Protein AF-0000000067238284 (afdb_homodimer)

Foldseek 3Di:
DVQVVLLVVLLVCLVVQPPVHQAAFDPPGRVAGFDDDDLVLFLPLFDDCDDQNPDDALCLQWFWACFPHAAFQQDWEAFPVGWIWGAHQAQFIKTWDQLVPPPPRPDRRHIHIDPPTDAGQDAFGWHAWYQALVRWIWTQGLPQGIWIADSVVRDIGRLDQFADQPAPPPHGGGQAGWAYWDADNVQRKIKTKRFFDQHWAADPPPSNGTDPVLSLLSLLLRVTQFMFIWMAHSVVSHIYTLGTRANTWAAWEAFPVNQWIWIDRFRSAFIKIAGCDDPQHSHMDTLEGSHQAGWHYKYADPVRKMKIWHQAGDDCVSVLSNDNSSSSSQSSNDPVPHDDTFWWGKMWIAHPSNHTDHMHIDGRNPRHGRFRYWDDDPQKIKTGHRGGRIIIMDRNVSD/DVQVVLLVVLLVCLVVQPPVHQAAFDPPGRVAGFDDDDLVLFLPLFDDCDDQNPDDALCLQWFWACFPHAAFQQDWEAFPVGWIWGAHQAQFIKTWDQLVPPPPRPDRRHTHIDPPTDAGQDAFGWHAWYQALVRWIWTQGLPQGIWIADSVVRDIGRLDQFADQPAPPPHGGGQAGWAYWDADNVQRKIKTKRFFDQHWAADPPPSNGTDPVLSLLSLLLRVTQFMFIWMAGSVVSHIYTLGTRANTWAAWEAFPVNQWIWIDRFRSAFIKIAGCDDPQHSHMDTLEGSHQAGWHYKYADPVRKMKIWHQAGDDCVSVLSNDNSSSSSQSSNDPVPHDDTFWWGKMWIAHPSNHTDHMHIDGRNPRHGRFRYWDDDPQKIKTGHRGGRIIIMDRNVSD

Structure (mmCIF, N/CA/C/O backbone):
data_AF-0000000067238284-model_v1
#
loop_
_entity.id
_entity.type
_entity.pdbx_description
1 polymer 'Strictosidine synthase conserved region domain-containing protein'
#
loop_
_atom_site.group_PDB
_atom_site.id
_atom_site.type_symbol
_atom_site.label_atom_id
_atom_site.label_alt_id
_atom_site.label_comp_id
_atom_site.label_asym_id
_atom_site.label_entity_id
_atom_site.label_seq_id
_atom_site.pdbx_PDB_ins_code
_atom_site.Cartn_x
_atom_site.Cartn_y
_atom_site.Cartn_z
_atom_site.occupancy
_atom_site.B_iso_or_equiv
_atom_site.auth_seq_id
_atom_site.auth_comp_id
_atom_site.auth_asym_id
_atom_site.auth_atom_id
_atom_site.pdbx_PDB_model_num
ATOM 1 N N . MET A 1 1 ? 33.531 -13.367 9.859 1 42.72 1 MET A N 1
ATOM 2 C CA . MET A 1 1 ? 33.531 -13.438 11.32 1 42.72 1 MET A CA 1
ATOM 3 C C . MET A 1 1 ? 32.25 -12.875 11.883 1 42.72 1 MET A C 1
ATOM 5 O O . MET A 1 1 ? 31.609 -13.5 12.742 1 42.72 1 MET A O 1
ATOM 9 N N . ARG A 1 2 ? 31.75 -11.734 11.352 1 44.59 2 ARG A N 1
ATOM 10 C CA . ARG A 1 2 ? 30.484 -11.188 11.82 1 44.59 2 ARG A CA 1
ATOM 11 C C . ARG A 1 2 ? 29.328 -12.141 11.523 1 44.59 2 ARG A C 1
ATOM 13 O O . ARG A 1 2 ? 28.453 -12.344 12.367 1 44.59 2 ARG A O 1
ATOM 20 N N . GLY A 1 3 ? 29.5 -12.797 10.484 1 43.53 3 GLY A N 1
ATOM 21 C CA . GLY A 1 3 ? 28.469 -13.766 10.125 1 43.53 3 GLY A CA 1
ATOM 22 C C . GLY A 1 3 ? 28.391 -14.938 11.086 1 43.53 3 GLY A C 1
ATOM 23 O O . GLY A 1 3 ? 27.297 -15.352 11.477 1 43.53 3 GLY A O 1
ATOM 24 N N . VAL A 1 4 ? 29.547 -15.258 11.445 1 47.22 4 VAL A N 1
ATOM 25 C CA . VAL A 1 4 ? 29.625 -16.406 12.344 1 47.22 4 VAL A CA 1
ATOM 26 C C . VAL A 1 4 ? 29.094 -16.031 13.719 1 47.22 4 VAL A C 1
ATOM 28 O O . VAL A 1 4 ? 28.359 -16.797 14.344 1 47.22 4 VAL A O 1
ATOM 31 N N . ILE A 1 5 ? 29.344 -14.844 14.133 1 47.28 5 ILE A N 1
ATOM 32 C CA . ILE A 1 5 ? 28.859 -14.391 15.438 1 47.28 5 ILE A CA 1
ATOM 33 C C . ILE A 1 5 ? 27.344 -14.211 15.398 1 47.28 5 ILE A C 1
ATOM 35 O O . ILE A 1 5 ? 26.641 -14.602 16.344 1 47.28 5 ILE A O 1
ATOM 39 N N . VAL A 1 6 ? 26.875 -13.703 14.406 1 49.72 6 VAL A N 1
ATOM 40 C CA . VAL A 1 6 ? 25.438 -13.523 14.289 1 49.72 6 VAL A CA 1
ATOM 41 C C . VAL A 1 6 ? 24.734 -14.883 14.281 1 49.72 6 VAL A C 1
ATOM 43 O O . VAL A 1 6 ? 23.75 -15.086 14.984 1 49.72 6 VAL A O 1
ATOM 46 N N . VAL A 1 7 ? 25.359 -15.797 13.641 1 50.72 7 VAL A N 1
ATOM 47 C CA . VAL A 1 7 ? 24.797 -17.141 13.609 1 50.72 7 VAL A CA 1
ATOM 48 C C . VAL A 1 7 ? 24.891 -17.781 15 1 50.72 7 VAL A C 1
ATOM 50 O O . VAL A 1 7 ? 23.953 -18.438 15.445 1 50.72 7 VAL A O 1
ATOM 53 N N . ALA A 1 8 ? 25.953 -17.594 15.617 1 48 8 ALA A N 1
ATOM 54 C CA . ALA A 1 8 ? 26.141 -18.141 16.953 1 48 8 ALA A CA 1
ATOM 55 C C . ALA A 1 8 ? 25.172 -17.516 17.953 1 48 8 ALA A C 1
ATOM 57 O O . ALA A 1 8 ? 24.562 -18.203 18.781 1 48 8 ALA A O 1
ATOM 58 N N . LEU A 1 9 ? 25 -16.25 17.969 1 51.72 9 LEU A N 1
ATOM 59 C CA . LEU A 1 9 ? 24.109 -15.57 18.891 1 51.72 9 LEU A CA 1
ATOM 60 C C . LEU A 1 9 ? 22.656 -15.914 18.594 1 51.72 9 LEU A C 1
ATOM 62 O O . LEU A 1 9 ? 21.859 -16.125 19.531 1 51.72 9 LEU A O 1
ATOM 66 N N . LEU A 1 10 ? 22.359 -16.062 17.391 1 52.44 10 LEU A N 1
ATOM 67 C CA . LEU A 1 10 ? 21.016 -16.516 17.031 1 52.44 10 LEU A CA 1
ATOM 68 C C . LEU A 1 10 ? 20.766 -17.953 17.484 1 52.44 10 LEU A C 1
ATOM 70 O O . LEU A 1 10 ? 19.688 -18.281 17.953 1 52.44 10 LEU A O 1
ATOM 74 N N . SER A 1 11 ? 21.75 -18.75 17.359 1 47.84 11 SER A N 1
ATOM 75 C CA . SER A 1 11 ? 21.688 -20.125 17.859 1 47.84 11 SER A CA 1
ATOM 76 C C . SER A 1 11 ? 21.547 -20.156 19.375 1 47.84 11 SER A C 1
ATOM 78 O O . SER A 1 11 ? 20.797 -20.969 19.906 1 47.84 11 SER A O 1
ATOM 80 N N . ALA A 1 12 ? 22.297 -19.391 19.969 1 47.28 12 ALA A N 1
ATOM 81 C CA . ALA A 1 12 ? 22.156 -19.344 21.422 1 47.28 12 ALA A CA 1
ATOM 82 C C . ALA A 1 12 ? 20.781 -18.844 21.828 1 47.28 12 ALA A C 1
ATOM 84 O O . ALA A 1 12 ? 20.156 -19.391 22.75 1 47.28 12 ALA A O 1
ATOM 85 N N . CYS A 1 13 ? 20.25 -17.844 21.219 1 48.31 13 CYS A N 1
ATOM 86 C CA . CYS A 1 13 ? 18.906 -17.359 21.5 1 48.31 13 CYS A CA 1
ATOM 87 C C . CYS A 1 13 ? 17.844 -18.391 21.125 1 48.31 13 CYS A C 1
ATOM 89 O O . CYS A 1 13 ? 16.859 -18.562 21.844 1 48.31 13 CYS A O 1
ATOM 91 N N . ALA A 1 14 ? 17.984 -19.062 20.078 1 47.16 14 ALA A N 1
ATOM 92 C CA . ALA A 1 14 ? 17.078 -20.141 19.656 1 47.16 14 ALA A CA 1
ATOM 93 C C . ALA A 1 14 ? 17.094 -21.266 20.672 1 47.16 14 ALA A C 1
ATOM 95 O O . ALA A 1 14 ? 16.062 -21.938 20.875 1 47.16 14 ALA A O 1
ATOM 96 N N . TYR A 1 15 ? 18.188 -21.688 20.969 1 41.09 15 TYR A N 1
ATOM 97 C CA . TYR A 1 15 ? 18.281 -22.719 22 1 41.09 15 TYR A CA 1
ATOM 98 C C . TYR A 1 15 ? 17.609 -22.281 23.281 1 41.09 15 TYR A C 1
ATOM 100 O O . TYR A 1 15 ? 16.969 -23.078 23.969 1 41.09 15 TYR A O 1
ATOM 108 N N . TYR A 1 16 ? 17.875 -21.219 23.781 1 39.94 16 TYR A N 1
ATOM 109 C CA . TYR A 1 16 ? 17.297 -20.875 25.078 1 39.94 16 TYR A CA 1
ATOM 110 C C . TYR A 1 16 ? 15.859 -20.406 24.922 1 39.94 16 TYR A C 1
ATOM 112 O O . TYR A 1 16 ? 15.078 -20.422 25.875 1 39.94 16 TYR A O 1
ATOM 120 N N . LEU A 1 17 ? 15.461 -19.859 23.766 1 43.03 17 LEU A N 1
ATOM 121 C CA . LEU A 1 17 ? 14.164 -19.203 23.672 1 43.03 17 LEU A CA 1
ATOM 122 C C . LEU A 1 17 ? 13.055 -20.219 23.375 1 43.03 17 LEU A C 1
ATOM 124 O O . LEU A 1 17 ? 11.875 -19.922 23.578 1 43.03 17 LEU A O 1
ATOM 128 N N . PRO A 1 18 ? 13.242 -21.281 22.688 1 42.84 18 PRO A N 1
ATOM 129 C CA . PRO A 1 18 ? 12.016 -21.953 22.234 1 42.84 18 PRO A CA 1
ATOM 130 C C . PRO A 1 18 ? 11.125 -22.406 23.391 1 42.84 18 PRO A C 1
ATOM 132 O O . PRO A 1 18 ? 9.898 -22.438 23.266 1 42.84 18 PRO A O 1
ATOM 135 N N . GLY A 1 19 ? 11.672 -23.297 24.172 1 41.75 19 GLY A N 1
ATOM 136 C CA . GLY A 1 19 ? 10.727 -23.969 25.047 1 41.75 19 GLY A CA 1
ATOM 137 C C . GLY A 1 19 ? 9.766 -23.016 25.719 1 41.75 19 GLY A C 1
ATOM 138 O O . GLY A 1 19 ? 8.578 -23.312 25.844 1 41.75 19 GLY A O 1
ATOM 139 N N . THR A 1 20 ? 10.148 -22.125 26.531 1 44.84 20 THR A N 1
ATOM 140 C CA . THR A 1 20 ? 9.383 -21.172 27.344 1 44.84 20 THR A CA 1
ATOM 141 C C . THR A 1 20 ? 9.023 -19.938 26.547 1 44.84 20 THR A C 1
ATOM 143 O O . THR A 1 20 ? 8.164 -19.156 26.953 1 44.84 20 THR A O 1
ATOM 146 N N . LEU A 1 21 ? 9.688 -19.625 25.25 1 54.97 21 LEU A N 1
ATOM 147 C CA . LEU A 1 21 ? 9.469 -18.359 24.578 1 54.97 21 LEU A CA 1
ATOM 148 C C . LEU A 1 21 ? 8.766 -18.562 23.234 1 54.97 21 LEU A C 1
ATOM 150 O O . LEU A 1 21 ? 9.062 -19.516 22.516 1 54.97 21 LEU A O 1
ATOM 154 N N . ASN A 1 22 ? 7.453 -18.766 23.141 1 69.62 22 ASN A N 1
ATOM 155 C CA . ASN A 1 22 ? 6.656 -18.688 21.922 1 69.62 22 ASN A CA 1
ATOM 156 C C . ASN A 1 22 ? 7.203 -17.625 20.969 1 69.62 22 ASN A C 1
ATOM 158 O O . ASN A 1 22 ? 6.613 -16.547 20.828 1 69.62 22 ASN A O 1
ATOM 162 N N . PRO A 1 23 ? 8.422 -18.062 20.344 1 81.88 23 PRO A N 1
ATOM 163 C CA . PRO A 1 23 ? 9.023 -17.062 19.469 1 81.88 23 PRO A CA 1
ATOM 164 C C . PRO A 1 23 ? 8.125 -16.688 18.297 1 81.88 23 PRO A C 1
ATOM 166 O O . PRO A 1 23 ? 7.273 -17.484 17.891 1 81.88 23 PRO A O 1
ATOM 169 N N . THR A 1 24 ? 8.297 -15.469 17.828 1 88 24 THR A N 1
ATOM 170 C CA . THR A 1 24 ? 7.602 -14.977 16.641 1 88 24 THR A CA 1
ATOM 171 C C . THR A 1 24 ? 8.555 -14.875 15.453 1 88 24 THR A C 1
ATOM 173 O O . THR A 1 24 ? 9.766 -15.031 15.609 1 88 24 THR A O 1
ATOM 176 N N . LEU A 1 25 ? 8.055 -14.828 14.281 1 91.12 25 LEU A N 1
ATOM 177 C CA . LEU A 1 25 ? 8.844 -14.578 13.078 1 91.12 25 LEU A CA 1
ATOM 178 C C . LEU A 1 25 ? 9.531 -13.227 13.156 1 91.12 25 LEU A C 1
ATOM 180 O O . LEU A 1 25 ? 9.148 -12.367 13.953 1 91.12 25 LEU A O 1
ATOM 184 N N . PRO A 1 26 ? 10.617 -13.039 12.43 1 83.81 26 PRO A N 1
ATOM 185 C CA . PRO A 1 26 ? 11.297 -11.75 12.438 1 83.81 26 PRO A CA 1
ATOM 186 C C . PRO A 1 26 ? 10.508 -10.656 11.719 1 83.81 26 PRO A C 1
ATOM 188 O O . PRO A 1 26 ? 9.523 -10.953 11.039 1 83.81 26 PRO A O 1
ATOM 191 N N . TYR A 1 27 ? 10.922 -9.492 11.891 1 77 27 TYR A N 1
ATOM 192 C CA . TYR A 1 27 ? 10.336 -8.367 11.172 1 77 27 TYR A CA 1
ATOM 193 C C . TYR A 1 27 ? 10.438 -8.57 9.664 1 77 27 TYR A C 1
ATOM 195 O O . TYR A 1 27 ? 11.469 -9.016 9.164 1 77 27 TYR A O 1
ATOM 203 N N . PRO A 1 28 ? 9.406 -8.352 9.008 1 80.31 28 PRO A N 1
ATOM 204 C CA . PRO A 1 28 ? 8.203 -7.605 9.367 1 80.31 28 PRO A CA 1
ATOM 205 C C . PRO A 1 28 ? 7.043 -8.516 9.766 1 80.31 28 PRO A C 1
ATOM 207 O O . PRO A 1 28 ? 5.895 -8.07 9.836 1 80.31 28 PRO A O 1
ATOM 210 N N . ALA A 1 29 ? 7.277 -9.75 10.047 1 88.12 29 ALA A N 1
ATOM 211 C CA . ALA A 1 29 ? 6.227 -10.703 10.391 1 88.12 29 ALA A CA 1
ATOM 212 C C . ALA A 1 29 ? 6.227 -11.008 11.883 1 88.12 29 ALA A C 1
ATOM 214 O O . ALA A 1 29 ? 5.914 -12.125 12.297 1 88.12 29 ALA A O 1
ATOM 215 N N . GLN A 1 30 ? 6.492 -10.086 12.703 1 83 30 GLN A N 1
ATOM 216 C CA . GLN A 1 30 ? 6.738 -10.344 14.117 1 83 30 GLN A CA 1
ATOM 217 C C . GLN A 1 30 ? 5.438 -10.664 14.852 1 83 30 GLN A C 1
ATOM 219 O O . GLN A 1 30 ? 5.461 -11.141 15.984 1 83 30 GLN A O 1
ATOM 224 N N . ARG A 1 31 ? 4.316 -10.383 14.305 1 85.81 31 ARG A N 1
ATOM 225 C CA . ARG A 1 31 ? 3.049 -10.703 14.953 1 85.81 31 ARG A CA 1
ATOM 226 C C . ARG A 1 31 ? 2.664 -12.156 14.719 1 85.81 31 ARG A C 1
ATOM 228 O O . ARG A 1 31 ? 1.737 -12.672 15.352 1 85.81 31 ARG A O 1
ATOM 235 N N . PHE A 1 32 ? 3.402 -12.773 13.883 1 90.69 32 PHE A N 1
ATOM 236 C CA . PHE A 1 32 ? 3.1 -14.156 13.547 1 90.69 32 PHE A CA 1
ATOM 237 C C . PHE A 1 32 ? 4.066 -15.109 14.234 1 90.69 32 PHE A C 1
ATOM 239 O O . PHE A 1 32 ? 5.258 -14.82 14.352 1 90.69 32 PHE A O 1
ATOM 246 N N . GLY A 1 33 ? 3.592 -16.219 14.68 1 91.06 33 GLY A N 1
ATOM 247 C CA . GLY A 1 33 ? 4.402 -17.266 15.289 1 91.06 33 GLY A CA 1
ATOM 248 C C . GLY A 1 33 ? 4.691 -18.422 14.352 1 91.06 33 GLY A C 1
ATOM 249 O O . GLY A 1 33 ? 4.5 -18.297 13.141 1 91.06 33 GLY A O 1
ATOM 250 N N . PHE A 1 34 ? 5.258 -19.484 14.914 1 94.06 34 PHE A N 1
ATOM 251 C CA . PHE A 1 34 ? 5.531 -20.734 14.195 1 94.06 34 PHE A CA 1
ATOM 252 C C . PHE A 1 34 ? 4.418 -21.75 14.43 1 94.06 34 PHE A C 1
ATOM 254 O O . PHE A 1 34 ? 4.305 -22.297 15.523 1 94.06 34 PHE A O 1
ATOM 261 N N . ALA A 1 35 ? 3.652 -21.969 13.414 1 94.44 35 ALA A N 1
ATOM 262 C CA . ALA A 1 35 ? 2.57 -22.938 13.523 1 94.44 35 ALA A CA 1
ATOM 263 C C . ALA A 1 35 ? 3.107 -24.359 13.461 1 94.44 35 ALA A C 1
ATOM 265 O O . ALA A 1 35 ? 4.219 -24.594 12.969 1 94.44 35 ALA A O 1
ATOM 266 N N . HIS A 1 36 ? 2.318 -25.25 14.031 1 92.69 36 HIS A N 1
ATOM 267 C CA . HIS A 1 36 ? 2.668 -26.656 13.883 1 92.69 36 HIS A CA 1
ATOM 268 C C . HIS A 1 36 ? 2.555 -27.109 12.43 1 92.69 36 HIS A C 1
ATOM 270 O O . HIS A 1 36 ? 1.583 -26.766 11.742 1 92.69 36 HIS A O 1
ATOM 276 N N . ILE A 1 37 ? 3.557 -27.812 12 1 94.75 37 ILE A N 1
ATOM 277 C CA . ILE A 1 37 ? 3.533 -28.422 10.672 1 94.75 37 ILE A CA 1
ATOM 278 C C . ILE A 1 37 ? 3.562 -29.938 10.797 1 94.75 37 ILE A C 1
ATOM 280 O O . ILE A 1 37 ? 4.484 -30.5 11.391 1 94.75 37 ILE A O 1
ATOM 284 N N . ASP A 1 38 ? 2.52 -30.547 10.25 1 93.19 38 ASP A N 1
ATOM 285 C CA . ASP A 1 38 ? 2.535 -32 10.141 1 93.19 38 ASP A CA 1
ATOM 286 C C . ASP A 1 38 ? 3.588 -32.469 9.141 1 93.19 38 ASP A C 1
ATOM 288 O O . ASP A 1 38 ? 3.479 -32.188 7.941 1 93.19 38 ASP A O 1
ATOM 292 N N . PRO A 1 39 ? 4.551 -33.219 9.617 1 91.81 39 PRO A N 1
ATOM 293 C CA . PRO A 1 39 ? 5.613 -33.656 8.711 1 91.81 39 PRO A CA 1
ATOM 294 C C . PRO A 1 39 ? 5.082 -34.406 7.496 1 91.81 39 PRO A C 1
ATOM 296 O O . PRO A 1 39 ? 5.691 -34.375 6.422 1 91.81 39 PRO A O 1
ATOM 299 N N . ALA A 1 40 ? 3.984 -35 7.625 1 92.06 40 ALA A N 1
ATOM 300 C CA . ALA A 1 40 ? 3.4 -35.781 6.539 1 92.06 40 ALA A CA 1
ATOM 301 C C . ALA A 1 40 ? 2.916 -34.875 5.41 1 92.06 40 ALA A C 1
ATOM 303 O O . ALA A 1 40 ? 2.676 -35.344 4.293 1 92.06 40 ALA A O 1
ATOM 304 N N . THR A 1 41 ? 2.783 -33.562 5.695 1 93.12 41 THR A N 1
ATOM 305 C CA . THR A 1 41 ? 2.227 -32.656 4.711 1 93.12 41 THR A CA 1
ATOM 306 C C . THR A 1 41 ? 3.34 -31.891 3.998 1 93.12 41 THR A C 1
ATOM 308 O O . THR A 1 41 ? 3.07 -31.062 3.121 1 93.12 41 THR A O 1
ATOM 311 N N . LEU A 1 42 ? 4.59 -32.156 4.344 1 95.25 42 LEU A N 1
ATOM 312 C CA . LEU A 1 42 ? 5.707 -31.453 3.717 1 95.25 42 LEU A CA 1
ATOM 313 C C . LEU A 1 42 ? 5.824 -31.812 2.242 1 95.25 42 LEU A C 1
ATOM 315 O O . LEU A 1 42 ? 5.52 -32.938 1.858 1 95.25 42 LEU A O 1
ATOM 319 N N . PRO A 1 43 ? 6.195 -30.891 1.428 1 94.88 43 PRO A N 1
ATOM 320 C CA . PRO A 1 43 ? 6.301 -31.125 -0.014 1 94.88 43 PRO A CA 1
ATOM 321 C C . PRO A 1 43 ? 7.531 -31.953 -0.387 1 94.88 43 PRO A C 1
ATOM 323 O O . PRO A 1 43 ? 8.438 -31.453 -1.057 1 94.88 43 PRO A O 1
ATOM 326 N N . LEU A 1 44 ? 7.547 -33.281 -0.005 1 93.12 44 LEU A N 1
ATOM 327 C CA . LEU A 1 44 ? 8.695 -34.156 -0.222 1 93.12 44 LEU A CA 1
ATOM 328 C C . LEU A 1 44 ? 8.312 -35.375 -1.059 1 93.12 44 LEU A C 1
ATOM 330 O O . LEU A 1 44 ? 9.164 -36.188 -1.397 1 93.12 44 LEU A O 1
ATOM 334 N N . ASP A 1 45 ? 7.07 -35.438 -1.45 1 92.75 45 ASP A N 1
ATOM 335 C CA . ASP A 1 45 ? 6.594 -36.594 -2.178 1 92.75 45 ASP A CA 1
ATOM 336 C C . ASP A 1 45 ? 6.309 -36.25 -3.639 1 92.75 45 ASP A C 1
ATOM 338 O O . ASP A 1 45 ? 5.363 -36.781 -4.23 1 92.75 45 ASP A O 1
ATOM 342 N N . ASN A 1 46 ? 7.062 -35.344 -4.211 1 96.19 46 ASN A N 1
ATOM 343 C CA . ASN A 1 46 ? 6.879 -34.969 -5.605 1 96.19 46 ASN A CA 1
ATOM 344 C C . ASN A 1 46 ? 7.109 -36.156 -6.547 1 96.19 46 ASN A C 1
ATOM 346 O O . ASN A 1 46 ? 7.91 -37.031 -6.246 1 96.19 46 ASN A O 1
ATOM 350 N N . SER A 1 47 ? 6.48 -36.062 -7.688 1 97.25 47 SER A N 1
ATOM 351 C CA . SER A 1 47 ? 6.668 -37.094 -8.711 1 97.25 47 SER A CA 1
ATOM 352 C C . SER A 1 47 ? 8.078 -37.062 -9.289 1 97.25 47 SER A C 1
ATOM 354 O O . SER A 1 47 ? 8.625 -35.969 -9.508 1 97.25 47 SER A O 1
ATOM 356 N N . PRO A 1 48 ? 8.641 -38.25 -9.523 1 96 48 PRO A N 1
ATOM 357 C CA . PRO A 1 48 ? 9.922 -38.281 -10.219 1 96 48 PRO A CA 1
ATOM 358 C C . PRO A 1 48 ? 9.812 -37.781 -11.672 1 96 48 PRO A C 1
ATOM 360 O O . PRO A 1 48 ? 8.727 -37.812 -12.25 1 96 48 PRO A O 1
ATOM 363 N N . LEU A 1 49 ? 10.875 -37.406 -12.164 1 96.62 49 LEU A N 1
ATOM 364 C CA . LEU A 1 49 ? 10.914 -36.906 -13.539 1 96.62 49 LEU A CA 1
ATOM 365 C C . LEU A 1 49 ? 10.992 -38.062 -14.523 1 96.62 49 LEU A C 1
ATOM 367 O O . LEU A 1 49 ? 11.992 -38.219 -15.234 1 96.62 49 LEU A O 1
ATOM 371 N N . GLU A 1 50 ? 9.914 -38.844 -14.586 1 97.31 50 GLU A N 1
ATOM 372 C CA . GLU A 1 50 ? 9.75 -40 -15.477 1 97.31 50 GLU A CA 1
ATOM 373 C C . GLU A 1 50 ? 8.414 -39.938 -16.203 1 97.31 50 GLU A C 1
ATOM 375 O O . GLU A 1 50 ? 7.531 -39.156 -15.836 1 97.31 50 GLU A O 1
ATOM 380 N N . GLY A 1 51 ? 8.359 -40.688 -17.297 1 97.25 51 GLY A N 1
ATOM 381 C CA . GLY A 1 51 ? 7.113 -40.719 -18.047 1 97.25 51 GLY A CA 1
ATOM 382 C C . GLY A 1 51 ? 6.738 -39.344 -18.578 1 97.25 51 GLY A C 1
ATOM 383 O O . GLY A 1 51 ? 7.551 -38.688 -19.234 1 97.25 51 GLY A O 1
ATOM 384 N N . VAL A 1 52 ? 5.516 -38.906 -18.297 1 97.19 52 VAL A N 1
ATOM 385 C CA . VAL A 1 52 ? 5.008 -37.625 -18.781 1 97.19 52 VAL A CA 1
ATOM 386 C C . VAL A 1 52 ? 5.812 -36.469 -18.156 1 97.19 52 VAL A C 1
ATOM 388 O O . VAL A 1 52 ? 5.895 -35.375 -18.734 1 97.19 52 VAL A O 1
ATOM 391 N N . TYR A 1 53 ? 6.465 -36.781 -17.047 1 97.75 53 TYR A N 1
ATOM 392 C CA . TYR A 1 53 ? 7.25 -35.781 -16.344 1 97.75 53 TYR A CA 1
ATOM 393 C C . TYR A 1 53 ? 8.719 -35.875 -16.719 1 97.75 53 TYR A C 1
ATOM 395 O O . TYR A 1 53 ? 9.562 -35.188 -16.141 1 97.75 53 TYR A O 1
ATOM 403 N N . ALA A 1 54 ? 9.086 -36.688 -17.703 1 97.56 54 ALA A N 1
ATOM 404 C CA . ALA A 1 54 ? 10.484 -36.938 -18.047 1 97.56 54 ALA A CA 1
ATOM 405 C C . ALA A 1 54 ? 11.211 -35.625 -18.375 1 97.56 54 ALA A C 1
ATOM 407 O O . ALA A 1 54 ? 10.633 -34.75 -19 1 97.56 54 ALA A O 1
ATOM 408 N N . ARG A 1 55 ? 12.477 -35.625 -18.047 1 96.19 55 ARG A N 1
ATOM 409 C CA . ARG A 1 55 ? 13.32 -34.469 -18.328 1 96.19 55 ARG A CA 1
ATOM 410 C C . ARG A 1 55 ? 13.383 -34.188 -19.828 1 96.19 55 ARG A C 1
ATOM 412 O O . ARG A 1 55 ? 13.43 -35.125 -20.641 1 96.19 55 ARG A O 1
ATOM 419 N N . ASN A 1 56 ? 13.375 -32.969 -20.188 1 97.5 56 ASN A N 1
ATOM 420 C CA . ASN A 1 56 ? 13.578 -32.469 -21.562 1 97.5 56 ASN A CA 1
ATOM 421 C C . ASN A 1 56 ? 14.133 -31.062 -21.578 1 97.5 56 ASN A C 1
ATOM 423 O O . ASN A 1 56 ? 14.477 -30.516 -20.531 1 97.5 56 ASN A O 1
ATOM 427 N N . GLU A 1 57 ? 14.383 -30.516 -22.719 1 97.88 57 GLU A N 1
ATOM 428 C CA . GLU A 1 57 ? 14.969 -29.172 -22.844 1 97.88 57 GLU A CA 1
ATOM 429 C C . GLU A 1 57 ? 14.141 -28.281 -23.766 1 97.88 57 GLU A C 1
ATOM 431 O O . GLU A 1 57 ? 14.695 -27.438 -24.469 1 97.88 57 GLU A O 1
ATOM 436 N N . VAL A 1 58 ? 12.867 -28.562 -23.875 1 98.06 58 VAL A N 1
ATOM 437 C CA . VAL A 1 58 ? 11.984 -27.906 -24.828 1 98.06 58 VAL A CA 1
ATOM 438 C C . VAL A 1 58 ? 11.992 -26.406 -24.609 1 98.06 58 VAL A C 1
ATOM 440 O O . VAL A 1 58 ? 11.977 -25.625 -25.562 1 98.06 58 VAL A O 1
ATOM 443 N N . LEU A 1 59 ? 12.023 -25.938 -23.359 1 98.06 59 LEU A N 1
ATOM 444 C CA . LEU A 1 59 ? 11.938 -24.516 -23.047 1 98.06 59 LEU A CA 1
ATOM 445 C C . LEU A 1 59 ? 13.203 -23.781 -23.484 1 98.06 59 LEU A C 1
ATOM 447 O O . LEU A 1 59 ? 13.227 -22.547 -23.547 1 98.06 59 LEU A O 1
ATOM 451 N N . ARG A 1 60 ? 14.273 -24.547 -23.844 1 97.38 60 ARG A N 1
ATOM 452 C CA . ARG A 1 60 ? 15.469 -23.891 -24.375 1 97.38 60 ARG A CA 1
ATOM 453 C C . ARG A 1 60 ? 15.203 -23.328 -25.766 1 97.38 60 ARG A C 1
ATOM 455 O O . ARG A 1 60 ? 15.984 -22.516 -26.266 1 97.38 60 ARG A O 1
ATOM 462 N N . LYS A 1 61 ? 14.156 -23.719 -26.344 1 96.69 61 LYS A N 1
ATOM 463 C CA . LYS A 1 61 ? 13.766 -23.203 -27.656 1 96.69 61 LYS A CA 1
ATOM 464 C C . LYS A 1 61 ? 12.969 -21.906 -27.531 1 96.69 61 LYS A C 1
ATOM 466 O O . LYS A 1 61 ? 12.672 -21.25 -28.516 1 96.69 61 LYS A O 1
ATOM 471 N N . ALA A 1 62 ? 12.578 -21.531 -26.344 1 96.38 62 ALA A N 1
ATOM 472 C CA . ALA A 1 62 ? 11.797 -20.328 -26.141 1 96.38 62 ALA A CA 1
ATOM 473 C C . ALA A 1 62 ? 12.617 -19.078 -26.438 1 96.38 62 ALA A C 1
ATOM 475 O O . ALA A 1 62 ? 13.852 -19.094 -26.328 1 96.38 62 ALA A O 1
ATOM 476 N N . HIS A 1 63 ? 11.953 -17.984 -26.781 1 93.69 63 HIS A N 1
ATOM 477 C CA . HIS A 1 63 ? 12.578 -16.703 -27.047 1 93.69 63 HIS A CA 1
ATOM 478 C C . HIS A 1 63 ? 12.398 -15.742 -25.875 1 93.69 63 HIS A C 1
ATOM 480 O O . HIS A 1 63 ? 11.273 -15.531 -25.422 1 93.69 63 HIS A O 1
ATOM 486 N N . LYS A 1 64 ? 13.516 -15.148 -25.453 1 94.44 64 LYS A N 1
ATOM 487 C CA . LYS A 1 64 ? 13.43 -14.109 -24.422 1 94.44 64 LYS A CA 1
ATOM 488 C C . LYS A 1 64 ? 12.977 -12.781 -25.031 1 94.44 64 LYS A C 1
ATOM 490 O O . LYS A 1 64 ? 13.398 -12.414 -26.125 1 94.44 64 LYS A O 1
ATOM 495 N N . LEU A 1 65 ? 12.102 -12.195 -24.328 1 94.12 65 LEU A N 1
ATOM 496 C CA . LEU A 1 65 ? 11.641 -10.867 -24.703 1 94.12 65 LEU A CA 1
ATOM 497 C C . LEU A 1 65 ? 12.031 -9.836 -23.656 1 94.12 65 LEU A C 1
ATOM 499 O O . LEU A 1 65 ? 11.938 -10.102 -22.453 1 94.12 65 LEU A O 1
ATOM 503 N N . PHE A 1 66 ? 12.539 -8.641 -24.141 1 94.12 66 PHE A N 1
ATOM 504 C CA . PHE A 1 66 ? 12.758 -7.434 -23.359 1 94.12 66 PHE A CA 1
ATOM 505 C C . PHE A 1 66 ? 13.727 -7.711 -22.203 1 94.12 66 PHE A C 1
ATOM 507 O O . PHE A 1 66 ? 13.484 -7.285 -21.078 1 94.12 66 PHE A O 1
ATOM 514 N N . ASP A 1 67 ? 14.688 -8.562 -22.422 1 94.25 67 ASP A N 1
ATOM 515 C CA . ASP A 1 67 ? 15.711 -8.938 -21.453 1 94.25 67 ASP A CA 1
ATOM 516 C C . ASP A 1 67 ? 16.438 -7.711 -20.922 1 94.25 67 ASP A C 1
ATOM 518 O O . ASP A 1 67 ? 16.984 -6.922 -21.688 1 94.25 67 ASP A O 1
ATOM 522 N N . GLY A 1 68 ? 16.391 -7.539 -19.625 1 94.81 68 GLY A N 1
ATOM 523 C CA . GLY A 1 68 ? 17.047 -6.41 -18.984 1 94.81 68 GLY A CA 1
ATOM 524 C C . GLY A 1 68 ? 16.188 -5.164 -18.938 1 94.81 68 GLY A C 1
ATOM 525 O O . GLY A 1 68 ? 16.578 -4.148 -18.359 1 94.81 68 GLY A O 1
ATOM 526 N N . VAL A 1 69 ? 15.023 -5.246 -19.516 1 94.06 69 VAL A N 1
ATOM 527 C CA . VAL A 1 69 ? 14.18 -4.059 -19.609 1 94.06 69 VAL A CA 1
ATOM 528 C C . VAL A 1 69 ? 12.945 -4.227 -18.719 1 94.06 69 VAL A C 1
ATOM 530 O O . VAL A 1 69 ? 12.656 -3.379 -17.875 1 94.06 69 VAL A O 1
ATOM 533 N N . ILE A 1 70 ? 12.211 -5.285 -18.859 1 95.38 70 ILE A N 1
ATOM 534 C CA . ILE A 1 70 ? 11.031 -5.551 -18.047 1 95.38 70 ILE A CA 1
ATOM 535 C C . ILE A 1 70 ? 11.43 -6.27 -16.766 1 95.38 70 ILE A C 1
ATOM 537 O O . ILE A 1 70 ? 11.938 -7.395 -16.797 1 95.38 70 ILE A O 1
ATOM 541 N N . ALA A 1 71 ? 11.117 -5.609 -15.711 1 96.06 71 ALA A N 1
ATOM 542 C CA . ALA A 1 71 ? 11.516 -6.137 -14.414 1 96.06 71 ALA A CA 1
ATOM 543 C C . ALA A 1 71 ? 10.445 -7.074 -13.852 1 96.06 71 ALA A C 1
ATOM 545 O O . ALA A 1 71 ? 9.508 -6.625 -13.188 1 96.06 71 ALA A O 1
ATOM 546 N N . SER A 1 72 ? 10.602 -8.328 -14.086 1 95.56 72 SER A N 1
ATOM 547 C CA . SER A 1 72 ? 9.883 -9.375 -13.367 1 95.56 72 SER A CA 1
ATOM 548 C C . SER A 1 72 ? 8.375 -9.234 -13.539 1 95.56 72 SER A C 1
ATOM 550 O O . SER A 1 72 ? 7.633 -9.211 -12.562 1 95.56 72 SER A O 1
ATOM 552 N N . SER A 1 73 ? 7.91 -9.133 -14.758 1 98.25 73 SER A N 1
ATOM 553 C CA . SER A 1 73 ? 6.477 -9.266 -14.984 1 98.25 73 SER A CA 1
ATOM 554 C C . SER A 1 73 ? 6.008 -10.695 -14.727 1 98.25 73 SER A C 1
ATOM 556 O O . SER A 1 73 ? 6.254 -11.594 -15.531 1 98.25 73 SER A O 1
ATOM 558 N N . GLU A 1 74 ? 5.352 -10.875 -13.625 1 97.94 74 GLU A N 1
ATOM 559 C CA . GLU A 1 74 ? 4.977 -12.219 -13.188 1 97.94 74 GLU A CA 1
ATOM 560 C C . GLU A 1 74 ? 4.039 -12.883 -14.188 1 97.94 74 GLU A C 1
ATOM 562 O O . GLU A 1 74 ? 4.023 -14.109 -14.312 1 97.94 74 GLU A O 1
ATOM 567 N N . THR A 1 75 ? 3.25 -12.133 -14.867 1 98.25 75 THR A N 1
ATOM 568 C CA . THR A 1 75 ? 2.293 -12.594 -15.867 1 98.25 75 THR A CA 1
ATOM 569 C C . THR A 1 75 ? 2.475 -11.844 -17.188 1 98.25 75 THR A C 1
ATOM 571 O O . THR A 1 75 ? 3.109 -10.789 -17.219 1 98.25 75 THR A O 1
ATOM 574 N N . VAL A 1 76 ? 2.043 -12.461 -18.25 1 98 76 VAL A N 1
ATOM 575 C CA . VAL A 1 76 ? 1.897 -11.852 -19.562 1 98 76 VAL A CA 1
ATOM 576 C C . VAL A 1 76 ? 0.464 -12.023 -20.062 1 98 76 VAL A C 1
ATOM 578 O O . VAL A 1 76 ? -0.068 -13.141 -20.047 1 98 76 VAL A O 1
ATOM 581 N N . ALA A 1 77 ? -0.124 -10.961 -20.422 1 97.62 77 ALA A N 1
ATOM 582 C CA . ALA A 1 77 ? -1.455 -11.039 -21.016 1 97.62 77 ALA A CA 1
ATOM 583 C C . ALA A 1 77 ? -1.441 -10.531 -22.453 1 97.62 77 ALA A C 1
ATOM 585 O O . ALA A 1 77 ? -0.516 -9.82 -22.859 1 97.62 77 ALA A O 1
ATOM 586 N N . VAL A 1 78 ? -2.35 -11 -23.188 1 95.38 78 VAL A N 1
ATOM 587 C CA . VAL A 1 78 ? -2.561 -10.5 -24.547 1 95.38 78 VAL A CA 1
ATOM 588 C C . VAL A 1 78 ? -3.863 -9.703 -24.609 1 95.38 78 VAL A C 1
ATOM 590 O O . VAL A 1 78 ? -4.926 -10.211 -24.25 1 95.38 78 VAL A O 1
ATOM 593 N N . SER A 1 79 ? -3.781 -8.508 -25.031 1 95.44 79 SER A N 1
ATOM 594 C CA . SER A 1 79 ? -4.945 -7.629 -25.094 1 95.44 79 SER A CA 1
ATOM 595 C C . SER A 1 79 ? -5.871 -8.016 -26.234 1 95.44 79 SER A C 1
ATOM 597 O O . SER A 1 79 ? -5.484 -8.789 -27.125 1 95.44 79 SER A O 1
ATOM 599 N N . PRO A 1 80 ? -7.109 -7.477 -26.203 1 93.31 80 PRO A N 1
ATOM 600 C CA . PRO A 1 80 ? -8.047 -7.777 -27.281 1 93.31 80 PRO A CA 1
ATOM 601 C C . PRO A 1 80 ? -7.52 -7.348 -28.656 1 93.31 80 PRO A C 1
ATOM 603 O O . PRO A 1 80 ? -7.855 -7.969 -29.672 1 93.31 80 PRO A O 1
ATOM 606 N N . GLU A 1 81 ? -6.691 -6.367 -28.688 1 92.44 81 GLU A N 1
ATOM 607 C CA . GLU A 1 81 ? -6.152 -5.879 -29.969 1 92.44 81 GLU A CA 1
ATOM 608 C C . GLU A 1 81 ? -4.91 -6.66 -30.375 1 92.44 81 GLU A C 1
ATOM 610 O O . GLU A 1 81 ? -4.328 -6.398 -31.422 1 92.44 81 GLU A O 1
ATOM 615 N N . GLY A 1 82 ? -4.441 -7.613 -29.531 1 91.75 82 GLY A N 1
ATOM 616 C CA . GLY A 1 82 ? -3.355 -8.516 -29.891 1 91.75 82 GLY A CA 1
ATOM 617 C C . GLY A 1 82 ? -2.002 -8.047 -29.391 1 91.75 82 GLY A C 1
ATOM 618 O O . GLY A 1 82 ? -0.967 -8.586 -29.797 1 91.75 82 GLY A O 1
ATOM 619 N N . ASN A 1 83 ? -1.984 -7.051 -28.531 1 94.69 83 ASN A N 1
ATOM 620 C CA . ASN A 1 83 ? -0.735 -6.602 -27.938 1 94.69 83 ASN A CA 1
ATOM 621 C C . ASN A 1 83 ? -0.4 -7.398 -26.672 1 94.69 83 ASN A C 1
ATOM 623 O O . ASN A 1 83 ? -1.29 -7.969 -26.047 1 94.69 83 ASN A O 1
ATOM 627 N N . LEU A 1 84 ? 0.896 -7.469 -26.406 1 96.25 84 LEU A N 1
ATOM 628 C CA . LEU A 1 84 ? 1.296 -8 -25.109 1 96.25 84 LEU A CA 1
ATOM 629 C C . LEU A 1 84 ? 1.149 -6.941 -24.031 1 96.25 84 LEU A C 1
ATOM 631 O O . LEU A 1 84 ? 1.471 -5.773 -24.25 1 96.25 84 LEU A O 1
ATOM 635 N N . THR A 1 85 ? 0.588 -7.297 -22.953 1 98.12 85 THR A N 1
ATOM 636 C CA . THR A 1 85 ? 0.537 -6.465 -21.75 1 98.12 85 THR A CA 1
ATOM 637 C C . THR A 1 85 ? 1.456 -7.023 -20.672 1 98.12 85 THR A C 1
ATOM 639 O O . THR A 1 85 ? 1.368 -8.203 -20.328 1 98.12 85 THR A O 1
ATOM 642 N N . LEU A 1 86 ? 2.369 -6.203 -20.219 1 98.19 86 LEU A N 1
ATOM 643 C CA . LEU A 1 86 ? 3.322 -6.547 -19.156 1 98.19 86 LEU A CA 1
ATOM 644 C C . LEU A 1 86 ? 3.209 -5.586 -17.984 1 98.19 86 LEU A C 1
ATOM 646 O O . LEU A 1 86 ? 3.002 -4.387 -18.172 1 98.19 86 LEU A O 1
ATOM 650 N N . VAL A 1 87 ? 3.295 -6.121 -16.812 1 98.56 87 VAL A N 1
ATOM 651 C CA . VAL A 1 87 ? 3.328 -5.305 -15.602 1 98.56 87 VAL A CA 1
ATOM 652 C C . VAL A 1 87 ? 4.555 -5.664 -14.773 1 98.56 87 VAL A C 1
ATOM 654 O O . VAL A 1 87 ? 4.707 -6.812 -14.336 1 98.56 87 VAL A O 1
ATOM 657 N N . ASP A 1 88 ? 5.426 -4.738 -14.516 1 97.88 88 ASP A N 1
ATOM 658 C CA . ASP A 1 88 ? 6.66 -5.07 -13.805 1 97.88 88 ASP A CA 1
ATOM 659 C C . ASP A 1 88 ? 6.457 -5.004 -12.297 1 97.88 88 ASP A C 1
ATOM 661 O O . ASP A 1 88 ? 5.367 -4.684 -11.82 1 97.88 88 ASP A O 1
ATOM 665 N N . LYS A 1 89 ? 7.492 -5.324 -11.555 1 97.81 89 LYS A N 1
ATOM 666 C CA . LYS A 1 89 ? 7.363 -5.477 -10.109 1 97.81 89 LYS A CA 1
ATOM 667 C C . LYS A 1 89 ? 7.211 -4.121 -9.43 1 97.81 89 LYS A C 1
ATOM 669 O O . LYS A 1 89 ? 6.895 -4.051 -8.242 1 97.81 89 LYS A O 1
ATOM 674 N N . HIS A 1 90 ? 7.387 -3.002 -10.172 1 96.31 90 HIS A N 1
ATOM 675 C CA . HIS A 1 90 ? 7.277 -1.662 -9.609 1 96.31 90 HIS A CA 1
ATOM 676 C C . HIS A 1 90 ? 5.895 -1.068 -9.867 1 96.31 90 HIS A C 1
ATOM 678 O O . HIS A 1 90 ? 5.59 0.031 -9.398 1 96.31 90 HIS A O 1
ATOM 684 N N . GLY A 1 91 ? 5.078 -1.726 -10.586 1 97.38 91 GLY A N 1
ATOM 685 C CA . GLY A 1 91 ? 3.717 -1.269 -10.812 1 97.38 91 GLY A CA 1
ATOM 686 C C . GLY A 1 91 ? 3.543 -0.554 -12.141 1 97.38 91 GLY A C 1
ATOM 687 O O . GLY A 1 91 ? 2.52 0.095 -12.375 1 97.38 91 GLY A O 1
ATOM 688 N N . PHE A 1 92 ? 4.488 -0.624 -13.023 1 97.62 92 PHE A N 1
ATOM 689 C CA . PHE A 1 92 ? 4.379 0.004 -14.336 1 97.62 92 PHE A CA 1
ATOM 690 C C . PHE A 1 92 ? 3.814 -0.974 -15.359 1 97.62 92 PHE A C 1
ATOM 692 O O . PHE A 1 92 ? 4.188 -2.148 -15.375 1 97.62 92 PHE A O 1
ATOM 699 N N . VAL A 1 93 ? 2.902 -0.491 -16.188 1 98.31 93 VAL A N 1
ATOM 700 C CA . VAL A 1 93 ? 2.254 -1.285 -17.219 1 98.31 93 VAL A CA 1
ATOM 701 C C . VAL A 1 93 ? 2.859 -0.951 -18.578 1 98.31 93 VAL A C 1
ATOM 703 O O . VAL A 1 93 ? 2.922 0.218 -18.969 1 98.31 93 VAL A O 1
ATOM 706 N N . TYR A 1 94 ? 3.254 -1.982 -19.266 1 97.38 94 TYR A N 1
ATOM 707 C CA . TYR A 1 94 ? 3.834 -1.838 -20.594 1 97.38 94 TYR A CA 1
ATOM 708 C C . TYR A 1 94 ? 2.988 -2.559 -21.641 1 97.38 94 TYR A C 1
ATOM 710 O O . TYR A 1 94 ? 2.324 -3.551 -21.344 1 97.38 94 TYR A O 1
ATOM 718 N N . GLU A 1 95 ? 3.039 -2.049 -22.812 1 95.94 95 GLU A N 1
ATOM 719 C CA . GLU A 1 95 ? 2.447 -2.684 -23.984 1 95.94 95 GLU A CA 1
ATOM 720 C C . GLU A 1 95 ? 3.498 -2.936 -25.078 1 95.94 95 GLU A C 1
ATOM 722 O O . GLU A 1 95 ? 4.438 -2.154 -25.219 1 95.94 95 GLU A O 1
ATOM 727 N N . ALA A 1 96 ? 3.334 -4.027 -25.672 1 95.25 96 ALA A N 1
ATOM 728 C CA . ALA A 1 96 ? 4.203 -4.352 -26.797 1 95.25 96 ALA A CA 1
ATOM 729 C C . ALA A 1 96 ? 3.383 -4.781 -28.016 1 95.25 96 ALA A C 1
ATOM 731 O O . ALA A 1 96 ? 2.48 -5.613 -27.891 1 95.25 96 ALA A O 1
ATOM 732 N N . GLU A 1 97 ? 3.73 -4.203 -29.109 1 92.44 97 GLU A N 1
ATOM 733 C CA . GLU A 1 97 ? 3.059 -4.543 -30.359 1 92.44 97 GLU A CA 1
ATOM 734 C C . GLU A 1 97 ? 3.881 -5.539 -31.172 1 92.44 97 GLU A C 1
ATOM 736 O O . GLU A 1 97 ? 5.113 -5.492 -31.156 1 92.44 97 GLU A O 1
ATOM 741 N N . PRO A 1 98 ? 3.117 -6.379 -31.875 1 85.81 98 PRO A N 1
ATOM 742 C CA . PRO A 1 98 ? 3.863 -7.262 -32.781 1 85.81 98 PRO A CA 1
ATOM 743 C C . PRO A 1 98 ? 4.602 -6.5 -33.875 1 85.81 98 PRO A C 1
ATOM 745 O O . PRO A 1 98 ? 4.086 -5.504 -34.406 1 85.81 98 PRO A O 1
ATOM 748 N N . ALA A 1 99 ? 5.773 -6.98 -34.156 1 76.5 99 ALA A N 1
ATOM 749 C CA . ALA A 1 99 ? 6.629 -6.32 -35.125 1 76.5 99 ALA A CA 1
ATOM 750 C C . ALA A 1 99 ? 5.887 -6.105 -36.438 1 76.5 99 ALA A C 1
ATOM 752 O O . ALA A 1 99 ? 6.121 -5.113 -37.156 1 76.5 99 ALA A O 1
ATOM 753 N N . THR A 1 100 ? 5.094 -7.047 -36.75 1 72.88 100 THR A N 1
ATOM 754 C CA . THR A 1 100 ? 4.379 -6.949 -38.031 1 72.88 100 THR A CA 1
ATOM 755 C C . THR A 1 100 ? 3.533 -5.68 -38.094 1 72.88 100 THR A C 1
ATOM 757 O O . THR A 1 100 ? 3.17 -5.211 -39.156 1 72.88 100 THR A O 1
ATOM 760 N N . LYS A 1 101 ? 3.281 -5.152 -36.938 1 70.81 101 LYS A N 1
ATOM 761 C CA . LYS A 1 101 ? 2.471 -3.941 -36.844 1 70.81 101 LYS A CA 1
ATOM 762 C C . LYS A 1 101 ? 3.35 -2.697 -36.781 1 70.81 101 LYS A C 1
ATOM 764 O O . LYS A 1 101 ? 2.844 -1.572 -36.781 1 70.81 101 LYS A O 1
ATOM 769 N N . VAL A 1 102 ? 4.656 -3.004 -36.594 1 66.69 102 VAL A N 1
ATOM 770 C CA . VAL A 1 102 ? 5.59 -1.887 -36.5 1 66.69 102 VAL A CA 1
ATOM 771 C C . VAL A 1 102 ? 6.141 -1.55 -37.875 1 66.69 102 VAL A C 1
ATOM 773 O O . VAL A 1 102 ? 6.727 -2.406 -38.562 1 66.69 102 VAL A O 1
ATOM 776 N N . PRO A 1 103 ? 5.836 -0.392 -38.281 1 63.94 103 PRO A N 1
ATOM 777 C CA . PRO A 1 103 ? 6.379 -0.026 -39.594 1 63.94 103 PRO A CA 1
ATOM 778 C C . PRO A 1 103 ? 7.895 -0.199 -39.688 1 63.94 103 PRO A C 1
ATOM 780 O O . PRO A 1 103 ? 8.617 0.231 -38.781 1 63.94 103 PRO A O 1
ATOM 783 N N . GLY A 1 104 ? 8.375 -1.024 -40.656 1 59.59 104 GLY A N 1
ATOM 784 C CA . GLY A 1 104 ? 9.797 -1.196 -40.938 1 59.59 104 GLY A CA 1
ATOM 785 C C . GLY A 1 104 ? 10.414 -2.342 -40.156 1 59.59 104 GLY A C 1
ATOM 786 O O . GLY A 1 104 ? 11.633 -2.543 -40.188 1 59.59 104 GLY A O 1
ATOM 787 N N . ALA A 1 105 ? 9.648 -3 -39.312 1 58.09 105 ALA A N 1
ATOM 788 C CA . ALA A 1 105 ? 10.211 -4.109 -38.531 1 58.09 105 ALA A CA 1
ATOM 789 C C . ALA A 1 105 ? 10.695 -5.223 -39.469 1 58.09 105 ALA A C 1
ATOM 791 O O . ALA A 1 105 ? 10.016 -5.586 -40.438 1 58.09 105 ALA A O 1
ATOM 792 N N . VAL A 1 106 ? 11.859 -5.512 -39.438 1 53.16 106 VAL A N 1
ATOM 793 C CA . VAL A 1 106 ? 12.5 -6.5 -40.281 1 53.16 106 VAL A CA 1
ATOM 794 C C . VAL A 1 106 ? 12.266 -7.902 -39.75 1 53.16 106 VAL A C 1
ATOM 796 O O . VAL A 1 106 ? 12.109 -8.859 -40.5 1 53.16 106 VAL A O 1
ATOM 799 N N . PHE A 1 107 ? 12.25 -7.934 -38.344 1 51.09 107 PHE A N 1
ATOM 800 C CA . PHE A 1 107 ? 12.141 -9.273 -37.781 1 51.09 107 PHE A CA 1
ATOM 801 C C . PHE A 1 107 ? 10.727 -9.523 -37.25 1 51.09 107 PHE A C 1
ATOM 803 O O . PHE A 1 107 ? 10.219 -8.758 -36.438 1 51.09 107 PHE A O 1
ATOM 810 N N . THR A 1 108 ? 9.93 -10.359 -38.031 1 52.53 108 THR A N 1
ATOM 811 C CA . THR A 1 108 ? 8.523 -10.656 -37.781 1 52.53 108 THR A CA 1
ATOM 812 C C . THR A 1 108 ? 8.297 -11.195 -36.375 1 52.53 108 THR A C 1
ATOM 814 O O . THR A 1 108 ? 7.215 -11.039 -35.812 1 52.53 108 THR A O 1
ATOM 817 N N . GLY A 1 109 ? 9.164 -11.875 -35.75 1 59.28 109 GLY A N 1
ATOM 818 C CA . GLY A 1 109 ? 8.914 -12.5 -34.469 1 59.28 109 GLY A CA 1
ATOM 819 C C . GLY A 1 109 ? 9.242 -11.594 -33.281 1 59.28 109 GLY A C 1
ATOM 820 O O . GLY A 1 109 ? 9.219 -12.031 -32.125 1 59.28 109 GLY A O 1
ATOM 821 N N . GLU A 1 110 ? 9.18 -10.305 -33.75 1 75.06 110 GLU A N 1
ATOM 822 C CA . GLU A 1 110 ? 9.656 -9.398 -32.688 1 75.06 110 GLU A CA 1
ATOM 823 C C . GLU A 1 110 ? 8.516 -8.562 -32.125 1 75.06 110 GLU A C 1
ATOM 825 O O . GLU A 1 110 ? 7.395 -8.594 -32.656 1 75.06 110 GLU A O 1
ATOM 830 N N . TRP A 1 111 ? 8.516 -8.289 -30.984 1 88.56 111 TRP A N 1
ATOM 831 C CA . TRP A 1 111 ? 7.633 -7.371 -30.281 1 88.56 111 TRP A CA 1
ATOM 832 C C . TRP A 1 111 ? 8.32 -6.031 -30.047 1 88.56 111 TRP A C 1
ATOM 834 O O . TRP A 1 111 ? 9.508 -5.984 -29.719 1 88.56 111 TRP A O 1
ATOM 844 N N . ALA A 1 112 ? 7.582 -5.008 -30.422 1 90 112 ALA A N 1
ATOM 845 C CA . ALA A 1 112 ? 8.07 -3.666 -30.125 1 90 112 ALA A CA 1
ATOM 846 C C . ALA A 1 112 ? 7.465 -3.146 -28.812 1 90 112 ALA A C 1
ATOM 848 O O . ALA A 1 112 ? 6.258 -2.922 -28.734 1 90 112 ALA A O 1
ATOM 849 N N . LEU A 1 113 ? 8.281 -2.982 -27.859 1 92 113 LEU A N 1
ATOM 850 C CA . LEU A 1 113 ? 7.852 -2.51 -26.547 1 92 113 LEU A CA 1
ATOM 851 C C . LEU A 1 113 ? 7.676 -0.995 -26.547 1 92 113 LEU A C 1
ATOM 853 O O . LEU A 1 113 ? 8.562 -0.263 -27 1 92 113 LEU A O 1
ATOM 857 N N . ASP A 1 114 ? 6.574 -0.542 -26.062 1 89.06 114 ASP A N 1
ATOM 858 C CA . ASP A 1 114 ? 6.383 0.893 -25.875 1 89.06 114 ASP A CA 1
ATOM 859 C C . ASP A 1 114 ? 7.152 1.396 -24.656 1 89.06 114 ASP A C 1
ATOM 861 O O . ASP A 1 114 ? 7.02 0.843 -23.562 1 89.06 114 ASP A O 1
ATOM 865 N N . LEU A 1 115 ? 8.008 2.445 -24.984 1 90 115 LEU A N 1
ATOM 866 C CA . LEU A 1 115 ? 8.703 3.131 -23.891 1 90 115 LEU A CA 1
ATOM 867 C C . LEU A 1 115 ? 8.445 4.633 -23.953 1 90 115 LEU A C 1
ATOM 869 O O . LEU A 1 115 ? 8.422 5.227 -25.031 1 90 115 LEU A O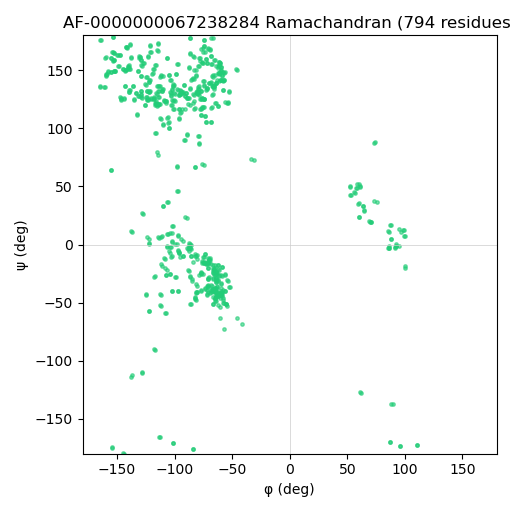 1
ATOM 873 N N . PRO A 1 116 ? 8.18 5.363 -22.766 1 91.69 116 PRO A N 1
ATOM 874 C CA . PRO A 1 116 ? 8.117 4.809 -21.406 1 91.69 116 PRO A CA 1
ATOM 875 C C . PRO A 1 116 ? 6.84 4.012 -21.156 1 91.69 116 PRO A C 1
ATOM 877 O O . PRO A 1 116 ? 6.016 3.855 -22.062 1 91.69 116 PRO A O 1
ATOM 880 N N . ALA A 1 117 ? 6.746 3.395 -19.938 1 94.31 117 ALA A N 1
ATOM 881 C CA . ALA A 1 117 ? 5.551 2.646 -19.547 1 94.31 117 ALA A CA 1
ATOM 882 C C . ALA A 1 117 ? 4.285 3.436 -19.875 1 94.31 117 ALA A C 1
ATOM 884 O O . ALA A 1 117 ? 4.273 4.664 -19.797 1 94.31 117 ALA A O 1
ATOM 885 N N . THR A 1 118 ? 3.275 2.639 -20.141 1 91.69 118 THR A N 1
ATOM 886 C CA . THR A 1 118 ? 2.018 3.252 -20.547 1 91.69 118 THR A CA 1
ATOM 887 C C . THR A 1 118 ? 1.239 3.75 -19.328 1 91.69 118 THR A C 1
ATOM 889 O O . THR A 1 118 ? 0.586 4.793 -19.391 1 91.69 118 THR A O 1
ATOM 892 N N . TYR A 1 119 ? 1.23 3.01 -18.312 1 95.25 119 TYR A N 1
ATOM 893 C CA . TYR A 1 119 ? 0.495 3.375 -17.109 1 95.25 119 TYR A CA 1
ATOM 894 C C . TYR A 1 119 ? 1.312 3.076 -15.852 1 95.25 119 TYR A C 1
ATOM 896 O O . TYR A 1 119 ? 2.299 2.338 -15.914 1 95.25 119 TYR A O 1
ATOM 904 N N . TYR A 1 120 ? 0.955 3.689 -14.773 1 96.56 120 TYR A N 1
ATOM 905 C CA . TYR A 1 120 ? 1.447 3.395 -13.438 1 96.56 120 TYR A CA 1
ATOM 906 C C . TYR A 1 120 ? 0.3 3.035 -12.5 1 96.56 120 TYR A C 1
ATOM 908 O O . TYR A 1 120 ? -0.675 3.781 -12.383 1 96.56 120 TYR A O 1
ATOM 916 N N . LEU A 1 121 ? 0.439 1.928 -11.75 1 97.94 121 LEU A N 1
ATOM 917 C CA . LEU A 1 121 ? -0.671 1.382 -10.977 1 97.94 121 LEU A CA 1
ATOM 918 C C . LEU A 1 121 ? -0.615 1.861 -9.531 1 97.94 121 LEU A C 1
ATOM 920 O O . LEU A 1 121 ? -1.544 1.62 -8.758 1 97.94 121 LEU A O 1
ATOM 924 N N . GLY A 1 122 ? 0.439 2.551 -9.117 1 96.62 122 GLY A N 1
ATOM 925 C CA . GLY A 1 122 ? 0.639 2.895 -7.723 1 96.62 122 GLY A CA 1
ATOM 926 C C . GLY A 1 122 ? 1.54 1.918 -6.988 1 96.62 122 GLY A C 1
ATOM 927 O O . GLY A 1 122 ? 2.109 1.013 -7.602 1 96.62 122 GLY A O 1
ATOM 928 N N . PRO A 1 123 ? 1.659 2.092 -5.672 1 96 123 PRO A N 1
ATOM 929 C CA . PRO A 1 123 ? 2.543 1.22 -4.898 1 96 123 PRO A CA 1
ATOM 930 C C . PRO A 1 123 ? 2.035 -0.218 -4.82 1 96 123 PRO A C 1
ATOM 932 O O . PRO A 1 123 ? 0.843 -0.466 -5.016 1 96 123 PRO A O 1
ATOM 935 N N . GLY A 1 124 ? 2.953 -1.076 -4.461 1 96.81 124 GLY A N 1
ATOM 936 C CA . GLY A 1 124 ? 2.646 -2.496 -4.406 1 96.81 124 GLY A CA 1
ATOM 937 C C . GLY A 1 124 ? 3.35 -3.303 -5.48 1 96.81 124 GLY A C 1
ATOM 938 O O . GLY A 1 124 ? 4.223 -2.785 -6.18 1 96.81 124 GLY A O 1
ATOM 939 N N . ARG A 1 125 ? 2.977 -4.562 -5.566 1 98.25 125 ARG A N 1
ATOM 940 C CA . ARG A 1 125 ? 3.516 -5.449 -6.594 1 98.25 125 ARG A CA 1
ATOM 941 C C . ARG A 1 125 ? 2.4 -6.23 -7.281 1 98.25 125 ARG A C 1
ATOM 943 O O . ARG A 1 125 ? 1.753 -7.074 -6.656 1 98.25 125 ARG A O 1
ATOM 950 N N . PRO A 1 126 ? 2.188 -5.922 -8.516 1 98.62 126 PRO A N 1
ATOM 951 C CA . PRO A 1 126 ? 1.245 -6.727 -9.297 1 98.62 126 PRO A CA 1
ATOM 952 C C . PRO A 1 126 ? 1.772 -8.125 -9.594 1 98.62 126 PRO A C 1
ATOM 954 O O . PRO A 1 126 ? 2.965 -8.297 -9.859 1 98.62 126 PRO A O 1
ATOM 957 N N . LEU A 1 127 ? 0.889 -9.078 -9.484 1 98.75 127 LEU A N 1
ATOM 958 C CA . LEU A 1 127 ? 1.24 -10.453 -9.82 1 98.75 127 LEU A CA 1
ATOM 959 C C . LEU A 1 127 ? 0.406 -10.953 -10.992 1 98.75 127 LEU A C 1
ATOM 961 O O . LEU A 1 127 ? 0.687 -10.625 -12.148 1 98.75 127 LEU A O 1
ATOM 965 N N . GLY A 1 128 ? -0.746 -11.562 -10.734 1 98.81 128 GLY A N 1
ATOM 966 C CA . GLY A 1 128 ? -1.631 -11.992 -11.812 1 98.81 128 GLY A CA 1
ATOM 967 C C . GLY A 1 128 ? -2.492 -10.867 -12.352 1 98.81 128 GLY A C 1
ATOM 968 O O . GLY A 1 128 ? -2.961 -10.016 -11.594 1 98.81 128 GLY A O 1
ATOM 969 N N . PHE A 1 129 ? -2.74 -10.953 -13.664 1 98.81 129 PHE A N 1
ATOM 970 C CA . PHE A 1 129 ? -3.648 -9.977 -14.266 1 98.81 129 PHE A CA 1
ATOM 971 C C . PHE A 1 129 ? -4.23 -10.508 -15.57 1 98.81 129 PHE A C 1
ATOM 973 O O . PHE A 1 129 ? -3.596 -11.32 -16.25 1 98.81 129 PHE A O 1
ATOM 980 N N . HIS A 1 130 ? -5.422 -10.109 -15.883 1 98.56 130 HIS A N 1
ATOM 981 C CA . HIS A 1 130 ? -6.133 -10.438 -17.109 1 98.56 130 HIS A CA 1
ATOM 982 C C . HIS A 1 130 ? -6.961 -9.258 -17.594 1 98.56 130 HIS A C 1
ATOM 984 O O . HIS A 1 130 ? -7.414 -8.438 -16.797 1 98.56 130 HIS A O 1
ATOM 990 N N . HIS A 1 131 ? -7.117 -9.188 -18.922 1 98.38 131 HIS A N 1
ATOM 991 C CA . HIS A 1 131 ? -8.086 -8.242 -19.453 1 98.38 131 HIS A CA 1
ATOM 992 C C . HIS A 1 131 ? -9.516 -8.734 -19.234 1 98.38 131 HIS A C 1
ATOM 994 O O . HIS A 1 131 ? -9.789 -9.922 -19.375 1 98.38 131 HIS A O 1
ATOM 1000 N N . ASP A 1 132 ? -10.391 -7.82 -18.812 1 98.12 132 ASP A N 1
ATOM 1001 C CA . ASP A 1 132 ? -11.797 -8.195 -18.734 1 98.12 132 ASP A CA 1
ATOM 1002 C C . ASP A 1 132 ? -12.484 -8.039 -20.094 1 98.12 132 ASP A C 1
ATOM 1004 O O . ASP A 1 132 ? -11.828 -7.758 -21.094 1 98.12 132 ASP A O 1
ATOM 1008 N N . ALA A 1 133 ? -13.82 -8.281 -20.125 1 96.94 133 ALA A N 1
ATOM 1009 C CA . ALA A 1 133 ? -14.562 -8.312 -21.375 1 96.94 133 ALA A CA 1
ATOM 1010 C C . ALA A 1 133 ? -14.555 -6.941 -22.047 1 96.94 133 ALA A C 1
ATOM 1012 O O . ALA A 1 133 ? -14.664 -6.84 -23.266 1 96.94 133 ALA A O 1
ATOM 1013 N N . ALA A 1 134 ? -14.414 -5.895 -21.297 1 96.38 134 ALA A N 1
ATOM 1014 C CA . ALA A 1 134 ? -14.414 -4.531 -21.812 1 96.38 134 ALA A CA 1
ATOM 1015 C C . ALA A 1 134 ? -13.008 -4.105 -22.234 1 96.38 134 ALA A C 1
ATOM 1017 O O . ALA A 1 134 ? -12.812 -2.994 -22.734 1 96.38 134 ALA A O 1
ATOM 1018 N N . GLY A 1 135 ? -12.008 -4.926 -21.984 1 97.31 135 GLY A N 1
ATOM 1019 C CA . GLY A 1 135 ? -10.641 -4.637 -22.391 1 97.31 135 GLY A CA 1
ATOM 1020 C C . GLY A 1 135 ? -9.828 -3.971 -21.281 1 97.31 135 GLY A C 1
ATOM 1021 O O . GLY A 1 135 ? -8.648 -3.67 -21.469 1 97.31 135 GLY A O 1
ATOM 1022 N N . ASN A 1 136 ? -10.438 -3.729 -20.141 1 98.12 136 ASN A N 1
ATOM 1023 C CA . ASN A 1 136 ? -9.688 -3.217 -19 1 98.12 136 ASN A CA 1
ATOM 1024 C C . ASN A 1 136 ? -8.789 -4.293 -18.391 1 98.12 136 ASN A C 1
ATOM 1026 O O . ASN A 1 136 ? -8.938 -5.477 -18.703 1 98.12 136 ASN A O 1
ATOM 1030 N N . LEU A 1 137 ? -7.84 -3.812 -17.688 1 98.75 137 LEU A N 1
ATOM 1031 C CA . LEU A 1 137 ? -6.91 -4.742 -17.047 1 98.75 137 LEU A CA 1
ATOM 1032 C C . LEU A 1 137 ? -7.25 -4.93 -15.578 1 98.75 137 LEU A C 1
ATOM 1034 O O . LEU A 1 137 ? -7.258 -3.961 -14.812 1 98.75 137 LEU A O 1
ATOM 1038 N N . VAL A 1 138 ? -7.613 -6.121 -15.172 1 98.88 138 VAL A N 1
ATOM 1039 C CA . VAL A 1 138 ? -7.82 -6.473 -13.773 1 98.88 138 VAL A CA 1
ATOM 1040 C C . VAL A 1 138 ? -6.551 -7.102 -13.203 1 98.88 138 VAL A C 1
ATOM 1042 O O . VAL A 1 138 ? -5.98 -8.016 -13.812 1 98.88 138 VAL A O 1
ATOM 1045 N N . ILE A 1 139 ? -6.074 -6.613 -12.047 1 98.94 139 ILE A N 1
ATOM 1046 C CA . ILE A 1 139 ? -4.754 -6.973 -11.539 1 98.94 139 ILE A CA 1
ATOM 1047 C C . ILE A 1 139 ? -4.867 -7.434 -10.086 1 98.94 139 ILE A C 1
ATOM 1049 O O . ILE A 1 139 ? -5.523 -6.781 -9.273 1 98.94 139 ILE A O 1
ATOM 1053 N N . ALA A 1 140 ? -4.309 -8.57 -9.805 1 98.94 140 ALA A N 1
ATOM 1054 C CA . ALA A 1 140 ? -4.031 -8.969 -8.422 1 98.94 140 ALA A CA 1
ATOM 1055 C C . ALA A 1 140 ? -2.803 -8.242 -7.883 1 98.94 140 ALA A C 1
ATOM 1057 O O . ALA A 1 140 ? -1.681 -8.484 -8.336 1 98.94 140 ALA A O 1
ATOM 1058 N N . ASP A 1 141 ? -3.02 -7.387 -6.957 1 98.75 141 ASP A N 1
ATOM 1059 C CA . ASP A 1 141 ? -1.938 -6.613 -6.352 1 98.75 141 ASP A CA 1
ATOM 1060 C C . ASP A 1 141 ? -1.708 -7.035 -4.902 1 98.75 141 ASP A C 1
ATOM 1062 O O . ASP A 1 141 ? -2.646 -7.066 -4.105 1 98.75 141 ASP A O 1
ATOM 1066 N N . THR A 1 142 ? -0.483 -7.262 -4.535 1 98 142 THR A N 1
ATOM 1067 C CA . THR A 1 142 ? -0.168 -7.855 -3.242 1 98 142 THR A CA 1
ATOM 1068 C C . THR A 1 142 ? -0.438 -6.863 -2.113 1 98 142 THR A C 1
ATOM 1070 O O . THR A 1 142 ? -0.545 -7.254 -0.949 1 98 142 THR A O 1
ATOM 1073 N N . LEU A 1 143 ? -0.496 -5.586 -2.445 1 97.19 143 LEU A N 1
ATOM 1074 C CA . LEU A 1 143 ? -0.677 -4.551 -1.431 1 97.19 143 LEU A CA 1
ATOM 1075 C C . LEU A 1 143 ? -2.117 -4.051 -1.418 1 97.19 143 LEU A C 1
ATOM 1077 O O . LEU A 1 143 ? -2.715 -3.896 -0.351 1 97.19 143 LEU A O 1
ATOM 1081 N N . LYS A 1 144 ? -2.723 -3.887 -2.568 1 98 144 LYS A N 1
ATOM 1082 C CA . LYS A 1 144 ? -3.973 -3.143 -2.691 1 98 144 LYS A CA 1
ATOM 1083 C C . LYS A 1 144 ? -5.156 -4.086 -2.891 1 98 144 LYS A C 1
ATOM 1085 O O . LYS A 1 144 ? -6.305 -3.646 -2.938 1 98 144 LYS A O 1
ATOM 1090 N N . GLY A 1 145 ? -4.906 -5.352 -3.031 1 98.44 145 GLY A N 1
ATOM 1091 C CA . GLY A 1 145 ? -5.977 -6.289 -3.332 1 98.44 145 GLY A CA 1
ATOM 1092 C C . GLY A 1 145 ? -6.23 -6.449 -4.82 1 98.44 145 GLY A C 1
ATOM 1093 O O . GLY A 1 145 ? -5.293 -6.645 -5.598 1 98.44 145 GLY A O 1
ATOM 1094 N N . LEU A 1 146 ? -7.512 -6.48 -5.184 1 98.81 146 LEU A N 1
ATOM 1095 C CA . LEU A 1 146 ? -7.871 -6.469 -6.598 1 98.81 146 LEU A CA 1
ATOM 1096 C C . LEU A 1 146 ? -8.055 -5.039 -7.098 1 98.81 146 LEU A C 1
ATOM 1098 O O . LEU A 1 146 ? -8.742 -4.234 -6.461 1 98.81 146 LEU A O 1
ATOM 1102 N N . ILE A 1 147 ? -7.398 -4.734 -8.227 1 98.81 147 ILE A N 1
ATOM 1103 C CA . ILE A 1 147 ? -7.562 -3.406 -8.805 1 98.81 147 ILE A CA 1
ATOM 1104 C C . ILE A 1 147 ? -7.891 -3.527 -10.297 1 98.81 147 ILE A C 1
ATOM 1106 O O . ILE A 1 147 ? -7.684 -4.582 -10.898 1 98.81 147 ILE A O 1
ATOM 1110 N N . ARG A 1 148 ? -8.414 -2.488 -10.828 1 98.81 148 ARG A N 1
ATOM 1111 C CA . ARG A 1 148 ? -8.734 -2.438 -12.258 1 98.81 148 ARG A CA 1
ATOM 1112 C C . ARG A 1 148 ? -8.195 -1.158 -12.891 1 98.81 148 ARG A C 1
ATOM 1114 O O . ARG A 1 148 ? -8.391 -0.065 -12.352 1 98.81 148 ARG A O 1
ATOM 1121 N N . LEU A 1 149 ? -7.488 -1.311 -13.922 1 98.5 149 LEU A N 1
ATOM 1122 C CA . LEU A 1 149 ? -7.039 -0.204 -14.758 1 98.5 149 LEU A CA 1
ATOM 1123 C C . LEU A 1 149 ? -7.969 -0.007 -15.945 1 98.5 149 LEU A C 1
ATOM 1125 O O . LEU A 1 149 ? -8.125 -0.906 -16.781 1 98.5 149 LEU A O 1
ATOM 1129 N N . ASP A 1 150 ? -8.625 1.122 -16.016 1 97 150 ASP A N 1
ATOM 1130 C CA . ASP A 1 150 ? -9.312 1.531 -17.234 1 97 150 ASP A CA 1
ATOM 1131 C C . ASP A 1 150 ? -8.312 1.977 -18.312 1 97 150 ASP A C 1
ATOM 1133 O O . ASP A 1 150 ? -7.695 3.033 -18.188 1 97 150 ASP A O 1
ATOM 1137 N N . ARG A 1 151 ? -8.172 1.238 -19.344 1 95.31 151 ARG A N 1
ATOM 1138 C CA . ARG A 1 151 ? -7.109 1.472 -20.312 1 95.31 151 ARG A CA 1
ATOM 1139 C C . ARG A 1 151 ? -7.426 2.68 -21.188 1 95.31 151 ARG A C 1
ATOM 1141 O O . ARG A 1 151 ? -6.559 3.176 -21.906 1 95.31 151 ARG A O 1
ATOM 1148 N N . THR A 1 152 ? -8.656 3.139 -21.188 1 93.19 152 THR A N 1
ATOM 1149 C CA . THR A 1 152 ? -9.039 4.316 -21.953 1 93.19 152 THR A CA 1
ATOM 1150 C C . THR A 1 152 ? -8.672 5.594 -21.203 1 93.19 152 THR A C 1
ATOM 1152 O O . THR A 1 152 ? -8.109 6.523 -21.781 1 93.19 152 THR A O 1
ATOM 1155 N N . THR A 1 153 ? -8.891 5.605 -19.938 1 90.81 153 THR A N 1
ATOM 1156 C CA . THR A 1 153 ? -8.727 6.832 -19.172 1 90.81 153 THR A CA 1
ATOM 1157 C C . THR A 1 153 ? -7.426 6.793 -18.375 1 90.81 153 THR A C 1
ATOM 1159 O O . THR A 1 153 ? -6.922 7.836 -17.938 1 90.81 153 THR A O 1
ATOM 1162 N N . GLY A 1 154 ? -6.992 5.609 -18.094 1 92.81 154 GLY A N 1
ATOM 1163 C CA . GLY A 1 154 ? -5.84 5.453 -17.219 1 92.81 154 GLY A CA 1
ATOM 1164 C C . GLY A 1 154 ? -6.215 5.402 -15.75 1 92.81 154 GLY A C 1
ATOM 1165 O O . GLY A 1 154 ? -5.344 5.273 -14.883 1 92.81 154 GLY A O 1
ATOM 1166 N N . ALA A 1 155 ? -7.477 5.406 -15.453 1 93.81 155 ALA A N 1
ATOM 1167 C CA . ALA A 1 155 ? -7.941 5.387 -14.07 1 93.81 155 ALA A CA 1
ATOM 1168 C C . ALA A 1 155 ? -7.707 4.023 -13.43 1 93.81 155 ALA A C 1
ATOM 1170 O O . ALA A 1 155 ? -7.961 2.986 -14.047 1 93.81 155 ALA A O 1
ATOM 1171 N N . VAL A 1 156 ? -7.188 4.062 -12.211 1 97.56 156 VAL A N 1
ATOM 1172 C CA . VAL A 1 156 ? -6.992 2.848 -11.422 1 97.56 156 VAL A CA 1
ATOM 1173 C C . VAL A 1 156 ? -8.016 2.795 -10.289 1 97.56 156 VAL A C 1
ATOM 1175 O O . VAL A 1 156 ? -8.078 3.699 -9.453 1 97.56 156 VAL A O 1
ATOM 1178 N N . GLU A 1 157 ? -8.781 1.752 -10.273 1 98 157 GLU A N 1
ATOM 1179 C CA . GLU A 1 157 ? -9.844 1.566 -9.281 1 98 157 GLU A CA 1
ATOM 1180 C C . GLU A 1 157 ? -9.516 0.411 -8.344 1 98 157 GLU A C 1
ATOM 1182 O O . GLU A 1 157 ? -9.055 -0.644 -8.781 1 98 157 GLU A O 1
ATOM 1187 N N . LEU A 1 158 ? -9.766 0.648 -7.035 1 98.12 158 LEU A N 1
ATOM 1188 C CA . LEU A 1 158 ? -9.688 -0.438 -6.062 1 98.12 158 LEU A CA 1
ATOM 1189 C C . LEU A 1 158 ? -10.992 -1.235 -6.039 1 98.12 158 LEU A C 1
ATOM 1191 O O . LEU A 1 158 ? -12.039 -0.707 -5.672 1 98.12 158 LEU A O 1
ATOM 1195 N N . LEU A 1 159 ? -10.891 -2.475 -6.395 1 98.06 159 LEU A N 1
ATOM 1196 C CA . LEU A 1 159 ? -12.102 -3.289 -6.438 1 98.06 159 LEU A CA 1
ATOM 1197 C C . LEU A 1 159 ? -12.398 -3.885 -5.062 1 98.06 159 LEU A C 1
ATOM 1199 O O . LEU A 1 159 ? -13.523 -3.777 -4.57 1 98.06 159 LEU A O 1
ATOM 1203 N N . THR A 1 160 ? -11.438 -4.516 -4.473 1 98 160 THR A N 1
ATOM 1204 C CA . THR A 1 160 ? -11.633 -5.059 -3.131 1 98 160 THR A CA 1
ATOM 1205 C C . THR A 1 160 ? -10.289 -5.305 -2.447 1 98 160 THR A C 1
ATOM 1207 O O . THR A 1 160 ? -9.297 -5.633 -3.107 1 98 160 THR A O 1
ATOM 1210 N N . ALA A 1 161 ? -10.289 -5.102 -1.147 1 97.81 161 ALA A N 1
ATOM 1211 C CA . ALA A 1 161 ? -9.117 -5.371 -0.31 1 97.81 161 ALA A CA 1
ATOM 1212 C C . ALA A 1 161 ? -9.531 -6.047 0.996 1 97.81 161 ALA A C 1
ATOM 1214 O O . ALA A 1 161 ? -8.727 -6.145 1.929 1 97.81 161 ALA A O 1
ATOM 1215 N N . ARG A 1 162 ? -10.766 -6.469 1.044 1 97.69 162 ARG A N 1
ATOM 1216 C CA . ARG A 1 162 ? -11.305 -7.062 2.262 1 97.69 162 ARG A CA 1
ATOM 1217 C C . ARG A 1 162 ? -12.469 -7.996 1.946 1 97.69 162 ARG A C 1
ATOM 1219 O O . ARG A 1 162 ? -13.242 -7.738 1.025 1 97.69 162 ARG A O 1
ATOM 1226 N N . VAL A 1 16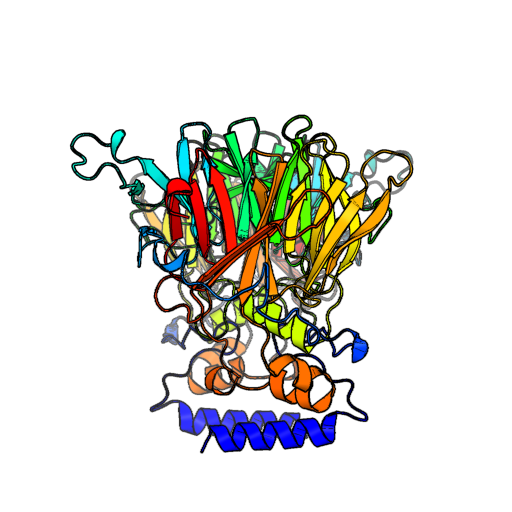3 ? -12.617 -9.047 2.789 1 98.5 163 VAL A N 1
ATOM 1227 C CA . VAL A 1 163 ? -13.742 -9.969 2.672 1 98.5 163 VAL A CA 1
ATOM 1228 C C . VAL A 1 163 ? -15.008 -9.305 3.219 1 98.5 163 VAL A C 1
ATOM 1230 O O . VAL A 1 163 ? -14.961 -8.617 4.238 1 98.5 163 VAL A O 1
ATOM 1233 N N . SER A 1 164 ? -16.094 -9.547 2.545 1 97.75 164 SER A N 1
ATOM 1234 C CA . SER A 1 164 ? -17.344 -8.953 2.979 1 97.75 164 SER A CA 1
ATOM 1235 C C . SER A 1 164 ? -17.734 -9.43 4.371 1 97.75 164 SER A C 1
ATOM 1237 O O . SER A 1 164 ? -17.5 -10.594 4.723 1 97.75 164 SER A O 1
ATOM 1239 N N . ALA A 1 165 ? -18.391 -8.547 5.129 1 95.38 165 ALA A N 1
ATOM 1240 C CA . ALA A 1 165 ? -18.734 -8.797 6.527 1 95.38 165 ALA A CA 1
ATOM 1241 C C . ALA A 1 165 ? -19.703 -9.969 6.656 1 95.38 165 ALA A C 1
ATOM 1243 O O . ALA A 1 165 ? -19.75 -10.641 7.691 1 95.38 165 ALA A O 1
ATOM 1244 N N . ASP A 1 166 ? -20.438 -10.227 5.645 1 94.94 166 ASP A N 1
ATOM 1245 C CA . ASP A 1 166 ? -21.453 -11.273 5.715 1 94.94 166 ASP A CA 1
ATOM 1246 C C . ASP A 1 166 ? -21.016 -12.516 4.949 1 94.94 166 ASP A C 1
ATOM 1248 O O . ASP A 1 166 ? -21.828 -13.398 4.66 1 94.94 166 ASP A O 1
ATOM 1252 N N . SER A 1 167 ? -19.75 -12.578 4.496 1 97.12 167 SER A N 1
ATOM 1253 C CA . SER A 1 167 ? -19.219 -13.812 3.928 1 97.12 167 SER A CA 1
ATOM 1254 C C . SER A 1 167 ? -19.328 -14.969 4.918 1 97.12 167 SER A C 1
ATOM 1256 O O . SER A 1 167 ? -19.109 -14.789 6.117 1 97.12 167 SER A O 1
ATOM 1258 N N . ALA A 1 168 ? -19.656 -16.141 4.402 1 96.69 168 ALA A N 1
ATOM 1259 C CA . ALA A 1 168 ? -19.812 -17.297 5.273 1 96.69 168 ALA A CA 1
ATOM 1260 C C . ALA A 1 168 ? -18.484 -17.672 5.922 1 96.69 168 ALA A C 1
ATOM 1262 O O . ALA A 1 168 ? -18.438 -18.078 7.09 1 96.69 168 ALA A O 1
ATOM 1263 N N . LEU A 1 169 ? -17.469 -17.531 5.164 1 97.06 169 LEU A N 1
ATOM 1264 C CA . LEU A 1 169 ? -16.125 -17.859 5.66 1 97.06 169 LEU A CA 1
ATOM 1265 C C . LEU A 1 169 ? -15.297 -16.594 5.836 1 97.06 169 LEU A C 1
ATOM 1267 O O . LEU A 1 169 ? -15.281 -15.727 4.957 1 97.06 169 LEU A O 1
ATOM 1271 N N . ALA A 1 170 ? -14.586 -16.5 7.043 1 97.12 170 ALA A N 1
ATOM 1272 C CA . ALA A 1 170 ? -13.609 -15.461 7.359 1 97.12 170 ALA A CA 1
ATOM 1273 C C . ALA A 1 170 ? -14.188 -14.07 7.121 1 97.12 170 ALA A C 1
ATOM 1275 O O . ALA A 1 170 ? -13.578 -13.25 6.426 1 97.12 170 ALA A O 1
ATOM 1276 N N . PRO A 1 171 ? -15.375 -13.766 7.645 1 97.44 171 PRO A N 1
ATOM 1277 C CA . PRO A 1 171 ? -15.992 -12.461 7.406 1 97.44 171 PRO A CA 1
ATOM 1278 C C . PRO A 1 171 ? -15.133 -11.297 7.895 1 97.44 171 PRO A C 1
ATOM 1280 O O . PRO A 1 171 ? -14.461 -11.414 8.93 1 97.44 171 PRO A O 1
ATOM 1283 N N . ASP A 1 172 ? -15.125 -10.242 7.137 1 96.12 172 ASP A N 1
ATOM 1284 C CA . ASP A 1 172 ? -14.586 -8.938 7.496 1 96.12 172 ASP A CA 1
ATOM 1285 C C . ASP A 1 172 ? -13.078 -9.016 7.73 1 96.12 172 ASP A C 1
ATOM 1287 O O . ASP A 1 172 ? -12.539 -8.336 8.609 1 96.12 172 ASP A O 1
ATOM 1291 N N . THR A 1 173 ? -12.375 -9.852 7.035 1 96.94 173 THR A N 1
ATOM 1292 C CA . THR A 1 173 ? -10.922 -9.977 7.16 1 96.94 173 THR A CA 1
ATOM 1293 C C . THR A 1 173 ? -10.227 -9.328 5.965 1 96.94 173 THR A C 1
ATOM 1295 O O . THR A 1 173 ? -10.742 -9.359 4.848 1 96.94 173 THR A O 1
ATOM 1298 N N . PRO A 1 174 ? -9.102 -8.758 6.199 1 96.5 174 PRO A N 1
ATOM 1299 C CA . PRO A 1 174 ? -8.367 -8.133 5.098 1 96.5 174 PRO A CA 1
ATOM 1300 C C . PRO A 1 174 ? -7.754 -9.148 4.145 1 96.5 174 PRO A C 1
ATOM 1302 O O . PRO A 1 174 ? -7.574 -10.312 4.508 1 96.5 174 PRO A O 1
ATOM 1305 N N . LEU A 1 175 ? -7.516 -8.734 2.941 1 98.19 175 LEU A N 1
ATOM 1306 C CA . LEU A 1 175 ? -6.699 -9.477 1.985 1 98.19 175 LEU A CA 1
ATOM 1307 C C . LEU A 1 175 ? -5.23 -9.086 2.102 1 98.19 175 LEU A C 1
ATOM 1309 O O . LEU A 1 175 ? -4.879 -7.918 1.927 1 98.19 175 LEU A O 1
ATOM 1313 N N . ALA A 1 176 ? -4.371 -10.062 2.293 1 97.12 176 ALA A N 1
ATOM 1314 C CA . ALA A 1 176 ? -3.006 -9.75 2.711 1 97.12 176 ALA A CA 1
ATOM 1315 C C . ALA A 1 176 ? -2.02 -9.961 1.565 1 97.12 176 ALA A C 1
ATOM 1317 O O . ALA A 1 176 ? -0.938 -9.367 1.553 1 97.12 176 ALA A O 1
ATOM 1318 N N . TYR A 1 177 ? -2.322 -10.773 0.685 1 98.44 177 TYR A N 1
ATOM 1319 C CA . TYR A 1 177 ? -1.401 -11.227 -0.354 1 98.44 177 TYR A CA 1
ATOM 1320 C C . TYR A 1 177 ? -2.16 -11.703 -1.585 1 98.44 177 TYR A C 1
ATOM 1322 O O . TYR A 1 177 ? -2.064 -12.875 -1.962 1 98.44 177 TYR A O 1
ATOM 1330 N N . VAL A 1 178 ? -2.875 -10.773 -2.238 1 98.88 178 VAL A N 1
ATOM 1331 C CA . VAL A 1 178 ? -3.617 -11.133 -3.441 1 98.88 178 VAL A CA 1
ATOM 1332 C C . VAL A 1 178 ? -2.643 -11.492 -4.562 1 98.88 178 VAL A C 1
ATOM 1334 O O . VAL A 1 178 ? -1.724 -10.727 -4.863 1 98.88 178 VAL A O 1
ATOM 1337 N N . ASN A 1 179 ? -2.832 -12.625 -5.176 1 98.81 179 ASN A N 1
ATOM 1338 C CA . ASN A 1 179 ? -1.751 -13.258 -5.926 1 98.81 179 ASN A CA 1
ATOM 1339 C C . ASN A 1 179 ? -2.135 -13.477 -7.387 1 98.81 179 ASN A C 1
ATOM 1341 O O . ASN A 1 179 ? -1.434 -13.023 -8.297 1 98.81 179 ASN A O 1
ATOM 1345 N N . ASP A 1 180 ? -3.148 -14.141 -7.621 1 98.88 180 ASP A N 1
ATOM 1346 C CA . ASP A 1 180 ? -3.564 -14.477 -8.977 1 98.88 180 ASP A CA 1
ATOM 1347 C C . ASP A 1 180 ? -5.082 -14.398 -9.125 1 98.88 180 ASP A C 1
ATOM 1349 O O . ASP A 1 180 ? -5.797 -14.219 -8.133 1 98.88 180 ASP A O 1
ATOM 1353 N N . LEU A 1 181 ? -5.527 -14.492 -10.438 1 98.94 181 LEU A N 1
ATOM 1354 C CA . LEU A 1 181 ? -6.961 -14.352 -10.672 1 98.94 181 LEU A CA 1
ATOM 1355 C C . LEU A 1 181 ? -7.352 -14.945 -12.023 1 98.94 181 LEU A C 1
ATOM 1357 O O . LEU A 1 181 ? -6.488 -15.18 -12.875 1 98.94 181 LEU A O 1
ATOM 1361 N N . ASP A 1 182 ? -8.562 -15.234 -12.172 1 98.88 182 ASP A N 1
ATOM 1362 C CA . ASP A 1 182 ? -9.227 -15.5 -13.445 1 98.88 182 ASP A CA 1
ATOM 1363 C C . ASP A 1 182 ? -10.617 -14.875 -13.477 1 98.88 182 ASP A C 1
ATOM 1365 O O . ASP A 1 182 ? -11.227 -14.641 -12.43 1 98.88 182 ASP A O 1
ATOM 1369 N N . ILE A 1 183 ? -11.078 -14.562 -14.672 1 98.81 183 ILE A N 1
ATOM 1370 C CA . ILE A 1 183 ? -12.312 -13.789 -14.828 1 98.81 183 ILE A CA 1
ATOM 1371 C C . ILE A 1 183 ? -13.328 -14.594 -15.633 1 98.81 183 ILE A C 1
ATOM 1373 O O . ILE A 1 183 ? -13 -15.125 -16.703 1 98.81 183 ILE A O 1
ATOM 1377 N N . ASP A 1 184 ? -14.516 -14.773 -15.094 1 98.56 184 ASP A N 1
ATOM 1378 C CA . ASP A 1 184 ? -15.641 -15.203 -15.914 1 98.56 184 ASP A CA 1
ATOM 1379 C C . ASP A 1 184 ? -16.125 -14.078 -16.828 1 98.56 184 ASP A C 1
ATOM 1381 O O . ASP A 1 184 ? -16.844 -13.18 -16.375 1 98.56 184 ASP A O 1
ATOM 1385 N N . HIS A 1 185 ? -15.836 -14.156 -18.031 1 96.88 185 HIS A N 1
ATOM 1386 C CA . HIS A 1 185 ? -16.062 -13.047 -18.953 1 96.88 185 HIS A CA 1
ATOM 1387 C C . HIS A 1 185 ? -17.562 -12.875 -19.25 1 96.88 185 HIS A C 1
ATOM 1389 O O . HIS A 1 185 ? -17.969 -11.844 -19.781 1 96.88 185 HIS A O 1
ATOM 1395 N N . ASP A 1 186 ? -18.391 -13.867 -18.953 1 96.69 186 ASP A N 1
ATOM 1396 C CA . ASP A 1 186 ? -19.828 -13.75 -19.141 1 96.69 186 ASP A CA 1
ATOM 1397 C C . ASP A 1 186 ? -20.469 -12.914 -18.047 1 96.69 186 ASP A C 1
ATOM 1399 O O . ASP A 1 186 ? -21.375 -12.125 -18.312 1 96.69 186 ASP A O 1
ATOM 1403 N N . THR A 1 187 ? -19.969 -13.117 -16.812 1 97 187 THR A N 1
ATOM 1404 C CA . THR A 1 187 ? -20.641 -12.492 -15.68 1 97 187 THR A CA 1
ATOM 1405 C C . THR A 1 187 ? -19.797 -11.352 -15.117 1 97 187 THR A C 1
ATOM 1407 O O . THR A 1 187 ? -20.312 -10.484 -14.406 1 97 187 THR A O 1
ATOM 1410 N N . GLY A 1 188 ? -18.531 -11.391 -15.414 1 97.88 188 GLY A N 1
ATOM 1411 C CA . GLY A 1 188 ? -17.609 -10.422 -14.836 1 97.88 188 GLY A CA 1
ATOM 1412 C C . GLY A 1 188 ? -17.094 -10.836 -13.469 1 97.88 188 GLY A C 1
ATOM 1413 O O . GLY A 1 188 ? -16.219 -10.172 -12.906 1 97.88 188 GLY A O 1
ATOM 1414 N N . VAL A 1 189 ? -17.562 -11.945 -12.953 1 98.69 189 VAL A N 1
ATOM 1415 C CA . VAL A 1 189 ? -17.109 -12.445 -11.656 1 98.69 189 VAL A CA 1
ATOM 1416 C C . VAL A 1 189 ? -15.625 -12.789 -11.719 1 98.69 189 VAL A C 1
ATOM 1418 O O . VAL A 1 189 ? -15.148 -13.344 -12.711 1 98.69 189 VAL A O 1
ATOM 1421 N N . ILE A 1 190 ? -14.914 -12.438 -10.648 1 98.94 190 ILE A N 1
ATOM 1422 C CA . ILE A 1 190 ? -13.477 -12.672 -10.57 1 98.94 190 ILE A CA 1
ATOM 1423 C C . ILE A 1 190 ? -13.172 -13.68 -9.461 1 98.94 190 ILE A C 1
ATOM 1425 O O . ILE A 1 190 ? -13.57 -13.477 -8.312 1 98.94 190 ILE A O 1
ATOM 1429 N N . TYR A 1 191 ? -12.562 -14.773 -9.805 1 98.94 191 TYR A N 1
ATOM 1430 C CA . TYR A 1 191 ? -11.992 -15.695 -8.836 1 98.94 191 TYR A CA 1
ATOM 1431 C C . TYR A 1 191 ? -10.516 -15.391 -8.594 1 98.94 191 TYR A C 1
ATOM 1433 O O . TYR A 1 191 ? -9.758 -15.195 -9.547 1 98.94 191 TYR A O 1
ATOM 1441 N N . PHE A 1 192 ? -10.148 -15.289 -7.336 1 98.94 192 PHE A N 1
ATOM 1442 C CA . PHE A 1 192 ? -8.773 -14.875 -7.078 1 98.94 192 PHE A CA 1
ATOM 1443 C C . PHE A 1 192 ? -8.258 -15.484 -5.773 1 98.94 192 PHE A C 1
ATOM 1445 O O . PHE A 1 192 ? -9.039 -16.031 -4.992 1 98.94 192 PHE A O 1
ATOM 1452 N N . THR A 1 193 ? -6.957 -15.461 -5.617 1 98.94 193 THR A N 1
ATOM 1453 C CA . THR A 1 193 ? -6.352 -16.062 -4.434 1 98.94 193 THR A CA 1
ATOM 1454 C C . THR A 1 193 ? -5.75 -14.984 -3.531 1 98.94 193 THR A C 1
ATOM 1456 O O . THR A 1 193 ? -5.32 -13.938 -4.008 1 98.94 193 THR A O 1
ATOM 1459 N N . ASP A 1 194 ? -5.824 -15.203 -2.285 1 98.88 194 ASP A N 1
ATOM 1460 C CA . ASP A 1 194 ? -5.062 -14.586 -1.205 1 98.88 194 ASP A CA 1
ATOM 1461 C C . ASP A 1 194 ? -4.113 -15.594 -0.557 1 98.88 194 ASP A C 1
ATOM 1463 O O . ASP A 1 194 ? -4.551 -16.5 0.162 1 98.88 194 ASP A O 1
ATOM 1467 N N . SER A 1 195 ? -2.83 -15.469 -0.774 1 98.88 195 SER A N 1
ATOM 1468 C CA . SER A 1 195 ? -1.88 -16.578 -0.701 1 98.88 195 SER A CA 1
ATOM 1469 C C . SER A 1 195 ? -1.623 -16.984 0.744 1 98.88 195 SER A C 1
ATOM 1471 O O . SER A 1 195 ? -1.382 -18.156 1.026 1 98.88 195 SER A O 1
ATOM 1473 N N . GLN A 1 196 ? -1.561 -16.062 1.626 1 98.62 196 GLN A N 1
ATOM 1474 C CA . GLN A 1 196 ? -1.232 -16.281 3.027 1 98.62 196 GLN A CA 1
ATOM 1475 C C . GLN A 1 196 ? -1.604 -15.086 3.887 1 98.62 196 GLN A C 1
ATOM 1477 O O . GLN A 1 196 ? -2.088 -14.07 3.373 1 98.62 196 GLN A O 1
ATOM 1482 N N . SER A 1 197 ? -1.414 -15.203 5.238 1 96.94 197 SER A N 1
ATOM 1483 C CA . SER A 1 197 ? -1.821 -14.141 6.148 1 96.94 197 SER A CA 1
ATOM 1484 C C . SER A 1 197 ? -0.706 -13.117 6.336 1 96.94 197 SER A C 1
ATOM 1486 O O . SER A 1 197 ? -0.96 -11.984 6.742 1 96.94 197 SER A O 1
ATOM 1488 N N . ILE A 1 198 ? 0.551 -13.469 6.078 1 96.25 198 ILE A N 1
ATOM 1489 C CA . ILE A 1 198 ? 1.68 -12.555 6.211 1 96.25 198 ILE A CA 1
ATOM 1490 C C . ILE A 1 198 ? 1.724 -11.609 5.008 1 96.25 198 ILE A C 1
ATOM 1492 O O . ILE A 1 198 ? 1.93 -12.055 3.875 1 96.25 198 ILE A O 1
ATOM 1496 N N . PRO A 1 199 ? 1.561 -10.32 5.207 1 95.75 199 PRO A N 1
ATOM 1497 C CA . PRO A 1 199 ? 1.557 -9.375 4.09 1 95.75 199 PRO A CA 1
ATOM 1498 C C . PRO A 1 199 ? 2.928 -9.227 3.434 1 95.75 199 PRO A C 1
ATOM 1500 O O . PRO A 1 199 ? 3.93 -9.695 3.98 1 95.75 199 PRO A O 1
ATOM 1503 N N . VAL A 1 200 ? 2.918 -8.586 2.281 1 96 200 VAL A N 1
ATOM 1504 C CA . VAL A 1 200 ? 4.148 -8.297 1.552 1 96 200 VAL A CA 1
ATOM 1505 C C . VAL A 1 200 ? 4.656 -6.906 1.921 1 96 200 VAL A C 1
ATOM 1507 O O . VAL A 1 200 ? 3.895 -5.938 1.904 1 96 200 VAL A O 1
ATOM 1510 N N . TYR A 1 201 ? 5.938 -6.871 2.234 1 90.81 201 TYR A N 1
ATOM 1511 C CA . TYR A 1 201 ? 6.57 -5.617 2.641 1 90.81 201 TYR A CA 1
ATOM 1512 C C . TYR A 1 201 ? 7.727 -5.266 1.711 1 90.81 201 TYR A C 1
ATOM 1514 O O . TYR A 1 201 ? 8.188 -6.109 0.939 1 90.81 201 TYR A O 1
ATOM 1522 N N . PRO A 1 202 ? 8.164 -4.008 1.809 1 89.31 202 PRO A N 1
ATOM 1523 C CA . PRO A 1 202 ? 9.328 -3.641 0.996 1 89.31 202 PRO A CA 1
ATOM 1524 C C . PRO A 1 202 ? 10.57 -4.453 1.348 1 89.31 202 PRO A C 1
ATOM 1526 O O . PRO A 1 202 ? 10.773 -4.801 2.514 1 89.31 202 PRO A O 1
ATOM 1529 N N . ASP A 1 203 ? 11.352 -4.664 0.34 1 88 203 ASP A N 1
ATOM 1530 C CA . ASP A 1 203 ? 12.57 -5.445 0.533 1 88 203 ASP A CA 1
ATOM 1531 C C . ASP A 1 203 ? 13.477 -4.797 1.578 1 88 203 ASP A C 1
ATOM 1533 O O . ASP A 1 203 ? 13.578 -3.572 1.649 1 88 203 ASP A O 1
ATOM 1537 N N . ARG A 1 204 ? 14.164 -5.555 2.326 1 78.75 204 ARG A N 1
ATOM 1538 C CA . ARG A 1 204 ? 14.938 -5.09 3.473 1 78.75 204 ARG A CA 1
ATOM 1539 C C . ARG A 1 204 ? 16.234 -4.422 3.025 1 78.75 204 ARG A C 1
ATOM 1541 O O . ARG A 1 204 ? 16.797 -3.59 3.746 1 78.75 204 ARG A O 1
ATOM 1548 N N . GLU A 1 205 ? 16.641 -4.816 1.882 1 77 205 GLU A N 1
ATOM 1549 C CA . GLU A 1 205 ? 17.969 -4.359 1.446 1 77 205 GLU A CA 1
ATOM 1550 C C . GLU A 1 205 ? 17.891 -2.957 0.848 1 77 205 GLU A C 1
ATOM 1552 O O . GLU A 1 205 ? 18.672 -2.076 1.216 1 77 205 GLU A O 1
ATOM 1557 N N . THR A 1 206 ? 16.891 -2.744 -0.055 1 78.38 206 THR A N 1
ATOM 1558 C CA . THR A 1 206 ? 16.828 -1.47 -0.759 1 78.38 206 THR A CA 1
ATOM 1559 C C . THR A 1 206 ? 15.539 -0.73 -0.413 1 78.38 206 THR A C 1
ATOM 1561 O O . THR A 1 206 ? 15.469 0.494 -0.531 1 78.38 206 THR A O 1
ATOM 1564 N N . GLY A 1 207 ? 14.547 -1.486 -0.068 1 82.44 207 GLY A N 1
ATOM 1565 C CA . GLY A 1 207 ? 13.25 -0.891 0.2 1 82.44 207 GLY A CA 1
ATOM 1566 C C . GLY A 1 207 ? 12.562 -0.364 -1.049 1 82.44 207 GLY A C 1
ATOM 1567 O O . GLY A 1 207 ? 11.609 0.412 -0.96 1 82.44 207 GLY A O 1
ATOM 1568 N N . THR A 1 208 ? 12.938 -0.793 -2.27 1 84.81 208 THR A N 1
ATOM 1569 C CA . THR A 1 208 ? 12.5 -0.125 -3.49 1 84.81 208 THR A CA 1
ATOM 1570 C C . THR A 1 208 ? 11.383 -0.914 -4.168 1 84.81 208 THR A C 1
ATOM 1572 O O . THR A 1 208 ? 10.766 -0.435 -5.121 1 84.81 208 THR A O 1
ATOM 1575 N N . PHE A 1 209 ? 11.141 -2.104 -3.721 1 92.19 209 PHE A N 1
ATOM 1576 C CA . PHE A 1 209 ? 10.062 -2.91 -4.285 1 92.19 209 PHE A CA 1
ATOM 1577 C C . PHE A 1 209 ? 9.453 -3.818 -3.223 1 92.19 209 PHE A C 1
ATOM 1579 O O . PHE A 1 209 ? 10.094 -4.117 -2.213 1 92.19 209 PHE A O 1
ATOM 1586 N N . TYR A 1 210 ? 8.234 -4.176 -3.402 1 95.62 210 TYR A N 1
ATOM 1587 C CA . TYR A 1 210 ? 7.578 -5.105 -2.486 1 95.62 210 TYR A CA 1
ATOM 1588 C C . TYR A 1 210 ? 8.062 -6.531 -2.723 1 95.62 210 TYR A C 1
ATOM 1590 O O . TYR A 1 210 ? 7.859 -7.09 -3.803 1 95.62 210 TYR A O 1
ATOM 1598 N N . ASP A 1 211 ? 8.672 -7.109 -1.718 1 94.69 211 ASP A N 1
ATOM 1599 C CA . ASP A 1 211 ? 9.406 -8.367 -1.829 1 94.69 211 ASP A CA 1
ATOM 1600 C C . ASP A 1 211 ? 8.5 -9.562 -1.547 1 94.69 211 ASP A C 1
ATOM 1602 O O . ASP A 1 211 ? 8.477 -10.078 -0.427 1 94.69 211 ASP A O 1
ATOM 1606 N N . THR A 1 212 ? 7.875 -10.086 -2.604 1 97.06 212 THR A N 1
ATOM 1607 C CA . THR A 1 212 ? 6.934 -11.195 -2.469 1 97.06 212 THR A CA 1
ATOM 1608 C C . THR A 1 212 ? 7.656 -12.461 -2.021 1 97.06 212 THR A C 1
ATOM 1610 O O . THR A 1 212 ? 7.086 -13.289 -1.308 1 97.06 212 THR A O 1
ATOM 1613 N N . PHE A 1 213 ? 8.922 -12.656 -2.342 1 95.44 213 PHE A N 1
ATOM 1614 C CA . PHE A 1 213 ? 9.656 -13.867 -1.991 1 95.44 213 PHE A CA 1
ATOM 1615 C C . PHE A 1 213 ? 9.945 -13.914 -0.495 1 95.44 213 PHE A C 1
ATOM 1617 O O . PHE A 1 213 ? 9.836 -14.969 0.133 1 95.44 213 PHE A O 1
ATOM 1624 N N . GLN A 1 214 ? 10.352 -12.773 0.038 1 92.88 214 GLN A N 1
ATOM 1625 C CA . GLN A 1 214 ? 10.586 -12.727 1.477 1 92.88 214 GLN A CA 1
ATOM 1626 C C . GLN A 1 214 ? 9.336 -13.117 2.256 1 92.88 214 GLN A C 1
ATOM 1628 O O . GLN A 1 214 ? 9.406 -13.906 3.199 1 92.88 214 GLN A O 1
ATOM 1633 N N . SER A 1 215 ? 8.266 -12.484 1.896 1 96.06 215 SER A N 1
ATOM 1634 C CA . SER A 1 215 ? 7.016 -12.812 2.574 1 96.06 215 SER A CA 1
ATOM 1635 C C . SER A 1 215 ? 6.66 -14.289 2.4 1 96.06 215 SER A C 1
ATOM 1637 O O . SER A 1 215 ? 6.25 -14.953 3.354 1 96.06 215 SER A O 1
ATOM 1639 N N . TYR A 1 216 ? 6.82 -14.781 1.193 1 97.31 216 TYR A N 1
ATOM 1640 C CA . TYR A 1 216 ? 6.582 -16.188 0.924 1 97.31 216 TYR A CA 1
ATOM 1641 C C . TYR A 1 216 ? 7.414 -17.078 1.849 1 97.31 216 TYR A C 1
ATOM 1643 O O . TYR A 1 216 ? 6.891 -17.984 2.484 1 97.31 216 TYR A O 1
ATOM 1651 N N . LEU A 1 217 ? 8.672 -16.828 1.918 1 95.5 217 LEU A N 1
ATOM 1652 C CA . LEU A 1 217 ? 9.594 -17.641 2.705 1 95.5 217 LEU A CA 1
ATOM 1653 C C . LEU A 1 217 ? 9.195 -17.641 4.176 1 95.5 217 LEU A C 1
ATOM 1655 O O . LEU A 1 217 ? 9.25 -18.688 4.84 1 95.5 217 LEU A O 1
ATOM 1659 N N . LEU A 1 218 ? 8.82 -16.484 4.676 1 95.19 218 LEU A N 1
ATOM 1660 C CA . LEU A 1 218 ? 8.406 -16.391 6.074 1 95.19 218 LEU A CA 1
ATOM 1661 C C . LEU A 1 218 ? 7.145 -17.219 6.316 1 95.19 218 LEU A C 1
ATOM 1663 O O . LEU A 1 218 ? 7.008 -17.859 7.363 1 95.19 218 LEU A O 1
ATOM 1667 N N . GLY A 1 219 ? 6.23 -17.172 5.387 1 97.25 219 GLY A N 1
ATOM 1668 C CA . GLY A 1 219 ? 5.039 -17.984 5.504 1 97.25 219 GLY A CA 1
ATOM 1669 C C . GLY A 1 219 ? 5.332 -19.484 5.426 1 97.25 219 GLY A C 1
ATOM 1670 O O . GLY A 1 219 ? 4.742 -20.266 6.16 1 97.25 219 GLY A O 1
ATOM 1671 N N . PHE A 1 220 ? 6.23 -19.812 4.547 1 97.19 220 PHE A N 1
ATOM 1672 C CA . PHE A 1 220 ? 6.629 -21.203 4.363 1 97.19 220 PHE A CA 1
ATOM 1673 C C . PHE A 1 220 ? 7.289 -21.75 5.629 1 97.19 220 PHE A C 1
ATOM 1675 O O . PHE A 1 220 ? 6.891 -22.797 6.137 1 97.19 220 PHE A O 1
ATOM 1682 N N . ILE A 1 221 ? 8.219 -21 6.156 1 95.56 221 ILE A N 1
ATOM 1683 C CA . ILE A 1 221 ? 8.969 -21.375 7.348 1 95.56 221 ILE A CA 1
ATOM 1684 C C . ILE A 1 221 ? 8.039 -21.375 8.562 1 95.56 221 ILE A C 1
ATOM 1686 O O . ILE A 1 221 ? 8.133 -22.234 9.438 1 95.56 221 ILE A O 1
ATOM 1690 N N . GLY A 1 222 ? 7.176 -20.422 8.617 1 96.19 222 GLY A N 1
ATOM 1691 C CA . GLY A 1 222 ? 6.277 -20.25 9.75 1 96.19 222 GLY A CA 1
ATOM 1692 C C . GLY A 1 222 ? 5.129 -21.25 9.742 1 96.19 222 GLY A C 1
ATOM 1693 O O . GLY A 1 222 ? 4.438 -21.406 10.75 1 96.19 222 GLY A O 1
ATOM 1694 N N . GLY A 1 223 ? 4.91 -21.922 8.633 1 97.19 223 GLY A N 1
ATOM 1695 C CA . GLY A 1 223 ? 3.791 -22.844 8.516 1 97.19 223 GLY A CA 1
ATOM 1696 C C . GLY A 1 223 ? 2.451 -22.141 8.391 1 97.19 223 GLY A C 1
ATOM 1697 O O . GLY A 1 223 ? 1.465 -22.562 9 1 97.19 223 GLY A O 1
ATOM 1698 N N . ASP A 1 224 ? 2.426 -21.047 7.684 1 97.19 224 ASP A N 1
ATOM 1699 C CA . ASP A 1 224 ? 1.224 -20.234 7.527 1 97.19 224 ASP A CA 1
ATOM 1700 C C . ASP A 1 224 ? 0.277 -20.844 6.496 1 97.19 224 ASP A C 1
ATOM 1702 O O . ASP A 1 224 ? 0.335 -20.5 5.312 1 97.19 224 ASP A O 1
ATOM 1706 N N . VAL A 1 225 ? -0.669 -21.641 6.949 1 97.88 225 VAL A N 1
ATOM 1707 C CA . VAL A 1 225 ? -1.642 -22.297 6.082 1 97.88 225 VAL A CA 1
ATOM 1708 C C . VAL A 1 225 ? -2.945 -21.5 6.074 1 97.88 225 VAL A C 1
ATOM 1710 O O . VAL A 1 225 ? -3.996 -22.016 6.469 1 97.88 225 VAL A O 1
ATOM 1713 N N . ALA A 1 226 ? -2.873 -20.328 5.535 1 98 226 ALA A N 1
ATOM 1714 C CA . ALA A 1 226 ? -4 -19.391 5.605 1 98 226 ALA A CA 1
ATOM 1715 C C . ALA A 1 226 ? -4.453 -18.984 4.207 1 98 226 ALA A C 1
ATOM 1717 O O . ALA A 1 226 ? -5.301 -18.094 4.059 1 98 226 ALA A O 1
ATOM 1718 N N . GLY A 1 227 ? -3.857 -19.594 3.186 1 98.81 227 GLY A N 1
ATOM 1719 C CA . GLY A 1 227 ? -4.25 -19.25 1.825 1 98.81 227 GLY A CA 1
ATOM 1720 C C . GLY A 1 227 ? -5.715 -19.516 1.544 1 98.81 227 GLY A C 1
ATOM 1721 O O . GLY A 1 227 ? -6.293 -20.469 2.088 1 98.81 227 GLY A O 1
ATOM 1722 N N . ARG A 1 228 ? -6.289 -18.734 0.661 1 98.81 228 ARG A N 1
ATOM 1723 C CA . ARG A 1 228 ? -7.719 -18.859 0.385 1 98.81 228 ARG A CA 1
ATOM 1724 C C . ARG A 1 228 ? -8.016 -18.594 -1.088 1 98.81 228 ARG A C 1
ATOM 1726 O O . ARG A 1 228 ? -7.254 -17.891 -1.765 1 98.81 228 ARG A O 1
ATOM 1733 N N . LEU A 1 229 ? -9.031 -19.203 -1.55 1 98.94 229 LEU A N 1
ATOM 1734 C CA . LEU A 1 229 ? -9.695 -18.875 -2.805 1 98.94 229 LEU A CA 1
ATOM 1735 C C . LEU A 1 229 ? -10.898 -17.969 -2.559 1 98.94 229 LEU A C 1
ATOM 1737 O O . LEU A 1 229 ? -11.75 -18.281 -1.717 1 98.94 229 LEU A O 1
ATOM 1741 N N . CYS A 1 230 ? -10.922 -16.891 -3.299 1 98.94 230 CYS A N 1
ATOM 1742 C CA . CYS A 1 230 ? -11.984 -15.898 -3.111 1 98.94 230 CYS A CA 1
ATOM 1743 C C . CYS A 1 230 ? -12.734 -15.656 -4.414 1 98.94 230 CYS A C 1
ATOM 1745 O O . CYS A 1 230 ? -12.266 -16.031 -5.488 1 98.94 230 CYS A O 1
ATOM 1747 N N . ARG A 1 231 ? -13.898 -15.086 -4.223 1 98.94 231 ARG A N 1
ATOM 1748 C CA . ARG A 1 231 ? -14.758 -14.656 -5.324 1 98.94 231 ARG A CA 1
ATOM 1749 C C . ARG A 1 231 ? -15.203 -13.211 -5.137 1 98.94 231 ARG A C 1
ATOM 1751 O O . ARG A 1 231 ? -15.688 -12.844 -4.066 1 98.94 231 ARG A O 1
ATOM 1758 N N . TYR A 1 232 ? -14.984 -12.391 -6.141 1 98.81 232 TYR A N 1
ATOM 1759 C CA . TYR A 1 232 ? -15.484 -11.016 -6.16 1 98.81 232 TYR A CA 1
ATOM 1760 C C . TYR A 1 232 ? -16.516 -10.828 -7.262 1 98.81 232 TYR A C 1
ATOM 1762 O O . TYR A 1 232 ? -16.266 -11.156 -8.422 1 98.81 232 TYR A O 1
ATOM 1770 N N . ASP A 1 233 ? -17.641 -10.32 -6.895 1 98.12 233 ASP A N 1
ATOM 1771 C CA . ASP A 1 233 ? -18.703 -9.977 -7.832 1 98.12 233 ASP A CA 1
ATOM 1772 C C . ASP A 1 233 ? -18.797 -8.461 -8.016 1 98.12 233 ASP A C 1
ATOM 1774 O O . ASP A 1 233 ? -19.281 -7.762 -7.125 1 98.12 233 ASP A O 1
ATOM 1778 N N . PRO A 1 234 ? -18.406 -8 -9.172 1 95.12 234 PRO A N 1
ATOM 1779 C CA . PRO A 1 234 ? -18.406 -6.551 -9.375 1 95.12 234 PRO A CA 1
ATOM 1780 C C . PRO A 1 234 ? -19.812 -5.961 -9.375 1 95.12 234 PRO A C 1
ATOM 1782 O O . PRO A 1 234 ? -19.984 -4.758 -9.148 1 95.12 234 PRO A O 1
ATOM 1785 N N . ALA A 1 235 ? -20.828 -6.719 -9.641 1 93.38 235 ALA A N 1
ATOM 1786 C CA . ALA A 1 235 ? -22.203 -6.227 -9.664 1 93.38 235 ALA A CA 1
ATOM 1787 C C . ALA A 1 235 ? -22.688 -5.918 -8.25 1 93.38 235 ALA A C 1
ATOM 1789 O O . ALA A 1 235 ? -23.453 -4.965 -8.047 1 93.38 235 ALA A O 1
ATOM 1790 N N . THR A 1 236 ? -22.266 -6.676 -7.352 1 93.44 236 THR A N 1
ATOM 1791 C CA . THR A 1 236 ? -22.734 -6.504 -5.984 1 93.44 236 THR A CA 1
ATOM 1792 C C . THR A 1 236 ? -21.625 -5.945 -5.098 1 93.44 236 THR A C 1
ATOM 1794 O O . THR A 1 236 ? -21.875 -5.586 -3.941 1 93.44 236 THR A O 1
ATOM 1797 N N . LEU A 1 237 ? -20.406 -5.918 -5.57 1 93.56 237 LEU A N 1
ATOM 1798 C CA . LEU A 1 237 ? -19.219 -5.477 -4.844 1 93.56 237 LEU A CA 1
ATOM 1799 C C . LEU A 1 237 ? -18.938 -6.387 -3.656 1 93.56 237 LEU A C 1
ATOM 1801 O O . LEU A 1 237 ? -18.422 -5.938 -2.627 1 93.56 237 LEU A O 1
ATOM 1805 N N . ARG A 1 238 ? -19.312 -7.59 -3.791 1 96.25 238 ARG A N 1
ATOM 1806 C CA . ARG A 1 238 ? -19.156 -8.547 -2.697 1 96.25 238 ARG A CA 1
ATOM 1807 C C . ARG A 1 238 ? -17.938 -9.438 -2.92 1 96.25 238 ARG A C 1
ATOM 1809 O O . ARG A 1 238 ? -17.688 -9.883 -4.039 1 96.25 238 ARG A O 1
ATOM 1816 N N . THR A 1 239 ? -17.203 -9.656 -1.849 1 98.56 239 THR A N 1
ATOM 1817 C CA . THR A 1 239 ? -16.094 -10.594 -1.819 1 98.56 239 THR A CA 1
ATOM 1818 C C . THR A 1 239 ? -16.375 -11.734 -0.842 1 98.56 239 THR A C 1
ATOM 1820 O O . THR A 1 239 ? -16.562 -11.5 0.354 1 98.56 239 THR A O 1
ATOM 1823 N N . ASP A 1 240 ? -16.328 -12.953 -1.357 1 98.75 240 ASP A N 1
ATOM 1824 C CA . ASP A 1 240 ? -16.547 -14.148 -0.54 1 98.75 240 ASP A CA 1
ATOM 1825 C C . ASP A 1 240 ? -15.32 -15.055 -0.568 1 98.75 240 ASP A C 1
ATOM 1827 O O . ASP A 1 240 ? -14.617 -15.125 -1.576 1 98.75 240 ASP A O 1
ATOM 1831 N N . VAL A 1 241 ? -15.117 -15.711 0.543 1 98.88 241 VAL A N 1
ATOM 1832 C CA . VAL A 1 241 ? -14.117 -16.781 0.579 1 98.88 241 VAL A CA 1
ATOM 1833 C C . VAL A 1 241 ? -14.781 -18.109 0.229 1 98.88 241 VAL A C 1
ATOM 1835 O O . VAL A 1 241 ? -15.805 -18.484 0.812 1 98.88 241 VAL A O 1
ATOM 1838 N N . LEU A 1 242 ? -14.219 -18.781 -0.7 1 98.88 242 LEU A N 1
ATOM 1839 C CA . LEU A 1 242 ? -14.781 -20.062 -1.148 1 98.88 242 LEU A CA 1
ATOM 1840 C C . LEU A 1 242 ? -14.086 -21.234 -0.468 1 98.88 242 LEU A C 1
ATOM 1842 O O . LEU A 1 242 ? -14.711 -22.25 -0.181 1 98.88 242 LEU A O 1
ATOM 1846 N N . LEU A 1 243 ? -12.836 -21.156 -0.321 1 98.75 243 LEU A N 1
ATOM 1847 C CA . LEU A 1 243 ? -11.984 -22.203 0.217 1 98.75 243 LEU A CA 1
ATOM 1848 C C . LEU A 1 243 ? -10.867 -21.625 1.075 1 98.75 243 LEU A C 1
ATOM 1850 O O . LEU A 1 243 ? -10.266 -20.609 0.716 1 98.75 243 LEU A O 1
ATOM 1854 N N . THR A 1 244 ? -10.562 -22.188 2.238 1 98.38 244 THR A N 1
ATOM 1855 C CA . THR A 1 244 ? -9.477 -21.781 3.127 1 98.38 244 THR A CA 1
ATOM 1856 C C . THR A 1 244 ? -8.508 -22.922 3.367 1 98.38 244 THR A C 1
ATOM 1858 O O . THR A 1 244 ? -8.727 -24.047 2.885 1 98.38 244 THR A O 1
ATOM 1861 N N . GLY A 1 245 ? -7.438 -22.625 3.979 1 97.88 245 GLY A N 1
ATOM 1862 C CA . GLY A 1 245 ? -6.535 -23.672 4.453 1 97.88 245 GLY A CA 1
ATOM 1863 C C . GLY A 1 245 ? -5.523 -24.094 3.408 1 97.88 245 GLY A C 1
ATOM 1864 O O . GLY A 1 245 ? -4.988 -25.203 3.475 1 97.88 245 GLY A O 1
ATOM 1865 N N . LEU A 1 246 ? -5.359 -23.328 2.438 1 98.69 246 LEU A N 1
ATOM 1866 C CA . LEU A 1 246 ? -4.355 -23.641 1.425 1 98.69 246 LEU A CA 1
ATOM 1867 C C . LEU A 1 246 ? -2.975 -23.156 1.864 1 98.69 246 LEU A C 1
ATOM 1869 O O . LEU A 1 246 ? -2.826 -22.016 2.328 1 98.69 246 LEU A O 1
ATOM 1873 N N . TRP A 1 247 ? -2.029 -24.094 1.775 1 98.69 247 TRP A N 1
ATOM 1874 C CA . TRP A 1 247 ? -0.67 -23.672 2.09 1 98.69 247 TRP A CA 1
ATOM 1875 C C . TRP A 1 247 ? -0.046 -22.922 0.913 1 98.69 247 TRP A C 1
ATOM 1877 O O . TRP A 1 247 ? 0.662 -23.516 0.099 1 98.69 247 TRP A O 1
ATOM 1887 N N . PHE A 1 248 ? -0.308 -21.609 0.883 1 98.75 248 PHE A N 1
ATOM 1888 C CA . PHE A 1 248 ? 0.059 -20.641 -0.14 1 98.75 248 PHE A CA 1
ATOM 1889 C C . PHE A 1 248 ? -0.797 -20.812 -1.389 1 98.75 248 PHE A C 1
ATOM 1891 O O . PHE A 1 248 ? -0.343 -21.391 -2.383 1 98.75 248 PHE A O 1
ATOM 1898 N N . ALA A 1 249 ? -1.941 -20.156 -1.429 1 98.94 249 ALA A N 1
ATOM 1899 C CA . ALA A 1 249 ? -2.834 -20.141 -2.586 1 98.94 249 ALA A CA 1
ATOM 1900 C C . ALA A 1 249 ? -2.254 -19.297 -3.719 1 98.94 249 ALA A C 1
ATOM 1902 O O . ALA A 1 249 ? -1.781 -18.188 -3.494 1 98.94 249 ALA A O 1
ATOM 1903 N N . ASN A 1 250 ? -2.279 -19.812 -4.902 1 98.88 250 ASN A N 1
ATOM 1904 C CA . ASN A 1 250 ? -1.55 -19.188 -6 1 98.88 250 ASN A CA 1
ATOM 1905 C C . ASN A 1 250 ? -2.375 -19.172 -7.285 1 98.88 250 ASN A C 1
ATOM 1907 O O . ASN A 1 250 ? -3.484 -18.625 -7.309 1 98.88 250 ASN A O 1
ATOM 1911 N N . GLY A 1 251 ? -2.055 -19.828 -8.297 1 98.88 251 GLY A N 1
ATOM 1912 C CA . GLY A 1 251 ? -2.713 -19.781 -9.594 1 98.88 251 GLY A CA 1
ATOM 1913 C C . GLY A 1 251 ? -4.184 -20.141 -9.531 1 98.88 251 GLY A C 1
ATOM 1914 O O . GLY A 1 251 ? -4.582 -21.016 -8.742 1 98.88 251 GLY A O 1
ATOM 1915 N N . VAL A 1 252 ? -4.949 -19.516 -10.438 1 98.81 252 VAL A N 1
ATOM 1916 C CA . VAL A 1 252 ? -6.391 -19.734 -10.547 1 98.81 252 VAL A CA 1
ATOM 1917 C C . VAL A 1 252 ? -6.785 -19.875 -12.016 1 98.81 252 VAL A C 1
ATOM 1919 O O . VAL A 1 252 ? -6.328 -19.109 -12.859 1 98.81 252 VAL A O 1
ATOM 1922 N N . ALA A 1 253 ? -7.621 -20.828 -12.273 1 98.88 253 ALA A N 1
ATOM 1923 C CA . ALA A 1 253 ? -8.148 -20.969 -13.633 1 98.88 253 ALA A CA 1
ATOM 1924 C C . ALA A 1 253 ? -9.586 -21.5 -13.602 1 98.88 253 ALA A C 1
ATOM 1926 O O . ALA A 1 253 ? -9.859 -22.531 -12.992 1 98.88 253 ALA A O 1
ATOM 1927 N N . LEU A 1 254 ? -10.422 -20.812 -14.242 1 98.81 254 LEU A N 1
ATOM 1928 C CA . LEU A 1 254 ? -11.812 -21.234 -14.406 1 98.81 254 LEU A CA 1
ATOM 1929 C C . LEU A 1 254 ? -11.938 -22.266 -15.516 1 98.81 254 LEU A C 1
ATOM 1931 O O . LEU A 1 254 ? -11.391 -22.094 -16.609 1 98.81 254 LEU A O 1
ATOM 1935 N N . ALA A 1 255 ? -12.656 -23.344 -15.195 1 98.62 255 ALA A N 1
ATOM 1936 C CA . ALA A 1 255 ? -12.875 -24.391 -16.188 1 98.62 255 ALA A CA 1
ATOM 1937 C C . ALA A 1 255 ? -13.641 -23.844 -17.406 1 98.62 255 ALA A C 1
ATOM 1939 O O . ALA A 1 255 ? -14.422 -22.906 -17.266 1 98.62 255 ALA A O 1
ATOM 1940 N N . ALA A 1 256 ? -13.438 -24.484 -18.531 1 97.75 256 ALA A N 1
ATOM 1941 C CA . ALA A 1 256 ? -14.062 -24.031 -19.766 1 97.75 256 ALA A CA 1
ATOM 1942 C C . ALA A 1 256 ? -15.586 -24.031 -19.656 1 97.75 256 ALA A C 1
ATOM 1944 O O . ALA A 1 256 ? -16.266 -23.141 -20.172 1 97.75 256 ALA A O 1
ATOM 1945 N N . ASP A 1 257 ? -16.141 -25.031 -19.016 1 97.25 257 ASP A N 1
ATOM 1946 C CA . ASP A 1 257 ? -17.594 -25.156 -18.891 1 97.25 257 ASP A CA 1
ATOM 1947 C C . ASP A 1 257 ? -18.078 -24.422 -17.641 1 97.25 257 ASP A C 1
ATOM 1949 O O . ASP A 1 257 ? -19.266 -24.484 -17.312 1 97.25 257 ASP A O 1
ATOM 1953 N N . LYS A 1 258 ? -17.125 -23.875 -16.875 1 97.81 258 LYS A N 1
ATOM 1954 C CA . LYS A 1 258 ? -17.391 -23.047 -15.711 1 97.81 258 LYS A CA 1
ATOM 1955 C C . LYS A 1 258 ? -17.984 -23.875 -14.57 1 97.81 258 LYS A C 1
ATOM 1957 O O . LYS A 1 258 ? -18.609 -23.312 -13.656 1 97.81 258 LYS A O 1
ATOM 1962 N N . SER A 1 259 ? -17.797 -25.172 -14.625 1 98.25 259 SER A N 1
ATOM 1963 C CA . SER A 1 259 ? -18.328 -26.031 -13.586 1 98.25 259 SER A CA 1
ATOM 1964 C C . SER A 1 259 ? -17.484 -25.969 -12.312 1 98.25 259 SER A C 1
ATOM 1966 O O . SER A 1 259 ? -17.969 -26.281 -11.227 1 98.25 259 SER A O 1
ATOM 1968 N N . TYR A 1 260 ? -16.234 -25.594 -12.469 1 98.75 260 TYR A N 1
ATOM 1969 C CA . TYR A 1 260 ? -15.352 -25.484 -11.312 1 98.75 260 TYR A CA 1
ATOM 1970 C C . TYR A 1 260 ? -14.25 -24.453 -11.562 1 98.75 260 TYR A C 1
ATOM 1972 O O . TYR A 1 260 ? -14.055 -24.016 -12.695 1 98.75 260 TYR A O 1
ATOM 1980 N N . VAL A 1 261 ? -13.594 -24.047 -10.516 1 98.88 261 VAL A N 1
ATOM 1981 C CA . VAL A 1 261 ? -12.383 -23.234 -10.555 1 98.88 261 VAL A CA 1
ATOM 1982 C C . VAL A 1 261 ? -11.219 -24 -9.93 1 98.88 261 VAL A C 1
ATOM 1984 O O . VAL A 1 261 ? -11.375 -24.594 -8.859 1 98.88 261 VAL A O 1
ATOM 1987 N N . ALA A 1 262 ? -10.164 -24.094 -10.68 1 98.94 262 ALA A N 1
ATOM 1988 C CA . ALA A 1 262 ? -8.945 -24.719 -10.164 1 98.94 262 ALA A CA 1
ATOM 1989 C C . ALA A 1 262 ? -8.102 -23.703 -9.398 1 98.94 262 ALA A C 1
ATOM 1991 O O . ALA A 1 262 ? -8.016 -22.531 -9.781 1 98.94 262 ALA A O 1
ATOM 1992 N N . VAL A 1 263 ? -7.465 -24.125 -8.297 1 98.94 263 VAL A N 1
ATOM 1993 C CA . VAL A 1 263 ? -6.613 -23.25 -7.496 1 98.94 263 VAL A CA 1
ATOM 1994 C C . VAL A 1 263 ? -5.363 -24.016 -7.051 1 98.94 263 VAL A C 1
ATOM 1996 O O . VAL A 1 263 ? -5.461 -25.125 -6.543 1 98.94 263 VAL A O 1
ATOM 1999 N N . VAL A 1 264 ? -4.258 -23.406 -7.219 1 98.94 264 VAL A N 1
ATOM 2000 C CA . VAL A 1 264 ? -2.961 -23.984 -6.902 1 98.94 264 VAL A CA 1
ATOM 2001 C C . VAL A 1 264 ? -2.686 -23.859 -5.406 1 98.94 264 VAL A C 1
ATOM 2003 O O . VAL A 1 264 ? -2.945 -22.812 -4.809 1 98.94 264 VAL A O 1
ATOM 2006 N N . GLU A 1 265 ? -2.305 -24.906 -4.805 1 98.88 265 GLU A N 1
ATOM 2007 C CA . GLU A 1 265 ? -1.636 -24.891 -3.508 1 98.88 265 GLU A CA 1
ATOM 2008 C C . GLU A 1 265 ? -0.142 -25.172 -3.656 1 98.88 265 GLU A C 1
ATOM 2010 O O . GLU A 1 265 ? 0.274 -26.328 -3.75 1 98.88 265 GLU A O 1
ATOM 2015 N N . THR A 1 266 ? 0.627 -24.172 -3.621 1 98.81 266 THR A N 1
ATOM 2016 C CA . THR A 1 266 ? 2.023 -24.219 -4.039 1 98.81 266 THR A CA 1
ATOM 2017 C C . THR A 1 266 ? 2.828 -25.141 -3.119 1 98.81 266 THR A C 1
ATOM 2019 O O . THR A 1 266 ? 3.508 -26.047 -3.586 1 98.81 266 THR A O 1
ATOM 2022 N N . ASN A 1 267 ? 2.656 -25 -1.826 1 98.38 267 ASN A N 1
ATOM 2023 C CA . ASN A 1 267 ? 3.582 -25.625 -0.887 1 98.38 267 ASN A CA 1
ATOM 2024 C C . ASN A 1 267 ? 3.268 -27.109 -0.683 1 98.38 267 ASN A C 1
ATOM 2026 O O . ASN A 1 267 ? 4.059 -27.844 -0.084 1 98.38 267 ASN A O 1
ATOM 2030 N N . ARG A 1 268 ? 2.148 -27.578 -1.2 1 98 268 ARG A N 1
ATOM 2031 C CA . ARG A 1 268 ? 1.859 -29 -1.107 1 98 268 ARG A CA 1
ATOM 2032 C C . ARG A 1 268 ? 1.917 -29.656 -2.48 1 98 268 ARG A C 1
ATOM 2034 O O . ARG A 1 268 ? 1.487 -30.797 -2.645 1 98 268 ARG A O 1
ATOM 2041 N N . LEU A 1 269 ? 2.32 -28.953 -3.453 1 98.44 269 LEU A N 1
ATOM 2042 C CA . LEU A 1 269 ? 2.584 -29.453 -4.797 1 98.44 269 LEU A CA 1
ATOM 2043 C C . LEU A 1 269 ? 1.32 -30.047 -5.41 1 98.44 269 LEU A C 1
ATOM 2045 O O . LEU A 1 269 ? 1.343 -31.172 -5.934 1 98.44 269 LEU A O 1
ATOM 2049 N N . ARG A 1 270 ? 0.255 -29.25 -5.34 1 98.75 270 ARG A N 1
ATOM 2050 C CA . ARG A 1 270 ? -1.012 -29.797 -5.82 1 98.75 270 ARG A CA 1
ATOM 2051 C C . ARG A 1 270 ? -1.946 -28.688 -6.277 1 98.75 270 ARG A C 1
ATOM 2053 O O . ARG A 1 270 ? -1.663 -27.5 -6.066 1 98.75 270 ARG A O 1
ATOM 2060 N N . VAL A 1 271 ? -2.979 -29.062 -6.988 1 98.94 271 VAL A N 1
ATOM 2061 C CA . VAL A 1 271 ? -4.047 -28.172 -7.453 1 98.94 271 VAL A CA 1
ATOM 2062 C C . VAL A 1 271 ? -5.398 -28.703 -6.969 1 98.94 271 VAL A C 1
ATOM 2064 O O . VAL A 1 271 ? -5.672 -29.906 -7.055 1 98.94 271 VAL A O 1
ATOM 2067 N N . HIS A 1 272 ? -6.164 -27.766 -6.414 1 98.88 272 HIS A N 1
ATOM 2068 C CA . HIS A 1 272 ? -7.527 -28.094 -6.008 1 98.88 272 HIS A CA 1
ATOM 2069 C C . HIS A 1 272 ? -8.531 -27.656 -7.074 1 98.88 272 HIS A C 1
ATOM 2071 O O . HIS A 1 272 ? -8.227 -26.812 -7.914 1 98.88 272 HIS A O 1
ATOM 2077 N N . ARG A 1 273 ? -9.625 -28.344 -7.008 1 98.25 273 ARG A N 1
ATOM 2078 C CA . ARG A 1 273 ? -10.805 -27.906 -7.75 1 98.25 273 ARG A CA 1
ATOM 2079 C C . ARG A 1 273 ? -11.953 -27.578 -6.809 1 98.25 273 ARG A C 1
ATOM 2081 O O . ARG A 1 273 ? -12.266 -28.344 -5.902 1 98.25 273 ARG A O 1
ATOM 2088 N N . TYR A 1 274 ? -12.477 -26.391 -6.934 1 98.88 274 TYR A N 1
ATOM 2089 C CA . TYR A 1 274 ? -13.688 -25.984 -6.23 1 98.88 274 TYR A CA 1
ATOM 2090 C C . TYR A 1 274 ? -14.891 -25.984 -7.164 1 98.88 274 TYR A C 1
ATOM 2092 O O . TYR A 1 274 ? -14.93 -25.234 -8.141 1 98.88 274 TYR A O 1
ATOM 2100 N N . TRP A 1 275 ? -15.906 -26.797 -6.832 1 98.88 275 TRP A N 1
ATOM 2101 C CA . TRP A 1 275 ? -17.062 -26.969 -7.703 1 98.88 275 TRP A CA 1
ATOM 2102 C C . TRP A 1 275 ? -18.031 -25.797 -7.566 1 98.88 275 TRP A C 1
ATOM 2104 O O . TRP A 1 275 ? -18.422 -25.438 -6.457 1 98.88 275 TRP A O 1
ATOM 2114 N N . LEU A 1 276 ? -18.375 -25.25 -8.703 1 98.62 276 LEU A N 1
ATOM 2115 C CA . LEU A 1 276 ? -19.25 -24.078 -8.727 1 98.62 276 LEU A CA 1
ATOM 2116 C C . LEU A 1 276 ? -20.688 -24.469 -9.016 1 98.62 276 LEU A C 1
ATOM 2118 O O . LEU A 1 276 ? -21.625 -23.734 -8.664 1 98.62 276 LEU A O 1
ATOM 2122 N N . SER A 1 277 ? -20.875 -25.547 -9.727 1 98.12 277 SER A N 1
ATOM 2123 C CA . SER A 1 277 ? -22.203 -26 -10.102 1 98.12 277 SER A CA 1
ATOM 2124 C C . SER A 1 277 ? -22.297 -27.531 -10.055 1 98.12 277 SER A C 1
ATOM 2126 O O . SER A 1 277 ? -21.281 -28.203 -9.844 1 98.12 277 SER A O 1
ATOM 2128 N N . GLY A 1 278 ? -23.562 -28.016 -10.18 1 97.62 278 GLY A N 1
ATOM 2129 C CA . GLY A 1 278 ? -23.781 -29.453 -10.156 1 97.62 278 GLY A CA 1
ATOM 2130 C C . GL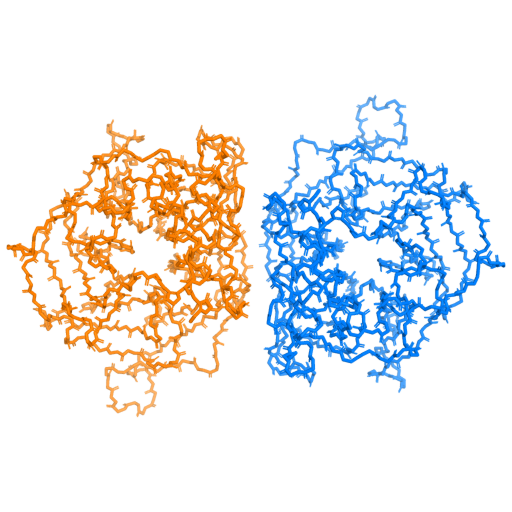Y A 1 278 ? -23.953 -30 -8.758 1 97.62 278 GLY A C 1
ATOM 2131 O O . GLY A 1 278 ? -24.078 -29.25 -7.793 1 97.62 278 GLY A O 1
ATOM 2132 N N . PRO A 1 279 ? -23.953 -31.328 -8.602 1 97.62 279 PRO A N 1
ATOM 2133 C CA . PRO A 1 279 ? -24.234 -31.969 -7.32 1 97.62 279 PRO A CA 1
ATOM 2134 C C . PRO A 1 279 ? -23.156 -31.703 -6.277 1 97.62 279 PRO A C 1
ATOM 2136 O O . PRO A 1 279 ? -23.422 -31.797 -5.074 1 97.62 279 PRO A O 1
ATOM 2139 N N . LYS A 1 280 ? -22 -31.328 -6.715 1 98 280 LYS A N 1
ATOM 2140 C CA . LYS A 1 280 ? -20.875 -31.109 -5.793 1 98 280 LYS A CA 1
ATOM 2141 C C . LYS A 1 280 ? -20.656 -29.625 -5.535 1 98 280 LYS A C 1
ATOM 2143 O O . LYS A 1 280 ? -19.688 -29.25 -4.883 1 98 280 LYS A O 1
ATOM 2148 N N . ALA A 1 281 ? -21.531 -28.859 -5.965 1 98.25 281 ALA A N 1
ATOM 2149 C CA . ALA A 1 281 ? -21.375 -27.406 -5.82 1 98.25 281 ALA A CA 1
ATOM 2150 C C . ALA A 1 281 ? -21.094 -27.031 -4.371 1 98.25 281 ALA A C 1
ATOM 2152 O O . ALA A 1 281 ? -21.75 -27.531 -3.453 1 98.25 281 ALA A O 1
ATOM 2153 N N . GLY A 1 282 ? -20.047 -26.188 -4.215 1 98.06 282 GLY A N 1
ATOM 2154 C CA . GLY A 1 282 ? -19.719 -25.703 -2.883 1 98.06 282 GLY A CA 1
ATOM 2155 C C . GLY A 1 282 ? -18.688 -26.562 -2.178 1 98.06 282 GLY A C 1
ATOM 2156 O O . GLY A 1 282 ? -18.25 -26.25 -1.065 1 98.06 282 GLY A O 1
ATOM 2157 N N . THR A 1 283 ? -18.266 -27.625 -2.877 1 98.31 283 THR A N 1
ATOM 2158 C CA . THR A 1 283 ? -17.25 -28.5 -2.299 1 98.31 283 THR A CA 1
ATOM 2159 C C . THR A 1 283 ? -15.969 -28.438 -3.121 1 98.31 283 THR A C 1
ATOM 2161 O O . THR A 1 283 ? -15.938 -27.844 -4.199 1 98.31 283 THR A O 1
ATOM 2164 N N . SER A 1 284 ? -14.891 -28.984 -2.543 1 98.69 284 SER A N 1
ATOM 2165 C CA . SER A 1 284 ? -13.602 -29.016 -3.229 1 98.69 284 SER A CA 1
ATOM 2166 C C . SER A 1 284 ? -12.984 -30.406 -3.166 1 98.69 284 SER A C 1
ATOM 2168 O O . SER A 1 284 ? -13.305 -31.203 -2.275 1 98.69 284 SER A O 1
ATOM 2170 N N . ASP A 1 285 ? -12.242 -30.766 -4.141 1 98.5 285 ASP A N 1
ATOM 2171 C CA . ASP A 1 285 ? -11.406 -31.953 -4.16 1 98.5 285 ASP A CA 1
ATOM 2172 C C . ASP A 1 285 ? -10.102 -31.703 -4.91 1 98.5 285 ASP A C 1
ATOM 2174 O O . ASP A 1 285 ? -9.812 -30.578 -5.297 1 98.5 285 ASP A O 1
ATOM 2178 N N . LEU A 1 286 ? -9.242 -32.75 -4.992 1 98.62 286 LEU A N 1
ATOM 2179 C CA . LEU A 1 286 ? -7.938 -32.594 -5.629 1 98.62 286 LEU A CA 1
ATOM 2180 C C . LEU A 1 286 ? -8.031 -32.844 -7.129 1 98.62 286 LEU A C 1
ATOM 2182 O O . LEU A 1 286 ? -8.578 -33.875 -7.559 1 98.62 286 LEU A O 1
ATOM 2186 N N . LEU A 1 287 ? -7.59 -31.922 -7.84 1 98.75 287 LEU A N 1
ATOM 2187 C CA . LEU A 1 287 ? -7.5 -32.094 -9.289 1 98.75 287 LEU A CA 1
ATOM 2188 C C . LEU A 1 287 ? -6.25 -32.875 -9.664 1 98.75 287 LEU A C 1
ATOM 2190 O O . LEU A 1 287 ? -6.309 -33.781 -10.492 1 98.75 287 LEU A O 1
ATOM 2194 N N . ILE A 1 288 ? -5.137 -32.5 -9.109 1 98.75 288 ILE A N 1
ATOM 2195 C CA . ILE A 1 288 ? -3.863 -33.188 -9.305 1 98.75 288 ILE A CA 1
ATOM 2196 C C . ILE A 1 288 ? -2.98 -33 -8.07 1 98.75 288 ILE A C 1
ATOM 2198 O O . ILE A 1 288 ? -3.059 -31.969 -7.402 1 98.75 288 ILE A O 1
ATOM 2202 N N . GLU A 1 289 ? -2.123 -33.938 -7.73 1 98.31 289 GLU A N 1
ATOM 2203 C CA . GLU A 1 289 ? -1.203 -33.844 -6.602 1 98.31 289 GLU A CA 1
ATOM 2204 C C . GLU A 1 289 ? 0.172 -34.406 -6.973 1 98.31 289 GLU A C 1
ATOM 2206 O O . GLU A 1 289 ? 0.372 -34.906 -8.086 1 98.31 289 GLU A O 1
ATOM 2211 N N . ARG A 1 290 ? 1.101 -34.25 -6.125 1 98.06 290 ARG A N 1
ATOM 2212 C CA . ARG A 1 290 ? 2.473 -34.719 -6.277 1 98.06 290 ARG A CA 1
ATOM 2213 C C . ARG A 1 290 ? 3.107 -34.156 -7.547 1 98.06 290 ARG A C 1
ATOM 2215 O O . ARG A 1 290 ? 3.666 -34.906 -8.352 1 98.06 290 ARG A O 1
ATOM 2222 N N . LEU A 1 291 ? 2.9 -32.938 -7.754 1 98.62 291 LEU A N 1
ATOM 2223 C CA . LEU A 1 291 ? 3.531 -32.281 -8.891 1 98.62 291 LEU A CA 1
ATOM 2224 C C . LEU A 1 291 ? 5.051 -32.375 -8.805 1 98.62 291 LEU A C 1
ATOM 2226 O O . LEU A 1 291 ? 5.609 -32.5 -7.715 1 98.62 291 LEU A O 1
ATOM 2230 N N . PRO A 1 292 ? 5.734 -32.344 -9.953 1 97.94 292 PRO A N 1
ATOM 2231 C CA . PRO A 1 292 ? 7.18 -32.594 -9.969 1 97.94 292 PRO A CA 1
ATOM 2232 C C . PRO A 1 292 ? 7.977 -31.453 -9.359 1 97.94 292 PRO A C 1
ATOM 2234 O O . PRO A 1 292 ? 9.18 -31.594 -9.109 1 97.94 292 PRO A O 1
ATOM 2237 N N . GLY A 1 293 ? 7.469 -30.328 -9.172 1 97.75 293 GLY A N 1
ATOM 2238 C CA . GLY A 1 293 ? 8.039 -29.141 -8.57 1 97.75 293 GLY A CA 1
ATOM 2239 C C . GLY A 1 293 ? 7 -28.219 -7.965 1 97.75 293 GLY A C 1
ATOM 2240 O O . GLY A 1 293 ? 5.82 -28.562 -7.895 1 97.75 293 GLY A O 1
ATOM 2241 N N . PHE A 1 294 ? 7.43 -27.016 -7.477 1 98.06 294 PHE A N 1
ATOM 2242 C CA . PHE A 1 294 ? 6.531 -26.047 -6.867 1 98.06 294 PHE A CA 1
ATOM 2243 C C . PHE A 1 294 ? 5.723 -25.312 -7.93 1 98.06 294 PHE A C 1
ATOM 2245 O O . PHE A 1 294 ? 6.289 -24.641 -8.789 1 98.06 294 PHE A O 1
ATOM 2252 N N . PRO A 1 295 ? 4.426 -25.453 -7.887 1 98.69 295 PRO A N 1
ATOM 2253 C CA . PRO A 1 295 ? 3.592 -24.766 -8.867 1 98.69 295 PRO A CA 1
ATOM 2254 C C . PRO A 1 295 ? 3.381 -23.297 -8.523 1 98.69 295 PRO A C 1
ATOM 2256 O O . PRO A 1 295 ? 3.52 -22.891 -7.359 1 98.69 295 PRO A O 1
ATOM 2259 N N . ASP A 1 296 ? 3.129 -22.453 -9.5 1 98.62 296 ASP A N 1
ATOM 2260 C CA . ASP A 1 296 ? 2.895 -21.016 -9.375 1 98.62 296 ASP A CA 1
ATOM 2261 C C . ASP A 1 296 ? 1.611 -20.609 -10.094 1 98.62 296 ASP A C 1
ATOM 2263 O O . ASP A 1 296 ? 0.522 -21.062 -9.742 1 98.62 296 ASP A O 1
ATOM 2267 N N . GLY A 1 297 ? 1.641 -19.891 -11.172 1 98.69 297 GLY A N 1
ATOM 2268 C CA . GLY A 1 297 ? 0.465 -19.453 -11.914 1 98.69 297 GLY A CA 1
ATOM 2269 C C . GLY A 1 297 ? -0.157 -20.547 -12.75 1 98.69 297 GLY A C 1
ATOM 2270 O O . GLY A 1 297 ? 0.511 -21.531 -13.086 1 98.69 297 GLY A O 1
ATOM 2271 N N . MET A 1 298 ? -1.446 -20.375 -13.062 1 98.38 298 MET A N 1
ATOM 2272 C CA . MET A 1 298 ? -2.188 -21.312 -13.898 1 98.38 298 MET A CA 1
ATOM 2273 C C . MET A 1 298 ? -3.148 -20.578 -14.828 1 98.38 298 MET A C 1
ATOM 2275 O O . MET A 1 298 ? -3.588 -19.469 -14.523 1 98.38 298 MET A O 1
ATOM 2279 N N . SER A 1 299 ? -3.396 -21.156 -15.938 1 98.44 299 SER A N 1
ATOM 2280 C CA . SER A 1 299 ? -4.328 -20.562 -16.891 1 98.44 299 SER A CA 1
ATOM 2281 C C . SER A 1 299 ? -4.984 -21.625 -17.766 1 98.44 299 SER A C 1
ATOM 2283 O O . SER A 1 299 ? -4.465 -22.734 -17.891 1 98.44 299 SER A O 1
ATOM 2285 N N . ARG A 1 300 ? -6.102 -21.266 -18.328 1 98.06 300 ARG A N 1
ATOM 2286 C CA . ARG A 1 300 ? -6.801 -22.172 -19.25 1 98.06 300 ARG A CA 1
ATOM 2287 C C . ARG A 1 300 ? -6.273 -22 -20.672 1 98.06 300 ARG A C 1
ATOM 2289 O O . ARG A 1 300 ? -6.027 -20.891 -21.125 1 98.06 300 ARG A O 1
ATOM 2296 N N . ALA A 1 301 ? -6.051 -23.125 -21.25 1 97.81 301 ALA A N 1
ATOM 2297 C CA . ALA A 1 301 ? -5.691 -23.141 -22.672 1 97.81 301 ALA A CA 1
ATOM 2298 C C . ALA A 1 301 ? -6.938 -23.078 -23.547 1 97.81 301 ALA A C 1
ATOM 2300 O O . ALA A 1 301 ? -8.039 -23.391 -23.094 1 97.81 301 ALA A O 1
ATOM 2301 N N . PRO A 1 302 ? -6.734 -22.703 -24.828 1 96.69 302 PRO A N 1
ATOM 2302 C CA . PRO A 1 302 ? -7.883 -22.625 -25.734 1 96.69 302 PRO A CA 1
ATOM 2303 C C . PRO A 1 302 ? -8.586 -23.969 -25.922 1 96.69 302 PRO A C 1
ATOM 2305 O O . PRO A 1 302 ? -9.789 -24.016 -26.188 1 96.69 302 PRO A O 1
ATOM 2308 N N . ASP A 1 303 ? -7.969 -25.062 -25.766 1 97.31 303 ASP A N 1
ATOM 2309 C CA . ASP A 1 303 ? -8.547 -26.391 -26 1 97.31 303 ASP A CA 1
ATOM 2310 C C . ASP A 1 303 ? -9.25 -26.906 -24.75 1 97.31 303 ASP A C 1
ATOM 2312 O O . ASP A 1 303 ? -9.734 -28.031 -24.719 1 97.31 303 ASP A O 1
ATOM 2316 N N . GLY A 1 304 ? -9.234 -26.125 -23.688 1 97.62 304 GLY A N 1
ATOM 2317 C CA . GLY A 1 304 ? -9.938 -26.484 -22.469 1 97.62 304 GLY A CA 1
ATOM 2318 C C . GLY A 1 304 ? -9.023 -27.062 -21.406 1 97.62 304 GLY A C 1
ATOM 2319 O O . GLY A 1 304 ? -9.398 -27.156 -20.234 1 97.62 304 GLY A O 1
ATOM 2320 N N . ASN A 1 305 ? -7.828 -27.516 -21.859 1 98.44 305 ASN A N 1
ATOM 2321 C CA . ASN A 1 305 ? -6.816 -27.922 -20.891 1 98.44 305 ASN A CA 1
ATOM 2322 C C . ASN A 1 305 ? -6.273 -26.734 -20.109 1 98.44 305 ASN A C 1
ATOM 2324 O O . ASN A 1 305 ? -6.746 -25.609 -20.266 1 98.44 305 ASN A O 1
ATOM 2328 N N . MET A 1 306 ? -5.367 -27.047 -19.172 1 98.62 306 MET A N 1
ATOM 2329 C CA . MET A 1 306 ? -4.805 -25.969 -18.375 1 98.62 306 MET A CA 1
ATOM 2330 C C . MET A 1 306 ? -3.279 -26.031 -18.375 1 98.62 306 MET A C 1
ATOM 2332 O O . MET A 1 306 ? -2.695 -27.109 -18.438 1 98.62 306 MET A O 1
ATOM 2336 N N . TRP A 1 307 ? -2.695 -24.891 -18.359 1 98.81 307 TRP A N 1
ATOM 2337 C CA . TRP A 1 307 ? -1.252 -24.75 -18.203 1 98.81 307 TRP A CA 1
ATOM 2338 C C . TRP A 1 307 ? -0.901 -24.359 -16.766 1 98.81 307 TRP A C 1
ATOM 2340 O O . TRP A 1 307 ? -1.569 -23.516 -16.156 1 98.81 307 TRP A O 1
ATOM 2350 N N . LEU A 1 308 ? 0.092 -25 -16.266 1 98.75 308 LEU A N 1
ATOM 2351 C CA . LEU A 1 308 ? 0.606 -24.734 -14.922 1 98.75 308 LEU A CA 1
ATOM 2352 C C . LEU A 1 308 ? 2.09 -24.391 -14.969 1 98.75 308 LEU A C 1
ATOM 2354 O O . LEU A 1 308 ? 2.893 -25.141 -15.531 1 98.75 308 LEU A O 1
ATOM 2358 N N . ALA A 1 309 ? 2.432 -23.234 -14.406 1 98.81 309 ALA A N 1
ATOM 2359 C CA . ALA A 1 309 ? 3.844 -22.891 -14.234 1 98.81 309 ALA A CA 1
ATOM 2360 C C . ALA A 1 309 ? 4.445 -23.656 -13.055 1 98.81 309 ALA A C 1
ATOM 2362 O O . ALA A 1 309 ? 3.83 -23.75 -11.992 1 98.81 309 ALA A O 1
ATOM 2363 N N . ILE A 1 310 ? 5.566 -24.25 -13.227 1 98.31 310 ILE A N 1
ATOM 2364 C CA . ILE A 1 310 ? 6.352 -24.891 -12.172 1 98.31 310 ILE A CA 1
ATOM 2365 C C . ILE A 1 310 ? 7.625 -24.078 -11.922 1 98.31 310 ILE A C 1
ATOM 2367 O O . ILE A 1 310 ? 8.609 -24.219 -12.648 1 98.31 310 ILE A O 1
ATOM 2371 N N . VAL A 1 311 ? 7.688 -23.312 -10.898 1 97.44 311 VAL A N 1
ATOM 2372 C CA . VAL A 1 311 ? 8.617 -22.203 -10.75 1 97.44 311 VAL A CA 1
ATOM 2373 C C . VAL A 1 311 ? 9.938 -22.703 -10.172 1 97.44 311 VAL A C 1
ATOM 2375 O O . VAL A 1 311 ? 11 -22.125 -10.445 1 97.44 311 VAL A O 1
ATOM 2378 N N . ALA A 1 312 ? 9.922 -23.797 -9.406 1 96.25 312 ALA A N 1
ATOM 2379 C CA . ALA A 1 312 ? 11.125 -24.297 -8.75 1 96.25 312 ALA A CA 1
ATOM 2380 C C . ALA A 1 312 ? 11.047 -25.812 -8.539 1 96.25 312 ALA A C 1
ATOM 2382 O O . ALA A 1 312 ? 9.953 -26.359 -8.375 1 96.25 312 ALA A O 1
ATOM 2383 N N . PRO A 1 313 ? 12.18 -26.453 -8.555 1 95.81 313 PRO A N 1
ATOM 2384 C CA . PRO A 1 313 ? 12.195 -27.875 -8.227 1 95.81 313 PRO A CA 1
ATOM 2385 C C . PRO A 1 313 ? 12.117 -28.141 -6.727 1 95.81 313 PRO A C 1
ATOM 2387 O O . PRO A 1 313 ? 12.312 -27.219 -5.926 1 95.81 313 PRO A O 1
ATOM 2390 N N . VAL A 1 314 ? 11.727 -29.344 -6.418 1 95.38 314 VAL A N 1
ATOM 2391 C CA . VAL A 1 314 ? 11.773 -29.734 -5.016 1 95.38 314 VAL A CA 1
ATOM 2392 C C . VAL A 1 314 ? 13.219 -29.984 -4.59 1 95.38 314 VAL A C 1
ATOM 2394 O O . VAL A 1 314 ? 13.961 -30.688 -5.266 1 95.38 314 VAL A O 1
ATOM 2397 N N . THR A 1 315 ? 13.586 -29.281 -3.555 1 92.06 315 THR A N 1
ATOM 2398 C CA . THR A 1 315 ? 14.914 -29.438 -2.984 1 92.06 315 THR A CA 1
ATOM 2399 C C . THR A 1 315 ? 14.836 -30.047 -1.589 1 92.06 315 THR A C 1
ATOM 2401 O O . THR A 1 315 ? 13.789 -30.578 -1.194 1 92.06 315 THR A O 1
ATOM 2404 N N . GLY A 1 316 ? 15.961 -29.969 -0.854 1 87.88 316 GLY A N 1
ATOM 2405 C CA . GLY A 1 316 ? 16 -30.5 0.5 1 87.88 316 GLY A CA 1
ATOM 2406 C C . GLY A 1 316 ? 15.531 -29.5 1.545 1 87.88 316 GLY A C 1
ATOM 2407 O O . GLY A 1 316 ? 15.398 -29.844 2.723 1 87.88 316 GLY A O 1
ATOM 2408 N N . LEU A 1 317 ? 15.211 -28.328 1.174 1 88.38 317 LEU A N 1
ATOM 2409 C CA . LEU A 1 317 ? 14.852 -27.266 2.105 1 88.38 317 LEU A CA 1
ATOM 2410 C C . LEU A 1 317 ? 13.648 -27.656 2.947 1 88.38 317 LEU A C 1
ATOM 2412 O O . LEU A 1 317 ? 13.625 -27.438 4.16 1 88.38 317 LEU A O 1
ATOM 2416 N N . PRO A 1 318 ? 12.625 -28.266 2.357 1 93.56 318 PRO A N 1
ATOM 2417 C CA . PRO A 1 318 ? 11.438 -28.609 3.146 1 93.56 318 PRO A CA 1
ATOM 2418 C C . PRO A 1 318 ? 11.75 -29.578 4.281 1 93.56 318 PRO A C 1
ATOM 2420 O O . PRO A 1 318 ? 11.008 -29.641 5.266 1 93.56 318 PRO A O 1
ATOM 2423 N N . LYS A 1 319 ? 12.828 -30.359 4.242 1 91.94 319 LYS A N 1
ATOM 2424 C CA . LYS A 1 319 ? 13.227 -31.266 5.32 1 91.94 319 LYS A CA 1
ATOM 2425 C C . LYS A 1 319 ? 13.57 -30.484 6.59 1 91.94 319 LYS A C 1
ATOM 2427 O O . LYS A 1 319 ? 13.398 -31 7.699 1 91.94 319 LYS A O 1
ATOM 2432 N N . LEU A 1 320 ? 14.008 -29.297 6.352 1 91.62 320 LEU A N 1
ATOM 2433 C CA . LEU A 1 320 ? 14.406 -28.469 7.484 1 91.62 320 LEU A CA 1
ATOM 2434 C C . LEU A 1 320 ? 13.18 -27.938 8.227 1 91.62 320 LEU A C 1
ATOM 2436 O O . LEU A 1 320 ? 13.297 -27.438 9.344 1 91.62 320 LEU A O 1
ATOM 2440 N N . LEU A 1 321 ? 12.008 -28.094 7.648 1 94.69 321 LEU A N 1
ATOM 2441 C CA . LEU A 1 321 ? 10.797 -27.531 8.234 1 94.69 321 LEU A CA 1
ATOM 2442 C C . LEU A 1 321 ? 10.195 -28.5 9.258 1 94.69 321 LEU A C 1
ATOM 2444 O O . LEU A 1 321 ? 9.227 -28.156 9.938 1 94.69 321 LEU A O 1
ATOM 2448 N N . LYS A 1 322 ? 10.797 -29.609 9.469 1 92.38 322 LYS A N 1
ATOM 2449 C CA . LYS A 1 322 ? 10.289 -30.609 10.398 1 92.38 322 LYS A CA 1
ATOM 2450 C C . LYS A 1 322 ? 10.445 -30.141 11.844 1 92.38 322 LYS A C 1
ATOM 2452 O O . LYS A 1 322 ? 9.648 -30.516 12.711 1 92.38 322 LYS A O 1
ATOM 2457 N N . SER A 1 323 ? 11.438 -29.344 12.086 1 90.31 323 SER A N 1
ATOM 2458 C CA . SER A 1 323 ? 11.766 -28.922 13.445 1 90.31 323 SER A CA 1
ATOM 2459 C C . SER A 1 323 ? 11.539 -27.422 13.617 1 90.31 323 SER A C 1
ATOM 2461 O O . SER A 1 323 ? 11.969 -26.625 12.781 1 90.31 323 SER A O 1
ATOM 2463 N N . LYS A 1 324 ? 10.867 -27.109 14.672 1 87.44 324 LYS A N 1
ATOM 2464 C CA . LYS A 1 324 ? 10.648 -25.703 14.984 1 87.44 324 LYS A CA 1
ATOM 2465 C C . LYS A 1 324 ? 11.977 -24.969 15.172 1 87.44 324 LYS A C 1
ATOM 2467 O O . LYS A 1 324 ? 12.094 -23.781 14.836 1 87.44 324 LYS A O 1
ATOM 2472 N N . VAL A 1 325 ? 12.977 -25.641 15.688 1 87.31 325 VAL A N 1
ATOM 2473 C CA . VAL A 1 325 ? 14.281 -25.047 15.945 1 87.31 325 VAL A CA 1
ATOM 2474 C C . VAL A 1 325 ? 14.961 -24.672 14.633 1 87.31 325 VAL A C 1
ATOM 2476 O O . VAL A 1 325 ? 15.469 -23.562 14.477 1 87.31 325 VAL A O 1
ATOM 2479 N N . THR A 1 326 ? 15.008 -25.625 13.75 1 91.38 326 THR A N 1
ATOM 2480 C CA . THR A 1 326 ? 15.641 -25.328 12.461 1 91.38 326 THR A CA 1
ATOM 2481 C C . THR A 1 326 ? 14.875 -24.25 11.719 1 91.38 326 THR A C 1
ATOM 2483 O O . THR A 1 326 ? 15.484 -23.422 11.023 1 91.38 326 THR A O 1
ATOM 2486 N N . ARG A 1 327 ? 13.562 -24.266 11.859 1 93.56 327 ARG A N 1
ATOM 2487 C CA . ARG A 1 327 ? 12.758 -23.219 11.234 1 93.56 327 ARG A CA 1
ATOM 2488 C C . ARG A 1 327 ? 13.109 -21.844 11.805 1 93.56 327 ARG A C 1
ATOM 2490 O O . ARG A 1 327 ? 13.234 -20.875 11.062 1 93.56 327 ARG A O 1
ATOM 2497 N N . PHE A 1 328 ? 13.227 -21.797 13.078 1 89.38 328 PHE A N 1
ATOM 2498 C CA . PHE A 1 328 ? 13.609 -20.562 13.742 1 89.38 328 PHE A CA 1
ATOM 2499 C C . PHE A 1 328 ? 14.953 -20.062 13.227 1 89.38 328 PHE A C 1
ATOM 2501 O O . PHE A 1 328 ? 15.094 -18.875 12.883 1 89.38 328 PHE A O 1
ATOM 2508 N N . LEU A 1 329 ? 15.891 -20.906 13.148 1 87.31 329 LEU A N 1
ATOM 2509 C CA . LEU A 1 329 ? 17.219 -20.531 12.656 1 87.31 329 LEU A CA 1
ATOM 2510 C C . LEU A 1 329 ? 17.141 -20.047 11.219 1 87.31 329 LEU A C 1
ATOM 2512 O O . LEU A 1 329 ? 17.75 -19.031 10.875 1 87.31 329 LEU A O 1
ATOM 2516 N N . LEU A 1 330 ? 16.422 -20.719 10.414 1 91.06 330 LEU A N 1
ATOM 2517 C CA . LEU A 1 330 ? 16.281 -20.359 9.008 1 91.06 330 LEU A CA 1
ATOM 2518 C C . LEU A 1 330 ? 15.648 -18.984 8.859 1 91.06 330 LEU A C 1
ATOM 2520 O O . LEU A 1 330 ? 16.047 -18.203 7.992 1 91.06 330 LEU A O 1
ATOM 2524 N N . ALA A 1 331 ? 14.625 -18.641 9.648 1 90.12 331 ALA A N 1
ATOM 2525 C CA . ALA A 1 331 ? 13.883 -17.391 9.57 1 90.12 331 ALA A CA 1
ATOM 2526 C C . ALA A 1 331 ? 14.789 -16.203 9.898 1 90.12 331 ALA A C 1
ATOM 2528 O O . ALA A 1 331 ? 14.602 -15.102 9.359 1 90.12 331 ALA A O 1
ATOM 2529 N N . TYR A 1 332 ? 15.75 -16.375 10.711 1 86.19 332 TYR A N 1
ATOM 2530 C CA . TYR A 1 332 ? 16.562 -15.273 11.219 1 86.19 332 TYR A CA 1
ATOM 2531 C C . TYR A 1 332 ? 17.922 -15.234 10.531 1 86.19 332 TYR A C 1
ATOM 2533 O O . TYR A 1 332 ? 18.703 -14.305 10.75 1 86.19 332 TYR A O 1
ATOM 2541 N N . LEU A 1 333 ? 18.188 -16.188 9.648 1 85.06 333 LEU A N 1
ATOM 2542 C CA . LEU A 1 333 ? 19.422 -16.188 8.891 1 85.06 333 LEU A CA 1
ATOM 2543 C C . LEU A 1 333 ? 19.469 -15 7.934 1 85.06 333 LEU A C 1
ATOM 2545 O O . LEU A 1 333 ? 18.469 -14.68 7.289 1 85.06 333 LEU A O 1
ATOM 2549 N N . PRO A 1 334 ? 20.609 -14.312 7.844 1 80.44 334 PRO A N 1
ATOM 2550 C CA . PRO A 1 334 ? 20.75 -13.289 6.812 1 80.44 334 PRO A CA 1
ATOM 2551 C C . PRO A 1 334 ? 20.641 -13.852 5.398 1 80.44 334 PRO A C 1
ATOM 2553 O O . PRO A 1 334 ? 20.891 -15.039 5.184 1 80.44 334 PRO A O 1
ATOM 2556 N N . ALA A 1 335 ? 20.312 -13.031 4.5 1 76.88 335 ALA A N 1
ATOM 2557 C CA . ALA A 1 335 ? 20.031 -13.445 3.129 1 76.88 335 ALA A CA 1
ATOM 2558 C C . ALA A 1 335 ? 21.203 -14.203 2.525 1 76.88 335 ALA A C 1
ATOM 2560 O O . ALA A 1 335 ? 21.016 -15.188 1.81 1 76.88 335 ALA A O 1
ATOM 2561 N N . TRP A 1 336 ? 22.438 -13.789 2.781 1 80.56 336 TRP A N 1
ATOM 2562 C CA . TRP A 1 336 ? 23.609 -14.383 2.168 1 80.56 336 TRP A CA 1
ATOM 2563 C C . TRP A 1 336 ? 23.859 -15.797 2.701 1 80.56 336 TRP A C 1
ATOM 2565 O O . TRP A 1 336 ? 24.578 -16.578 2.088 1 80.56 336 TRP A O 1
ATOM 2575 N N . ALA A 1 337 ? 23.188 -16.188 3.789 1 84.56 337 ALA A N 1
ATOM 2576 C CA . ALA A 1 337 ? 23.422 -17.484 4.43 1 84.56 337 ALA A CA 1
ATOM 2577 C C . ALA A 1 337 ? 22.266 -18.453 4.148 1 84.56 337 ALA A C 1
ATOM 2579 O O . ALA A 1 337 ? 22.328 -19.625 4.547 1 84.56 337 ALA A O 1
ATOM 2580 N N . ARG A 1 338 ? 21.266 -18.047 3.467 1 82.62 338 ARG A N 1
ATOM 2581 C CA . ARG A 1 338 ? 20.109 -18.906 3.189 1 82.62 338 ARG A CA 1
ATOM 2582 C C . ARG A 1 338 ? 20.391 -19.828 2.006 1 82.62 338 ARG A C 1
ATOM 2584 O O . ARG A 1 338 ? 21.141 -19.469 1.098 1 82.62 338 ARG A O 1
ATOM 2591 N N . PRO A 1 339 ? 19.766 -20.953 2.059 1 85.62 339 PRO A N 1
ATOM 2592 C CA . PRO A 1 339 ? 19.906 -21.812 0.89 1 85.62 339 PRO A CA 1
ATOM 2593 C C . PRO A 1 339 ? 19.438 -21.156 -0.403 1 85.62 339 PRO A C 1
ATOM 2595 O O . PRO A 1 339 ? 18.453 -20.422 -0.402 1 85.62 339 PRO A O 1
ATOM 2598 N N . ARG A 1 340 ? 20.266 -21.484 -1.412 1 85.69 340 ARG A N 1
ATOM 2599 C CA . ARG A 1 340 ? 19.938 -20.906 -2.713 1 85.69 340 ARG A CA 1
ATOM 2600 C C . ARG A 1 340 ? 18.875 -21.75 -3.434 1 85.69 340 ARG A C 1
ATOM 2602 O O . ARG A 1 340 ? 18.875 -22.969 -3.336 1 85.69 340 ARG A O 1
ATOM 2609 N N . ILE A 1 341 ? 17.938 -21.109 -4.148 1 88.25 341 ILE A N 1
ATOM 2610 C CA . ILE A 1 341 ? 16.984 -21.781 -5.012 1 88.25 341 ILE A CA 1
ATOM 2611 C C . ILE A 1 341 ? 17.625 -22.047 -6.375 1 88.25 341 ILE A C 1
ATOM 2613 O O . ILE A 1 341 ? 18.062 -21.125 -7.055 1 88.25 341 ILE A O 1
ATOM 2617 N N . PRO A 1 342 ? 17.641 -23.312 -6.773 1 91.94 342 PRO A N 1
ATOM 2618 C CA . PRO A 1 342 ? 18.234 -23.609 -8.078 1 91.94 342 PRO A CA 1
ATOM 2619 C C . PRO A 1 342 ? 17.438 -23.031 -9.242 1 91.94 342 PRO A C 1
ATOM 2621 O O . PRO A 1 342 ? 16.203 -22.984 -9.188 1 91.94 342 PRO A O 1
ATOM 2624 N N . ARG A 1 343 ? 18.109 -22.641 -10.242 1 93.44 343 ARG A N 1
ATOM 2625 C CA . ARG A 1 343 ? 17.453 -22.234 -11.477 1 93.44 343 ARG A CA 1
ATOM 2626 C C . ARG A 1 343 ? 16.766 -23.406 -12.156 1 93.44 343 ARG A C 1
ATOM 2628 O O . ARG A 1 343 ? 17.312 -24.516 -12.18 1 93.44 343 ARG A O 1
ATOM 2635 N N . TRP A 1 344 ? 15.648 -23.141 -12.57 1 94.5 344 TRP A N 1
ATOM 2636 C CA . TRP A 1 344 ? 14.82 -24.156 -13.203 1 94.5 344 TRP A CA 1
ATOM 2637 C C . TRP A 1 344 ? 13.656 -23.516 -13.953 1 94.5 344 TRP A C 1
ATOM 2639 O O . TRP A 1 344 ? 13.086 -22.516 -13.5 1 94.5 344 TRP A O 1
ATOM 2649 N N . GLY A 1 345 ? 13.359 -23.984 -15.172 1 95.69 345 GLY A N 1
ATOM 2650 C CA . GLY A 1 345 ? 12.164 -23.578 -15.898 1 95.69 345 GLY A CA 1
ATOM 2651 C C . GLY A 1 345 ? 11.273 -24.75 -16.266 1 95.69 345 GLY A C 1
ATOM 2652 O O . GLY A 1 345 ? 11.758 -25.766 -16.75 1 95.69 345 GLY A O 1
ATOM 2653 N N . ALA A 1 346 ? 10 -24.578 -15.984 1 98.31 346 ALA A N 1
ATOM 2654 C CA . ALA A 1 346 ? 9.109 -25.688 -16.344 1 98.31 346 ALA A CA 1
ATOM 2655 C C . ALA A 1 346 ? 7.66 -25.203 -16.453 1 98.31 346 ALA A C 1
ATOM 2657 O O . ALA A 1 346 ? 7.254 -24.266 -15.766 1 98.31 346 ALA A O 1
ATOM 2658 N N . ALA A 1 347 ? 6.902 -25.812 -17.359 1 98.69 347 ALA A N 1
ATOM 2659 C CA . ALA A 1 347 ? 5.469 -25.625 -17.562 1 98.69 347 ALA A CA 1
ATOM 2660 C C . ALA A 1 347 ? 4.777 -26.953 -17.844 1 98.69 347 ALA A C 1
ATOM 2662 O O . ALA A 1 347 ? 5.23 -27.734 -18.672 1 98.69 347 ALA A O 1
ATOM 2663 N N . LEU A 1 348 ? 3.689 -27.188 -17.141 1 98.81 348 LEU A N 1
ATOM 2664 C CA . LEU A 1 348 ? 2.965 -28.453 -17.25 1 98.81 348 LEU A CA 1
ATOM 2665 C C . LEU A 1 348 ? 1.566 -28.234 -17.812 1 98.81 348 LEU A C 1
ATOM 2667 O O . LEU A 1 348 ? 0.842 -27.344 -17.359 1 98.81 348 LEU A O 1
ATOM 2671 N N . LYS A 1 349 ? 1.209 -29 -18.812 1 98.69 349 LYS A N 1
ATOM 2672 C CA . LYS A 1 349 ? -0.166 -29.031 -19.297 1 98.69 349 LYS A CA 1
ATOM 2673 C C . LYS A 1 349 ? -0.949 -30.172 -18.656 1 98.69 349 LYS A C 1
ATOM 2675 O O . LYS A 1 349 ? -0.45 -31.297 -18.547 1 98.69 349 LYS A O 1
ATOM 2680 N N . ILE A 1 350 ? -2.135 -29.859 -18.188 1 98.81 350 ILE A N 1
ATOM 2681 C CA . ILE A 1 350 ? -2.973 -30.906 -17.594 1 98.81 350 ILE A CA 1
ATOM 2682 C C . ILE A 1 350 ? -4.363 -30.859 -18.219 1 98.81 350 ILE A C 1
ATOM 2684 O O . ILE A 1 350 ? -4.812 -29.812 -18.688 1 98.81 350 ILE A O 1
ATOM 2688 N N . SER A 1 351 ? -5.039 -31.969 -18.203 1 98.69 351 SER A N 1
ATOM 2689 C CA . SER A 1 351 ? -6.41 -32.062 -18.703 1 98.69 351 SER A CA 1
ATOM 2690 C C . SER A 1 351 ? -7.391 -31.469 -17.688 1 98.69 351 SER A C 1
ATOM 2692 O O . SER A 1 351 ? -7.031 -31.203 -16.531 1 98.69 351 SER A O 1
ATOM 2694 N N . PRO A 1 352 ? -8.617 -31.266 -18.078 1 98 352 PRO A N 1
ATOM 2695 C CA . PRO A 1 352 ? -9.633 -30.75 -17.156 1 98 352 PRO A CA 1
ATOM 2696 C C . PRO A 1 352 ? -9.898 -31.688 -15.977 1 98 352 PRO A C 1
ATOM 2698 O O . PRO A 1 352 ? -10.461 -31.266 -14.961 1 98 352 PRO A O 1
ATOM 2701 N N . THR A 1 353 ? -9.492 -32.969 -16.109 1 97.62 353 THR A N 1
ATOM 2702 C CA . THR A 1 353 ? -9.711 -33.906 -15.039 1 97.62 353 THR A CA 1
ATOM 2703 C C . THR A 1 353 ? -8.43 -34.156 -14.25 1 97.62 353 THR A C 1
ATOM 2705 O O . THR A 1 353 ? -8.367 -35.031 -13.398 1 97.62 353 THR A O 1
ATOM 2708 N N . GLY A 1 354 ? -7.371 -33.438 -14.625 1 98.12 354 GLY A N 1
ATOM 2709 C CA . GLY A 1 354 ? -6.176 -33.438 -13.789 1 98.12 354 GLY A CA 1
ATOM 2710 C C . GLY A 1 354 ? -5.098 -34.375 -14.297 1 98.12 354 GLY A C 1
ATOM 2711 O O . GLY A 1 354 ? -4.102 -34.594 -13.617 1 98.12 354 GLY A O 1
ATOM 2712 N N . GLN A 1 355 ? -5.281 -34.938 -15.453 1 98.31 355 GLN A N 1
ATOM 2713 C CA . GLN A 1 355 ? -4.258 -35.781 -16.031 1 98.31 355 GLN A CA 1
ATOM 2714 C C . GLN A 1 355 ? -3.111 -34.969 -16.609 1 98.31 355 GLN A C 1
ATOM 2716 O O . GLN A 1 355 ? -3.336 -34.062 -17.406 1 98.31 355 GLN A O 1
ATOM 2721 N N . PRO A 1 356 ? -1.853 -35.281 -16.172 1 98.62 356 PRO A N 1
ATOM 2722 C CA . PRO A 1 356 ? -0.732 -34.594 -16.828 1 98.62 356 PRO A CA 1
ATOM 2723 C C . PRO A 1 356 ? -0.574 -35 -18.297 1 98.62 356 PRO A C 1
ATOM 2725 O O . PRO A 1 356 ? -0.67 -36.156 -18.641 1 98.62 356 PRO A O 1
ATOM 2728 N N . LEU A 1 357 ? -0.366 -34.031 -19.109 1 98.38 357 LEU A N 1
ATOM 2729 C CA . LEU A 1 357 ? -0.32 -34.281 -20.547 1 98.38 357 LEU A CA 1
ATOM 2730 C C . LEU A 1 357 ? 1.088 -34.062 -21.078 1 98.38 357 LEU A C 1
ATOM 2732 O O . LEU A 1 357 ? 1.543 -34.781 -21.969 1 98.38 357 LEU A O 1
ATOM 2736 N N . GLN A 1 358 ? 1.748 -33 -20.641 1 97.06 358 GLN A N 1
ATOM 2737 C CA . GLN A 1 358 ? 3.062 -32.656 -21.156 1 97.06 358 GLN A CA 1
ATOM 2738 C C . GLN A 1 358 ? 3.801 -31.719 -20.203 1 97.06 358 GLN A C 1
ATOM 2740 O O . GLN A 1 358 ? 3.203 -30.797 -19.641 1 97.06 358 GLN A O 1
ATOM 2745 N N . LEU A 1 359 ? 5.059 -32.031 -20 1 98.31 359 LEU A N 1
ATOM 2746 C CA . LEU A 1 359 ? 5.934 -31.141 -19.234 1 98.31 359 LEU A CA 1
ATOM 2747 C C . LEU A 1 359 ? 7.02 -30.531 -20.109 1 98.31 359 LEU A C 1
ATOM 2749 O O . LEU A 1 359 ? 7.734 -31.266 -20.812 1 98.31 359 LEU A O 1
ATOM 2753 N N . LEU A 1 360 ? 7.109 -29.219 -20.234 1 98.56 360 LEU A N 1
ATOM 2754 C CA . LEU A 1 360 ? 8.164 -28.484 -20.906 1 98.56 360 LEU A CA 1
ATOM 2755 C C . LEU A 1 360 ? 9.219 -27.984 -19.922 1 98.56 360 LEU A C 1
ATOM 2757 O O . LEU A 1 360 ? 8.875 -27.391 -18.891 1 98.56 360 LEU A O 1
ATOM 2761 N N . MET A 1 361 ? 10.562 -28.203 -20.266 1 98.06 361 MET A N 1
ATOM 2762 C CA . MET A 1 361 ? 11.523 -27.891 -19.219 1 98.06 361 MET A CA 1
ATOM 2763 C C . MET A 1 361 ? 12.75 -27.188 -19.797 1 98.06 361 MET A C 1
ATOM 2765 O O . MET A 1 361 ? 13.016 -27.281 -21 1 98.06 361 MET A O 1
ATOM 2769 N N . ASP A 1 362 ? 13.367 -26.391 -19.031 1 98 362 ASP A N 1
ATOM 2770 C CA . ASP A 1 362 ? 14.789 -26.094 -18.969 1 98 362 ASP A CA 1
ATOM 2771 C C . ASP A 1 362 ? 15.383 -26.516 -17.625 1 98 362 ASP A C 1
ATOM 2773 O O . ASP A 1 362 ? 15.328 -25.75 -16.656 1 98 362 ASP A O 1
ATOM 2777 N N . PRO A 1 363 ? 15.969 -27.719 -17.578 1 94.81 363 PRO A N 1
ATOM 2778 C CA . PRO A 1 363 ? 16.234 -28.391 -16.312 1 94.81 363 PRO A CA 1
ATOM 2779 C C . PRO A 1 363 ? 17.281 -27.656 -15.469 1 94.81 363 PRO A C 1
ATOM 2781 O O . PRO A 1 363 ? 17.344 -27.844 -14.25 1 94.81 363 PRO A O 1
ATOM 2784 N N . ASP A 1 364 ? 18.141 -26.875 -16.125 1 95.19 364 ASP A N 1
ATOM 2785 C CA . ASP A 1 364 ? 19.109 -26.125 -15.328 1 95.19 364 ASP A CA 1
ATOM 2786 C C . ASP A 1 364 ? 18.844 -24.625 -15.414 1 95.19 364 ASP A C 1
ATOM 2788 O O . ASP A 1 364 ? 19.641 -23.812 -14.93 1 95.19 364 ASP A O 1
ATOM 2792 N N . GLY A 1 365 ? 17.766 -24.266 -16.062 1 96.69 365 GLY A N 1
ATOM 2793 C CA . GLY A 1 365 ? 17.359 -22.875 -16.125 1 96.69 365 GLY A CA 1
ATOM 2794 C C . GLY A 1 365 ? 18.391 -21.984 -16.781 1 96.69 365 GLY A C 1
ATOM 2795 O O . GLY A 1 365 ? 18.453 -20.781 -16.484 1 96.69 365 GLY A O 1
ATOM 2796 N N . SER A 1 366 ? 19.266 -22.516 -17.625 1 96.12 366 SER A N 1
ATOM 2797 C CA . SER A 1 366 ? 20.328 -21.75 -18.234 1 96.12 366 SER A CA 1
ATOM 2798 C C . SER A 1 366 ? 19.797 -20.766 -19.266 1 96.12 366 SER A C 1
ATOM 2800 O O . SER A 1 366 ? 20.391 -19.703 -19.484 1 96.12 366 SER A O 1
ATOM 2802 N N . HIS A 1 367 ? 18.656 -21.156 -19.859 1 97 367 HIS A N 1
ATOM 2803 C CA . HIS A 1 367 ? 18.047 -20.281 -20.859 1 97 367 HIS A CA 1
ATOM 2804 C C . HIS A 1 367 ? 16.781 -19.609 -20.312 1 97 367 HIS A C 1
ATOM 2806 O O . HIS A 1 367 ? 16.703 -18.391 -20.266 1 97 367 HIS A O 1
ATOM 2812 N N . ILE A 1 368 ? 15.812 -20.391 -19.906 1 97 368 ILE A N 1
ATOM 2813 C CA . ILE A 1 368 ? 14.578 -19.922 -19.297 1 97 368 ILE A CA 1
ATOM 2814 C C . ILE A 1 368 ? 14.469 -20.438 -17.875 1 97 368 ILE A C 1
ATOM 2816 O O . ILE A 1 368 ? 14.484 -21.656 -17.656 1 97 368 ILE A O 1
ATOM 2820 N N . ALA A 1 369 ? 14.359 -19.5 -16.953 1 97.25 369 ALA A N 1
ATOM 2821 C CA . ALA A 1 369 ? 14.242 -19.891 -15.555 1 97.25 369 ALA A CA 1
ATOM 2822 C C . ALA A 1 369 ? 13.062 -19.203 -14.883 1 97.25 369 ALA A C 1
ATOM 2824 O O . ALA A 1 369 ? 12.539 -18.203 -15.406 1 97.25 369 ALA A O 1
ATOM 2825 N N . PHE A 1 370 ? 12.562 -19.75 -13.781 1 97.56 370 PHE A N 1
ATOM 2826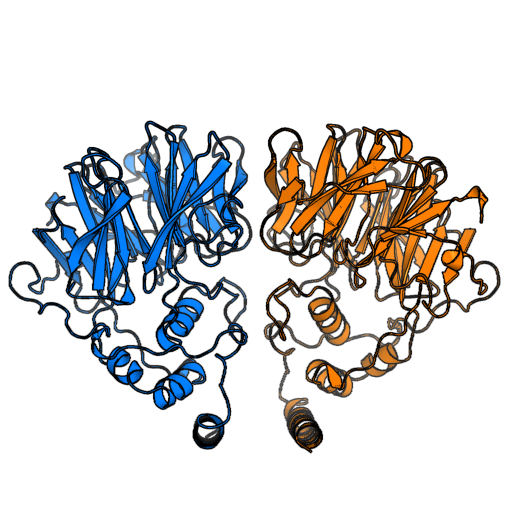 C CA . PHE A 1 370 ? 11.609 -19.141 -12.859 1 97.56 370 PHE A CA 1
ATOM 2827 C C . PHE A 1 370 ? 10.336 -18.734 -13.586 1 97.56 370 PHE A C 1
ATOM 2829 O O . PHE A 1 370 ? 9.859 -17.609 -13.438 1 97.56 370 PHE A O 1
ATOM 2836 N N . VAL A 1 371 ? 9.82 -19.703 -14.367 1 98.25 371 VAL A N 1
ATOM 2837 C CA . VAL A 1 371 ? 8.539 -19.5 -15.039 1 98.25 371 VAL A CA 1
ATOM 2838 C C . VAL A 1 371 ? 7.43 -19.375 -14 1 98.25 371 VAL A C 1
ATOM 2840 O O . VAL A 1 371 ? 7.219 -20.281 -13.188 1 98.25 371 VAL A O 1
ATOM 2843 N N . SER A 1 372 ? 6.738 -18.219 -14.07 1 98.56 372 SER A N 1
ATOM 2844 C CA . SER A 1 372 ? 5.746 -17.969 -13.031 1 98.56 372 SER A CA 1
ATOM 2845 C C . SER A 1 372 ? 4.328 -18.016 -13.594 1 98.56 372 SER A C 1
ATOM 2847 O O . SER A 1 372 ? 3.357 -18.109 -12.836 1 98.56 372 SER A O 1
ATOM 2849 N N . SER A 1 373 ? 4.137 -17.922 -14.867 1 98.62 373 SER A N 1
ATOM 2850 C CA . SER A 1 373 ? 2.84 -18.031 -15.523 1 98.62 373 SER A CA 1
ATOM 2851 C C . SER A 1 373 ? 2.986 -18.516 -16.969 1 98.62 373 SER A C 1
ATOM 2853 O O . SER A 1 373 ? 4.078 -18.469 -17.531 1 98.62 373 SER A O 1
ATOM 2855 N N . VAL A 1 374 ? 1.926 -19.047 -17.469 1 98.44 374 VAL A N 1
ATOM 2856 C CA . VAL A 1 374 ? 1.855 -19.5 -18.859 1 98.44 374 VAL A CA 1
ATOM 2857 C C . VAL A 1 374 ? 0.536 -19.047 -19.484 1 98.44 374 VAL A C 1
ATOM 2859 O O . VAL A 1 374 ? -0.538 -19.328 -18.938 1 98.44 374 VAL A O 1
ATOM 2862 N N . THR A 1 375 ? 0.625 -18.359 -20.562 1 97.19 375 THR A N 1
ATOM 2863 C CA . THR A 1 375 ? -0.544 -17.938 -21.328 1 97.19 375 THR A CA 1
ATOM 2864 C C . THR A 1 375 ? -0.46 -18.438 -22.766 1 97.19 375 THR A C 1
ATOM 2866 O O . THR A 1 375 ? 0.526 -18.172 -23.469 1 97.19 375 THR A O 1
ATOM 2869 N N . GLU A 1 376 ? -1.47 -19.125 -23.172 1 97.56 376 GLU A N 1
ATOM 2870 C CA . GLU A 1 376 ? -1.507 -19.609 -24.547 1 97.56 376 GLU A CA 1
ATOM 2871 C C . GLU A 1 376 ? -2.432 -18.75 -25.406 1 97.56 376 GLU A C 1
ATOM 2873 O O . GLU A 1 376 ? -3.609 -18.594 -25.078 1 97.56 376 GLU A O 1
ATOM 2878 N N . VAL A 1 377 ? -1.864 -18.266 -26.438 1 94.19 377 VAL A N 1
ATOM 2879 C CA . VAL A 1 377 ? -2.648 -17.5 -27.406 1 94.19 377 VAL A CA 1
ATOM 2880 C C . VAL A 1 377 ? -2.145 -17.766 -28.812 1 94.19 377 VAL A C 1
ATOM 2882 O O . VAL A 1 377 ? -0.946 -17.656 -29.094 1 94.19 377 VAL A O 1
ATOM 2885 N N . ALA A 1 378 ? -3.059 -18.172 -29.719 1 91.31 378 ALA A N 1
ATOM 2886 C CA . ALA A 1 378 ? -2.805 -18.297 -31.156 1 91.31 378 ALA A CA 1
ATOM 2887 C C . ALA A 1 378 ? -1.57 -19.141 -31.422 1 91.31 378 ALA A C 1
ATOM 2889 O O . ALA A 1 378 ? -0.683 -18.75 -32.188 1 91.31 378 ALA A O 1
ATOM 2890 N N . GLY A 1 379 ? -1.449 -20.203 -30.703 1 93.5 379 GLY A N 1
ATOM 2891 C CA . GLY A 1 379 ? -0.414 -21.188 -30.984 1 93.5 379 GLY A CA 1
ATOM 2892 C C . GLY A 1 379 ? 0.911 -20.859 -30.328 1 93.5 379 GLY A C 1
ATOM 2893 O O . GLY A 1 379 ? 1.928 -21.5 -30.609 1 93.5 379 GLY A O 1
ATOM 2894 N N . ARG A 1 380 ? 0.892 -19.891 -29.453 1 94.62 380 ARG A N 1
ATOM 2895 C CA . ARG A 1 380 ? 2.096 -19.516 -28.719 1 94.62 380 ARG A CA 1
ATOM 2896 C C . ARG A 1 380 ? 1.861 -19.578 -27.219 1 94.62 380 ARG A C 1
ATOM 2898 O O . ARG A 1 380 ? 0.76 -19.297 -26.734 1 94.62 380 ARG A O 1
ATOM 2905 N N . LEU A 1 381 ? 2.92 -20 -26.562 1 97.5 381 LEU A N 1
ATOM 2906 C CA . LEU A 1 381 ? 2.957 -19.906 -25.109 1 97.5 381 LEU A CA 1
ATOM 2907 C C . LEU A 1 381 ? 3.771 -18.688 -24.672 1 97.5 381 LEU A C 1
ATOM 2909 O O . LEU A 1 381 ? 4.922 -18.531 -25.094 1 97.5 381 LEU A O 1
ATOM 2913 N N . TYR A 1 382 ? 3.191 -17.828 -23.922 1 97.25 382 TYR A N 1
ATOM 2914 C CA . TYR A 1 382 ? 3.908 -16.734 -23.297 1 97.25 382 TYR A CA 1
ATOM 2915 C C . TYR A 1 382 ? 4.168 -17.031 -21.812 1 97.25 382 TYR A C 1
ATOM 2917 O O . TYR A 1 382 ? 3.279 -17.516 -21.109 1 97.25 382 TYR A O 1
ATOM 2925 N N . PHE A 1 383 ? 5.395 -16.797 -21.375 1 98.25 383 PHE A N 1
ATOM 2926 C CA . PHE A 1 383 ? 5.801 -17.125 -20.016 1 98.25 383 PHE A CA 1
ATOM 2927 C C . PHE A 1 383 ? 6.145 -15.867 -19.234 1 98.25 383 PHE A C 1
ATOM 2929 O O . PHE A 1 383 ? 7 -15.086 -19.656 1 98.25 383 PHE A O 1
ATOM 2936 N N . GLY A 1 384 ? 5.43 -15.602 -18.141 1 98.31 384 GLY A N 1
ATOM 2937 C CA . GLY A 1 384 ? 5.848 -14.586 -17.188 1 98.31 384 GLY A CA 1
ATOM 2938 C C . GLY A 1 384 ? 7.02 -15.016 -16.328 1 98.31 384 GLY A C 1
ATOM 2939 O O . GLY A 1 384 ? 7.395 -16.188 -16.312 1 98.31 384 GLY A O 1
ATOM 2940 N N . ASN A 1 385 ? 7.547 -14.078 -15.594 1 97.69 385 ASN A N 1
ATOM 2941 C CA . ASN A 1 385 ? 8.719 -14.336 -14.766 1 97.69 385 ASN A CA 1
ATOM 2942 C C . ASN A 1 385 ? 8.695 -13.516 -13.477 1 97.69 385 ASN A C 1
ATOM 2944 O O . ASN A 1 385 ? 8.672 -12.281 -13.531 1 97.69 385 ASN A O 1
ATOM 2948 N N . VAL A 1 386 ? 8.789 -14.148 -12.375 1 93.94 386 VAL A N 1
ATOM 2949 C CA . VAL A 1 386 ? 8.602 -13.453 -11.102 1 93.94 386 VAL A CA 1
ATOM 2950 C C . VAL A 1 386 ? 9.953 -12.977 -10.57 1 93.94 386 VAL A C 1
ATOM 2952 O O . VAL A 1 386 ? 10.016 -12.133 -9.68 1 93.94 386 VAL A O 1
ATOM 2955 N N . ARG A 1 387 ? 11.062 -13.398 -11.172 1 94.25 387 ARG A N 1
ATOM 2956 C CA . ARG A 1 387 ? 12.375 -13.109 -10.617 1 94.25 387 ARG A CA 1
ATOM 2957 C C . ARG A 1 387 ? 13.266 -12.414 -11.648 1 94.25 387 ARG A C 1
ATOM 2959 O O . ARG A 1 387 ? 13.93 -11.422 -11.328 1 94.25 387 ARG A O 1
ATOM 2966 N N . MET A 1 388 ? 13.195 -12.922 -12.836 1 95.69 388 MET A N 1
ATOM 2967 C CA . MET A 1 388 ? 14.117 -12.43 -13.859 1 95.69 388 MET A CA 1
ATOM 2968 C C . MET A 1 388 ? 13.547 -11.195 -14.562 1 95.69 388 MET A C 1
ATOM 2970 O O . MET A 1 388 ? 12.344 -10.953 -14.508 1 95.69 388 MET A O 1
ATOM 2974 N N . ASN A 1 389 ? 14.461 -10.516 -15.25 1 96.88 389 ASN A N 1
ATOM 2975 C CA . ASN A 1 389 ? 14.094 -9.281 -15.93 1 96.88 389 ASN A CA 1
ATOM 2976 C C . ASN A 1 389 ? 13.797 -9.516 -17.406 1 96.88 389 ASN A C 1
ATOM 2978 O O . ASN A 1 389 ? 14.305 -8.797 -18.266 1 96.88 389 ASN A O 1
ATOM 2982 N N . TYR A 1 390 ? 13.023 -10.562 -17.656 1 96.44 390 TYR A N 1
ATOM 2983 C CA . TYR A 1 390 ? 12.523 -10.852 -19 1 96.44 390 TYR A CA 1
ATOM 2984 C C . TYR A 1 390 ? 11.234 -11.664 -18.938 1 96.44 390 TYR A C 1
ATOM 2986 O O . TYR A 1 390 ? 10.891 -12.211 -17.891 1 96.44 390 TYR A O 1
ATOM 2994 N N . VAL A 1 391 ? 10.508 -11.609 -20.062 1 97 391 VAL A N 1
ATOM 2995 C CA . VAL A 1 391 ? 9.477 -12.602 -20.344 1 97 391 VAL A CA 1
ATOM 2996 C C . VAL A 1 391 ? 9.875 -13.422 -21.578 1 97 391 VAL A C 1
ATOM 2998 O O . VAL A 1 391 ? 10.938 -13.203 -22.156 1 97 391 VAL A O 1
ATOM 3001 N N . SER A 1 392 ? 9.078 -14.477 -21.859 1 96.56 392 SER A N 1
ATOM 3002 C CA . SER A 1 392 ? 9.469 -15.312 -22.984 1 96.56 392 SER A CA 1
ATOM 3003 C C . SER A 1 392 ? 8.258 -15.891 -23.703 1 96.56 392 SER A C 1
ATOM 3005 O O . SER A 1 392 ? 7.129 -15.781 -23.203 1 96.56 392 SER A O 1
ATOM 3007 N N . TYR A 1 393 ? 8.484 -16.344 -24.875 1 95.44 393 TYR A N 1
ATOM 3008 C CA . TYR A 1 393 ? 7.438 -17.062 -25.594 1 95.44 393 TYR A CA 1
ATOM 3009 C C . TYR A 1 393 ? 8.008 -18.25 -26.344 1 95.44 393 TYR A C 1
ATOM 3011 O O . TYR A 1 393 ? 9.219 -18.312 -26.594 1 95.44 393 TYR A O 1
ATOM 3019 N N . LEU A 1 394 ? 7.199 -19.219 -26.578 1 96.5 394 LEU A N 1
ATOM 3020 C CA . LEU A 1 394 ? 7.504 -20.438 -27.312 1 96.5 394 LEU A CA 1
ATOM 3021 C C . LEU A 1 394 ? 6.41 -20.75 -28.328 1 96.5 394 LEU A C 1
ATOM 3023 O O . LEU A 1 394 ? 5.223 -20.703 -28 1 96.5 394 LEU A O 1
ATOM 3027 N N . ASP A 1 395 ? 6.82 -21.016 -29.562 1 94.88 395 ASP A N 1
ATOM 3028 C CA . ASP A 1 395 ? 5.859 -21.469 -30.562 1 94.88 395 ASP A CA 1
ATOM 3029 C C . ASP A 1 395 ? 5.516 -22.953 -30.344 1 94.88 395 ASP A C 1
ATOM 3031 O O . ASP A 1 395 ? 6.402 -23.812 -30.344 1 94.88 395 ASP A O 1
ATOM 3035 N N . LEU A 1 396 ? 4.289 -23.188 -30.219 1 95.62 396 LEU A N 1
ATOM 3036 C CA . LEU A 1 396 ? 3.865 -24.562 -29.922 1 95.62 396 LEU A CA 1
ATOM 3037 C C . LEU A 1 396 ? 4.234 -25.5 -31.062 1 95.62 396 LEU A C 1
ATOM 3039 O O . LEU A 1 396 ? 4.406 -26.703 -30.844 1 95.62 396 LEU A O 1
ATOM 3043 N N . LYS A 1 397 ? 4.383 -25.016 -32.25 1 93.62 397 LYS A N 1
ATOM 3044 C CA . LYS A 1 397 ? 4.797 -25.844 -33.375 1 93.62 397 LYS A CA 1
ATOM 3045 C C . LYS A 1 397 ? 6.215 -26.375 -33.188 1 93.62 397 LYS A C 1
ATOM 3047 O O . LYS A 1 397 ? 6.609 -27.344 -33.844 1 93.62 397 LYS A O 1
ATOM 3052 N N . ASP A 1 398 ? 6.906 -25.75 -32.312 1 89.94 398 ASP A N 1
ATOM 3053 C CA . ASP A 1 398 ? 8.297 -26.141 -32.062 1 89.94 398 ASP A CA 1
ATOM 3054 C C . ASP A 1 398 ? 8.391 -27.125 -30.906 1 89.94 398 ASP A C 1
ATOM 3056 O O . ASP A 1 398 ? 9.484 -27.453 -30.453 1 89.94 398 ASP A O 1
ATOM 3060 N N . VAL A 1 399 ? 7.344 -27.531 -30.391 1 89.06 399 VAL A N 1
ATOM 3061 C CA . VAL A 1 399 ? 7.297 -28.406 -29.219 1 89.06 399 VAL A CA 1
ATOM 3062 C C . VAL A 1 399 ? 7.117 -29.844 -29.672 1 89.06 399 VAL A C 1
ATOM 3064 O O . VAL A 1 399 ? 6.375 -30.125 -30.609 1 89.06 399 VAL A O 1
ATOM 3067 N N . MET B 1 1 ? 17.578 -4.703 33 1 42.59 1 MET B N 1
ATOM 3068 C CA . MET B 1 1 ? 18.922 -5.148 32.688 1 42.59 1 MET B CA 1
ATOM 3069 C C . MET B 1 1 ? 19.078 -5.332 31.172 1 42.59 1 MET B C 1
ATOM 3071 O O . MET B 1 1 ? 20.047 -4.855 30.578 1 42.59 1 MET B O 1
ATOM 3075 N N . ARG B 1 2 ? 18.094 -5.934 30.5 1 43.91 2 ARG B N 1
ATOM 3076 C CA . ARG B 1 2 ? 18.172 -6.086 29.062 1 43.91 2 ARG B CA 1
ATOM 3077 C C . ARG B 1 2 ? 18.172 -4.727 28.359 1 43.91 2 ARG B C 1
ATOM 3079 O O . ARG B 1 2 ? 18.938 -4.504 27.422 1 43.91 2 ARG B O 1
ATOM 3086 N N . GLY B 1 3 ? 17.5 -3.861 28.969 1 42.94 3 GLY B N 1
ATOM 3087 C CA . GLY B 1 3 ? 17.469 -2.516 28.422 1 42.94 3 GLY B CA 1
ATOM 3088 C C . GLY B 1 3 ? 18.812 -1.817 28.484 1 42.94 3 GLY B C 1
ATOM 3089 O O . GLY B 1 3 ? 19.234 -1.185 27.5 1 42.94 3 GLY B O 1
ATOM 3090 N N . VAL B 1 4 ? 19.391 -2.104 29.547 1 46.47 4 VAL B N 1
ATOM 3091 C CA . VAL B 1 4 ? 20.688 -1.456 29.75 1 46.47 4 VAL B CA 1
ATOM 3092 C C . VAL B 1 4 ? 21.719 -2.061 28.812 1 46.47 4 VAL B C 1
ATOM 3094 O O . VAL B 1 4 ? 22.531 -1.339 28.219 1 46.47 4 VAL B O 1
ATOM 3097 N N . ILE B 1 5 ? 21.641 -3.305 28.562 1 47.12 5 ILE B N 1
ATOM 3098 C CA . ILE B 1 5 ? 22.594 -3.969 27.672 1 47.12 5 ILE B CA 1
ATOM 3099 C C . ILE B 1 5 ? 22.328 -3.535 26.234 1 47.12 5 ILE B C 1
ATOM 3101 O O . ILE B 1 5 ? 23.266 -3.26 25.484 1 47.12 5 ILE B O 1
ATOM 3105 N N . VAL B 1 6 ? 21.172 -3.414 25.891 1 48.22 6 VAL B N 1
ATOM 3106 C CA . VAL B 1 6 ? 20.844 -2.982 24.531 1 48.22 6 VAL B CA 1
ATOM 3107 C C . VAL B 1 6 ? 21.328 -1.548 24.312 1 48.22 6 VAL B C 1
ATOM 3109 O O . VAL B 1 6 ? 21.938 -1.241 23.297 1 48.22 6 VAL B O 1
ATOM 3112 N N . VAL B 1 7 ? 21.172 -0.764 25.344 1 49.94 7 VAL B N 1
ATOM 3113 C CA . VAL B 1 7 ? 21.656 0.614 25.25 1 49.94 7 VAL B CA 1
ATOM 3114 C C . VAL B 1 7 ? 23.172 0.634 25.188 1 49.94 7 VAL B C 1
ATOM 3116 O O . VAL B 1 7 ? 23.766 1.397 24.422 1 49.94 7 VAL B O 1
ATOM 3119 N N . ALA B 1 8 ? 23.766 -0.153 25.938 1 47.34 8 ALA B N 1
ATOM 3120 C CA . ALA B 1 8 ? 25.219 -0.212 25.953 1 47.34 8 ALA B CA 1
ATOM 3121 C C . ALA B 1 8 ? 25.766 -0.739 24.625 1 47.34 8 ALA B C 1
ATOM 3123 O O . ALA B 1 8 ? 26.719 -0.198 24.078 1 47.34 8 ALA B O 1
ATOM 3124 N N . LEU B 1 9 ? 25.234 -1.747 24.094 1 51.56 9 LEU B N 1
ATOM 3125 C CA . LEU B 1 9 ? 25.703 -2.314 22.844 1 51.56 9 LEU B CA 1
ATOM 3126 C C . LEU B 1 9 ? 25.422 -1.368 21.672 1 51.56 9 LEU B C 1
ATOM 3128 O O . LEU B 1 9 ? 26.266 -1.2 20.781 1 51.56 9 LEU B O 1
ATOM 3132 N N . LEU B 1 10 ? 24.359 -0.699 21.734 1 51.59 10 LEU B N 1
ATOM 3133 C CA . LEU B 1 10 ? 24.062 0.318 20.734 1 51.59 10 LEU B CA 1
ATOM 3134 C C . LEU B 1 10 ? 25.031 1.485 20.828 1 51.59 10 LEU B C 1
ATOM 3136 O O . LEU B 1 10 ? 25.484 2.021 19.812 1 51.59 10 LEU B O 1
ATOM 3140 N N . SER B 1 11 ? 25.344 1.853 22.016 1 47.19 11 SER B N 1
ATOM 3141 C CA . SER B 1 11 ? 26.359 2.881 22.25 1 47.19 11 SER B CA 1
ATOM 3142 C C . SER B 1 11 ? 27.734 2.43 21.766 1 47.19 11 SER B C 1
ATOM 3144 O O . SER B 1 11 ? 28.484 3.219 21.188 1 47.19 11 SER B O 1
ATOM 3146 N N . ALA B 1 12 ? 28.031 1.279 22.062 1 46.66 12 ALA B N 1
ATOM 3147 C CA . ALA B 1 12 ? 29.312 0.777 21.562 1 46.66 12 ALA B CA 1
ATOM 3148 C C . ALA B 1 12 ? 29.328 0.731 20.047 1 46.66 12 ALA B C 1
ATOM 3150 O O . ALA B 1 12 ? 30.328 1.109 19.422 1 46.66 12 ALA B O 1
ATOM 3151 N N . CYS B 1 13 ? 28.328 0.299 19.391 1 47.75 13 CYS B N 1
ATOM 3152 C CA . CYS B 1 13 ? 28.219 0.293 17.922 1 47.75 13 CYS B CA 1
ATOM 3153 C C . CYS B 1 13 ? 28.188 1.714 17.375 1 47.75 13 CYS B C 1
ATOM 3155 O O . CYS B 1 13 ? 28.812 2 16.344 1 47.75 13 CYS B O 1
ATOM 3157 N N . ALA B 1 14 ? 27.516 2.59 17.969 1 46.44 14 ALA B N 1
ATOM 3158 C CA . ALA B 1 14 ? 27.5 4 17.594 1 46.44 14 ALA B CA 1
ATOM 3159 C C . ALA B 1 14 ? 28.891 4.617 17.703 1 46.44 14 ALA B C 1
ATOM 3161 O O . ALA B 1 14 ? 29.25 5.508 16.922 1 46.44 14 ALA B O 1
ATOM 3162 N N . TYR B 1 15 ? 29.438 4.469 18.781 1 40.38 15 TYR B N 1
ATOM 3163 C CA . TYR B 1 15 ? 30.797 4.949 18.953 1 40.38 15 TYR B CA 1
ATOM 3164 C C . TYR B 1 15 ? 31.719 4.363 17.875 1 40.38 15 TYR B C 1
ATOM 3166 O O . TYR B 1 15 ? 32.625 5.043 17.391 1 40.38 15 TYR B O 1
ATOM 3174 N N . TYR B 1 16 ? 31.766 3.176 17.703 1 39.62 16 TYR B N 1
ATOM 3175 C CA . TYR B 1 16 ? 32.719 2.648 16.734 1 39.62 16 TYR B CA 1
ATOM 3176 C C . TYR B 1 16 ? 32.25 2.893 15.305 1 39.62 16 TYR B C 1
ATOM 3178 O O . TYR B 1 16 ? 33.062 2.838 14.367 1 39.62 16 TYR B O 1
ATOM 3186 N N . LEU B 1 17 ? 30.969 3.035 15.047 1 42.94 17 LEU B N 1
ATOM 3187 C CA . LEU B 1 17 ? 30.469 3.084 13.68 1 42.94 17 LEU B CA 1
ATOM 3188 C C . LEU B 1 17 ? 30.562 4.5 13.117 1 42.94 17 LEU B C 1
ATOM 3190 O O . LEU B 1 17 ? 30.375 4.707 11.914 1 42.94 17 LEU B O 1
ATOM 3194 N N . PRO B 1 18 ? 30.484 5.555 13.852 1 41.66 18 PRO B N 1
ATOM 3195 C CA . PRO B 1 18 ? 30.281 6.805 13.117 1 41.66 18 PRO B CA 1
ATOM 3196 C C . PRO B 1 18 ? 31.375 7.066 12.086 1 41.66 18 PRO B C 1
ATOM 3198 O O . PRO B 1 18 ? 31.109 7.664 11.039 1 41.66 18 PRO B O 1
ATOM 3201 N N . GLY B 1 19 ? 32.531 7.426 12.672 1 41.19 19 GLY B N 1
ATOM 3202 C CA . GLY B 1 19 ? 33.469 8.133 11.797 1 41.19 19 GLY B CA 1
ATOM 3203 C C . GLY B 1 19 ? 33.531 7.531 10.406 1 41.19 19 GLY B C 1
ATOM 3204 O O . GLY B 1 19 ? 33.531 8.258 9.406 1 41.19 19 GLY B O 1
ATOM 3205 N N . THR B 1 20 ? 34.031 6.371 10.211 1 44.06 20 THR B N 1
ATOM 3206 C CA . THR B 1 20 ? 34.281 5.633 8.984 1 44.06 20 THR B CA 1
ATOM 3207 C C . THR B 1 20 ? 33 4.969 8.469 1 44.06 20 THR B C 1
ATOM 3209 O O . THR B 1 20 ? 32.969 4.492 7.332 1 44.06 20 THR B O 1
ATOM 3212 N N . LEU B 1 21 ? 31.797 4.871 9.312 1 54.5 21 LEU B N 1
ATOM 3213 C CA . LEU B 1 21 ? 30.641 4.074 8.891 1 54.5 21 LEU B CA 1
ATOM 3214 C C . LEU B 1 21 ? 29.438 4.961 8.633 1 54.5 21 LEU B C 1
ATOM 3216 O O . LEU B 1 21 ? 29.172 5.891 9.391 1 54.5 21 LEU B O 1
ATOM 3220 N N . ASN B 1 22 ? 29.312 5.691 7.535 1 69.5 22 ASN B N 1
ATOM 3221 C CA . ASN B 1 22 ? 28.078 6.316 7.047 1 69.5 22 ASN B CA 1
ATOM 3222 C C . ASN B 1 22 ? 26.844 5.5 7.426 1 69.5 22 ASN B C 1
ATOM 3224 O O . ASN B 1 22 ? 26.25 4.848 6.574 1 69.5 22 ASN B O 1
ATOM 3228 N N . PRO B 1 23 ? 26.547 5.621 8.852 1 82 23 PRO B N 1
ATOM 3229 C CA . PRO B 1 23 ? 25.422 4.797 9.273 1 82 23 PRO B CA 1
ATOM 3230 C C . PRO B 1 23 ? 24.109 5.219 8.617 1 82 23 PRO B C 1
ATOM 3232 O O . PRO B 1 23 ? 23.969 6.371 8.195 1 82 23 PRO B O 1
ATOM 3235 N N . THR B 1 24 ? 23.219 4.277 8.492 1 88.12 24 THR B N 1
ATOM 3236 C CA . THR B 1 24 ? 21.875 4.508 7.977 1 88.12 24 THR B CA 1
ATOM 3237 C C . THR B 1 24 ? 20.844 4.441 9.102 1 88.12 24 THR B C 1
ATOM 3239 O O . THR B 1 24 ? 21.172 4.059 10.227 1 88.12 24 THR B O 1
ATOM 3242 N N . LEU B 1 25 ? 19.703 4.984 8.906 1 91.19 25 LEU B N 1
ATOM 3243 C CA . LEU B 1 25 ? 18.594 4.859 9.836 1 91.19 25 LEU B CA 1
ATOM 3244 C C . LEU B 1 25 ? 18.188 3.4 10.016 1 91.19 25 LEU B C 1
ATOM 3246 O O . LEU B 1 25 ? 18.547 2.551 9.195 1 91.19 25 LEU B O 1
ATOM 3250 N N . PRO B 1 26 ? 17.562 3.068 11.117 1 83.62 26 PRO B N 1
ATOM 3251 C CA . PRO B 1 26 ? 17.125 1.686 11.32 1 83.62 26 PRO B CA 1
ATOM 3252 C C . PRO B 1 26 ? 15.953 1.296 10.422 1 83.62 26 PRO B C 1
ATOM 3254 O O . PRO B 1 26 ? 15.359 2.158 9.773 1 83.62 26 PRO B O 1
ATOM 3257 N N . TYR B 1 27 ? 15.672 0.078 10.398 1 76.88 27 TYR B N 1
ATOM 3258 C CA . TYR B 1 27 ? 14.508 -0.419 9.68 1 76.88 27 TYR B CA 1
ATOM 3259 C C . TYR B 1 27 ? 13.227 0.23 10.195 1 76.88 27 TYR B C 1
ATOM 3261 O O . TYR B 1 27 ? 13.055 0.394 11.406 1 76.88 27 TYR B O 1
ATOM 3269 N N . PRO B 1 28 ? 12.469 0.651 9.328 1 80.31 28 PRO B N 1
ATOM 3270 C CA . PRO B 1 28 ? 12.383 0.353 7.895 1 80.31 28 PRO B CA 1
ATOM 3271 C C . PRO B 1 28 ? 12.992 1.449 7.027 1 80.31 28 PRO B C 1
ATOM 3273 O O . PRO B 1 28 ? 12.773 1.477 5.812 1 80.31 28 PRO B O 1
ATOM 3276 N N . ALA B 1 29 ? 13.766 2.314 7.57 1 88.06 29 ALA B N 1
ATOM 3277 C CA . ALA B 1 29 ? 14.352 3.424 6.824 1 88.06 29 ALA B CA 1
ATOM 3278 C C . ALA B 1 29 ? 15.836 3.189 6.57 1 88.06 29 ALA B C 1
ATOM 3280 O O . ALA B 1 29 ? 16.625 4.137 6.535 1 88.06 29 ALA B O 1
ATOM 3281 N N . GLN B 1 30 ? 16.25 2.02 6.332 1 82.94 30 GLN B N 1
ATOM 3282 C CA . GLN B 1 30 ? 17.672 1.676 6.305 1 82.94 30 GLN B CA 1
ATOM 3283 C C . GLN B 1 30 ? 18.344 2.207 5.043 1 82.94 30 GLN B C 1
ATOM 3285 O O . GLN B 1 30 ? 19.562 2.225 4.949 1 82.94 30 GLN B O 1
ATOM 3290 N N . ARG B 1 31 ? 17.625 2.594 4.059 1 85.56 31 ARG B N 1
ATOM 3291 C CA . ARG B 1 31 ? 18.219 3.143 2.848 1 85.56 31 ARG B CA 1
ATOM 3292 C C . ARG B 1 31 ? 18.547 4.625 3.016 1 85.56 31 ARG B C 1
ATOM 3294 O O . ARG B 1 31 ? 19.234 5.215 2.18 1 85.56 31 ARG B O 1
ATOM 3301 N N . PHE B 1 32 ? 18.078 5.137 4.078 1 90.62 32 PHE B N 1
ATOM 3302 C CA . PHE B 1 32 ? 18.281 6.562 4.32 1 90.62 32 PHE B CA 1
ATOM 3303 C C . PHE B 1 32 ? 19.391 6.785 5.352 1 90.62 32 PHE B C 1
ATOM 3305 O O . PHE B 1 32 ? 19.484 6.035 6.328 1 90.62 32 PHE B O 1
ATOM 3312 N N . GLY B 1 33 ? 20.188 7.777 5.168 1 91.06 33 GLY B N 1
ATOM 3313 C CA . GLY B 1 33 ? 21.219 8.164 6.105 1 91.06 33 GLY B CA 1
ATOM 3314 C C . GLY B 1 33 ? 20.844 9.352 6.965 1 91.06 33 GLY B C 1
ATOM 3315 O O . GLY B 1 33 ? 19.672 9.727 7.035 1 91.06 33 GLY B O 1
ATOM 3316 N N . PHE B 1 34 ? 21.828 9.867 7.711 1 94.19 34 PHE B N 1
ATOM 3317 C CA . PHE B 1 34 ? 21.688 11.062 8.531 1 94.19 34 PHE B CA 1
ATOM 3318 C C . PHE B 1 34 ? 22.188 12.297 7.785 1 94.19 34 PHE B C 1
ATOM 3320 O O . PHE B 1 34 ? 23.391 12.469 7.602 1 94.19 34 PHE B O 1
ATOM 3327 N N . ALA B 1 35 ? 21.266 13.109 7.387 1 94.56 35 ALA B N 1
ATOM 3328 C CA . ALA B 1 35 ? 21.641 14.336 6.688 1 94.56 35 ALA B CA 1
ATOM 3329 C C . ALA B 1 35 ? 22.188 15.375 7.66 1 94.56 35 ALA B C 1
ATOM 3331 O O . ALA B 1 35 ? 21.922 15.305 8.867 1 94.56 35 ALA B O 1
ATOM 3332 N N . HIS B 1 36 ? 22.969 16.266 7.094 1 92.81 36 HIS B N 1
ATOM 3333 C CA . HIS B 1 36 ? 23.422 17.391 7.91 1 92.81 36 HIS B CA 1
ATOM 3334 C C . HIS B 1 36 ? 22.25 18.281 8.297 1 92.81 36 HIS B C 1
ATOM 3336 O O . HIS B 1 36 ? 21.391 18.594 7.457 1 92.81 36 HIS B O 1
ATOM 3342 N N . ILE B 1 37 ? 22.234 18.656 9.547 1 94.88 37 ILE B N 1
ATOM 3343 C CA . ILE B 1 37 ? 21.25 19.609 10.031 1 94.88 37 ILE B CA 1
ATOM 3344 C C . ILE B 1 37 ? 21.953 20.875 10.523 1 94.88 37 ILE B C 1
ATOM 3346 O O . ILE B 1 37 ? 22.812 20.812 11.406 1 94.88 37 ILE B O 1
ATOM 3350 N N . ASP B 1 38 ? 21.594 21.984 9.891 1 93.19 38 ASP B N 1
ATOM 3351 C CA . ASP B 1 38 ? 22.062 23.266 10.398 1 93.19 38 ASP B CA 1
ATOM 3352 C C . ASP B 1 38 ? 21.422 23.578 11.75 1 93.19 38 ASP B C 1
ATOM 3354 O O . ASP B 1 38 ? 20.219 23.766 11.844 1 93.19 38 ASP B O 1
ATOM 3358 N N . PRO B 1 39 ? 22.25 23.703 12.781 1 91.75 39 PRO B N 1
ATOM 3359 C CA . PRO B 1 39 ? 21.703 23.953 14.117 1 91.75 39 PRO B CA 1
ATOM 3360 C C . PRO B 1 39 ? 20.828 25.203 14.164 1 91.75 39 PRO B C 1
ATOM 3362 O O . PRO B 1 39 ? 19.891 25.281 14.961 1 91.75 39 PRO B O 1
ATOM 3365 N N . ALA B 1 40 ? 21.062 26.078 13.305 1 92.06 40 ALA B N 1
ATOM 3366 C CA . ALA B 1 40 ? 20.328 27.344 13.289 1 92.06 40 ALA B CA 1
ATOM 3367 C C . ALA B 1 40 ? 18.891 27.109 12.82 1 92.06 40 ALA B C 1
ATOM 3369 O O . ALA B 1 40 ? 18.031 27.969 13.008 1 92.06 40 ALA B O 1
ATOM 3370 N N . THR B 1 41 ? 18.641 25.969 12.203 1 93.25 41 THR B N 1
ATOM 3371 C CA . THR B 1 41 ? 17.312 25.703 11.633 1 93.25 41 THR B CA 1
ATOM 3372 C C . THR B 1 41 ? 16.484 24.859 12.57 1 93.25 41 THR B C 1
ATOM 3374 O O . THR B 1 41 ? 15.32 24.547 12.273 1 93.25 41 THR B O 1
ATOM 3377 N N . LEU B 1 42 ? 17.016 24.484 13.719 1 95.25 42 LEU B N 1
ATOM 3378 C CA . LEU B 1 42 ? 16.281 23.641 14.656 1 95.25 42 LEU B CA 1
ATOM 3379 C C . LEU B 1 42 ? 15.094 24.406 15.242 1 95.25 42 LEU B C 1
ATOM 3381 O O . LEU B 1 42 ? 15.156 25.625 15.414 1 95.25 42 LEU B O 1
ATOM 3385 N N . PRO B 1 43 ? 14.023 23.719 15.484 1 94.94 43 PRO B N 1
ATOM 3386 C CA . PRO B 1 43 ? 12.812 24.359 16 1 94.94 43 PRO B CA 1
ATOM 3387 C C . PRO B 1 43 ? 12.914 24.703 17.484 1 94.94 43 PRO B C 1
ATOM 3389 O O . PRO B 1 43 ? 12.188 24.141 18.312 1 94.94 43 PRO B O 1
ATOM 3392 N N . LEU B 1 44 ? 13.781 25.703 17.844 1 93.31 44 LEU B N 1
ATOM 3393 C CA . LEU B 1 44 ? 14.031 26.078 19.219 1 93.31 44 LEU B CA 1
ATOM 3394 C C . LEU B 1 44 ? 13.711 27.547 19.469 1 93.31 44 LEU B C 1
ATOM 3396 O O . LEU B 1 44 ? 13.797 28.031 20.594 1 93.31 44 LEU B O 1
ATOM 3400 N N . ASP B 1 45 ? 13.25 28.219 18.438 1 92.81 45 ASP B N 1
ATOM 3401 C CA . ASP B 1 45 ? 12.992 29.656 18.562 1 92.81 45 ASP B CA 1
ATOM 3402 C C . ASP B 1 45 ? 11.492 29.953 18.531 1 92.81 45 ASP B C 1
ATOM 3404 O O . ASP B 1 45 ? 11.062 30.953 17.969 1 92.81 45 ASP B O 1
ATOM 3408 N N . ASN B 1 46 ? 10.695 29.047 19.062 1 96.19 46 ASN B N 1
ATOM 3409 C CA . ASN B 1 46 ? 9.25 29.234 19.094 1 96.19 46 ASN B CA 1
ATOM 3410 C C . ASN B 1 46 ? 8.875 30.469 19.922 1 96.19 46 ASN B C 1
ATOM 3412 O O . ASN B 1 46 ? 9.57 30.828 20.875 1 96.19 46 ASN B O 1
ATOM 3416 N N . SER B 1 47 ? 7.742 31.031 19.594 1 97.25 47 SER B N 1
ATOM 3417 C CA . SER B 1 47 ? 7.219 32.188 20.328 1 97.25 47 SER B CA 1
ATOM 3418 C C . SER B 1 47 ? 6.809 31.781 21.75 1 97.25 47 SER B C 1
ATOM 3420 O O . SER B 1 47 ? 6.246 30.703 21.953 1 97.25 47 SER B O 1
ATOM 3422 N N . PRO B 1 48 ? 7.129 32.656 22.719 1 95.88 48 PRO B N 1
ATOM 3423 C CA . PRO B 1 48 ? 6.621 32.406 24.062 1 95.88 48 PRO B CA 1
ATOM 3424 C C . PRO B 1 48 ? 5.098 32.5 24.141 1 95.88 48 PRO B C 1
ATOM 3426 O O . PRO B 1 48 ? 4.473 33.156 23.297 1 95.88 48 PRO B O 1
ATOM 3429 N N . LEU B 1 49 ? 4.598 31.906 25.109 1 96.62 49 LEU B N 1
ATOM 3430 C CA . LEU B 1 49 ? 3.152 31.906 25.312 1 96.62 49 LEU B CA 1
ATOM 3431 C C . LEU B 1 49 ? 2.709 33.188 26 1 96.62 49 LEU B C 1
ATOM 3433 O O . LEU B 1 49 ? 2.209 33.156 27.125 1 96.62 49 LEU B O 1
ATOM 3437 N N . GLU B 1 50 ? 2.855 34.344 25.281 1 97.31 50 GLU B N 1
ATOM 3438 C CA . GLU B 1 50 ? 2.469 35.688 25.719 1 97.31 50 GLU B CA 1
ATOM 3439 C C . GLU B 1 50 ? 1.641 36.375 24.656 1 97.31 50 GLU B C 1
ATOM 3441 O O . GLU B 1 50 ? 1.59 35.938 23.5 1 97.31 50 GLU B O 1
ATOM 3446 N N . GLY B 1 51 ? 0.938 37.406 25.109 1 97.19 51 GLY B N 1
ATOM 3447 C CA . GLY B 1 51 ? 0.13 38.125 24.141 1 97.19 51 GLY B CA 1
ATOM 3448 C C . GLY B 1 51 ? -0.934 37.281 23.484 1 97.19 51 GLY B C 1
ATOM 3449 O O . GLY B 1 51 ? -1.707 36.594 24.172 1 97.19 51 GLY B O 1
ATOM 3450 N N . VAL B 1 52 ? -0.947 37.281 22.156 1 97.12 52 VAL B N 1
ATOM 3451 C CA . VAL B 1 52 ? -1.936 36.531 21.391 1 97.12 52 VAL B CA 1
ATOM 3452 C C . VAL B 1 52 ? -1.734 35.031 21.609 1 97.12 52 VAL B C 1
ATOM 3454 O O . VAL B 1 52 ? -2.672 34.25 21.469 1 97.12 52 VAL B O 1
ATOM 3457 N N . TYR B 1 53 ? -0.543 34.688 22.031 1 97.75 53 TYR B N 1
ATOM 3458 C CA . TYR B 1 53 ? -0.219 33.281 22.25 1 97.75 53 TYR B CA 1
ATOM 3459 C C . TYR B 1 53 ? -0.38 32.906 23.719 1 97.75 53 TYR B C 1
ATOM 3461 O O . TYR B 1 53 ? -0.025 31.812 24.141 1 97.75 53 TYR B O 1
ATOM 3469 N N . ALA B 1 54 ? -0.913 33.812 24.547 1 97.56 54 ALA B N 1
ATOM 3470 C CA . ALA B 1 54 ? -0.995 33.562 26 1 97.56 54 ALA B CA 1
ATOM 3471 C C . ALA B 1 54 ? -1.736 32.281 26.312 1 97.56 54 ALA B C 1
ATOM 3473 O O . ALA B 1 54 ? -2.719 31.938 25.641 1 97.56 54 ALA B O 1
ATOM 3474 N N . ARG B 1 55 ? -1.326 31.672 27.391 1 96.12 55 ARG B N 1
ATOM 3475 C CA . ARG B 1 55 ? -1.95 30.438 27.844 1 96.12 55 ARG B CA 1
ATOM 3476 C C . ARG B 1 55 ? -3.424 30.656 28.172 1 96.12 55 ARG B C 1
ATOM 3478 O O . ARG B 1 55 ? -3.799 31.703 28.703 1 96.12 55 ARG B O 1
ATOM 3485 N N . ASN B 1 56 ? -4.246 29.734 27.844 1 97.5 56 ASN B N 1
ATOM 3486 C CA . ASN B 1 56 ? -5.66 29.688 28.203 1 97.5 56 ASN B CA 1
ATOM 3487 C C . ASN B 1 56 ? -6.172 28.25 28.25 1 97.5 56 ASN B C 1
ATOM 3489 O O . ASN B 1 56 ? -5.395 27.297 28.125 1 97.5 56 ASN B O 1
ATOM 3493 N N . GLU B 1 57 ? -7.414 28.047 28.578 1 97.81 57 GLU B N 1
ATOM 3494 C CA . GLU B 1 57 ? -7.977 26.703 28.719 1 97.81 57 GLU B CA 1
ATOM 3495 C C . GLU B 1 57 ? -9.258 26.562 27.891 1 97.81 57 GLU B C 1
ATOM 3497 O O . GLU B 1 57 ? -10.18 25.859 28.281 1 97.81 57 GLU B O 1
ATOM 3502 N N . VAL B 1 58 ? -9.375 27.328 26.828 1 98 58 VAL B N 1
ATOM 3503 C CA . VAL B 1 58 ? -10.594 27.438 26.047 1 98 58 VAL B CA 1
ATOM 3504 C C . VAL B 1 58 ? -10.977 26.062 25.5 1 98 58 VAL B C 1
ATOM 3506 O O . VAL B 1 58 ? -12.156 25.703 25.469 1 98 58 VAL B O 1
ATOM 3509 N N . LEU B 1 59 ? -10.008 25.234 25.094 1 98 59 LEU B N 1
ATOM 3510 C CA . LEU B 1 59 ? -10.289 23.953 24.469 1 98 59 LEU B CA 1
ATOM 3511 C C . LEU B 1 59 ? -10.852 22.969 25.5 1 98 59 LEU B C 1
ATOM 3513 O O . LEU B 1 59 ? -11.375 21.906 25.125 1 98 59 LEU B O 1
ATOM 3517 N N . ARG B 1 60 ? -10.773 23.312 26.797 1 97.31 60 ARG B N 1
ATOM 3518 C CA . ARG B 1 60 ? -11.398 22.453 27.812 1 97.31 60 ARG B CA 1
ATOM 3519 C C . ARG B 1 60 ? -12.922 22.531 27.719 1 97.31 60 ARG B C 1
ATOM 3521 O O . ARG B 1 60 ? -13.617 21.688 28.297 1 97.31 60 ARG B O 1
ATOM 3528 N N . LYS B 1 61 ? -13.391 23.469 27.016 1 96.62 61 LYS B N 1
ATOM 3529 C CA . LYS B 1 61 ? -14.828 23.594 26.797 1 96.62 61 LYS B CA 1
ATOM 3530 C C . LYS B 1 61 ? -15.289 22.75 25.625 1 96.62 61 LYS B C 1
ATOM 3532 O O . LYS B 1 61 ? -16.484 22.641 25.359 1 96.62 61 LYS B O 1
ATOM 3537 N N . ALA B 1 62 ? -14.398 22.203 24.859 1 96.25 62 ALA B N 1
ATOM 3538 C CA . ALA B 1 62 ? -14.758 21.391 23.703 1 96.25 62 ALA B CA 1
ATOM 3539 C C . ALA B 1 62 ? -15.438 20.094 24.125 1 96.25 62 ALA B C 1
ATOM 3541 O O . ALA B 1 62 ? -15.219 19.594 25.234 1 96.25 62 ALA B O 1
ATOM 3542 N N . HIS B 1 63 ? -16.234 19.531 23.234 1 93.44 63 HIS B N 1
ATOM 3543 C CA . HIS B 1 63 ? -16.922 18.266 23.453 1 93.44 63 HIS B CA 1
ATOM 3544 C C . HIS B 1 63 ? -16.25 17.141 22.688 1 93.44 63 HIS B C 1
ATOM 3546 O O . HIS B 1 63 ? -16.016 17.25 21.484 1 93.44 63 HIS B O 1
ATOM 3552 N N . LYS B 1 64 ? -16 16.031 23.406 1 94.5 64 LYS B N 1
ATOM 3553 C CA . LYS B 1 64 ? -15.484 14.844 22.75 1 94.5 64 LYS B CA 1
ATOM 3554 C C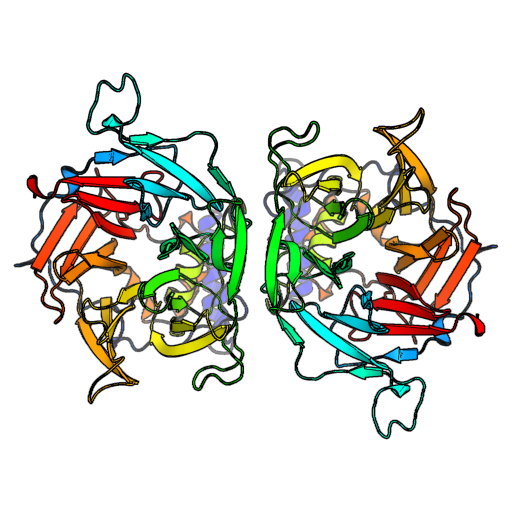 . LYS B 1 64 ? -16.594 14.078 22.047 1 94.5 64 LYS B C 1
ATOM 3556 O O . LYS B 1 64 ? -17.703 13.961 22.562 1 94.5 64 LYS B O 1
ATOM 3561 N N . LEU B 1 65 ? -16.25 13.688 20.875 1 93.75 65 LEU B N 1
ATOM 3562 C CA . LEU B 1 65 ? -17.172 12.844 20.109 1 93.75 65 LEU B CA 1
ATOM 3563 C C . LEU B 1 65 ? -16.562 11.469 19.875 1 93.75 65 LEU B C 1
ATOM 3565 O O . LEU B 1 65 ? -15.375 11.344 19.594 1 93.75 65 LEU B O 1
ATOM 3569 N N . PHE B 1 66 ? -17.438 10.391 20.078 1 94.06 66 PHE B N 1
ATOM 3570 C CA . PHE B 1 66 ? -17.172 9.008 19.688 1 94.06 66 PHE B CA 1
ATOM 3571 C C . PHE B 1 66 ? -15.914 8.492 20.391 1 94.06 66 PHE B C 1
ATOM 3573 O O . PHE B 1 66 ? -15.062 7.859 19.75 1 94.06 66 PHE B O 1
ATOM 3580 N N . ASP B 1 67 ? -15.688 8.906 21.609 1 94.25 67 ASP B N 1
ATOM 3581 C CA . ASP B 1 67 ? -14.547 8.516 22.422 1 94.25 67 ASP B CA 1
ATOM 3582 C C . ASP B 1 67 ? -14.461 7 22.562 1 94.25 67 ASP B C 1
ATOM 3584 O O . ASP B 1 67 ? -15.422 6.355 23 1 94.25 67 ASP B O 1
ATOM 3588 N N . GLY B 1 68 ? -13.359 6.465 22.156 1 94.88 68 GLY B N 1
ATOM 3589 C CA . GLY B 1 68 ? -13.141 5.027 22.234 1 94.88 68 GLY B CA 1
ATOM 3590 C C . GLY B 1 68 ? -13.688 4.277 21.031 1 94.88 68 GLY B C 1
ATOM 3591 O O . GLY B 1 68 ? -13.516 3.062 20.922 1 94.88 68 GLY B O 1
ATOM 3592 N N . VAL B 1 69 ? -14.289 4.996 20.125 1 94 69 VAL B N 1
ATOM 3593 C CA . VAL B 1 69 ? -14.922 4.328 19 1 94 69 VAL B CA 1
ATOM 3594 C C . VAL B 1 69 ? -14.172 4.672 17.703 1 94 69 VAL B C 1
ATOM 3596 O O . VAL B 1 69 ? -13.766 3.781 16.969 1 94 69 VAL B O 1
ATOM 3599 N N . ILE B 1 70 ? -13.953 5.906 17.422 1 95.31 70 ILE B N 1
ATOM 3600 C CA . ILE B 1 70 ? -13.227 6.336 16.219 1 95.31 70 ILE B CA 1
ATOM 3601 C C . ILE B 1 70 ? -11.727 6.383 16.531 1 95.31 70 ILE B C 1
ATOM 3603 O O . ILE B 1 70 ? -11.273 7.168 17.359 1 95.31 70 ILE B O 1
ATOM 3607 N N . ALA B 1 71 ? -11.055 5.605 15.773 1 96 71 ALA B N 1
ATOM 3608 C CA . ALA B 1 71 ? -9.617 5.48 16 1 96 71 ALA B CA 1
ATOM 3609 C C . ALA B 1 71 ? -8.844 6.523 15.195 1 96 71 ALA B C 1
ATOM 3611 O O . ALA B 1 71 ? -8.5 6.289 14.039 1 96 71 ALA B O 1
ATOM 3612 N N . SER B 1 72 ? -8.531 7.617 15.805 1 95.62 72 SER B N 1
ATOM 3613 C CA . SER B 1 72 ? -7.539 8.57 15.32 1 95.62 72 SER B CA 1
ATOM 3614 C C . SER B 1 72 ? -7.906 9.094 13.93 1 95.62 72 SER B C 1
ATOM 3616 O O . SER B 1 72 ? -7.094 9.031 13.008 1 95.62 72 SER B O 1
ATOM 3618 N N . SER B 1 73 ? -9.109 9.586 13.766 1 98.25 73 SER B N 1
ATOM 3619 C CA . SER B 1 73 ? -9.406 10.336 12.555 1 98.25 73 SER B CA 1
ATOM 3620 C C . SER B 1 73 ? -8.656 11.664 12.531 1 98.25 73 SER B C 1
ATOM 3622 O O . SER B 1 73 ? -9.008 12.602 13.25 1 98.25 73 SER B O 1
ATOM 3624 N N . GLU B 1 74 ? -7.648 11.727 11.727 1 97.94 74 GLU B N 1
ATOM 3625 C CA . GLU B 1 74 ? -6.762 12.883 11.719 1 97.94 74 GLU B CA 1
ATOM 3626 C C . GLU B 1 74 ? -7.516 14.148 11.32 1 97.94 74 GLU B C 1
ATOM 3628 O O . GLU B 1 74 ? -7.156 15.25 11.75 1 97.94 74 GLU B O 1
ATOM 3633 N N . THR B 1 75 ? -8.5 14.031 10.508 1 98.25 75 THR B N 1
ATOM 3634 C CA . THR B 1 75 ? -9.328 15.133 10.023 1 98.25 75 THR B CA 1
ATOM 3635 C C . THR B 1 75 ? -10.805 14.844 10.258 1 98.25 75 THR B C 1
ATOM 3637 O O . THR B 1 75 ? -11.188 13.703 10.508 1 98.25 75 THR B O 1
ATOM 3640 N N . VAL B 1 76 ? -11.578 15.898 10.32 1 98 76 VAL B N 1
ATOM 3641 C CA . VAL B 1 76 ? -13.039 15.852 10.297 1 98 76 VAL B CA 1
ATOM 3642 C C . VAL B 1 76 ? -13.562 16.734 9.164 1 98 76 VAL B C 1
ATOM 3644 O O . VAL B 1 76 ? -13.18 17.891 9.039 1 98 76 VAL B O 1
ATOM 3647 N N . ALA B 1 77 ? -14.367 16.156 8.352 1 97.62 77 ALA B N 1
ATOM 3648 C CA . ALA B 1 77 ? -15.008 16.938 7.305 1 97.62 77 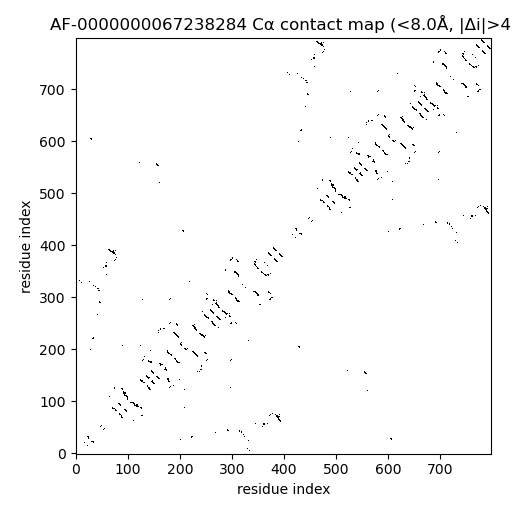ALA B CA 1
ATOM 3649 C C . ALA B 1 77 ? -16.531 16.969 7.488 1 97.62 77 ALA B C 1
ATOM 3651 O O . ALA B 1 77 ? -17.078 16.125 8.203 1 97.62 77 ALA B O 1
ATOM 3652 N N . VAL B 1 78 ? -17.094 17.969 6.984 1 95.25 78 VAL B N 1
ATOM 3653 C CA . VAL B 1 78 ? -18.562 18.062 6.953 1 95.25 78 VAL B CA 1
ATOM 3654 C C . VAL B 1 78 ? -19.047 17.906 5.516 1 95.25 78 VAL B C 1
ATOM 3656 O O . VAL B 1 78 ? -18.641 18.656 4.625 1 95.25 78 VAL B O 1
ATOM 3659 N N . SER B 1 79 ? -19.906 16.984 5.309 1 95.31 79 SER B N 1
ATOM 3660 C CA . SER B 1 79 ? -20.406 16.703 3.971 1 95.31 79 SER B CA 1
ATOM 3661 C C . SER B 1 79 ? -21.406 17.781 3.525 1 95.31 79 SER B C 1
ATOM 3663 O O . SER B 1 79 ? -21.875 18.578 4.34 1 95.31 79 SER B O 1
ATOM 3665 N N . PRO B 1 80 ? -21.703 17.781 2.201 1 93.25 80 PRO B N 1
ATOM 3666 C CA . PRO B 1 80 ? -22.672 18.766 1.702 1 93.25 80 PRO B CA 1
ATOM 3667 C C . PRO B 1 80 ? -24.047 18.625 2.367 1 93.25 80 PRO B C 1
ATOM 3669 O O . PRO B 1 80 ? -24.766 19.625 2.51 1 93.25 80 PRO B O 1
ATOM 3672 N N . GLU B 1 81 ? -24.375 17.469 2.818 1 92.38 81 GLU B N 1
ATOM 3673 C CA . GLU B 1 81 ? -25.672 17.25 3.451 1 92.38 81 GLU B CA 1
ATOM 3674 C C . GLU B 1 81 ? -25.625 17.562 4.941 1 92.38 81 GLU B C 1
ATOM 3676 O O . GLU B 1 81 ? -26.625 17.453 5.645 1 92.38 81 GLU B O 1
ATOM 3681 N N . GLY B 1 82 ? -24.453 17.938 5.477 1 91.69 82 GLY B N 1
ATOM 3682 C CA . GLY B 1 82 ? -24.312 18.406 6.848 1 91.69 82 GLY B CA 1
ATOM 3683 C C . GLY B 1 82 ? -23.922 17.312 7.816 1 91.69 82 GLY B C 1
ATOM 3684 O O . GLY B 1 82 ? -23.969 17.5 9.031 1 91.69 82 GLY B O 1
ATOM 3685 N N . ASN B 1 83 ? -23.5 16.172 7.305 1 94.62 83 ASN B N 1
ATOM 3686 C CA . ASN B 1 83 ? -23 15.094 8.156 1 94.62 83 ASN B CA 1
ATOM 3687 C C . ASN B 1 83 ? -21.516 15.242 8.422 1 94.62 83 ASN B C 1
ATOM 3689 O O . ASN B 1 83 ? -20.797 15.875 7.645 1 94.62 83 ASN B O 1
ATOM 3693 N N . LEU B 1 84 ? -21.109 14.711 9.578 1 96.19 84 LEU B N 1
ATOM 3694 C CA . LEU B 1 84 ? -19.672 14.586 9.805 1 96.19 84 LEU B CA 1
ATOM 3695 C C . LEU B 1 84 ? -19.109 13.375 9.07 1 96.19 84 LEU B C 1
ATOM 3697 O O . LEU B 1 84 ? -19.734 12.312 9.039 1 96.19 84 LEU B O 1
ATOM 3701 N N . THR B 1 85 ? -18.047 13.555 8.414 1 98.06 85 THR B N 1
ATOM 3702 C CA . THR B 1 85 ? -17.281 12.469 7.816 1 98.06 85 THR B CA 1
ATOM 3703 C C . THR B 1 85 ? -15.984 12.234 8.578 1 98.06 85 THR B C 1
ATOM 3705 O O . THR B 1 85 ? -15.211 13.172 8.797 1 98.06 85 THR B O 1
ATOM 3708 N N . LEU B 1 86 ? -15.797 11.016 9.039 1 98.25 86 LEU B N 1
ATOM 3709 C CA . LEU B 1 86 ? -14.602 10.602 9.773 1 98.25 86 LEU B CA 1
ATOM 3710 C C . LEU B 1 86 ? -13.914 9.43 9.078 1 98.25 86 LEU B C 1
ATOM 3712 O O . LEU B 1 86 ? -14.578 8.539 8.547 1 98.25 86 LEU B O 1
ATOM 3716 N N . VAL B 1 87 ? -12.625 9.477 9.047 1 98.56 87 VAL B N 1
ATOM 3717 C CA . VAL B 1 87 ? -11.836 8.367 8.523 1 98.56 87 VAL B CA 1
ATOM 3718 C C . VAL B 1 87 ? -10.805 7.926 9.562 1 98.56 87 VAL B C 1
ATOM 3720 O O . VAL B 1 87 ? -9.953 8.711 9.977 1 98.56 87 VAL B O 1
ATOM 3723 N N . ASP B 1 88 ? -10.852 6.707 10 1 97.88 88 ASP B N 1
ATOM 3724 C CA . ASP B 1 88 ? -9.953 6.281 11.062 1 97.88 88 ASP B CA 1
ATOM 3725 C C . ASP B 1 88 ? -8.617 5.805 10.5 1 97.88 88 ASP B C 1
ATOM 3727 O O . ASP B 1 88 ? -8.414 5.801 9.281 1 97.88 88 ASP B O 1
ATOM 3731 N N . LYS B 1 89 ? 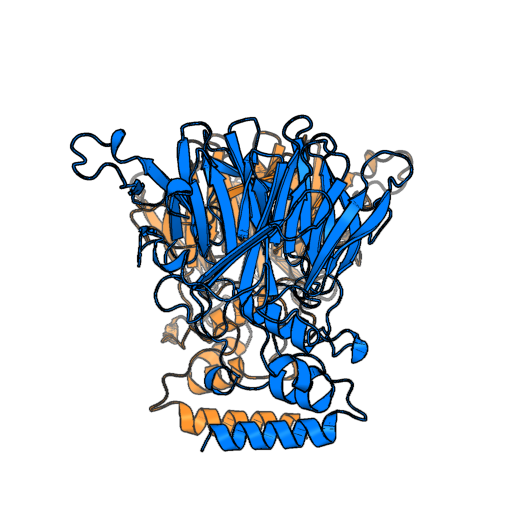-7.715 5.438 11.383 1 97.81 89 LYS B N 1
ATOM 3732 C CA . LYS B 1 89 ? -6.344 5.145 10.969 1 97.81 89 LYS B CA 1
ATOM 3733 C C . LYS B 1 89 ? -6.27 3.812 10.227 1 97.81 89 LYS B C 1
ATOM 3735 O O . LYS B 1 89 ? -5.238 3.486 9.633 1 97.81 89 LYS B O 1
ATOM 3740 N N . HIS B 1 90 ? -7.367 3.023 10.203 1 96.31 90 HIS B N 1
ATOM 3741 C CA . HIS B 1 90 ? -7.391 1.73 9.531 1 96.31 90 HIS B CA 1
ATOM 3742 C C . HIS B 1 90 ? -7.996 1.845 8.133 1 96.31 90 HIS B C 1
ATOM 3744 O O . HIS B 1 90 ? -8.031 0.867 7.383 1 96.31 90 HIS B O 1
ATOM 3750 N N . GLY B 1 91 ? -8.484 2.967 7.77 1 97.38 91 GLY B N 1
ATOM 3751 C CA . GLY B 1 91 ? -9 3.182 6.43 1 97.38 91 GLY B CA 1
ATOM 3752 C C . GLY B 1 91 ? -10.516 3.064 6.352 1 97.38 91 GLY B C 1
ATOM 3753 O O . GLY B 1 91 ? -11.078 2.973 5.262 1 97.38 91 GLY B O 1
ATOM 3754 N N . PHE B 1 92 ? -11.203 3.045 7.441 1 97.62 92 PHE B N 1
ATOM 3755 C CA . PHE B 1 92 ? -12.656 2.979 7.449 1 97.62 92 PHE B CA 1
ATOM 3756 C C . PHE B 1 92 ? -13.266 4.375 7.492 1 97.62 92 PHE B C 1
ATOM 3758 O O . PHE B 1 92 ? -12.781 5.246 8.219 1 97.62 92 PHE B O 1
ATOM 3765 N N . VAL B 1 93 ? -14.297 4.582 6.703 1 98.31 93 VAL B N 1
ATOM 3766 C CA . VAL B 1 93 ? -14.992 5.859 6.613 1 98.31 93 VAL B CA 1
ATOM 3767 C C . VAL B 1 93 ? -16.312 5.777 7.387 1 98.31 93 VAL B C 1
ATOM 3769 O O . VAL B 1 93 ? -17.125 4.879 7.152 1 98.31 93 VAL B O 1
ATOM 3772 N N . TYR B 1 94 ? -16.5 6.73 8.258 1 97.31 94 TYR B N 1
ATOM 3773 C CA . TYR B 1 94 ? -17.719 6.816 9.055 1 97.31 94 TYR B CA 1
ATOM 3774 C C . TYR B 1 94 ? -18.469 8.109 8.766 1 97.31 94 TYR B C 1
ATOM 3776 O O . TYR B 1 94 ? -17.875 9.117 8.406 1 97.31 94 TYR B O 1
ATOM 3784 N N . GLU B 1 95 ? -19.75 8.031 8.922 1 95.94 95 GLU B N 1
ATOM 3785 C CA . GLU B 1 95 ? -20.625 9.195 8.859 1 95.94 95 GLU B CA 1
ATOM 3786 C C . GLU B 1 95 ? -21.406 9.352 10.164 1 95.94 95 GLU B C 1
ATOM 3788 O O . GLU B 1 95 ? -21.766 8.367 10.805 1 95.94 95 GLU B O 1
ATOM 3793 N N . ALA B 1 96 ? -21.531 10.555 10.516 1 95.19 96 ALA B N 1
ATOM 3794 C CA . ALA B 1 96 ? -22.359 10.867 11.68 1 95.19 96 ALA B CA 1
ATOM 3795 C C . ALA B 1 96 ? -23.375 11.945 11.359 1 95.19 96 ALA B C 1
ATOM 3797 O O . ALA B 1 96 ? -23.031 12.984 10.781 1 95.19 96 ALA B O 1
ATOM 3798 N N . GLU B 1 97 ? -24.578 11.672 11.734 1 92.25 97 GLU B N 1
ATOM 3799 C CA . GLU B 1 97 ? -25.656 12.641 11.531 1 92.25 97 GLU B CA 1
ATOM 3800 C C . GLU B 1 97 ? -25.938 13.438 12.797 1 92.25 97 GLU B C 1
ATOM 3802 O O . GLU B 1 97 ? -25.812 12.914 13.906 1 92.25 97 GLU B O 1
ATOM 3807 N N . PRO B 1 98 ? -26.328 14.688 12.531 1 85.12 98 PRO B N 1
ATOM 3808 C CA . PRO B 1 98 ? -26.734 15.445 13.719 1 85.12 98 PRO B CA 1
ATOM 3809 C C . PRO B 1 98 ? -27.969 14.859 14.398 1 85.12 98 PRO B C 1
ATOM 3811 O O . PRO B 1 98 ? -28.875 14.375 13.727 1 85.12 98 PRO B O 1
ATOM 3814 N N . ALA B 1 99 ? -27.891 14.867 15.703 1 75.81 99 ALA B N 1
ATOM 3815 C CA . ALA B 1 99 ? -28.953 14.273 16.5 1 75.81 99 ALA B CA 1
ATOM 3816 C C . ALA B 1 99 ? -30.312 14.828 16.078 1 75.81 99 ALA B C 1
ATOM 3818 O O . ALA B 1 99 ? -31.328 14.117 16.125 1 75.81 99 ALA B O 1
ATOM 3819 N N . THR B 1 100 ? -30.312 16.062 15.75 1 72.06 100 THR B N 1
ATOM 3820 C CA . THR B 1 100 ? -31.578 16.672 15.375 1 72.06 100 THR B CA 1
ATOM 3821 C C . THR B 1 100 ? -32.219 15.961 14.18 1 72.06 100 THR B C 1
ATOM 3823 O O . THR B 1 100 ? -33.406 16.062 13.953 1 72.06 100 THR B O 1
ATOM 3826 N N . LYS B 1 101 ? -31.375 15.25 13.492 1 69.75 101 LYS B N 1
ATOM 3827 C CA . LYS B 1 101 ? -31.859 14.523 12.32 1 69.75 101 LYS B CA 1
ATOM 3828 C C . LYS B 1 101 ? -32.188 13.078 12.672 1 69.75 101 LYS B C 1
ATOM 3830 O O . LYS B 1 101 ? -32.688 12.328 11.82 1 69.75 101 LYS B O 1
ATOM 3835 N N . VAL B 1 102 ? -31.812 12.75 13.914 1 65.12 102 VAL B N 1
ATOM 3836 C CA . VAL B 1 102 ? -32.062 11.383 14.352 1 65.12 102 VAL B CA 1
ATOM 3837 C C . VAL B 1 102 ? -33.406 11.328 15.078 1 65.12 102 VAL B C 1
ATOM 3839 O O . VAL B 1 102 ? -33.625 12.031 16.062 1 65.12 102 VAL B O 1
ATOM 3842 N N . PRO B 1 103 ? -34.281 10.609 14.508 1 63.06 103 PRO B N 1
ATOM 3843 C CA . PRO B 1 103 ? -35.562 10.508 15.188 1 63.06 103 PRO B CA 1
ATOM 3844 C C . PRO B 1 103 ? -35.438 10.062 16.641 1 63.06 103 PRO B C 1
ATOM 3846 O O . PRO B 1 103 ? -34.719 9.102 16.938 1 63.06 103 PRO B O 1
ATOM 3849 N N . GLY B 1 104 ? -35.969 10.891 17.609 1 58.62 104 GLY B N 1
ATOM 3850 C CA . GLY B 1 104 ? -36 10.539 19.016 1 58.62 104 GLY B CA 1
ATOM 3851 C C . GLY B 1 104 ? -34.781 11.016 19.797 1 58.62 104 GLY B C 1
ATOM 3852 O O . GLY B 1 104 ? -34.625 10.711 20.969 1 58.62 104 GLY B O 1
ATOM 3853 N N . ALA B 1 105 ? -33.812 11.625 19.141 1 57.56 105 ALA B N 1
ATOM 3854 C CA . ALA B 1 105 ? -32.625 12.086 19.844 1 57.56 105 ALA B CA 1
ATOM 3855 C C . ALA B 1 105 ? -33 13.148 20.891 1 57.56 105 ALA B C 1
ATOM 3857 O O . ALA B 1 105 ? -33.812 14.047 20.609 1 57.56 105 ALA B O 1
ATOM 3858 N N . VAL B 1 106 ? -32.75 12.914 22.031 1 52.91 106 VAL B N 1
ATOM 3859 C CA . VAL B 1 106 ? -33.094 13.789 23.156 1 52.91 106 VAL B CA 1
ATOM 3860 C C . VAL B 1 106 ? -32.062 14.898 23.281 1 52.91 106 VAL B C 1
ATOM 3862 O O . VAL B 1 106 ? -32.375 16.016 23.672 1 52.91 106 VAL B O 1
ATOM 3865 N N . PHE B 1 107 ? -30.75 14.477 22.922 1 50.28 107 PHE B N 1
ATOM 3866 C CA . PHE B 1 107 ? -29.719 15.484 23.156 1 50.28 107 PHE B CA 1
ATOM 3867 C C . PHE B 1 107 ? -29.281 16.094 21.828 1 50.28 107 PHE B C 1
ATOM 3869 O O . PHE B 1 107 ? -28.875 15.383 20.906 1 50.28 107 PHE B O 1
ATOM 3876 N N . THR B 1 108 ? -29.766 17.391 21.547 1 51.75 108 THR B N 1
ATOM 3877 C CA . THR B 1 108 ? -29.594 18.156 20.312 1 51.75 108 THR B CA 1
ATOM 3878 C C . THR B 1 108 ? -28.109 18.25 19.953 1 51.75 108 THR B C 1
ATOM 3880 O O . THR B 1 108 ? -27.766 18.375 18.781 1 51.75 108 THR B O 1
ATOM 3883 N N . GLY B 1 109 ? -27.156 18.281 20.812 1 58.84 109 GLY B N 1
ATOM 3884 C CA . GLY B 1 109 ? -25.766 18.516 20.484 1 58.84 109 GLY B CA 1
ATOM 3885 C C . GLY B 1 109 ? -25 17.25 20.203 1 58.84 109 GLY B C 1
ATOM 3886 O O . GLY B 1 109 ? -23.766 17.266 20.047 1 58.84 109 GLY B O 1
ATOM 3887 N N . GLU B 1 110 ? -25.906 16.297 19.812 1 75 110 GLU B N 1
ATOM 3888 C CA . GLU B 1 110 ? -25.234 15 19.703 1 75 110 GLU B CA 1
ATOM 3889 C C . GLU B 1 110 ? -25.172 14.531 18.25 1 75 110 GLU B C 1
ATOM 3891 O O . GLU B 1 110 ? -25.75 15.164 17.359 1 75 110 GLU B O 1
ATOM 3896 N N . TRP B 1 111 ? -24.219 13.945 17.891 1 88.31 111 TRP B N 1
ATOM 3897 C CA . TRP B 1 111 ? -24.031 13.266 16.609 1 88.31 111 TRP B CA 1
ATOM 3898 C C . TRP B 1 111 ? -24.266 11.766 16.75 1 88.31 111 TRP B C 1
ATOM 3900 O O . TRP B 1 111 ? -23.859 11.156 17.75 1 88.31 111 TRP B O 1
ATOM 3910 N N . ALA B 1 112 ? -25.094 11.289 15.844 1 89.5 112 ALA B N 1
ATOM 3911 C CA . ALA B 1 112 ? -25.281 9.844 15.789 1 89.5 112 ALA B CA 1
ATOM 3912 C C . ALA B 1 112 ? -24.359 9.203 14.758 1 89.5 112 ALA B C 1
ATOM 3914 O O . ALA B 1 112 ? -24.484 9.469 13.555 1 89.5 112 ALA B O 1
ATOM 3915 N N . LEU B 1 113 ? -23.469 8.422 15.227 1 91.69 113 LEU B N 1
ATOM 3916 C CA . LEU B 1 113 ? -22.5 7.754 14.359 1 91.69 113 LEU B CA 1
ATOM 3917 C C . LEU B 1 113 ? -23.109 6.52 13.711 1 91.69 113 LEU B C 1
ATOM 3919 O O . LEU B 1 113 ? -23.719 5.691 14.391 1 91.69 113 LEU B O 1
ATOM 3923 N N . ASP B 1 114 ? -22.969 6.414 12.445 1 88.69 114 ASP B N 1
ATOM 3924 C CA . ASP B 1 114 ? -23.375 5.191 11.758 1 88.69 114 ASP B CA 1
ATOM 3925 C C . ASP B 1 114 ? -22.375 4.062 12.008 1 88.69 114 ASP B C 1
ATOM 3927 O O . ASP B 1 114 ? -21.172 4.234 11.812 1 88.69 114 ASP B O 1
ATOM 3931 N N . LEU B 1 115 ? -23 2.916 12.523 1 89.69 115 LEU B N 1
ATOM 3932 C CA . LEU B 1 115 ? -22.219 1.698 12.672 1 89.69 115 LEU B CA 1
ATOM 3933 C C . LEU B 1 115 ? -22.875 0.527 11.953 1 89.69 115 LEU B C 1
ATOM 3935 O O . LEU B 1 115 ? -24.094 0.379 12 1 89.69 115 LEU B O 1
ATOM 3939 N N . PRO B 1 116 ? -22.109 -0.384 11.188 1 91.56 116 PRO B N 1
ATOM 3940 C CA . PRO B 1 116 ? -20.656 -0.333 10.984 1 91.56 116 PRO B CA 1
ATOM 3941 C C . PRO B 1 116 ? -20.234 0.773 10.016 1 91.56 116 PRO B C 1
ATOM 3943 O O . PRO B 1 116 ? -21.094 1.534 9.539 1 91.56 116 PRO B O 1
ATOM 3946 N N . ALA B 1 117 ? -18.891 0.942 9.844 1 94.25 117 ALA B N 1
ATOM 3947 C CA . ALA B 1 117 ? -18.359 1.934 8.914 1 94.25 117 ALA B CA 1
ATOM 3948 C C . ALA B 1 117 ? -19.094 1.862 7.57 1 94.25 117 ALA B C 1
ATOM 3950 O O . ALA B 1 117 ? -19.5 0.784 7.137 1 94.25 117 ALA B O 1
ATOM 3951 N N . THR B 1 118 ? -19.109 3.045 6.969 1 91.5 118 THR B N 1
ATOM 3952 C CA . THR B 1 118 ? -19.844 3.148 5.715 1 91.5 118 THR B CA 1
ATOM 3953 C C . THR B 1 118 ? -19 2.627 4.547 1 91.5 118 THR B C 1
ATOM 3955 O O . THR B 1 118 ? -19.531 2.008 3.625 1 91.5 118 THR B O 1
ATOM 3958 N N . TYR B 1 119 ? -17.781 2.928 4.539 1 95.19 119 TYR B N 1
ATOM 3959 C CA . TYR B 1 119 ? -16.891 2.508 3.457 1 95.19 119 TYR B CA 1
ATOM 3960 C C . TYR B 1 119 ? -15.555 2.035 4.004 1 95.19 119 TYR B C 1
ATOM 3962 O O . TYR B 1 119 ? -15.219 2.299 5.16 1 95.19 119 TYR B O 1
ATOM 3970 N N . TYR B 1 120 ? -14.836 1.302 3.223 1 96.44 120 TYR B N 1
ATOM 3971 C CA . TYR B 1 120 ? -13.445 0.922 3.445 1 96.44 120 TYR B CA 1
ATOM 3972 C C . TYR B 1 120 ? -12.562 1.376 2.289 1 96.44 120 TYR B C 1
ATOM 3974 O O . TYR B 1 120 ? -12.852 1.084 1.127 1 96.44 120 TYR B O 1
ATOM 3982 N N . LEU B 1 121 ? -11.43 2.033 2.594 1 97.94 121 LEU B N 1
ATOM 3983 C CA . LEU B 1 121 ? -10.625 2.688 1.572 1 97.94 121 LEU B CA 1
ATOM 3984 C C . LEU B 1 121 ? -9.484 1.782 1.119 1 97.94 121 LEU B C 1
ATOM 3986 O O . LEU B 1 121 ? -8.773 2.104 0.163 1 97.94 121 LEU B O 1
ATOM 3990 N N . GLY B 1 122 ? -9.281 0.631 1.765 1 96.56 122 GLY B N 1
ATOM 3991 C CA . GLY B 1 122 ? -8.117 -0.198 1.498 1 96.56 122 GLY B CA 1
ATOM 3992 C C . GLY B 1 122 ? -6.977 0.047 2.467 1 96.56 122 GLY B C 1
ATOM 3993 O O . GLY B 1 122 ? -7.129 0.795 3.436 1 96.56 122 GLY B O 1
ATOM 3994 N N . PRO B 1 123 ? -5.828 -0.573 2.203 1 95.94 123 PRO B N 1
ATOM 3995 C CA . PRO B 1 123 ? -4.688 -0.429 3.113 1 95.94 123 PRO B CA 1
ATOM 3996 C C . PRO B 1 123 ? -4.105 0.982 3.107 1 95.94 123 PRO B C 1
ATOM 3998 O O . PRO B 1 123 ? -4.301 1.732 2.146 1 95.94 123 PRO B O 1
ATOM 4001 N N . GLY B 1 124 ? -3.355 1.24 4.148 1 96.75 124 GLY B N 1
ATOM 4002 C CA . GLY B 1 124 ? -2.773 2.561 4.32 1 96.75 124 GLY B CA 1
ATOM 4003 C C . GLY B 1 124 ? -3.375 3.33 5.48 1 96.75 124 GLY B C 1
ATOM 4004 O O . GLY B 1 124 ? -4.137 2.771 6.273 1 96.75 124 GLY B O 1
ATOM 4005 N N . ARG B 1 125 ? -2.99 4.586 5.574 1 98.25 125 ARG B N 1
ATOM 4006 C CA . ARG B 1 125 ? -3.531 5.473 6.602 1 98.25 125 ARG B CA 1
ATOM 4007 C C . ARG B 1 125 ? -3.959 6.809 6 1 98.25 125 ARG B C 1
ATOM 4009 O O . ARG B 1 125 ? -3.121 7.586 5.539 1 98.25 125 ARG B O 1
ATOM 4016 N N . PRO B 1 126 ? -5.23 7.027 5.992 1 98.62 126 PRO B N 1
ATOM 4017 C CA . PRO B 1 126 ? -5.719 8.344 5.578 1 98.62 126 PRO B CA 1
ATOM 4018 C C . PRO B 1 126 ? -5.395 9.438 6.594 1 98.62 126 PRO B C 1
ATOM 4020 O O . PRO B 1 126 ? -5.461 9.203 7.805 1 98.62 126 PRO B O 1
ATOM 4023 N N . LEU B 1 127 ? -5.012 10.578 6.078 1 98.75 127 LEU B N 1
ATOM 4024 C CA . LEU B 1 127 ? -4.746 11.727 6.934 1 98.75 127 LEU B CA 1
ATOM 4025 C C . LEU B 1 127 ? -5.703 12.875 6.617 1 98.75 127 LEU B C 1
ATOM 4027 O O . LEU B 1 127 ? -6.859 12.859 7.043 1 98.75 127 LEU B O 1
ATOM 4031 N N . GLY B 1 128 ? -5.336 13.758 5.695 1 98.81 128 GLY B N 1
ATOM 4032 C CA . GLY B 1 128 ? -6.234 14.828 5.277 1 98.81 128 GLY B CA 1
ATOM 4033 C C . GLY B 1 128 ? -7.262 14.375 4.258 1 98.81 128 GLY B C 1
ATOM 4034 O O . GLY B 1 128 ? -6.953 13.578 3.369 1 98.81 128 GLY B O 1
ATOM 4035 N N . PHE B 1 129 ? -8.453 14.969 4.371 1 98.81 129 PHE B N 1
ATOM 4036 C CA . PHE B 1 129 ? -9.477 14.68 3.369 1 98.81 129 PHE B CA 1
ATOM 4037 C C . PHE B 1 129 ? -10.516 15.789 3.326 1 98.81 129 PHE B C 1
ATOM 4039 O O . PHE B 1 129 ? -10.766 16.453 4.332 1 98.81 129 PHE B O 1
ATOM 4046 N N . HIS B 1 130 ? -11.078 16.031 2.18 1 98.56 130 HIS B N 1
ATOM 4047 C CA . HIS B 1 130 ? -12.148 16.984 1.935 1 98.56 130 HIS B CA 1
ATOM 4048 C C . HIS B 1 130 ? -13.133 16.469 0.899 1 98.56 130 HIS B C 1
ATOM 4050 O O . HIS B 1 130 ? -12.758 15.68 0.024 1 98.56 130 HIS B O 1
ATOM 4056 N N . HIS B 1 131 ? -14.383 16.891 1.039 1 98.38 131 HIS B N 1
ATOM 4057 C CA . HIS B 1 131 ? -15.336 16.625 -0.031 1 98.38 131 HIS B CA 1
ATOM 4058 C C . HIS B 1 131 ? -15.086 17.547 -1.228 1 98.38 131 HIS B C 1
ATOM 4060 O O . HIS B 1 131 ? -14.773 18.719 -1.059 1 98.38 131 HIS B O 1
ATOM 4066 N N . ASP B 1 132 ? -15.148 16.969 -2.412 1 98.12 132 ASP B N 1
ATOM 4067 C CA . ASP B 1 132 ? -15.07 17.812 -3.6 1 98.12 132 ASP B CA 1
ATOM 4068 C C . ASP B 1 132 ? -16.438 18.391 -3.955 1 98.12 132 ASP B C 1
ATOM 4070 O O . ASP B 1 132 ? -17.406 18.219 -3.207 1 98.12 132 ASP B O 1
ATOM 4074 N N . ALA B 1 133 ? -16.5 19.125 -5.09 1 96.88 133 ALA B N 1
ATOM 4075 C CA . ALA B 1 133 ? -17.719 19.859 -5.457 1 96.88 133 ALA B CA 1
ATOM 4076 C C . ALA B 1 133 ? -18.859 18.891 -5.746 1 96.88 133 ALA B C 1
ATOM 4078 O O . ALA B 1 133 ? -20.031 19.25 -5.586 1 96.88 133 ALA B O 1
ATOM 4079 N N . ALA B 1 134 ? -18.562 17.688 -6.133 1 96.31 134 ALA B N 1
ATOM 4080 C CA . ALA B 1 134 ? -19.578 16.688 -6.457 1 96.31 134 ALA B CA 1
ATOM 4081 C C . ALA B 1 134 ? -20 15.898 -5.211 1 96.31 134 ALA B C 1
ATOM 4083 O O . ALA B 1 134 ? -20.859 15.031 -5.277 1 96.31 134 ALA B O 1
ATOM 4084 N N . GLY B 1 135 ? -19.359 16.156 -4.094 1 97.31 135 GLY B N 1
ATOM 4085 C CA . GLY B 1 135 ? -19.688 15.492 -2.84 1 97.31 135 GLY B CA 1
ATOM 4086 C C . GLY B 1 135 ? -18.875 14.242 -2.58 1 97.31 135 GLY B C 1
ATOM 4087 O O . GLY B 1 135 ? -19.047 13.586 -1.553 1 97.31 135 GLY B O 1
ATOM 4088 N N . ASN B 1 136 ? -17.984 13.898 -3.484 1 98.12 136 ASN B N 1
ATOM 4089 C CA . ASN B 1 136 ? -17.062 12.797 -3.238 1 98.12 136 ASN B CA 1
ATOM 4090 C C . ASN B 1 136 ? -15.992 13.172 -2.209 1 98.12 136 ASN B C 1
ATOM 4092 O O . ASN B 1 136 ? -15.82 14.344 -1.89 1 98.12 136 ASN B O 1
ATOM 4096 N N . LEU B 1 137 ? -15.43 12.156 -1.667 1 98.75 137 LEU B N 1
ATOM 4097 C CA . LEU B 1 137 ? -14.398 12.383 -0.665 1 98.75 137 LEU B CA 1
ATOM 4098 C C . LEU B 1 137 ? -13.008 12.195 -1.265 1 98.75 137 LEU B C 1
ATOM 4100 O O . LEU B 1 137 ? -12.688 11.117 -1.767 1 98.75 137 LEU B O 1
ATOM 4104 N N . VAL B 1 138 ? -12.211 13.234 -1.308 1 98.88 138 VAL B N 1
ATOM 4105 C CA . VAL B 1 138 ? -10.812 13.156 -1.716 1 98.88 138 VAL B CA 1
ATOM 4106 C C . VAL B 1 138 ? -9.922 13.016 -0.484 1 98.88 138 VAL B C 1
ATOM 4108 O O . VAL B 1 138 ? -10.062 13.766 0.483 1 98.88 138 VAL B O 1
ATOM 4111 N N . ILE B 1 139 ? -9 12.023 -0.49 1 98.94 139 ILE B N 1
ATOM 4112 C CA . ILE B 1 139 ? -8.266 11.648 0.712 1 98.94 139 ILE B CA 1
ATOM 4113 C C . ILE B 1 139 ? -6.77 11.617 0.413 1 98.94 139 ILE B C 1
ATOM 4115 O O . ILE B 1 139 ? -6.344 11.047 -0.594 1 98.94 139 ILE B O 1
ATOM 4119 N N . ALA B 1 140 ? -6.008 12.281 1.232 1 98.94 140 ALA B N 1
ATOM 4120 C CA . ALA B 1 140 ? -4.562 12.062 1.283 1 98.94 140 ALA B CA 1
ATOM 4121 C C . ALA B 1 140 ? -4.23 10.781 2.043 1 98.94 140 ALA B C 1
ATOM 4123 O O . ALA B 1 140 ? -4.434 10.703 3.258 1 98.94 140 ALA B O 1
ATOM 4124 N N . ASP B 1 141 ? -3.75 9.828 1.345 1 98.75 141 ASP B N 1
ATOM 4125 C CA . ASP B 1 141 ? -3.393 8.539 1.936 1 98.75 141 ASP B CA 1
ATOM 4126 C C . ASP B 1 141 ? -1.878 8.336 1.939 1 98.75 141 ASP B C 1
ATOM 4128 O O . ASP B 1 141 ? -1.227 8.477 0.901 1 98.75 141 ASP B O 1
ATOM 4132 N N . THR B 1 142 ? -1.33 7.938 3.053 1 98 142 THR B N 1
ATOM 4133 C CA . THR B 1 142 ? 0.118 7.902 3.227 1 98 142 THR B CA 1
ATOM 4134 C C . THR B 1 142 ? 0.737 6.789 2.389 1 98 142 THR B C 1
ATOM 4136 O O . THR B 1 142 ? 1.944 6.789 2.141 1 98 142 THR B O 1
ATOM 4139 N N . LEU B 1 143 ? -0.069 5.824 2 1 97.12 143 LEU B N 1
ATOM 4140 C CA . LEU B 1 143 ? 0.439 4.672 1.26 1 97.12 143 LEU B CA 1
ATOM 4141 C C . LEU B 1 143 ? 0.118 4.797 -0.225 1 97.12 143 LEU B C 1
ATOM 4143 O O . LEU B 1 143 ? 0.976 4.543 -1.074 1 97.12 143 LEU B O 1
ATOM 4147 N N . LYS B 1 144 ? -1.06 5.266 -0.564 1 98 144 LYS B N 1
ATOM 4148 C CA . LYS B 1 144 ? -1.582 5.156 -1.924 1 98 144 LYS B CA 1
ATOM 4149 C C . LYS B 1 144 ? -1.502 6.492 -2.656 1 98 144 LYS B C 1
ATOM 4151 O O . LYS B 1 144 ? -1.796 6.57 -3.85 1 98 144 LYS B O 1
ATOM 4156 N N . GLY B 1 145 ? -1.14 7.527 -1.979 1 98.44 145 GLY B N 1
ATOM 4157 C CA . GLY B 1 145 ? -1.152 8.852 -2.582 1 98.44 145 GLY B CA 1
ATOM 4158 C C . GLY B 1 145 ? -2.475 9.578 -2.406 1 98.44 145 GLY B C 1
ATOM 4159 O O . GLY B 1 145 ? -3.018 9.625 -1.302 1 98.44 145 GLY B O 1
ATOM 4160 N N . LEU B 1 146 ? -2.928 10.227 -3.48 1 98.81 146 LEU B N 1
ATOM 4161 C CA . LEU B 1 146 ? -4.262 10.82 -3.473 1 98.81 146 LEU B CA 1
ATOM 4162 C C . LEU B 1 146 ? -5.301 9.828 -3.988 1 98.81 146 LEU B C 1
ATOM 4164 O O . LEU B 1 146 ? -5.105 9.203 -5.031 1 98.81 146 LEU B O 1
ATOM 4168 N N . ILE B 1 147 ? -6.383 9.688 -3.219 1 98.81 147 ILE B N 1
ATOM 4169 C CA . ILE B 1 147 ? -7.449 8.797 -3.668 1 98.81 147 ILE B CA 1
ATOM 4170 C C . ILE B 1 147 ? -8.789 9.523 -3.572 1 98.81 147 ILE B C 1
ATOM 4172 O O . ILE B 1 147 ? -8.906 10.539 -2.893 1 98.81 147 ILE B O 1
ATOM 4176 N N . ARG B 1 148 ? -9.742 9 -4.262 1 98.81 148 ARG B N 1
ATOM 4177 C CA . ARG B 1 148 ? -11.094 9.547 -4.227 1 98.81 148 ARG B CA 1
ATOM 4178 C C . ARG B 1 148 ? -12.125 8.445 -4.004 1 98.81 148 ARG B C 1
ATOM 4180 O O . ARG B 1 148 ? -12.078 7.406 -4.664 1 98.81 148 ARG B O 1
ATOM 4187 N N . LEU B 1 149 ? -12.938 8.633 -3.064 1 98.5 149 LEU B N 1
ATOM 4188 C CA . LEU B 1 149 ? -14.094 7.777 -2.812 1 98.5 149 LEU B CA 1
ATOM 4189 C C . LEU B 1 149 ? -15.352 8.367 -3.443 1 98.5 149 LEU B C 1
ATOM 4191 O O . LEU B 1 149 ? -15.773 9.469 -3.09 1 98.5 149 LEU B O 1
ATOM 4195 N N . ASP B 1 150 ? -15.93 7.676 -4.402 1 96.94 150 ASP B N 1
ATOM 4196 C CA . ASP B 1 150 ? -17.281 7.992 -4.871 1 96.94 150 ASP B CA 1
ATOM 4197 C C . ASP B 1 150 ? -18.328 7.566 -3.85 1 96.94 150 ASP B C 1
ATOM 4199 O O . ASP B 1 150 ? -18.562 6.371 -3.662 1 96.94 150 ASP B O 1
ATOM 4203 N N . ARG B 1 151 ? -18.969 8.477 -3.229 1 95.25 151 ARG B N 1
ATOM 4204 C CA . ARG B 1 151 ? -19.844 8.18 -2.104 1 95.25 151 ARG B CA 1
ATOM 4205 C C . ARG B 1 151 ? -21.141 7.551 -2.58 1 95.25 151 ARG B C 1
ATOM 4207 O O . ARG B 1 151 ? -21.922 7.02 -1.778 1 95.25 151 ARG B O 1
ATOM 4214 N N . THR B 1 152 ? -21.453 7.645 -3.855 1 93.06 152 THR B N 1
ATOM 4215 C CA . THR B 1 152 ? -22.656 7.039 -4.41 1 93.06 152 THR B CA 1
ATOM 4216 C C . THR B 1 152 ? -22.438 5.551 -4.676 1 93.06 152 THR B C 1
ATOM 4218 O O . THR B 1 152 ? -23.281 4.723 -4.324 1 93.06 152 THR B O 1
ATOM 4221 N N . THR B 1 153 ? -21.312 5.207 -5.176 1 90.69 153 THR B N 1
ATOM 4222 C CA . THR B 1 153 ? -21.078 3.836 -5.605 1 90.69 153 THR B CA 1
ATOM 4223 C C . THR B 1 153 ? -20.203 3.094 -4.598 1 90.69 153 THR B C 1
ATOM 4225 O O . THR B 1 153 ? -20.172 1.862 -4.578 1 90.69 153 THR B O 1
ATOM 4228 N N . GLY B 1 154 ? -19.438 3.854 -3.883 1 92.62 154 GLY B N 1
ATOM 4229 C CA . GLY B 1 154 ? -18.469 3.246 -2.99 1 92.62 154 GLY B CA 1
ATOM 4230 C C . GLY B 1 154 ? -17.141 2.957 -3.664 1 92.62 154 GLY B C 1
ATOM 4231 O O . GLY B 1 154 ? -16.219 2.439 -3.031 1 92.62 154 GLY B O 1
ATOM 4232 N N . ALA B 1 155 ? -17 3.359 -4.887 1 93.75 155 ALA B N 1
ATOM 4233 C CA . ALA B 1 155 ? -15.766 3.104 -5.637 1 93.75 155 ALA B CA 1
ATOM 4234 C C . ALA B 1 155 ? -14.625 3.975 -5.129 1 93.75 155 ALA B C 1
ATOM 4236 O O . ALA B 1 155 ? -14.805 5.168 -4.875 1 93.75 155 ALA B O 1
ATOM 4237 N N . VAL B 1 156 ? -13.461 3.34 -4.953 1 97.5 156 VAL B N 1
ATOM 4238 C CA . VAL B 1 156 ? -12.25 4.051 -4.57 1 97.5 156 VAL B CA 1
ATOM 4239 C C . VAL B 1 156 ? -11.297 4.129 -5.762 1 97.5 156 VAL B C 1
ATOM 4241 O O . VAL B 1 156 ? -10.898 3.1 -6.316 1 97.5 156 VAL B O 1
ATOM 4244 N N . GLU B 1 157 ? -10.93 5.316 -6.121 1 97.94 157 GLU B N 1
ATOM 4245 C CA . GLU B 1 157 ? -10.062 5.57 -7.266 1 97.94 157 GLU B CA 1
ATOM 4246 C C . GLU B 1 157 ? -8.719 6.133 -6.824 1 97.94 157 GLU B C 1
ATOM 4248 O O . GLU B 1 157 ? -8.656 7 -5.953 1 97.94 157 GLU B O 1
ATOM 4253 N N . LEU B 1 158 ? -7.641 5.609 -7.445 1 98.19 158 LEU B N 1
ATOM 4254 C CA . LEU B 1 158 ? -6.32 6.199 -7.262 1 98.19 158 LEU B CA 1
ATOM 4255 C C . LEU B 1 158 ? -6.125 7.395 -8.188 1 98.19 158 LEU B C 1
ATOM 4257 O O . LEU B 1 158 ? -6.129 7.238 -9.414 1 98.19 158 LEU B O 1
ATOM 4261 N N . LEU B 1 159 ? -5.945 8.531 -7.598 1 98.12 159 LEU B N 1
ATOM 4262 C CA . LEU B 1 159 ? -5.781 9.719 -8.43 1 98.12 159 LEU B CA 1
ATOM 4263 C C . LEU B 1 159 ? -4.324 9.898 -8.836 1 98.12 159 LEU B C 1
ATOM 4265 O O . LEU B 1 159 ? -4.023 10.102 -10.016 1 98.12 159 LEU B O 1
ATOM 4269 N N . THR B 1 160 ? -3.438 9.867 -7.887 1 98.06 160 THR B N 1
ATOM 4270 C CA . THR B 1 160 ? -2.018 9.969 -8.203 1 98.06 160 THR B CA 1
ATOM 4271 C C . THR B 1 160 ? -1.167 9.422 -7.062 1 98.06 160 THR B C 1
ATOM 4273 O O . THR B 1 160 ? -1.547 9.523 -5.895 1 98.06 160 THR B O 1
ATOM 4276 N N . ALA B 1 161 ? -0.057 8.812 -7.434 1 97.88 161 ALA B N 1
ATOM 4277 C CA . ALA B 1 161 ? 0.929 8.312 -6.48 1 97.88 161 ALA B CA 1
ATOM 4278 C C . ALA B 1 161 ? 2.348 8.633 -6.938 1 97.88 161 ALA B C 1
ATOM 4280 O O . ALA B 1 161 ? 3.318 8.109 -6.387 1 97.88 161 ALA B O 1
ATOM 4281 N N . ARG B 1 162 ? 2.439 9.469 -7.941 1 97.75 162 ARG B N 1
ATOM 4282 C CA . ARG B 1 162 ? 3.736 9.797 -8.531 1 97.75 162 ARG B CA 1
ATOM 4283 C C . ARG B 1 162 ? 3.699 11.156 -9.211 1 97.75 162 ARG B C 1
ATOM 4285 O O . ARG B 1 162 ? 2.68 11.539 -9.789 1 97.75 162 ARG B O 1
ATOM 4292 N N . VAL B 1 163 ? 4.859 11.852 -9.195 1 98.5 163 VAL B N 1
ATOM 4293 C CA . VAL B 1 163 ? 5 13.117 -9.898 1 98.5 163 VAL B CA 1
ATOM 4294 C C . VAL B 1 163 ? 5.117 12.875 -11.398 1 98.5 163 VAL B C 1
ATOM 4296 O O . VAL B 1 163 ? 5.785 11.93 -11.828 1 98.5 163 VAL B O 1
ATOM 4299 N N . SER B 1 164 ? 4.484 13.727 -12.156 1 97.75 164 SER B N 1
ATOM 4300 C CA . SER B 1 164 ? 4.52 13.57 -13.602 1 97.75 164 SER B CA 1
ATOM 4301 C C . SER B 1 164 ? 5.945 13.68 -14.141 1 97.75 164 SER B C 1
ATOM 4303 O O . SER B 1 164 ? 6.742 14.469 -13.633 1 97.75 164 SER B O 1
ATOM 4305 N N . ALA B 1 165 ? 6.219 12.93 -15.211 1 95.5 165 ALA B N 1
ATOM 4306 C CA . ALA B 1 165 ? 7.566 12.82 -15.773 1 95.5 165 ALA B CA 1
ATOM 4307 C C . ALA B 1 165 ? 8.047 14.172 -16.312 1 95.5 165 ALA B C 1
ATOM 4309 O O . ALA B 1 165 ? 9.25 14.422 -16.375 1 95.5 165 ALA B O 1
ATOM 4310 N N . ASP B 1 166 ? 7.156 15.016 -16.641 1 95.06 166 ASP B N 1
ATOM 4311 C CA . ASP B 1 166 ? 7.531 16.281 -17.25 1 95.06 166 ASP B CA 1
ATOM 4312 C C . ASP B 1 166 ? 7.359 17.438 -16.266 1 95.06 166 ASP B C 1
ATOM 4314 O O . ASP B 1 166 ? 7.355 18.609 -16.656 1 95.06 166 ASP B O 1
ATOM 4318 N N . SER B 1 167 ? 7.09 17.125 -14.969 1 97.19 167 SER B N 1
ATOM 4319 C CA . SER B 1 167 ? 7.102 18.172 -13.945 1 97.19 167 SER B CA 1
ATOM 4320 C C . SER B 1 167 ? 8.445 18.875 -13.906 1 97.19 167 SER B C 1
ATOM 4322 O O . SER B 1 167 ? 9.5 18.25 -14.047 1 97.19 167 SER B O 1
ATOM 4324 N N . ALA B 1 168 ? 8.406 20.188 -13.703 1 96.81 168 ALA B N 1
ATOM 4325 C CA . ALA B 1 168 ? 9.641 20.969 -13.672 1 96.81 168 ALA B CA 1
ATOM 4326 C C . ALA B 1 168 ? 10.523 20.562 -12.492 1 96.81 168 ALA B C 1
ATOM 4328 O O . ALA B 1 168 ? 11.75 20.516 -12.609 1 96.81 168 ALA B O 1
ATOM 4329 N N . LEU B 1 169 ? 9.875 20.281 -11.422 1 97.12 169 LEU B N 1
ATOM 4330 C CA . LEU B 1 169 ? 10.586 19.875 -10.219 1 97.12 169 LEU B CA 1
ATOM 4331 C C . LEU B 1 169 ? 10.336 18.406 -9.906 1 97.12 169 LEU B C 1
ATOM 4333 O O . LEU B 1 169 ? 9.188 17.953 -9.969 1 97.12 169 LEU B O 1
ATOM 4337 N N . ALA B 1 170 ? 11.469 17.656 -9.578 1 97.25 170 ALA B N 1
ATOM 4338 C CA . ALA B 1 170 ? 11.445 16.281 -9.102 1 97.25 170 ALA B CA 1
ATOM 4339 C C . ALA B 1 170 ? 10.633 15.391 -10.023 1 97.25 170 ALA B C 1
ATOM 4341 O O . ALA B 1 170 ? 9.734 14.672 -9.578 1 97.25 170 ALA B O 1
ATOM 4342 N N . PRO B 1 171 ? 10.875 15.422 -11.336 1 97.5 171 PRO B N 1
ATOM 4343 C CA . PRO B 1 171 ? 10.086 14.625 -12.273 1 97.5 171 PRO B CA 1
ATOM 4344 C C . PRO B 1 171 ? 10.172 13.125 -11.984 1 97.5 171 PRO B C 1
ATOM 4346 O O . PRO B 1 171 ? 11.227 12.625 -11.586 1 97.5 171 PRO B O 1
ATOM 4349 N N . ASP B 1 172 ? 9.062 12.453 -12.148 1 96.19 172 ASP B N 1
ATOM 4350 C CA . ASP B 1 172 ? 8.945 11 -12.164 1 96.19 172 ASP B CA 1
ATOM 4351 C C . ASP B 1 172 ? 9.336 10.398 -10.812 1 96.19 172 ASP B C 1
ATOM 4353 O O . ASP B 1 172 ? 9.938 9.32 -10.766 1 96.19 172 ASP B O 1
ATOM 4357 N N . THR B 1 173 ? 9.094 11.062 -9.734 1 96.94 173 THR B N 1
ATOM 4358 C CA . THR B 1 173 ? 9.398 10.555 -8.398 1 96.94 173 THR B CA 1
ATOM 4359 C C . THR B 1 173 ? 8.117 10.117 -7.688 1 96.94 173 THR B C 1
ATOM 4361 O O . THR B 1 173 ? 7.059 10.711 -7.883 1 96.94 173 THR B O 1
ATOM 4364 N N . PRO B 1 174 ? 8.219 9.102 -6.902 1 96.5 174 PRO B N 1
ATOM 4365 C CA . PRO B 1 174 ? 7.043 8.633 -6.172 1 96.5 174 PRO B CA 1
ATOM 4366 C C . PRO B 1 174 ? 6.629 9.578 -5.047 1 96.5 174 PRO B C 1
ATOM 4368 O O . PRO B 1 174 ? 7.438 10.383 -4.586 1 96.5 174 PRO B O 1
ATOM 4371 N N . LEU B 1 175 ? 5.391 9.516 -4.68 1 98.19 175 LEU B N 1
ATOM 4372 C CA . LEU B 1 175 ? 4.891 10.141 -3.461 1 98.19 175 LEU B CA 1
ATOM 4373 C C . LEU B 1 175 ? 4.992 9.195 -2.273 1 98.19 175 LEU B C 1
ATOM 4375 O O . LEU B 1 175 ? 4.422 8.102 -2.295 1 98.19 175 LEU B O 1
ATOM 4379 N N . ALA B 1 176 ? 5.633 9.648 -1.216 1 97.06 176 ALA B N 1
ATOM 4380 C CA . ALA B 1 176 ? 6.031 8.711 -0.17 1 97.06 176 ALA B CA 1
ATOM 4381 C C . ALA B 1 176 ? 5.168 8.875 1.075 1 97.06 176 ALA B C 1
ATOM 4383 O O . ALA B 1 176 ? 5.035 7.945 1.875 1 97.06 176 ALA B O 1
ATOM 4384 N N . TYR B 1 177 ? 4.641 9.984 1.282 1 98.5 177 TYR B N 1
ATOM 4385 C CA . TYR B 1 177 ? 3.959 10.344 2.52 1 98.5 177 TYR B CA 1
ATOM 4386 C C . TYR B 1 177 ? 2.943 11.453 2.277 1 98.5 177 TYR B C 1
ATOM 4388 O O . TYR B 1 177 ? 3.061 12.547 2.842 1 98.5 177 TYR B O 1
ATOM 4396 N N . VAL B 1 178 ? 1.922 11.148 1.47 1 98.88 178 VAL B N 1
ATOM 4397 C CA . VAL B 1 178 ? 0.888 12.141 1.197 1 98.88 178 VAL B CA 1
ATOM 4398 C C . VAL B 1 178 ? 0.103 12.43 2.475 1 98.88 178 VAL B C 1
ATOM 4400 O O . VAL B 1 178 ? -0.377 11.508 3.139 1 98.88 178 VAL B O 1
ATOM 4403 N N . ASN B 1 179 ? -0.041 13.688 2.812 1 98.88 179 ASN B N 1
ATOM 4404 C CA . ASN B 1 179 ? -0.375 14.055 4.184 1 98.88 179 ASN B CA 1
ATOM 4405 C C . ASN B 1 179 ? -1.664 14.867 4.25 1 98.88 179 ASN B C 1
ATOM 4407 O O . ASN B 1 179 ? -2.604 14.5 4.953 1 98.88 179 ASN B O 1
ATOM 4411 N N . ASP B 1 180 ? -1.716 15.906 3.609 1 98.88 180 ASP B N 1
ATOM 4412 C CA . ASP B 1 180 ? -2.861 16.812 3.668 1 98.88 180 ASP B CA 1
ATOM 4413 C C . ASP B 1 180 ? -3.176 17.391 2.289 1 98.88 180 ASP B C 1
ATOM 4415 O O . ASP B 1 180 ? -2.42 17.188 1.338 1 98.88 180 ASP B O 1
ATOM 4419 N N . LEU B 1 181 ? -4.395 18.062 2.217 1 98.94 181 LEU B N 1
ATOM 4420 C CA . LEU B 1 181 ? -4.805 18.594 0.918 1 98.94 181 LEU B CA 1
ATOM 4421 C C . LEU B 1 181 ? -5.848 19.688 1.08 1 98.94 181 LEU B C 1
ATOM 4423 O O . LEU B 1 181 ? -6.445 19.828 2.148 1 98.94 181 LEU B O 1
ATOM 4427 N N . ASP B 1 182 ? -5.996 20.453 0.104 1 98.88 182 ASP B N 1
ATOM 4428 C CA . ASP B 1 182 ? -7.121 21.359 -0.114 1 98.88 182 ASP B CA 1
ATOM 4429 C C . ASP B 1 182 ? -7.535 21.375 -1.584 1 98.88 182 ASP B C 1
ATOM 4431 O O . ASP B 1 182 ? -6.73 21.062 -2.465 1 98.88 182 ASP B O 1
ATOM 4435 N N . ILE B 1 183 ? -8.789 21.672 -1.824 1 98.81 183 ILE B N 1
ATOM 4436 C CA . ILE B 1 183 ? -9.359 21.547 -3.162 1 98.81 183 ILE B CA 1
ATOM 4437 C C . ILE B 1 183 ? -9.883 22.906 -3.633 1 98.81 183 ILE B C 1
ATOM 4439 O O . ILE B 1 183 ? -10.609 23.578 -2.906 1 98.81 183 ILE B O 1
ATOM 4443 N N . ASP B 1 184 ? -9.43 23.344 -4.789 1 98.56 184 ASP B N 1
ATOM 4444 C CA . ASP B 1 184 ? -10.125 24.438 -5.48 1 98.56 184 ASP B CA 1
ATOM 4445 C C . ASP B 1 184 ? -11.445 23.953 -6.074 1 98.56 184 ASP B C 1
ATOM 4447 O O . ASP B 1 184 ? -11.461 23.312 -7.129 1 98.56 184 ASP B O 1
ATOM 4451 N N . HIS B 1 185 ? -12.5 24.297 -5.504 1 96.81 185 HIS B N 1
ATOM 4452 C CA . HIS B 1 185 ? -13.797 23.734 -5.863 1 96.81 185 HIS B CA 1
ATOM 4453 C C . HIS B 1 185 ? -14.273 24.266 -7.211 1 96.81 185 HIS B C 1
ATOM 4455 O O . HIS B 1 185 ? -15.203 23.719 -7.809 1 96.81 185 HIS B O 1
ATOM 4461 N N . ASP B 1 186 ? -13.695 25.344 -7.707 1 96.69 186 ASP B N 1
ATOM 4462 C CA . ASP B 1 186 ? -14.062 25.875 -9.016 1 96.69 186 ASP B CA 1
ATOM 4463 C C . ASP B 1 186 ? -13.445 25.047 -10.141 1 96.69 186 ASP B C 1
ATOM 4465 O O . ASP B 1 186 ? -14.086 24.812 -11.164 1 96.69 186 ASP B O 1
ATOM 4469 N N . THR B 1 187 ? -12.195 24.641 -9.922 1 97 187 THR B N 1
ATOM 4470 C CA . THR B 1 187 ? -11.461 23.984 -11 1 97 187 THR B CA 1
ATOM 4471 C C . THR B 1 187 ? -11.32 22.484 -10.734 1 97 187 THR B C 1
ATOM 4473 O O . THR B 1 187 ? -11.062 21.703 -11.656 1 97 187 THR B O 1
ATOM 4476 N N . GLY B 1 188 ? -11.445 22.125 -9.492 1 97.88 188 GLY B N 1
ATOM 4477 C CA . GLY B 1 188 ? -11.211 20.75 -9.109 1 97.88 188 GLY B CA 1
ATOM 4478 C C . GLY B 1 188 ? -9.75 20.453 -8.82 1 97.88 188 GLY B C 1
ATOM 4479 O O . GLY B 1 188 ? -9.406 19.359 -8.367 1 97.88 188 GLY B O 1
ATOM 4480 N N . VAL B 1 189 ? -8.883 21.422 -9.008 1 98.69 189 VAL B N 1
ATOM 4481 C CA . VAL B 1 189 ? -7.457 21.25 -8.75 1 98.69 189 VAL B CA 1
ATOM 4482 C C . VAL B 1 189 ? -7.234 20.984 -7.266 1 98.69 189 VAL B C 1
ATOM 4484 O O . VAL B 1 189 ? -7.875 21.594 -6.414 1 98.69 189 VAL B O 1
ATOM 4487 N N . ILE B 1 190 ? -6.324 20.047 -6.977 1 98.94 190 ILE B N 1
ATOM 4488 C CA . ILE B 1 190 ? -6.02 19.656 -5.605 1 98.94 190 ILE B CA 1
ATOM 4489 C C . ILE B 1 190 ? -4.578 20.047 -5.27 1 98.94 190 ILE B C 1
ATOM 4491 O O . ILE B 1 190 ? -3.645 19.656 -5.973 1 98.94 190 ILE B O 1
ATOM 4495 N N . TYR B 1 191 ? -4.406 20.859 -4.273 1 99 191 TYR B N 1
ATOM 4496 C CA . TYR B 1 191 ? -3.098 21.109 -3.684 1 99 191 TYR B CA 1
ATOM 4497 C C . TYR B 1 191 ? -2.852 20.203 -2.49 1 99 191 TYR B C 1
ATOM 4499 O O . TYR B 1 191 ? -3.721 20.047 -1.631 1 99 191 TYR B O 1
ATOM 4507 N N . PHE B 1 192 ? -1.705 19.547 -2.49 1 98.94 192 PHE B N 1
ATOM 4508 C CA . PHE B 1 192 ? -1.494 18.562 -1.429 1 98.94 192 PHE B CA 1
ATOM 4509 C C . PHE B 1 192 ? -0.015 18.453 -1.076 1 98.94 192 PHE B C 1
ATOM 4511 O O . PHE B 1 192 ? 0.839 18.969 -1.801 1 98.94 192 PHE B O 1
ATOM 4518 N N . THR B 1 193 ? 0.243 17.875 0.075 1 98.94 193 THR B N 1
ATOM 4519 C CA . THR B 1 193 ? 1.62 17.781 0.543 1 98.94 193 THR B CA 1
ATOM 4520 C C . THR B 1 193 ? 2.088 16.328 0.528 1 98.94 193 THR B C 1
ATOM 4522 O O . THR B 1 193 ? 1.282 15.406 0.693 1 98.94 193 THR B O 1
ATOM 4525 N N . ASP B 1 194 ? 3.307 16.141 0.244 1 98.88 194 ASP B N 1
ATOM 4526 C CA . ASP B 1 194 ? 4.129 14.961 0.48 1 98.88 194 ASP B CA 1
ATOM 4527 C C . ASP B 1 194 ? 5.211 15.242 1.521 1 98.88 194 ASP B C 1
ATOM 4529 O O . ASP B 1 194 ? 6.18 15.953 1.242 1 98.88 194 ASP B O 1
ATOM 4533 N N . SER B 1 195 ? 5.094 14.695 2.701 1 98.88 195 SER B N 1
ATOM 4534 C CA . SER B 1 195 ? 5.688 15.25 3.912 1 98.88 195 SER B CA 1
ATOM 4535 C C . SER B 1 195 ? 7.199 15.039 3.936 1 98.88 195 SER B C 1
ATOM 4537 O O . SER B 1 195 ? 7.941 15.867 4.469 1 98.88 195 SER B O 1
ATOM 4539 N N . GLN B 1 196 ? 7.648 13.922 3.482 1 98.62 196 GLN B N 1
ATOM 4540 C CA . GLN B 1 196 ? 9.055 13.539 3.527 1 98.62 196 GLN B CA 1
ATOM 4541 C C . GLN B 1 196 ? 9.336 12.367 2.594 1 98.62 196 GLN B C 1
ATOM 4543 O O . GLN B 1 196 ? 8.422 11.844 1.946 1 98.62 196 GLN B O 1
ATOM 4548 N N . SER B 1 197 ? 10.648 11.961 2.486 1 96.94 197 SER B N 1
ATOM 4549 C CA . SER B 1 197 ? 11.031 10.906 1.553 1 96.94 197 SER B CA 1
ATOM 4550 C C . SER B 1 197 ? 10.906 9.523 2.195 1 96.94 197 SER B C 1
ATOM 4552 O O . SER B 1 197 ? 10.797 8.516 1.498 1 96.94 197 SER B O 1
ATOM 4554 N N . ILE B 1 198 ? 10.938 9.422 3.518 1 96.25 198 ILE B N 1
ATOM 4555 C CA . ILE B 1 198 ? 10.812 8.148 4.223 1 96.25 198 ILE B CA 1
ATOM 4556 C C . ILE B 1 198 ? 9.352 7.715 4.238 1 96.25 198 ILE B C 1
ATOM 4558 O O . ILE B 1 198 ? 8.5 8.383 4.836 1 96.25 198 ILE B O 1
ATOM 4562 N N . PRO B 1 199 ? 9 6.602 3.619 1 95.69 199 PRO B N 1
ATOM 4563 C CA . PRO B 1 199 ? 7.609 6.148 3.568 1 95.69 199 PRO B CA 1
ATOM 4564 C C . PRO B 1 199 ? 7.086 5.695 4.93 1 95.69 199 PRO B C 1
ATOM 4566 O O . PRO B 1 199 ? 7.867 5.527 5.871 1 95.69 199 PRO B O 1
ATOM 4569 N N . VAL B 1 200 ? 5.785 5.531 4.988 1 96 200 VAL B N 1
ATOM 4570 C CA . VAL B 1 200 ? 5.125 5.039 6.191 1 96 200 VAL B CA 1
ATOM 4571 C C . VAL B 1 200 ? 4.977 3.52 6.117 1 96 200 VAL B C 1
ATOM 4573 O O . VAL B 1 200 ? 4.512 2.982 5.109 1 96 200 VAL B O 1
ATOM 4576 N N . TYR B 1 201 ? 5.383 2.889 7.207 1 90.88 201 TYR B N 1
ATOM 4577 C CA . TYR B 1 201 ? 5.336 1.434 7.289 1 90.88 201 TYR B CA 1
ATOM 4578 C C . TYR B 1 201 ? 4.457 0.981 8.445 1 90.88 201 TYR B C 1
ATOM 4580 O O . TYR B 1 201 ? 4.117 1.778 9.328 1 90.88 201 TYR B O 1
ATOM 4588 N N . PRO B 1 202 ? 4.105 -0.311 8.43 1 89.44 202 PRO B N 1
ATOM 4589 C CA . PRO B 1 202 ? 3.334 -0.817 9.562 1 89.44 202 PRO B CA 1
ATOM 4590 C C . PRO B 1 202 ? 4.09 -0.707 10.883 1 89.44 202 PRO B C 1
ATOM 4592 O O . PRO B 1 202 ? 5.316 -0.854 10.914 1 89.44 202 PRO B O 1
ATOM 4595 N N . ASP B 1 203 ? 3.316 -0.501 11.906 1 88.12 203 ASP B N 1
ATOM 4596 C CA . ASP B 1 203 ? 3.914 -0.358 13.234 1 88.12 203 ASP B CA 1
ATOM 4597 C C . ASP B 1 203 ? 4.715 -1.602 13.609 1 88.12 203 ASP B C 1
ATOM 4599 O O . ASP B 1 203 ? 4.316 -2.723 13.289 1 88.12 203 ASP B O 1
ATOM 4603 N N . ARG B 1 204 ? 5.77 -1.453 14.305 1 79.25 204 ARG B N 1
ATOM 4604 C CA . ARG B 1 204 ? 6.719 -2.52 14.594 1 79.25 204 ARG B CA 1
ATOM 4605 C C . ARG B 1 204 ? 6.184 -3.453 15.68 1 79.25 204 ARG B C 1
ATOM 4607 O O . ARG B 1 204 ? 6.574 -4.621 15.75 1 79.25 204 ARG B O 1
ATOM 4614 N N . GLU B 1 205 ? 5.324 -2.898 16.453 1 77.06 205 GLU B N 1
ATOM 4615 C CA . GLU B 1 205 ? 4.879 -3.664 17.609 1 77.06 205 GLU B CA 1
ATOM 4616 C C . GLU B 1 205 ? 3.787 -4.656 17.234 1 77.06 205 GLU B C 1
ATOM 4618 O O . GLU B 1 205 ? 3.857 -5.836 17.578 1 77.06 205 GLU B O 1
ATOM 4623 N N . THR B 1 206 ? 2.787 -4.184 16.453 1 79 206 THR B N 1
ATOM 4624 C CA . THR B 1 206 ? 1.646 -5.035 16.141 1 79 206 THR B CA 1
ATOM 4625 C C . THR B 1 206 ? 1.55 -5.281 14.633 1 79 206 THR B C 1
ATOM 4627 O O . THR B 1 206 ? 0.974 -6.281 14.203 1 79 206 THR B O 1
ATOM 4630 N N . GLY B 1 207 ? 2.041 -4.352 13.891 1 82.62 207 GLY B N 1
ATOM 4631 C CA . GLY B 1 207 ? 1.923 -4.445 12.445 1 82.62 207 GLY B CA 1
ATOM 4632 C C . GLY B 1 207 ? 0.506 -4.234 11.945 1 82.62 207 GLY B C 1
ATOM 4633 O O . GLY B 1 207 ? 0.189 -4.566 10.805 1 82.62 207 GLY B O 1
ATOM 4634 N N . THR B 1 208 ? -0.415 -3.613 12.727 1 85.12 208 THR B N 1
ATOM 4635 C CA . THR B 1 208 ? -1.837 -3.627 12.398 1 85.12 208 THR B CA 1
ATOM 4636 C C . THR B 1 208 ? -2.266 -2.297 11.789 1 85.12 208 THR B C 1
ATOM 4638 O O . THR B 1 208 ? -3.391 -2.166 11.297 1 85.12 208 THR B O 1
ATOM 4641 N N . PHE B 1 209 ? -1.416 -1.32 11.828 1 92.25 209 PHE B N 1
ATOM 4642 C CA . PHE B 1 209 ? -1.729 -0.026 11.234 1 92.25 209 PHE B CA 1
ATOM 4643 C C . PHE B 1 209 ? -0.467 0.653 10.719 1 92.25 209 PHE B C 1
ATOM 4645 O O . PHE B 1 209 ? 0.64 0.336 11.156 1 92.25 209 PHE B O 1
ATOM 4652 N N . TYR B 1 210 ? -0.61 1.484 9.758 1 95.62 210 TYR B N 1
ATOM 4653 C CA . TYR B 1 210 ? 0.522 2.248 9.242 1 95.62 210 TYR B CA 1
ATOM 4654 C C . TYR B 1 210 ? 0.906 3.367 10.203 1 95.62 210 TYR B C 1
ATOM 4656 O O . TYR B 1 210 ? 0.113 4.277 10.453 1 95.62 210 TYR B O 1
ATOM 4664 N N . ASP B 1 211 ? 2.109 3.316 10.711 1 94.69 211 ASP B N 1
ATOM 4665 C CA . ASP B 1 211 ? 2.564 4.145 11.82 1 94.69 211 ASP B CA 1
ATOM 4666 C C . ASP B 1 211 ? 3.201 5.438 11.32 1 94.69 211 ASP B C 1
ATOM 4668 O O . ASP B 1 211 ? 4.426 5.527 11.195 1 94.69 211 ASP B O 1
ATOM 4672 N N . THR B 1 212 ? 2.383 6.477 11.164 1 97.06 212 THR B N 1
ATOM 4673 C CA . THR B 1 212 ? 2.848 7.754 10.633 1 97.06 212 THR B CA 1
ATOM 4674 C C . THR B 1 212 ? 3.822 8.414 11.602 1 97.06 212 THR B C 1
ATOM 4676 O O . THR B 1 212 ? 4.738 9.125 11.18 1 97.06 212 THR B O 1
ATOM 4679 N N . PHE B 1 213 ? 3.727 8.203 12.891 1 95.31 213 PHE B N 1
ATOM 4680 C CA . PHE B 1 213 ? 4.594 8.852 13.875 1 95.31 213 PHE B CA 1
ATOM 4681 C C . PHE B 1 213 ? 6.008 8.281 13.805 1 95.31 213 PHE B C 1
ATOM 4683 O O . PHE B 1 213 ? 6.984 9.023 13.898 1 95.31 213 PHE B O 1
ATOM 4690 N N . GLN B 1 214 ? 6.086 6.961 13.68 1 92.88 214 GLN B N 1
ATOM 4691 C CA . GLN B 1 214 ? 7.406 6.359 13.539 1 92.88 214 GLN B CA 1
ATOM 4692 C C . GLN B 1 214 ? 8.148 6.93 12.336 1 92.88 214 GLN B C 1
ATOM 4694 O O . GLN B 1 214 ? 9.328 7.273 12.438 1 92.88 214 GLN B O 1
ATOM 4699 N N . SER B 1 215 ? 7.473 6.922 11.242 1 96.06 215 SER B N 1
ATOM 4700 C CA . SER B 1 215 ? 8.094 7.469 10.039 1 96.06 215 SER B CA 1
ATOM 4701 C C . SER B 1 215 ? 8.484 8.93 10.242 1 96.06 215 SER B C 1
ATOM 4703 O O . SER B 1 215 ? 9.57 9.352 9.852 1 96.06 215 SER B O 1
ATOM 4705 N N . TYR B 1 216 ? 7.582 9.695 10.836 1 97.31 216 TYR B N 1
ATOM 4706 C CA . TYR B 1 216 ? 7.863 11.094 11.141 1 97.31 216 TYR B CA 1
ATOM 4707 C C . TYR B 1 216 ? 9.133 11.219 11.969 1 97.31 216 TYR B C 1
ATOM 4709 O O . TYR B 1 216 ? 10.023 12.008 11.641 1 97.31 216 TYR B O 1
ATOM 4717 N N . LEU B 1 217 ? 9.234 10.492 13.023 1 95.5 217 LEU B N 1
ATOM 4718 C CA . LEU B 1 217 ? 10.359 10.578 13.945 1 95.5 217 LEU B CA 1
ATOM 4719 C C . LEU B 1 217 ? 11.672 10.25 13.234 1 95.5 217 LEU B C 1
ATOM 4721 O O . LEU B 1 217 ? 12.688 10.906 13.461 1 95.5 217 LEU B O 1
ATOM 4725 N N . LEU B 1 218 ? 11.633 9.242 12.406 1 95.12 218 LEU B N 1
ATOM 4726 C CA . LEU B 1 218 ? 12.836 8.867 11.664 1 95.12 218 LEU B CA 1
ATOM 4727 C C . LEU B 1 218 ? 13.258 9.984 10.719 1 95.12 218 LEU B C 1
ATOM 4729 O O . LEU B 1 218 ? 14.445 10.242 10.555 1 95.12 218 LEU B O 1
ATOM 4733 N N . GLY B 1 219 ? 12.297 10.594 10.086 1 97.31 219 GLY B N 1
ATOM 4734 C CA . GLY B 1 219 ? 12.609 11.734 9.242 1 97.31 219 GLY B CA 1
ATOM 4735 C C . GLY B 1 219 ? 13.148 12.93 10.008 1 97.31 219 GLY B C 1
ATOM 4736 O O . GLY B 1 219 ? 14.078 13.594 9.562 1 97.31 219 GLY B O 1
ATOM 4737 N N . PHE B 1 220 ? 12.57 13.141 11.164 1 97.25 220 PHE B N 1
ATOM 4738 C CA . PHE B 1 220 ? 12.984 14.242 12.023 1 97.25 220 PHE B CA 1
ATOM 4739 C C . PHE B 1 220 ? 14.414 14.039 12.508 1 97.25 220 PHE B C 1
ATOM 4741 O O . PHE B 1 220 ? 15.258 14.938 12.367 1 97.25 220 PHE B O 1
ATOM 4748 N N . ILE B 1 221 ? 14.688 12.875 12.984 1 95.5 221 ILE B N 1
ATOM 4749 C CA . ILE B 1 221 ? 15.992 12.516 13.516 1 95.5 221 ILE B CA 1
ATOM 4750 C C . ILE B 1 221 ? 17.016 12.469 12.375 1 95.5 221 ILE B C 1
ATOM 4752 O O . ILE B 1 221 ? 18.156 12.891 12.539 1 95.5 221 ILE B O 1
ATOM 4756 N N . GLY B 1 222 ? 16.625 11.977 11.266 1 96.25 222 GLY B N 1
ATOM 4757 C CA . GLY B 1 222 ? 17.5 11.82 10.117 1 96.25 222 GLY B CA 1
ATOM 4758 C C . GLY B 1 222 ? 17.781 13.125 9.391 1 96.25 222 GLY B C 1
ATOM 4759 O O . GLY B 1 222 ? 18.688 13.203 8.57 1 96.25 222 GLY B O 1
ATOM 4760 N N . GLY B 1 223 ? 16.984 14.141 9.664 1 97.19 223 GLY B N 1
ATOM 4761 C CA . GLY B 1 223 ? 17.141 15.406 8.961 1 97.19 223 GLY B CA 1
ATOM 4762 C C . GLY B 1 223 ? 16.609 15.367 7.539 1 97.19 223 GLY B C 1
ATOM 4763 O O . GLY B 1 223 ? 17.25 15.906 6.625 1 97.19 223 GLY B O 1
ATOM 4764 N N . ASP B 1 224 ? 15.531 14.672 7.328 1 97.25 224 ASP B N 1
ATOM 4765 C CA . ASP B 1 224 ? 14.961 14.492 6 1 97.25 224 ASP B CA 1
ATOM 4766 C C . ASP B 1 224 ? 14.164 15.727 5.578 1 97.25 224 ASP B C 1
ATOM 4768 O O . ASP B 1 224 ? 12.953 15.797 5.793 1 97.25 224 ASP B O 1
ATOM 4772 N N . VAL B 1 225 ? 14.805 16.641 4.871 1 97.88 225 VAL B N 1
ATOM 4773 C CA . VAL B 1 225 ? 14.172 17.859 4.398 1 97.88 225 VAL B CA 1
ATOM 4774 C C . VAL B 1 225 ? 13.727 17.688 2.947 1 97.88 225 VAL B C 1
ATOM 4776 O O . VAL B 1 225 ? 14.211 18.406 2.059 1 97.88 225 VAL B O 1
ATOM 4779 N N . ALA B 1 226 ? 12.766 16.844 2.76 1 98.06 226 ALA B N 1
ATOM 4780 C CA . ALA B 1 226 ? 12.359 16.469 1.409 1 98.06 226 ALA B CA 1
ATOM 4781 C C . ALA B 1 226 ? 10.875 16.734 1.19 1 98.06 226 ALA B C 1
ATOM 4783 O O . ALA B 1 226 ? 10.312 16.344 0.16 1 98.06 226 ALA B O 1
ATOM 4784 N N . GLY B 1 227 ? 10.227 17.359 2.168 1 98.81 227 GLY B N 1
ATOM 4785 C CA . GLY B 1 227 ? 8.812 17.672 2.02 1 98.81 227 GLY B CA 1
ATOM 4786 C C . GLY B 1 227 ? 8.523 18.562 0.831 1 98.81 227 GLY B C 1
ATOM 4787 O O . GLY B 1 227 ? 9.336 19.422 0.475 1 98.81 227 GLY B O 1
ATOM 4788 N N . ARG B 1 228 ? 7.348 18.391 0.262 1 98.81 228 ARG B N 1
ATOM 4789 C CA . ARG B 1 228 ? 7 19.156 -0.938 1 98.81 228 ARG B CA 1
ATOM 4790 C C . ARG B 1 228 ? 5.52 19.516 -0.946 1 98.81 228 ARG B C 1
ATOM 4792 O O . ARG B 1 228 ? 4.703 18.844 -0.313 1 98.81 228 ARG B O 1
ATOM 4799 N N . LEU B 1 229 ? 5.23 20.594 -1.561 1 98.94 229 LEU B N 1
ATOM 4800 C CA . LEU B 1 229 ? 3.889 20.969 -1.979 1 98.94 229 LEU B CA 1
ATOM 4801 C C . LEU B 1 229 ? 3.641 20.594 -3.434 1 98.94 229 LEU B C 1
ATOM 4803 O O . LEU B 1 229 ? 4.445 20.922 -4.312 1 98.94 229 LEU B O 1
ATOM 4807 N N . CYS B 1 230 ? 2.539 19.906 -3.633 1 98.94 230 CYS B N 1
ATOM 4808 C CA . CYS B 1 230 ? 2.217 19.406 -4.969 1 98.94 230 CYS B CA 1
ATOM 4809 C C . CYS B 1 230 ? 0.854 19.906 -5.422 1 98.94 230 CYS B C 1
ATOM 4811 O O . CYS B 1 230 ? 0.07 20.406 -4.613 1 98.94 230 CYS B O 1
ATOM 4813 N N . ARG B 1 231 ? 0.692 19.828 -6.723 1 98.94 231 ARG B N 1
ATOM 4814 C CA . ARG B 1 231 ? -0.567 20.156 -7.383 1 98.94 231 ARG B CA 1
ATOM 4815 C C . ARG B 1 231 ? -1.008 19.031 -8.312 1 98.94 231 ARG B C 1
ATOM 4817 O O . ARG B 1 231 ? -0.222 18.547 -9.133 1 98.94 231 ARG B O 1
ATOM 4824 N N . TYR B 1 232 ? -2.232 18.562 -8.125 1 98.88 232 TYR B N 1
ATOM 4825 C CA . TYR B 1 232 ? -2.842 17.594 -9.023 1 98.88 232 TYR B CA 1
ATOM 4826 C C . TYR B 1 232 ? -4.023 18.188 -9.773 1 98.88 232 TYR B C 1
ATOM 4828 O O . TYR B 1 232 ? -4.93 18.766 -9.156 1 98.88 232 TYR B O 1
ATOM 4836 N N . ASP B 1 233 ? -3.992 18.078 -11.062 1 98.06 233 ASP B N 1
ATOM 4837 C CA . ASP B 1 233 ? -5.09 18.516 -11.922 1 98.06 233 ASP B CA 1
ATOM 4838 C C . ASP B 1 233 ? -5.859 17.328 -12.477 1 98.06 233 ASP B C 1
ATOM 4840 O O . ASP B 1 233 ? -5.367 16.609 -13.352 1 98.06 233 ASP B O 1
ATOM 4844 N N . PRO B 1 234 ? -7.074 17.141 -11.984 1 95.19 234 PRO B N 1
ATOM 4845 C CA . PRO B 1 234 ? -7.832 15.961 -12.422 1 95.19 234 PRO B CA 1
ATOM 4846 C C . PRO B 1 234 ? -8.195 16.016 -13.898 1 95.19 234 PRO B C 1
ATOM 4848 O O . PRO B 1 234 ? -8.484 14.969 -14.508 1 95.19 234 PRO B O 1
ATOM 4851 N N . ALA B 1 235 ? -8.234 17.156 -14.5 1 93.44 235 ALA B N 1
ATOM 4852 C CA . ALA B 1 235 ? -8.578 17.281 -15.914 1 93.44 235 ALA B CA 1
ATOM 4853 C C . ALA B 1 235 ? -7.457 16.75 -16.797 1 93.44 235 ALA B C 1
ATOM 4855 O O . ALA B 1 235 ? -7.715 16.156 -17.859 1 93.44 235 ALA B O 1
ATOM 4856 N N . THR B 1 236 ? -6.293 16.938 -16.391 1 93.62 236 THR B N 1
ATOM 4857 C CA . THR B 1 236 ? -5.156 16.531 -17.203 1 93.62 236 THR B CA 1
ATOM 4858 C C . THR B 1 236 ? -4.457 15.32 -16.594 1 93.62 236 THR B C 1
ATOM 4860 O O . THR B 1 236 ? -3.566 14.734 -17.203 1 93.62 236 THR B O 1
ATOM 4863 N N . LEU B 1 237 ? -4.781 14.969 -15.352 1 93.75 237 LEU B N 1
ATOM 4864 C CA . LEU B 1 237 ? -4.176 13.883 -14.594 1 93.75 237 LEU B CA 1
ATOM 4865 C C . LEU B 1 237 ? -2.703 14.164 -14.32 1 93.75 237 LEU B C 1
ATOM 4867 O O . LEU B 1 237 ? -1.892 13.234 -14.25 1 93.75 237 LEU B O 1
ATOM 4871 N N . ARG B 1 238 ? -2.389 15.391 -14.234 1 96.38 238 ARG B N 1
ATOM 4872 C CA . ARG B 1 238 ? -0.998 15.781 -14.039 1 96.38 238 ARG B CA 1
ATOM 4873 C C . ARG B 1 238 ? -0.729 16.141 -12.578 1 96.38 238 ARG B C 1
ATOM 4875 O O . ARG B 1 238 ? -1.552 16.797 -11.938 1 96.38 238 ARG B O 1
ATOM 4882 N N . THR B 1 239 ? 0.402 15.688 -12.094 1 98.56 239 THR B N 1
ATOM 4883 C CA . THR B 1 239 ? 0.911 16.047 -10.773 1 98.56 239 THR B CA 1
ATOM 4884 C C . THR B 1 239 ? 2.223 16.812 -10.891 1 98.56 239 THR B C 1
ATOM 4886 O O . THR B 1 239 ? 3.207 16.297 -11.422 1 98.56 239 THR B O 1
ATOM 4889 N N . ASP B 1 240 ? 2.238 18.031 -10.336 1 98.75 240 ASP B N 1
ATOM 4890 C CA . ASP B 1 240 ? 3.432 18.859 -10.336 1 98.75 240 ASP B CA 1
ATOM 4891 C C . ASP B 1 240 ? 3.883 19.172 -8.914 1 98.75 240 ASP B C 1
ATOM 4893 O O . ASP B 1 240 ? 3.057 19.297 -8.008 1 98.75 240 ASP B O 1
ATOM 4897 N N . VAL B 1 241 ? 5.18 19.297 -8.773 1 98.88 241 VAL B N 1
ATOM 4898 C CA . VAL B 1 241 ? 5.73 19.812 -7.52 1 98.88 241 VAL B CA 1
ATOM 4899 C C . VAL B 1 241 ? 5.867 21.328 -7.605 1 98.88 241 VAL B C 1
ATOM 4901 O O . VAL B 1 241 ? 6.441 21.859 -8.562 1 98.88 241 VAL B O 1
ATOM 4904 N N . LEU B 1 242 ? 5.336 22 -6.652 1 98.88 242 LEU B N 1
ATOM 4905 C CA . LEU B 1 242 ? 5.367 23.453 -6.645 1 98.88 242 LEU B CA 1
ATOM 4906 C C . LEU B 1 242 ? 6.516 23.969 -5.781 1 98.88 242 LEU B C 1
ATOM 4908 O O . LEU B 1 242 ? 7.117 25 -6.09 1 98.88 242 LEU B O 1
ATOM 4912 N N . LEU B 1 243 ? 6.738 23.359 -4.699 1 98.75 243 LEU B N 1
ATOM 4913 C CA . LEU B 1 243 ? 7.727 23.766 -3.705 1 98.75 243 LEU B CA 1
ATOM 4914 C C . LEU B 1 243 ? 8.398 22.547 -3.08 1 98.75 243 LEU B C 1
ATOM 4916 O O . LEU B 1 243 ? 7.73 21.547 -2.783 1 98.75 243 LEU B O 1
ATOM 4920 N N . THR B 1 244 ? 9.703 22.531 -2.893 1 98.38 244 THR B N 1
ATOM 4921 C CA . THR B 1 244 ? 10.469 21.469 -2.252 1 98.38 244 THR B CA 1
ATOM 4922 C C . THR B 1 244 ? 11.227 22 -1.041 1 98.38 244 THR B C 1
ATOM 4924 O O . THR B 1 244 ? 11.195 23.188 -0.76 1 98.38 244 THR B O 1
ATOM 4927 N N . GLY B 1 245 ? 11.789 21.109 -0.314 1 97.88 245 GLY B N 1
ATOM 4928 C CA . GLY B 1 245 ? 12.719 21.5 0.737 1 97.88 245 GLY B CA 1
ATOM 4929 C C . GLY B 1 245 ? 12.031 21.812 2.053 1 97.88 245 GLY B C 1
ATOM 4930 O O . GLY B 1 245 ? 12.578 22.547 2.883 1 97.88 245 GLY B O 1
ATOM 4931 N N . LEU B 1 246 ? 10.852 21.406 2.186 1 98.69 246 LEU B N 1
ATOM 4932 C CA . LEU B 1 246 ? 10.148 21.594 3.447 1 98.69 246 LEU B CA 1
ATOM 4933 C C . LEU B 1 246 ? 10.492 20.5 4.445 1 98.69 246 LEU B C 1
ATOM 4935 O O . LEU B 1 246 ? 10.492 19.312 4.098 1 98.69 246 LEU B O 1
ATOM 4939 N N . TRP B 1 247 ? 10.883 20.969 5.641 1 98.69 247 TRP B N 1
ATOM 4940 C CA . TRP B 1 247 ? 11.133 19.969 6.668 1 98.69 247 TRP B CA 1
ATOM 4941 C C . TRP B 1 247 ? 9.828 19.469 7.277 1 98.69 247 TRP B C 1
ATOM 4943 O O . TRP B 1 247 ? 9.383 19.969 8.312 1 98.69 247 TRP B O 1
ATOM 4953 N N . PHE B 1 248 ? 9.258 18.438 6.621 1 98.75 248 PHE B N 1
ATOM 4954 C CA . PHE B 1 248 ? 7.977 17.797 6.879 1 98.75 248 PHE B CA 1
ATOM 4955 C C . PHE B 1 248 ? 6.82 18.688 6.453 1 98.75 248 PHE B C 1
ATOM 4957 O O . PHE B 1 248 ? 6.18 19.328 7.293 1 98.75 248 PHE B O 1
ATOM 4964 N N . ALA B 1 249 ? 6.418 18.594 5.199 1 98.94 249 ALA B N 1
ATOM 4965 C CA . ALA B 1 249 ? 5.27 19.312 4.656 1 98.94 249 ALA B CA 1
ATOM 4966 C C . ALA B 1 249 ? 3.959 18.719 5.184 1 98.94 249 ALA B C 1
ATOM 4968 O O . ALA B 1 249 ? 3.775 17.5 5.199 1 98.94 249 ALA B O 1
ATOM 4969 N N . ASN B 1 250 ? 3.072 19.562 5.609 1 98.88 250 ASN B N 1
ATOM 4970 C CA . ASN B 1 250 ? 1.895 19.094 6.336 1 98.88 250 ASN B CA 1
ATOM 4971 C C . ASN B 1 250 ? 0.631 19.812 5.879 1 98.88 250 ASN B C 1
ATOM 4973 O O . ASN B 1 250 ? 0.292 19.797 4.695 1 98.88 250 ASN B O 1
ATOM 4977 N N . GLY B 1 251 ? -0.001 20.609 6.629 1 98.88 251 GLY B N 1
ATOM 4978 C CA . GLY B 1 251 ? -1.271 21.234 6.324 1 98.88 251 GLY B CA 1
ATOM 4979 C C . GLY B 1 251 ? -1.218 22.109 5.078 1 98.88 251 GLY B C 1
ATOM 4980 O O . GLY B 1 251 ? -0.2 22.75 4.805 1 98.88 251 GLY B O 1
ATOM 4981 N N . VAL B 1 252 ? -2.375 22.156 4.391 1 98.81 252 VAL B N 1
ATOM 4982 C CA . VAL B 1 252 ? -2.527 22.938 3.17 1 98.81 252 VAL B CA 1
ATOM 4983 C C . VAL B 1 252 ? -3.852 23.688 3.205 1 98.81 252 VAL B C 1
ATOM 4985 O O . VAL B 1 252 ? -4.883 23.141 3.582 1 98.81 252 VAL B O 1
ATOM 4988 N N . ALA B 1 253 ? -3.809 24.938 2.816 1 98.88 253 ALA B N 1
ATOM 4989 C CA . ALA B 1 253 ? -5.039 25.703 2.705 1 98.88 253 ALA B CA 1
ATOM 4990 C C . ALA B 1 253 ? -4.953 26.719 1.559 1 98.88 253 ALA B C 1
ATOM 4992 O O . ALA B 1 253 ? -4.016 27.516 1.494 1 98.88 253 ALA B O 1
ATOM 4993 N N . LEU B 1 254 ? -5.887 26.656 0.706 1 98.81 254 LEU B N 1
ATOM 4994 C CA . LEU B 1 254 ? -6.008 27.609 -0.386 1 98.81 254 LEU B CA 1
ATOM 4995 C C . LEU B 1 254 ? -6.625 28.922 0.102 1 98.81 254 LEU B C 1
ATOM 4997 O O . LEU B 1 254 ? -7.641 28.906 0.801 1 98.81 254 LEU B O 1
ATOM 5001 N N . ALA B 1 255 ? -5.977 30.016 -0.275 1 98.69 255 ALA B N 1
ATOM 5002 C CA . ALA B 1 255 ? -6.504 31.328 0.108 1 98.69 255 ALA B CA 1
ATOM 5003 C C . ALA B 1 255 ? -7.895 31.547 -0.482 1 98.69 255 ALA B C 1
ATOM 5005 O O . ALA B 1 255 ? -8.219 31.016 -1.541 1 98.69 255 ALA B O 1
ATOM 5006 N N . ALA B 1 256 ? -8.664 32.375 0.183 1 97.75 256 ALA B N 1
ATOM 5007 C CA . ALA B 1 256 ? -10.039 32.656 -0.242 1 97.75 256 ALA B CA 1
ATOM 5008 C C . ALA B 1 256 ? -10.078 33.219 -1.657 1 97.75 256 ALA B C 1
ATOM 5010 O O . ALA B 1 256 ? -10.969 32.875 -2.443 1 97.75 256 ALA B O 1
ATOM 5011 N N . ASP B 1 257 ? -9.164 34.094 -1.979 1 97.25 257 ASP B N 1
ATOM 5012 C CA . ASP B 1 257 ? -9.133 34.719 -3.299 1 97.25 257 ASP B CA 1
ATOM 5013 C C . ASP B 1 257 ? -8.328 33.875 -4.285 1 97.25 257 ASP B C 1
ATOM 5015 O O . ASP B 1 257 ? -8.117 34.312 -5.43 1 97.25 257 ASP B O 1
ATOM 5019 N N . LYS B 1 258 ? -7.758 32.781 -3.779 1 97.81 258 LYS B N 1
ATOM 5020 C CA . LYS B 1 258 ? -7.047 31.797 -4.578 1 97.81 258 LYS B CA 1
ATOM 5021 C C . LYS B 1 258 ? -5.734 32.375 -5.117 1 97.81 258 LYS B C 1
ATOM 5023 O O . LYS B 1 258 ? -5.176 31.828 -6.082 1 97.81 258 LYS B O 1
ATOM 5028 N N . SER B 1 259 ? -5.258 33.406 -4.504 1 98.25 259 SER B N 1
ATOM 5029 C CA . SER B 1 259 ? -4.016 34.031 -4.957 1 98.25 259 SER B CA 1
ATOM 5030 C C . SER B 1 259 ? -2.801 33.219 -4.516 1 98.25 259 SER B C 1
ATOM 5032 O O . SER B 1 259 ? -1.727 33.344 -5.109 1 98.25 259 SER B O 1
ATOM 5034 N N . TYR B 1 260 ? -2.963 32.469 -3.459 1 98.81 260 TYR B N 1
ATOM 5035 C CA . TYR B 1 260 ? -1.861 31.656 -2.965 1 98.81 260 TYR B CA 1
ATOM 5036 C C . TYR B 1 260 ? -2.383 30.422 -2.236 1 98.81 260 TYR B C 1
ATOM 5038 O O . TYR B 1 260 ? -3.572 30.328 -1.928 1 98.81 260 TYR B O 1
ATOM 5046 N N . VAL B 1 261 ? -1.524 29.469 -2.021 1 98.88 261 VAL B N 1
ATOM 5047 C CA . VAL B 1 261 ? -1.763 28.312 -1.169 1 98.88 261 VAL B CA 1
ATOM 5048 C C . VAL B 1 261 ? -0.772 28.312 -0.007 1 98.88 261 VAL B C 1
ATOM 5050 O O . VAL B 1 261 ? 0.425 28.531 -0.204 1 98.88 261 VAL B O 1
ATOM 5053 N N . ALA B 1 262 ? -1.319 28.219 1.177 1 98.94 262 ALA B N 1
ATOM 5054 C CA . ALA B 1 262 ? -0.485 28.109 2.371 1 98.94 262 ALA B CA 1
ATOM 5055 C C . ALA B 1 262 ? -0.096 26.656 2.637 1 98.94 262 ALA B C 1
ATOM 5057 O O . ALA B 1 262 ? -0.897 25.75 2.424 1 98.94 262 ALA B O 1
ATOM 5058 N N . VAL B 1 263 ? 1.142 26.406 3.09 1 98.94 263 VAL B N 1
ATOM 5059 C CA . VAL B 1 263 ? 1.612 25.062 3.393 1 98.94 263 VAL B CA 1
ATOM 5060 C C . VAL B 1 263 ? 2.439 25.078 4.676 1 98.94 263 VAL B C 1
ATOM 5062 O O . VAL B 1 263 ? 3.336 25.922 4.832 1 98.94 263 VAL B O 1
ATOM 5065 N N . VAL B 1 264 ? 2.156 24.172 5.52 1 98.94 264 VAL B N 1
ATOM 5066 C CA . VAL B 1 264 ? 2.803 24.062 6.824 1 98.94 264 VAL B CA 1
ATOM 5067 C C . VAL B 1 264 ? 4.148 23.359 6.676 1 98.94 264 VAL B C 1
ATOM 5069 O O . VAL B 1 264 ? 4.258 22.375 5.957 1 98.94 264 VAL B O 1
ATOM 5072 N N . GLU B 1 265 ? 5.141 23.906 7.227 1 98.88 265 GLU B N 1
ATOM 5073 C CA . GLU B 1 265 ? 6.391 23.219 7.527 1 98.88 265 GLU B CA 1
ATOM 5074 C C . GLU B 1 265 ? 6.512 22.922 9.016 1 98.88 265 GLU B C 1
ATOM 5076 O O . GLU B 1 265 ? 6.922 23.781 9.797 1 98.88 265 GLU B O 1
ATOM 5081 N N . THR B 1 266 ? 6.23 21.75 9.383 1 98.81 266 THR B N 1
ATOM 5082 C CA . THR B 1 266 ? 6.008 21.375 10.773 1 98.81 266 THR B CA 1
ATOM 5083 C C . THR B 1 266 ? 7.285 21.547 11.594 1 98.81 266 THR B C 1
ATOM 5085 O O . THR B 1 266 ? 7.281 22.219 12.625 1 98.81 266 THR B O 1
ATOM 5088 N N . ASN B 1 267 ? 8.398 21.094 11.094 1 98.44 267 ASN B N 1
ATOM 5089 C CA . ASN B 1 267 ? 9.586 20.969 11.922 1 98.44 267 ASN B CA 1
ATOM 5090 C C . ASN B 1 267 ? 10.32 22.297 12.07 1 98.44 267 ASN B C 1
ATOM 5092 O O . ASN B 1 267 ? 11.227 22.422 12.898 1 98.44 267 ASN B O 1
ATOM 5096 N N . ARG B 1 268 ? 9.93 23.297 11.305 1 98.06 268 ARG B N 1
ATOM 5097 C CA . ARG B 1 268 ? 10.547 24.594 11.484 1 98.06 268 ARG B CA 1
ATOM 5098 C C . ARG B 1 268 ? 9.555 25.594 12.078 1 98.06 268 ARG B C 1
ATOM 5100 O O . ARG B 1 268 ? 9.812 26.797 12.102 1 98.06 268 ARG B O 1
ATOM 5107 N N . LEU B 1 269 ? 8.43 25.156 12.461 1 98.5 269 LEU B N 1
ATOM 5108 C CA . LEU B 1 269 ? 7.426 25.922 13.188 1 98.5 269 LEU B CA 1
ATOM 5109 C C . LEU B 1 269 ? 6.969 27.125 12.367 1 98.5 269 LEU B C 1
ATOM 5111 O O . LEU B 1 269 ? 6.938 28.25 12.875 1 98.5 269 LEU B O 1
ATOM 5115 N N . ARG B 1 270 ? 6.621 26.844 11.117 1 98.81 270 ARG B N 1
ATOM 5116 C CA . ARG B 1 270 ? 6.27 27.953 10.25 1 98.81 270 ARG B CA 1
ATOM 5117 C C . ARG B 1 270 ? 5.324 27.516 9.141 1 98.81 270 ARG B C 1
ATOM 5119 O O . ARG B 1 270 ? 5.082 26.312 8.969 1 98.81 270 ARG B O 1
ATOM 5126 N N . VAL B 1 271 ? 4.715 28.469 8.484 1 98.94 271 VAL B N 1
ATOM 5127 C CA . VAL B 1 271 ? 3.838 28.281 7.332 1 98.94 271 VAL B CA 1
ATOM 5128 C C . VAL B 1 271 ? 4.355 29.109 6.152 1 98.94 271 VAL B C 1
ATOM 5130 O O . VAL B 1 271 ? 4.715 30.266 6.316 1 98.94 271 VAL B O 1
ATOM 5133 N N . HIS B 1 272 ? 4.422 28.422 5.02 1 98.88 272 HIS B N 1
ATOM 5134 C CA . HIS B 1 272 ? 4.785 29.094 3.779 1 98.88 272 HIS B CA 1
ATOM 5135 C C . HIS B 1 272 ? 3.547 29.469 2.973 1 98.88 272 HIS B C 1
ATOM 5137 O O . HIS B 1 272 ? 2.475 28.891 3.172 1 98.88 272 HIS B O 1
ATOM 5143 N N . ARG B 1 273 ? 3.756 30.453 2.182 1 98.25 273 ARG B N 1
ATOM 5144 C CA . ARG B 1 273 ? 2.789 30.781 1.14 1 98.25 273 ARG B CA 1
ATOM 5145 C C . ARG B 1 273 ? 3.408 30.656 -0.247 1 98.25 273 ARG B C 1
ATOM 5147 O O . ARG B 1 273 ? 4.512 31.141 -0.49 1 98.25 273 ARG B O 1
ATOM 5154 N N . TYR B 1 274 ? 2.787 29.875 -1.089 1 98.88 274 TYR B N 1
ATOM 5155 C CA . TYR B 1 274 ? 3.152 29.766 -2.496 1 98.88 274 TYR B CA 1
ATOM 5156 C C . TYR B 1 274 ? 2.18 30.547 -3.373 1 98.88 274 TYR B C 1
ATOM 5158 O O . TYR B 1 274 ? 0.989 30.234 -3.426 1 98.88 274 TYR B O 1
ATOM 5166 N N . TRP B 1 275 ? 2.703 31.531 -4.117 1 98.88 275 TRP B N 1
ATOM 5167 C CA . TRP B 1 275 ? 1.858 32.438 -4.91 1 98.88 275 TRP B CA 1
ATOM 5168 C C . TRP B 1 275 ? 1.43 31.75 -6.211 1 98.88 275 TRP B C 1
ATOM 5170 O O . TRP B 1 275 ? 2.268 31.234 -6.953 1 98.88 275 TRP B O 1
ATOM 5180 N N . LEU B 1 276 ? 0.139 31.797 -6.445 1 98.62 276 LEU B N 1
ATOM 5181 C CA . LEU B 1 276 ? -0.43 31.125 -7.613 1 98.62 276 LEU B CA 1
ATOM 5182 C C . LEU B 1 276 ? -0.682 32.125 -8.742 1 98.62 276 LEU B C 1
ATOM 5184 O O . LEU B 1 276 ? -0.73 31.75 -9.914 1 98.62 276 LEU B O 1
ATOM 5188 N N . SER B 1 277 ? -0.921 33.344 -8.391 1 98.12 277 SER B N 1
ATOM 5189 C CA . SER B 1 277 ? -1.215 34.406 -9.367 1 98.12 277 SER B CA 1
ATOM 5190 C C . SER B 1 277 ? -0.583 35.719 -8.961 1 98.12 277 SER B C 1
ATOM 5192 O O . SER B 1 277 ? -0.026 35.844 -7.867 1 98.12 277 SER B O 1
ATOM 5194 N N . GLY B 1 278 ? -0.635 36.688 -9.922 1 97.62 278 GLY B N 1
ATOM 5195 C CA . GLY B 1 278 ? -0.069 38 -9.656 1 97.62 278 GLY B CA 1
ATOM 5196 C C . GLY B 1 278 ? 1.412 38.094 -9.969 1 97.62 278 GLY B C 1
ATOM 5197 O O . GLY B 1 278 ? 1.981 37.188 -10.562 1 97.62 278 GLY B O 1
ATOM 5198 N N . PRO B 1 279 ? 2.078 39.188 -9.57 1 97.62 279 PRO B N 1
ATOM 5199 C CA . PRO B 1 279 ? 3.477 39.406 -9.93 1 97.62 279 PRO B CA 1
ATOM 5200 C C . PRO B 1 279 ? 4.434 38.438 -9.266 1 97.62 279 PRO B C 1
ATOM 5202 O O . PRO B 1 279 ? 5.543 38.219 -9.766 1 97.62 279 PRO B O 1
ATOM 5205 N N . LYS B 1 280 ? 3.988 37.781 -8.234 1 98 280 LYS B N 1
ATOM 5206 C CA . LYS B 1 280 ? 4.859 36.875 -7.5 1 98 280 LYS B CA 1
ATOM 5207 C C . LYS B 1 280 ? 4.535 35.406 -7.836 1 98 280 LYS B C 1
ATOM 5209 O O . LYS B 1 280 ? 5.074 34.5 -7.223 1 98 280 LYS B O 1
ATOM 5214 N N . ALA B 1 281 ? 3.752 35.219 -8.789 1 98.25 281 ALA B N 1
ATOM 5215 C CA . ALA B 1 281 ? 3.334 33.875 -9.148 1 98.25 281 ALA B CA 1
ATOM 5216 C C . ALA B 1 281 ? 4.543 32.969 -9.359 1 98.25 281 ALA B C 1
ATOM 5218 O O . ALA B 1 281 ? 5.512 33.344 -10.016 1 98.25 281 ALA B O 1
ATOM 5219 N N . GLY B 1 282 ? 4.453 31.781 -8.719 1 98.06 282 GLY B N 1
ATOM 5220 C CA . GLY B 1 282 ? 5.52 30.812 -8.891 1 98.06 282 GLY B CA 1
ATOM 5221 C C . GLY B 1 282 ? 6.602 30.922 -7.832 1 98.06 282 GLY B C 1
ATOM 5222 O O . GLY B 1 282 ? 7.535 30.109 -7.805 1 98.06 282 GLY B O 1
ATOM 5223 N N . THR B 1 283 ? 6.414 31.891 -6.941 1 98.38 283 THR B N 1
ATOM 5224 C CA . THR B 1 283 ? 7.383 32.062 -5.863 1 98.38 283 THR B CA 1
ATOM 5225 C C . THR B 1 283 ? 6.734 31.766 -4.512 1 98.38 283 THR B C 1
ATOM 5227 O O . THR B 1 283 ? 5.52 31.594 -4.422 1 98.38 283 THR B O 1
ATOM 5230 N N . SER B 1 284 ? 7.582 31.625 -3.49 1 98.69 284 SER B N 1
ATOM 5231 C CA . SER B 1 284 ? 7.098 31.375 -2.139 1 98.69 284 SER B CA 1
ATOM 5232 C C . SER B 1 284 ? 7.762 32.312 -1.129 1 98.69 284 SER B C 1
ATOM 5234 O O . SER B 1 284 ? 8.852 32.812 -1.376 1 98.69 284 SER B O 1
ATOM 5236 N N . ASP B 1 285 ? 7.07 32.625 -0.111 1 98.5 285 ASP B N 1
ATOM 5237 C CA . ASP B 1 285 ? 7.605 33.344 1.049 1 98.5 285 ASP B CA 1
ATOM 5238 C C . ASP B 1 285 ? 6.949 32.844 2.34 1 98.5 285 ASP B C 1
ATOM 5240 O O . ASP B 1 285 ? 6.184 31.891 2.328 1 98.5 285 ASP B O 1
ATOM 5244 N N . LEU B 1 286 ? 7.355 33.438 3.486 1 98.62 286 LEU B N 1
ATOM 5245 C CA . LEU B 1 286 ? 6.84 33 4.781 1 98.62 286 LEU B CA 1
ATOM 5246 C C . LEU B 1 286 ? 5.555 33.75 5.129 1 98.62 286 LEU B C 1
ATOM 5248 O O . LEU B 1 286 ? 5.504 34.969 5.07 1 98.62 286 LEU B O 1
ATOM 5252 N N . LEU B 1 287 ? 4.594 33 5.402 1 98.75 287 LEU B N 1
ATOM 5253 C CA . LEU B 1 287 ? 3.346 33.594 5.883 1 98.75 287 LEU B CA 1
ATOM 5254 C C . LEU B 1 287 ? 3.43 33.875 7.375 1 98.75 287 LEU B C 1
ATOM 5256 O O . LEU B 1 287 ? 3.023 34.969 7.816 1 98.75 287 LEU B O 1
ATOM 5260 N N . ILE B 1 288 ? 3.914 32.969 8.133 1 98.75 288 ILE B N 1
ATOM 5261 C CA . ILE B 1 288 ? 4.129 33.125 9.57 1 98.75 288 ILE B CA 1
ATOM 5262 C C . ILE B 1 288 ? 5.262 32.219 10.023 1 98.75 288 ILE B C 1
ATOM 5264 O O . ILE B 1 288 ? 5.457 31.125 9.461 1 98.75 288 ILE B O 1
ATOM 5268 N N . GLU B 1 289 ? 6.023 32.562 11.031 1 98.31 289 GLU B N 1
ATOM 5269 C CA . GLU B 1 289 ? 7.121 31.781 11.578 1 98.31 289 GLU B CA 1
ATOM 5270 C C . GLU B 1 289 ? 7.133 31.828 13.102 1 98.31 289 GLU B C 1
ATOM 5272 O O . GLU B 1 289 ? 6.328 32.531 13.711 1 98.31 289 GLU B O 1
ATOM 5277 N N . ARG B 1 290 ? 7.941 31.062 13.695 1 98.06 290 ARG B N 1
ATOM 5278 C CA . ARG B 1 290 ? 8.133 30.969 15.141 1 98.06 290 ARG B CA 1
ATOM 5279 C C . ARG B 1 290 ? 6.812 30.656 15.844 1 98.06 290 ARG B C 1
ATOM 5281 O O . ARG B 1 290 ? 6.434 31.359 16.797 1 98.06 290 ARG B O 1
ATOM 5288 N N . LEU B 1 291 ? 6.109 29.734 15.305 1 98.62 291 LEU B N 1
ATOM 5289 C CA . LEU B 1 291 ? 4.871 29.297 15.938 1 98.62 291 LEU B CA 1
ATOM 5290 C C . LEU B 1 291 ? 5.141 28.766 17.344 1 98.62 291 LEU B C 1
ATOM 5292 O O . LEU B 1 291 ? 6.234 28.281 17.625 1 98.62 291 LEU B O 1
ATOM 5296 N N . PRO B 1 292 ? 4.145 28.859 18.234 1 97.88 292 PRO B N 1
ATOM 5297 C CA . PRO B 1 292 ? 4.371 28.516 19.641 1 97.88 292 PRO B CA 1
ATOM 5298 C C . PRO B 1 292 ? 4.551 27.016 19.844 1 97.88 292 PRO B C 1
ATOM 5300 O O . PRO B 1 292 ? 4.961 26.578 20.938 1 97.88 292 PRO B O 1
ATOM 5303 N N . GLY B 1 293 ? 4.238 26.188 18.969 1 97.69 293 GLY B N 1
ATOM 5304 C CA . GLY B 1 293 ? 4.375 24.75 18.969 1 97.69 293 GLY B CA 1
ATOM 5305 C C . GLY B 1 293 ? 4.465 24.156 17.562 1 97.69 293 GLY B C 1
ATOM 5306 O O . GLY B 1 293 ? 4.555 24.906 16.578 1 97.69 293 GLY B O 1
ATOM 5307 N N . PHE B 1 294 ? 4.492 22.797 17.453 1 98.06 294 PHE B N 1
ATOM 5308 C CA . PHE B 1 294 ? 4.582 22.109 16.172 1 98.06 294 PHE B CA 1
ATOM 5309 C C . PHE B 1 294 ? 3.24 22.141 15.453 1 98.06 294 PHE B C 1
ATOM 5311 O O . PHE B 1 294 ? 2.246 21.625 15.953 1 98.06 294 PHE B O 1
ATOM 5318 N N . PRO B 1 295 ? 3.203 22.766 14.297 1 98.69 295 PRO B N 1
ATOM 5319 C CA . PRO B 1 295 ? 1.949 22.812 13.539 1 98.69 295 PRO B CA 1
ATOM 5320 C C . PRO B 1 295 ? 1.672 21.516 12.781 1 98.69 295 PRO B C 1
ATOM 5322 O O . PRO B 1 295 ? 2.596 20.75 12.508 1 98.69 295 PRO B O 1
ATOM 5325 N N . ASP B 1 296 ? 0.424 21.203 12.516 1 98.62 296 ASP B N 1
ATOM 5326 C CA . ASP B 1 296 ? -0.036 20.016 11.797 1 98.62 296 ASP B CA 1
ATOM 5327 C C . ASP B 1 296 ? -0.979 20.406 10.656 1 98.62 296 ASP B C 1
ATOM 5329 O O . ASP B 1 296 ? -0.579 21.094 9.719 1 98.62 296 ASP B O 1
ATOM 5333 N N . GLY B 1 297 ? -2.262 20.141 10.719 1 98.69 297 GLY B N 1
ATOM 5334 C CA . GLY B 1 297 ? -3.219 20.469 9.672 1 98.69 297 GLY B CA 1
ATOM 5335 C C . GLY B 1 297 ? -3.611 21.922 9.664 1 98.69 297 GLY B C 1
ATOM 5336 O O . GLY B 1 297 ? -3.471 22.625 10.672 1 98.69 297 GLY B O 1
ATOM 5337 N N . MET B 1 298 ? -4.098 22.375 8.492 1 98.38 298 MET B N 1
ATOM 5338 C CA . MET B 1 298 ? -4.562 23.75 8.32 1 98.38 298 MET B CA 1
ATOM 5339 C C . MET B 1 298 ? -5.797 23.797 7.426 1 98.38 298 MET B C 1
ATOM 5341 O O . MET B 1 298 ? -6 22.922 6.59 1 98.38 298 MET B O 1
ATOM 5345 N N . SER B 1 299 ? -6.609 24.75 7.66 1 98.44 299 SER B N 1
ATOM 5346 C CA . SER B 1 299 ? -7.809 24.906 6.844 1 98.44 299 SER B CA 1
ATOM 5347 C C . SER B 1 299 ? -8.25 26.359 6.797 1 98.44 299 SER B C 1
ATOM 5349 O O . SER B 1 299 ? -7.883 27.156 7.66 1 98.44 299 SER B O 1
ATOM 5351 N N . ARG B 1 300 ? -9.016 26.672 5.789 1 98.06 300 ARG B N 1
ATOM 5352 C CA . ARG B 1 300 ? -9.578 28.016 5.66 1 98.06 300 ARG B CA 1
ATOM 5353 C C . ARG B 1 300 ? -10.891 28.141 6.43 1 98.06 300 ARG B C 1
ATOM 5355 O O . ARG B 1 300 ? -11.719 27.234 6.402 1 98.06 300 ARG B O 1
ATOM 5362 N N . ALA B 1 301 ? -10.969 29.219 7.152 1 97.81 301 ALA B N 1
ATOM 5363 C CA . ALA B 1 301 ? -12.227 29.547 7.812 1 97.81 301 ALA B CA 1
ATOM 5364 C C . ALA B 1 301 ? -13.172 30.281 6.863 1 97.81 301 ALA B C 1
ATOM 5366 O O . ALA B 1 301 ? -12.734 30.844 5.852 1 97.81 301 ALA B O 1
ATOM 5367 N N . PRO B 1 302 ? -14.461 30.297 7.223 1 96.69 302 PRO B N 1
ATOM 5368 C CA . PRO B 1 302 ? -15.438 30.969 6.363 1 96.69 302 PRO B CA 1
ATOM 5369 C C . PRO B 1 302 ? -15.148 32.469 6.203 1 96.69 302 PRO B C 1
ATOM 5371 O O . PRO B 1 302 ? -15.484 33.062 5.172 1 96.69 302 PRO B O 1
ATOM 5374 N N . ASP B 1 303 ? -14.531 33.125 7.094 1 97.31 303 ASP B N 1
ATOM 5375 C CA . ASP B 1 303 ? -14.273 34.562 7.051 1 97.31 303 ASP B CA 1
ATOM 5376 C C . ASP B 1 303 ? -13 34.875 6.273 1 97.31 303 ASP B C 1
ATOM 5378 O O . ASP B 1 303 ? -12.578 36.031 6.195 1 97.31 303 ASP B O 1
ATOM 5382 N N . GLY B 1 304 ? -12.352 33.844 5.781 1 97.56 304 GLY B N 1
ATOM 5383 C CA . GLY B 1 304 ? -11.156 34.031 4.969 1 97.56 304 GLY B CA 1
ATOM 5384 C C . GLY B 1 304 ? -9.867 33.812 5.742 1 97.56 304 GLY B C 1
ATOM 5385 O O . GLY B 1 304 ? -8.797 33.656 5.152 1 97.56 304 GLY B O 1
ATOM 5386 N N . ASN B 1 305 ? -9.977 33.906 7.086 1 98.44 305 ASN B N 1
ATOM 5387 C CA . ASN B 1 305 ? -8.828 33.531 7.914 1 98.44 305 ASN B CA 1
ATOM 5388 C C . ASN B 1 305 ? -8.523 32.031 7.836 1 98.44 305 ASN B C 1
ATOM 5390 O O . ASN B 1 305 ? -9.164 31.312 7.078 1 98.44 305 ASN B O 1
ATOM 5394 N N . MET B 1 306 ? -7.465 31.656 8.539 1 98.62 306 MET B N 1
ATOM 5395 C CA . MET B 1 306 ? -7.098 30.234 8.516 1 98.62 306 MET B CA 1
ATOM 5396 C C . MET B 1 306 ? -6.922 29.688 9.93 1 98.62 306 MET B C 1
ATOM 5398 O O . MET B 1 306 ? -6.496 30.422 10.828 1 98.62 306 MET B O 1
ATOM 5402 N N . TRP B 1 307 ? -7.301 28.469 10.078 1 98.81 307 TRP B N 1
ATOM 5403 C CA . TRP B 1 307 ? -7.059 27.734 11.32 1 98.81 307 TRP B CA 1
ATOM 5404 C C . TRP B 1 307 ? -5.867 26.797 11.172 1 98.81 307 TRP B C 1
ATOM 5406 O O . TRP B 1 307 ? -5.715 26.141 10.141 1 98.81 307 TRP B O 1
ATOM 5416 N N . LEU B 1 308 ? -5.07 26.797 12.164 1 98.75 308 LEU B N 1
ATOM 5417 C CA . LEU B 1 308 ? -3.891 25.938 12.234 1 98.75 308 LEU B CA 1
ATOM 5418 C C . LEU B 1 308 ? -3.92 25.062 13.484 1 98.75 308 LEU B C 1
ATOM 5420 O O . LEU B 1 308 ? -4.055 25.578 14.602 1 98.75 308 LEU B O 1
ATOM 5424 N N . ALA B 1 309 ? -3.82 23.75 13.289 1 98.81 309 ALA B N 1
ATOM 5425 C CA . ALA B 1 309 ? -3.652 22.859 14.43 1 98.81 309 ALA B CA 1
ATOM 5426 C C . ALA B 1 309 ? -2.217 22.891 14.945 1 98.81 309 ALA B C 1
ATOM 5428 O O . ALA B 1 309 ? -1.266 22.875 14.164 1 98.81 309 ALA B O 1
ATOM 5429 N N . ILE B 1 310 ? -2.029 23.031 16.219 1 98.31 310 ILE B N 1
ATOM 5430 C CA . ILE B 1 310 ? -0.739 22.906 16.891 1 98.31 310 ILE B CA 1
ATOM 5431 C C . ILE B 1 310 ? -0.706 21.641 17.734 1 98.31 310 ILE B C 1
ATOM 5433 O O . ILE B 1 310 ? -1.203 21.625 18.859 1 98.31 310 ILE B O 1
ATOM 5437 N N . VAL B 1 311 ? -0.059 20.625 17.297 1 97.44 311 VAL B N 1
ATOM 5438 C CA . VAL B 1 311 ? -0.272 19.25 17.734 1 97.44 311 VAL B CA 1
ATOM 5439 C C . VAL B 1 311 ? 0.581 18.984 18.969 1 97.44 311 VAL B C 1
ATOM 5441 O O . VAL B 1 311 ? 0.212 18.156 19.828 1 97.44 311 VAL B O 1
ATOM 5444 N N . ALA B 1 312 ? 1.706 19.672 19.141 1 96.25 312 ALA B N 1
ATOM 5445 C CA . ALA B 1 312 ? 2.619 19.422 20.25 1 96.25 312 ALA B CA 1
ATOM 5446 C C . ALA B 1 312 ? 3.396 20.688 20.609 1 96.25 312 ALA B C 1
ATOM 5448 O O . ALA B 1 312 ? 3.656 21.531 19.766 1 96.25 312 ALA B O 1
ATOM 5449 N N . PRO B 1 313 ? 3.738 20.797 21.859 1 95.75 313 PRO B N 1
ATOM 5450 C CA . PRO B 1 313 ? 4.598 21.906 22.266 1 95.75 313 PRO B CA 1
ATOM 5451 C C . PRO B 1 313 ? 6.066 21.672 21.922 1 95.75 313 PRO B C 1
ATOM 5453 O O . PRO B 1 313 ? 6.461 20.547 21.609 1 95.75 313 PRO B O 1
ATOM 5456 N N . VAL B 1 314 ? 6.785 22.766 21.891 1 95.38 314 VAL B N 1
ATOM 5457 C CA . VAL B 1 314 ? 8.227 22.625 21.719 1 95.38 314 VAL B CA 1
ATOM 5458 C C . VAL B 1 314 ? 8.859 22.125 23.031 1 95.38 314 VAL B C 1
ATOM 5460 O O . VAL B 1 314 ? 8.594 22.672 24.094 1 95.38 314 VAL B O 1
ATOM 5463 N N . THR B 1 315 ? 9.562 21.047 22.891 1 91.88 315 THR B N 1
ATOM 5464 C CA . THR B 1 315 ? 10.273 20.484 24.016 1 91.88 315 THR B CA 1
ATOM 5465 C C . THR B 1 315 ? 11.789 20.578 23.812 1 91.88 315 THR B C 1
ATOM 5467 O O . THR B 1 315 ? 12.25 21.312 22.938 1 91.88 315 THR B O 1
ATOM 5470 N N . GLY B 1 316 ? 12.539 19.812 24.656 1 87.56 316 GLY B N 1
ATOM 5471 C CA . GLY B 1 316 ? 13.992 19.812 24.547 1 87.56 316 GLY B CA 1
ATOM 5472 C C . GLY B 1 316 ? 14.508 18.812 23.531 1 87.56 316 GLY B C 1
ATOM 5473 O O . GLY B 1 316 ? 15.711 18.766 23.25 1 87.56 316 GLY B O 1
ATOM 5474 N N . LEU B 1 317 ? 13.68 18.031 22.938 1 88.19 317 LEU B N 1
ATOM 5475 C CA . LEU B 1 317 ? 14.086 16.969 22.031 1 88.19 317 LEU B CA 1
ATOM 5476 C C . LEU B 1 317 ? 14.891 17.516 20.859 1 88.19 317 LEU B C 1
ATOM 5478 O O . LEU B 1 317 ? 15.914 16.938 20.484 1 88.19 317 LEU B O 1
ATOM 5482 N N . PRO B 1 318 ? 14.484 18.641 20.266 1 93.56 318 PRO B N 1
ATOM 5483 C CA . PRO B 1 318 ? 15.227 19.141 19.109 1 93.56 318 PRO B CA 1
ATOM 5484 C C . PRO B 1 318 ? 16.672 19.5 19.453 1 93.56 318 PRO B C 1
ATOM 5486 O O . PRO B 1 318 ? 17.531 19.531 18.562 1 93.56 318 PRO B O 1
ATOM 5489 N N . LYS B 1 319 ? 17.062 19.75 20.703 1 91.81 319 LYS B N 1
ATOM 5490 C CA . LYS B 1 319 ? 18.438 20.031 21.109 1 91.81 319 LYS B CA 1
ATOM 5491 C C . LYS B 1 319 ? 19.328 18.812 20.859 1 91.81 319 LYS B C 1
ATOM 5493 O O . LYS B 1 319 ? 20.531 18.969 20.609 1 91.81 319 LYS B O 1
ATOM 5498 N N . LEU B 1 320 ? 18.688 17.703 20.938 1 91.56 320 LEU B N 1
ATOM 5499 C CA . LEU B 1 320 ? 19.438 16.469 20.766 1 91.56 320 LEU B CA 1
ATOM 5500 C C . LEU B 1 320 ? 19.797 16.234 19.297 1 91.56 320 LEU B C 1
ATOM 5502 O O . LEU B 1 320 ? 20.641 15.398 18.969 1 91.56 320 LEU B O 1
ATOM 5506 N N . LEU B 1 321 ? 19.219 17.016 18.406 1 94.69 321 LEU B N 1
ATOM 5507 C CA . LEU B 1 321 ? 19.422 16.812 16.984 1 94.69 321 LEU B CA 1
ATOM 5508 C C . LEU B 1 321 ? 20.656 17.547 16.5 1 94.69 321 LEU B C 1
ATOM 5510 O O . LEU B 1 321 ? 21.062 17.406 15.336 1 94.69 321 LEU B O 1
ATOM 5514 N N . LYS B 1 322 ? 21.344 18.188 17.359 1 92.38 322 LYS B N 1
ATOM 5515 C CA . LYS B 1 322 ? 22.547 18.953 17 1 92.38 322 LYS B CA 1
ATOM 5516 C C . LYS B 1 322 ? 23.703 18.016 16.641 1 92.38 322 LYS B C 1
ATOM 5518 O O . LYS B 1 322 ? 24.547 18.359 15.82 1 92.38 322 LYS B O 1
ATOM 5523 N N . SER B 1 323 ? 23.703 16.875 17.234 1 90.12 323 SER B N 1
ATOM 5524 C CA . SER B 1 323 ? 24.797 15.93 17.062 1 90.12 323 SER B CA 1
ATOM 5525 C C . SER B 1 323 ? 24.344 14.664 16.328 1 90.12 323 SER B C 1
ATOM 5527 O O . SER B 1 323 ? 23.312 14.086 16.672 1 90.12 323 SER B O 1
ATOM 5529 N N . LYS B 1 324 ? 25.125 14.32 15.367 1 87.5 324 LYS B N 1
ATOM 5530 C CA . LYS B 1 324 ? 24.844 13.086 14.641 1 87.5 324 LYS B CA 1
ATOM 5531 C C . LYS B 1 324 ? 24.859 11.883 15.57 1 87.5 324 LYS B C 1
ATOM 5533 O O . LYS B 1 324 ? 24.109 10.922 15.375 1 87.5 324 LYS B O 1
ATOM 5538 N N . VAL B 1 325 ? 25.703 11.898 16.578 1 87.31 325 VAL B N 1
ATOM 5539 C CA . VAL B 1 325 ? 25.828 10.789 17.516 1 87.31 325 VAL B CA 1
ATOM 5540 C C . VAL B 1 325 ? 24.547 10.641 18.328 1 87.31 325 VAL B C 1
ATOM 5542 O O . VAL B 1 325 ? 24.031 9.539 18.484 1 87.31 325 VAL B O 1
ATOM 5545 N N . THR B 1 326 ? 24.109 11.727 18.891 1 91.38 326 THR B N 1
ATOM 5546 C CA . THR B 1 326 ? 22.891 11.656 19.688 1 91.38 326 THR B CA 1
ATOM 5547 C C . THR B 1 326 ? 21.703 11.25 18.812 1 91.38 326 THR B C 1
ATOM 5549 O O . THR B 1 326 ? 20.797 10.547 19.266 1 91.38 326 THR B O 1
ATOM 5552 N N . ARG B 1 327 ? 21.703 11.734 17.594 1 93.62 327 ARG B N 1
ATOM 5553 C CA . ARG B 1 327 ? 20.656 11.344 16.656 1 93.62 327 ARG B CA 1
ATOM 5554 C C . ARG B 1 327 ? 20.672 9.844 16.406 1 93.62 327 ARG B C 1
ATOM 5556 O O . ARG B 1 327 ? 19.625 9.195 16.375 1 93.62 327 ARG B O 1
ATOM 5563 N N . PHE B 1 328 ? 21.828 9.352 16.188 1 89.5 328 PHE B N 1
ATOM 5564 C CA . PHE B 1 328 ? 21.984 7.914 15.977 1 89.5 328 PHE B CA 1
ATOM 5565 C C . PHE B 1 328 ? 21.453 7.129 17.172 1 89.5 328 PHE B C 1
ATOM 5567 O O . PHE B 1 328 ? 20.688 6.176 17 1 89.5 328 PHE B O 1
ATOM 5574 N N . LEU B 1 329 ? 21.797 7.527 18.328 1 87.25 329 LEU B N 1
ATOM 5575 C CA . LEU B 1 329 ? 21.344 6.859 19.531 1 87.25 329 LEU B CA 1
ATOM 5576 C C . LEU B 1 329 ? 19.828 6.93 19.656 1 87.25 329 LEU B C 1
ATOM 5578 O O . LEU B 1 329 ? 19.172 5.93 19.969 1 87.25 329 LEU B O 1
ATOM 5582 N N . LEU B 1 330 ? 19.281 8.055 19.391 1 91.06 330 LEU B N 1
ATOM 5583 C CA . LEU B 1 330 ? 17.844 8.258 19.484 1 91.06 330 LEU B CA 1
ATOM 5584 C C . LEU B 1 330 ? 17.109 7.367 18.5 1 91.06 330 LEU B C 1
ATOM 5586 O O . LEU B 1 330 ? 16.047 6.824 18.812 1 91.06 330 LEU B O 1
ATOM 5590 N N . ALA B 1 331 ? 17.594 7.211 17.25 1 90.19 331 ALA B N 1
ATOM 5591 C CA . ALA B 1 331 ? 16.953 6.445 16.188 1 90.19 331 ALA B CA 1
ATOM 5592 C C . ALA B 1 331 ? 16.875 4.965 16.547 1 90.19 331 ALA B C 1
ATOM 5594 O O . ALA B 1 331 ? 15.938 4.27 16.156 1 90.19 331 ALA B O 1
ATOM 5595 N N . TYR B 1 332 ? 17.797 4.48 17.297 1 86.19 332 TYR B N 1
ATOM 5596 C CA . TYR B 1 332 ? 17.891 3.047 17.562 1 86.19 332 TYR B CA 1
ATOM 5597 C C . TYR B 1 332 ? 17.375 2.705 18.953 1 86.19 332 TYR B C 1
ATOM 5599 O O . TYR B 1 332 ? 17.297 1.529 19.312 1 86.19 332 TYR B O 1
ATOM 5607 N N . LEU B 1 333 ? 16.984 3.725 19.703 1 85 333 LEU B N 1
ATOM 5608 C CA . LEU B 1 333 ? 16.406 3.482 21.016 1 85 333 LEU B CA 1
ATOM 5609 C C . LEU B 1 333 ? 15.07 2.756 20.906 1 85 333 LEU B C 1
ATOM 5611 O O . LEU B 1 333 ? 14.258 3.082 20.031 1 85 333 LEU B O 1
ATOM 5615 N N . PRO B 1 334 ? 14.836 1.743 21.75 1 80.19 334 PRO B N 1
ATOM 5616 C CA . PRO B 1 334 ? 13.5 1.142 21.797 1 80.19 334 PRO B CA 1
ATOM 5617 C C . PRO B 1 334 ? 12.414 2.133 22.219 1 80.19 334 PRO B C 1
ATOM 5619 O O . PRO B 1 334 ? 12.711 3.131 22.875 1 80.19 334 PRO B O 1
ATOM 5622 N N . ALA B 1 335 ? 11.242 1.857 21.859 1 76.5 335 ALA B N 1
ATOM 5623 C CA . ALA B 1 335 ? 10.117 2.773 22.047 1 76.5 335 ALA B CA 1
ATOM 5624 C C . ALA B 1 335 ? 9.984 3.164 23.516 1 76.5 335 ALA B C 1
ATOM 5626 O O . ALA B 1 335 ? 9.688 4.32 23.828 1 76.5 335 ALA B O 1
ATOM 5627 N N . TRP B 1 336 ? 10.172 2.248 24.453 1 79.81 336 TRP B N 1
ATOM 5628 C CA . TRP B 1 336 ? 9.961 2.496 25.875 1 79.81 336 TRP B CA 1
ATOM 5629 C C . TRP B 1 336 ? 11.023 3.438 26.422 1 79.81 336 TRP B C 1
ATOM 5631 O O . TRP B 1 336 ? 10.844 4.031 27.484 1 79.81 336 TRP B O 1
ATOM 5641 N N . ALA B 1 337 ? 12.109 3.676 25.672 1 84.12 337 ALA B N 1
ATOM 5642 C CA . ALA B 1 337 ? 13.227 4.484 26.156 1 84.12 337 ALA B CA 1
ATOM 5643 C C . ALA B 1 337 ? 13.242 5.855 25.484 1 84.12 337 ALA B C 1
ATOM 5645 O O . ALA B 1 337 ? 14.062 6.711 25.828 1 84.12 337 ALA B O 1
ATOM 5646 N N . ARG B 1 338 ? 12.359 6.125 24.609 1 82.12 338 ARG B N 1
ATOM 5647 C CA . ARG B 1 338 ? 12.328 7.398 23.891 1 82.12 338 ARG B CA 1
ATOM 5648 C C . ARG B 1 338 ? 11.633 8.469 24.719 1 82.12 338 ARG B C 1
ATOM 5650 O O . ARG B 1 338 ? 10.734 8.172 25.516 1 82.12 338 ARG B O 1
ATOM 5657 N N . PRO B 1 339 ? 12.055 9.672 24.5 1 85.19 339 PRO B N 1
ATOM 5658 C CA . PRO B 1 339 ? 11.336 10.75 25.188 1 85.19 339 PRO B CA 1
ATOM 5659 C C . PRO B 1 339 ? 9.844 10.766 24.844 1 85.19 339 PRO B C 1
ATOM 5661 O O . PRO B 1 339 ? 9.469 10.516 23.688 1 85.19 339 PRO B O 1
ATOM 5664 N N . ARG B 1 340 ? 9.125 11.07 25.938 1 85.19 340 ARG B N 1
ATOM 5665 C CA . ARG B 1 340 ? 7.676 11.117 25.75 1 85.19 340 ARG B CA 1
ATOM 5666 C C . ARG B 1 340 ? 7.238 12.477 25.219 1 85.19 340 ARG B C 1
ATOM 5668 O O . ARG B 1 340 ? 7.805 13.508 25.594 1 85.19 340 ARG B O 1
ATOM 5675 N N . ILE B 1 341 ? 6.238 12.508 24.328 1 88.06 341 ILE B N 1
ATOM 5676 C CA . ILE B 1 341 ? 5.613 13.75 23.875 1 88.06 341 ILE B CA 1
ATOM 5677 C C . ILE B 1 341 ? 4.539 14.18 24.859 1 88.06 341 ILE B C 1
ATOM 5679 O O . ILE B 1 341 ? 3.596 13.43 25.125 1 88.06 341 ILE B O 1
ATOM 5683 N N . PRO B 1 342 ? 4.68 15.383 25.406 1 91.81 342 PRO B N 1
ATOM 5684 C CA . PRO B 1 342 ? 3.666 15.836 26.359 1 91.81 342 PRO B CA 1
ATOM 5685 C C . PRO B 1 342 ? 2.293 16.016 25.719 1 91.81 342 PRO B C 1
ATOM 5687 O O . PRO B 1 342 ? 2.199 16.453 24.562 1 91.81 342 PRO B O 1
ATOM 5690 N N . ARG B 1 343 ? 1.289 15.75 26.453 1 93.38 343 ARG B N 1
ATOM 5691 C CA . ARG B 1 343 ? -0.065 16.062 26 1 93.38 343 ARG B CA 1
ATOM 5692 C C . ARG B 1 343 ? -0.285 17.562 25.922 1 93.38 343 ARG B C 1
ATOM 5694 O O . ARG B 1 343 ? 0.182 18.312 26.781 1 93.38 343 ARG B O 1
ATOM 5701 N N . TRP B 1 344 ? -0.88 17.906 24.906 1 94.38 344 TRP B N 1
ATOM 5702 C CA . TRP B 1 344 ? -1.136 19.312 24.625 1 94.38 344 TRP B CA 1
ATOM 5703 C C . TRP B 1 344 ? -2.184 19.453 23.531 1 94.38 344 TRP B C 1
ATOM 5705 O O . TRP B 1 344 ? -2.207 18.672 22.578 1 94.38 344 TRP B O 1
ATOM 5715 N N . GLY B 1 345 ? -3.162 20.359 23.719 1 95.56 345 GLY B N 1
ATOM 5716 C CA . GLY B 1 345 ? -4.098 20.703 22.656 1 95.56 345 GLY B CA 1
ATOM 5717 C C . GLY B 1 345 ? -4.074 22.188 22.312 1 95.56 345 GLY B C 1
ATOM 5718 O O . GLY B 1 345 ? -4.082 23.031 23.203 1 95.56 345 GLY B O 1
ATOM 5719 N N . ALA B 1 346 ? -3.994 22.469 21.016 1 98.31 346 ALA B N 1
ATOM 5720 C CA . ALA B 1 346 ? -3.977 23.891 20.656 1 98.31 346 ALA B CA 1
ATOM 5721 C C . ALA B 1 346 ? -4.414 24.078 19.203 1 98.31 346 ALA B C 1
ATOM 5723 O O . ALA B 1 346 ? -4.191 23.203 18.359 1 98.31 346 ALA B O 1
ATOM 5724 N N . ALA B 1 347 ? -5.082 25.188 18.922 1 98.69 347 ALA B N 1
ATOM 5725 C CA . ALA B 1 347 ? -5.488 25.641 17.594 1 98.69 347 ALA B CA 1
ATOM 5726 C C . ALA B 1 347 ? -5.285 27.156 17.469 1 98.69 347 ALA B C 1
ATOM 5728 O O . ALA B 1 347 ? -5.699 27.922 18.328 1 98.69 347 ALA B O 1
ATOM 5729 N N . LEU B 1 348 ? -4.652 27.562 16.391 1 98.81 348 LEU B N 1
ATOM 5730 C CA . LEU B 1 348 ? -4.32 28.953 16.156 1 98.81 348 LEU B CA 1
ATOM 5731 C C . LEU B 1 348 ? -5.066 29.5 14.945 1 98.81 348 LEU B C 1
ATOM 5733 O O . LEU B 1 348 ? -5.074 28.875 13.883 1 98.81 348 LEU B O 1
ATOM 5737 N N . LYS B 1 349 ? -5.719 30.625 15.102 1 98.69 349 LYS B N 1
ATOM 5738 C CA . LYS B 1 349 ? -6.289 31.359 13.977 1 98.69 349 LYS B CA 1
ATOM 5739 C C . LYS B 1 349 ? -5.328 32.438 13.477 1 98.69 349 LYS B C 1
ATOM 5741 O O . LYS B 1 349 ? -4.742 33.156 14.273 1 98.69 349 LYS B O 1
ATOM 5746 N N . ILE B 1 350 ? -5.133 32.469 12.18 1 98.81 350 ILE B N 1
ATOM 5747 C CA . ILE B 1 350 ? -4.27 33.5 11.609 1 98.81 350 ILE B CA 1
ATOM 5748 C C . ILE B 1 350 ? -5 34.219 10.477 1 98.81 350 ILE B C 1
ATOM 5750 O O . ILE B 1 350 ? -5.883 33.656 9.836 1 98.81 350 ILE B O 1
ATOM 5754 N N . SER B 1 351 ? -4.625 35.438 10.227 1 98.69 351 SER B N 1
ATOM 5755 C CA . SER B 1 351 ? -5.18 36.219 9.117 1 98.69 351 SER B CA 1
ATOM 5756 C C . SER B 1 351 ? -4.586 35.75 7.785 1 98.69 351 SER B C 1
ATOM 5758 O O . SER B 1 351 ? -3.598 35.031 7.758 1 98.69 351 SER B O 1
ATOM 5760 N N . PRO B 1 352 ? -5.141 36.188 6.676 1 98 352 PRO B N 1
ATOM 5761 C CA . PRO B 1 352 ? -4.602 35.844 5.359 1 98 352 PRO B CA 1
ATOM 5762 C C . PRO B 1 352 ? -3.184 36.375 5.145 1 98 352 PRO B C 1
ATOM 5764 O O . PRO B 1 352 ? -2.471 35.875 4.262 1 98 352 PRO B O 1
ATOM 5767 N N . THR B 1 353 ? -2.768 37.344 5.957 1 97.62 353 THR B N 1
ATOM 5768 C CA . THR B 1 353 ? -1.429 37.906 5.816 1 97.62 353 THR B CA 1
ATOM 5769 C C . THR B 1 353 ? -0.49 37.344 6.875 1 97.62 353 THR B C 1
ATOM 5771 O O . THR B 1 353 ? 0.646 37.812 7.016 1 97.62 353 THR B O 1
ATOM 5774 N N . GLY B 1 354 ? -1.005 36.438 7.703 1 98.12 354 GLY B N 1
ATOM 5775 C CA . GLY B 1 354 ? -0.127 35.688 8.602 1 98.12 354 GLY B CA 1
ATOM 5776 C C . GLY B 1 354 ? -0.119 36.25 10.016 1 98.12 354 GLY B C 1
ATOM 5777 O O . GLY B 1 354 ? 0.694 35.844 10.844 1 98.12 354 GLY B O 1
ATOM 5778 N N . GLN B 1 355 ? -0.97 37.188 10.297 1 98.25 355 GLN B N 1
ATOM 5779 C CA . GLN B 1 355 ? -1.061 37.719 11.656 1 98.25 355 GLN B CA 1
ATOM 5780 C C . GLN B 1 355 ? -1.799 36.75 12.57 1 98.25 355 GLN B C 1
ATOM 5782 O O . GLN B 1 355 ? -2.912 36.312 12.266 1 98.25 355 GLN B O 1
ATOM 5787 N N . PRO B 1 356 ? -1.149 36.375 13.727 1 98.62 356 PRO B N 1
ATOM 5788 C CA . PRO B 1 356 ? -1.896 35.562 14.68 1 98.62 356 PRO B CA 1
ATOM 5789 C C . PRO B 1 356 ? -3.078 36.312 15.297 1 98.62 356 PRO B C 1
ATOM 5791 O O . PRO B 1 356 ? -2.949 37.469 15.672 1 98.62 356 PRO B O 1
ATOM 5794 N N . LEU B 1 357 ? -4.164 35.656 15.375 1 98.38 357 LEU B N 1
ATOM 5795 C CA . LEU B 1 357 ? -5.383 36.312 15.836 1 98.38 357 LEU B CA 1
ATOM 5796 C C . LEU B 1 357 ? -5.828 35.75 17.188 1 98.38 357 LEU B C 1
ATOM 5798 O O . LEU B 1 357 ? -6.293 36.5 18.047 1 98.38 357 LEU B O 1
ATOM 5802 N N . GLN B 1 358 ? -5.766 34.469 17.328 1 96.94 358 GLN B N 1
ATOM 5803 C CA . GLN B 1 358 ? -6.25 33.812 18.547 1 96.94 358 GLN B CA 1
ATOM 5804 C C . GLN B 1 358 ? -5.664 32.406 18.688 1 96.94 358 GLN B C 1
ATOM 5806 O O . GLN B 1 358 ? -5.57 31.656 17.703 1 96.94 358 GLN B O 1
ATOM 5811 N N . LEU B 1 359 ? -5.242 32.125 19.891 1 98.25 359 LEU B N 1
ATOM 5812 C CA . LEU B 1 359 ? -4.793 30.766 20.219 1 98.25 359 LEU B CA 1
ATOM 5813 C C . LEU B 1 359 ? -5.734 30.109 21.234 1 98.25 359 LEU B C 1
ATOM 5815 O O . LEU B 1 359 ? -6.012 30.688 22.281 1 98.25 359 LEU B O 1
ATOM 5819 N N . LEU B 1 360 ? -6.344 28.969 20.906 1 98.5 360 LEU B N 1
ATOM 5820 C CA . LEU B 1 360 ? -7.156 28.141 21.797 1 98.5 360 LEU B CA 1
ATOM 5821 C C . LEU B 1 360 ? -6.336 26.984 22.359 1 98.5 360 LEU B C 1
ATOM 5823 O O . LEU B 1 360 ? -5.66 26.281 21.609 1 98.5 360 LEU B O 1
ATOM 5827 N N . MET B 1 361 ? -6.441 26.75 23.734 1 98 361 MET B N 1
ATOM 5828 C CA . MET B 1 361 ? -5.508 25.766 24.266 1 98 361 MET B CA 1
ATOM 5829 C C . MET B 1 361 ? -6.191 24.859 25.297 1 98 361 MET B C 1
ATOM 5831 O O . MET B 1 361 ? -7.227 25.234 25.844 1 98 361 MET B O 1
ATOM 5835 N N . ASP B 1 362 ? -5.727 23.703 25.406 1 97.94 362 ASP B N 1
ATOM 5836 C CA . ASP B 1 362 ? -5.652 22.859 26.594 1 97.94 362 ASP B CA 1
ATOM 5837 C C . ASP B 1 362 ? -4.199 22.547 26.969 1 97.94 362 ASP B C 1
ATOM 5839 O O . ASP B 1 362 ? -3.609 21.594 26.438 1 97.94 362 ASP B O 1
ATOM 5843 N N . PRO B 1 363 ? -3.639 23.344 27.906 1 94.81 363 PRO B N 1
ATOM 5844 C CA . PRO B 1 363 ? -2.186 23.391 28.062 1 94.81 363 PRO B CA 1
ATOM 5845 C C . PRO B 1 363 ? -1.604 22.078 28.578 1 94.81 363 PRO B C 1
ATOM 5847 O O . PRO B 1 363 ? -0.408 21.828 28.406 1 94.81 363 PRO B O 1
ATOM 5850 N N . ASP B 1 364 ? -2.428 21.281 29.25 1 95.06 364 ASP B N 1
ATOM 5851 C CA . ASP B 1 364 ? -1.896 20 29.703 1 95.06 364 ASP B CA 1
ATOM 5852 C C . ASP B 1 364 ? -2.586 18.828 29 1 95.06 364 ASP B C 1
ATOM 5854 O O . ASP B 1 364 ? -2.383 17.672 29.344 1 95.06 364 ASP B O 1
ATOM 5858 N N . GLY B 1 365 ? -3.42 19.172 28.047 1 96.56 365 GLY B N 1
ATOM 5859 C CA . GLY B 1 365 ? -4.074 18.156 27.219 1 96.56 365 GLY B CA 1
ATOM 5860 C C . GLY B 1 365 ? -4.922 17.188 28.031 1 96.56 365 GLY B C 1
ATOM 5861 O O . GLY B 1 365 ? -5.109 16.047 27.625 1 96.56 365 GLY B O 1
ATOM 5862 N N . SER B 1 366 ? -5.383 17.594 29.219 1 96 366 SER B N 1
ATOM 5863 C CA . SER B 1 366 ? -6.133 16.703 30.094 1 96 366 SER B CA 1
ATOM 5864 C C . SER B 1 366 ? -7.516 16.406 29.531 1 96 366 SER B C 1
ATOM 5866 O O . SER B 1 366 ? -8.078 15.336 29.781 1 96 366 SER B O 1
ATOM 5868 N N . HIS B 1 367 ? -8.016 17.375 28.75 1 96.88 367 HIS B N 1
ATOM 5869 C CA . HIS B 1 367 ? -9.336 17.188 28.156 1 96.88 367 HIS B CA 1
ATOM 5870 C C . HIS B 1 367 ? -9.219 16.938 26.656 1 96.88 367 HIS B C 1
ATOM 5872 O O . HIS B 1 367 ? -9.68 15.914 26.156 1 96.88 367 HIS B O 1
ATOM 5878 N N . ILE B 1 368 ? -8.656 17.844 25.922 1 96.88 368 ILE B N 1
ATOM 5879 C CA . ILE B 1 368 ? -8.406 17.734 24.484 1 96.88 368 ILE B CA 1
ATOM 5880 C C . ILE B 1 368 ? -6.906 17.75 24.219 1 96.88 368 ILE B C 1
ATOM 5882 O O . ILE B 1 368 ? -6.223 18.719 24.562 1 96.88 368 ILE B O 1
ATOM 5886 N N . ALA B 1 369 ? -6.441 16.672 23.594 1 97.19 369 ALA B N 1
ATOM 5887 C CA . ALA B 1 369 ? -5.016 16.609 23.281 1 97.19 369 ALA B CA 1
ATOM 5888 C C . ALA B 1 369 ? -4.793 16.266 21.812 1 97.19 369 ALA B C 1
ATOM 5890 O O . ALA B 1 369 ? -5.703 15.773 21.141 1 97.19 369 ALA B O 1
ATOM 5891 N N . PHE B 1 370 ? -3.627 16.578 21.266 1 97.5 370 PHE B N 1
ATOM 5892 C CA . PHE B 1 370 ? -3.109 16.125 19.984 1 97.5 370 PHE B CA 1
ATOM 5893 C C . PHE B 1 370 ? -4.055 16.516 18.859 1 97.5 370 PHE B C 1
ATOM 5895 O O . PHE B 1 370 ? -4.406 15.68 18.016 1 97.5 370 PHE B O 1
ATOM 5902 N N . VAL B 1 371 ? -4.445 17.812 18.891 1 98.19 371 VAL B N 1
ATOM 5903 C CA . VAL B 1 371 ? -5.258 18.359 17.812 1 98.19 371 VAL B CA 1
ATOM 5904 C C . VAL B 1 371 ? -4.465 18.344 16.5 1 98.19 371 VAL B C 1
ATOM 5906 O O . VAL B 1 371 ? -3.387 18.938 16.422 1 98.19 371 VAL B O 1
ATOM 5909 N N . SER B 1 372 ? -5.047 17.641 15.508 1 98.5 372 SER B N 1
ATOM 5910 C CA . SER B 1 372 ? -4.289 17.469 14.273 1 98.5 372 SER B CA 1
ATOM 5911 C C . SER B 1 372 ? -4.922 18.266 13.133 1 98.5 372 SER B C 1
ATOM 5913 O O . SER B 1 372 ? -4.289 18.469 12.094 1 98.5 372 SER B O 1
ATOM 5915 N N . SER B 1 373 ? -6.141 18.672 13.227 1 98.62 373 SER B N 1
ATOM 5916 C CA . SER B 1 373 ? -6.832 19.484 12.227 1 98.62 373 SER B CA 1
ATOM 5917 C C . SER B 1 373 ? -7.941 20.312 12.867 1 98.62 373 SER B C 1
ATOM 5919 O O . SER B 1 373 ? -8.375 20.016 13.984 1 98.62 373 SER B O 1
ATOM 5921 N N . VAL B 1 374 ? -8.305 21.359 12.195 1 98.44 374 VAL B N 1
ATOM 5922 C CA . VAL B 1 374 ? -9.414 22.219 12.609 1 98.44 374 VAL B CA 1
ATOM 5923 C C . VAL B 1 374 ? -10.289 22.547 11.406 1 98.44 374 VAL B C 1
ATOM 5925 O O . 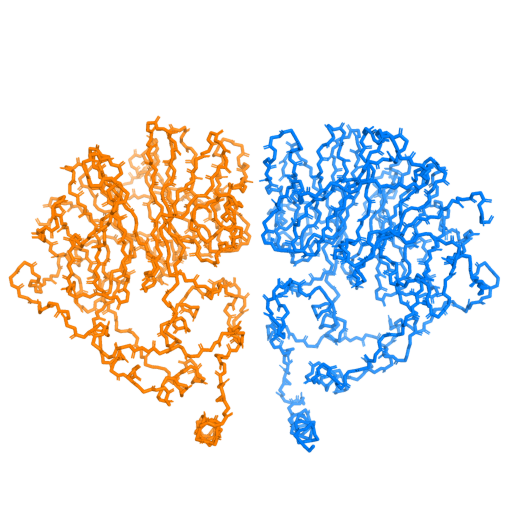VAL B 1 374 ? -9.797 23.047 10.383 1 98.44 374 VAL B O 1
ATOM 5928 N N . THR B 1 375 ? -11.531 22.281 11.516 1 97.19 375 THR B N 1
ATOM 5929 C CA . THR B 1 375 ? -12.516 22.625 10.484 1 97.19 375 THR B CA 1
ATOM 5930 C C . THR B 1 375 ? -13.633 23.484 11.07 1 97.19 375 THR B C 1
ATOM 5932 O O . THR B 1 375 ? -14.273 23.094 12.047 1 97.19 375 THR B O 1
ATOM 5935 N N . GLU B 1 376 ? -13.82 24.609 10.477 1 97.5 376 GLU B N 1
ATOM 5936 C CA . GLU B 1 376 ? -14.891 25.5 10.93 1 97.5 376 GLU B CA 1
ATOM 5937 C C . GLU B 1 376 ? -16.109 25.406 10.008 1 97.5 376 GLU B C 1
ATOM 5939 O O . GLU B 1 376 ? -16 25.609 8.805 1 97.5 376 GLU B O 1
ATOM 5944 N N . VAL B 1 377 ? -17.188 25.094 10.617 1 94.12 377 VAL B N 1
ATOM 5945 C CA . VAL B 1 377 ? -18.453 25.047 9.875 1 94.12 377 VAL B CA 1
ATOM 5946 C C . VAL B 1 377 ? -19.594 25.531 10.758 1 94.12 377 VAL B C 1
ATOM 5948 O O . VAL B 1 377 ? -19.766 25.062 11.883 1 94.12 377 VAL B O 1
ATOM 5951 N N . ALA B 1 378 ? -20.344 26.531 10.273 1 91.12 378 ALA B N 1
ATOM 5952 C CA . ALA B 1 378 ? -21.578 27 10.883 1 91.12 378 ALA B CA 1
ATOM 5953 C C . ALA B 1 378 ? -21.375 27.344 12.359 1 91.12 378 ALA B C 1
ATOM 5955 O O . ALA B 1 378 ? -22.125 26.891 13.219 1 91.12 378 ALA B O 1
ATOM 5956 N N . GLY B 1 379 ? -20.312 27.984 12.648 1 93.31 379 GLY B N 1
ATOM 5957 C CA . GLY B 1 379 ? -20.078 28.516 13.977 1 93.31 379 GLY B CA 1
ATOM 5958 C C . GLY B 1 379 ? -19.469 27.5 14.93 1 93.31 379 GLY B C 1
ATOM 5959 O O . GLY B 1 379 ? -19.391 27.734 16.141 1 93.31 379 GLY B O 1
ATOM 5960 N N . ARG B 1 380 ? -19.031 26.391 14.391 1 94.44 380 ARG B N 1
ATOM 5961 C CA . ARG B 1 380 ? -18.391 25.359 15.195 1 94.44 380 ARG B CA 1
ATOM 5962 C C . ARG B 1 380 ? -17.016 25.016 14.641 1 94.44 380 ARG B C 1
ATOM 5964 O O . ARG B 1 380 ? -16.797 25.047 13.422 1 94.44 380 ARG B O 1
ATOM 5971 N N . LEU B 1 381 ? -16.156 24.75 15.594 1 97.5 381 LEU B N 1
ATOM 5972 C CA . LEU B 1 381 ? -14.859 24.172 15.242 1 97.5 381 LEU B CA 1
ATOM 5973 C C . LEU B 1 381 ? -14.859 22.672 15.484 1 97.5 381 LEU B C 1
ATOM 5975 O O . LEU B 1 381 ? -15.188 22.219 16.578 1 97.5 381 LEU B O 1
ATOM 5979 N N . TYR B 1 382 ? -14.555 21.906 14.492 1 97.19 382 TYR B N 1
ATOM 5980 C CA . TYR B 1 382 ? -14.336 20.469 14.633 1 97.19 382 TYR B CA 1
ATOM 5981 C C . TYR B 1 382 ? -12.844 20.141 14.617 1 97.19 382 TYR B C 1
ATOM 5983 O O . TYR B 1 382 ? -12.102 20.672 13.789 1 97.19 382 TYR B O 1
ATOM 5991 N N . PHE B 1 383 ? -12.414 19.328 15.562 1 98.19 383 PHE B N 1
ATOM 5992 C CA . PHE B 1 383 ? -11 19 15.711 1 98.19 383 PHE B CA 1
ATOM 5993 C C . PHE B 1 383 ? -10.75 17.531 15.43 1 98.19 383 PHE B C 1
ATOM 5995 O O . PHE B 1 383 ? -11.352 16.656 16.062 1 98.19 383 PHE B O 1
ATOM 6002 N N . GLY B 1 384 ? -9.914 17.219 14.438 1 98.31 384 GLY B N 1
ATOM 6003 C CA . GLY B 1 384 ? -9.398 15.875 14.258 1 98.31 384 GLY B CA 1
ATOM 6004 C C . GLY B 1 384 ? -8.328 15.5 15.266 1 98.31 384 GLY B C 1
ATOM 6005 O O . GLY B 1 384 ? -7.82 16.359 15.984 1 98.31 384 GLY B O 1
ATOM 6006 N N . ASN B 1 385 ? -7.973 14.25 15.266 1 97.62 385 ASN B N 1
ATOM 6007 C CA . ASN B 1 385 ? -6.996 13.742 16.219 1 97.62 385 ASN B CA 1
ATOM 6008 C C . ASN B 1 385 ? -6.145 12.633 15.617 1 97.62 385 ASN B C 1
ATOM 6010 O O . ASN B 1 385 ? -6.676 11.602 15.188 1 97.62 385 ASN B O 1
ATOM 6014 N N . VAL B 1 386 ? -4.875 12.773 15.648 1 93.88 386 VAL B N 1
ATOM 6015 C CA . VAL B 1 386 ? -4.004 11.836 14.953 1 93.88 386 VAL B CA 1
ATOM 6016 C C . VAL B 1 386 ? -3.57 10.719 15.906 1 93.88 386 VAL B C 1
ATOM 6018 O O . VAL B 1 386 ? -3.08 9.68 15.469 1 93.88 386 VAL B O 1
ATOM 6021 N N . ARG B 1 387 ? -3.848 10.852 17.188 1 94.19 387 ARG B N 1
ATOM 6022 C CA . ARG B 1 387 ? -3.326 9.898 18.172 1 94.19 387 ARG B CA 1
ATOM 6023 C C . ARG B 1 387 ? -4.453 9.289 19 1 94.19 387 ARG B C 1
ATOM 6025 O O . ARG B 1 387 ? -4.492 8.07 19.203 1 94.19 387 ARG B O 1
ATOM 6032 N N . MET B 1 388 ? -5.348 10.141 19.391 1 95.56 388 MET B N 1
ATOM 6033 C CA . MET B 1 388 ? -6.387 9.688 20.312 1 95.56 388 MET B CA 1
ATOM 6034 C C . MET B 1 388 ? -7.559 9.078 19.547 1 95.56 388 MET B C 1
ATOM 6036 O O . MET B 1 388 ? -7.723 9.312 18.359 1 95.56 388 MET B O 1
ATOM 6040 N N . ASN B 1 389 ? -8.375 8.359 20.328 1 96.81 389 ASN B N 1
ATOM 6041 C CA . ASN B 1 389 ? -9.516 7.656 19.75 1 96.81 389 ASN B CA 1
ATOM 6042 C C . ASN B 1 389 ? -10.805 8.453 19.906 1 96.81 389 ASN B C 1
ATOM 6044 O O . ASN B 1 389 ? -11.82 7.918 20.344 1 96.81 389 ASN B O 1
ATOM 6048 N N . TYR B 1 390 ? -10.703 9.75 19.594 1 96.38 390 TYR B N 1
ATOM 6049 C CA . TYR B 1 390 ? -11.867 10.633 19.547 1 96.38 390 TYR B CA 1
ATOM 6050 C C . TYR B 1 390 ? -11.617 11.812 18.625 1 96.38 390 TYR B C 1
ATOM 6052 O O . TYR B 1 390 ? -10.477 12.078 18.234 1 96.38 390 TYR B O 1
ATOM 6060 N N . VAL B 1 391 ? -12.734 12.414 18.219 1 97 391 VAL B N 1
ATOM 6061 C CA . VAL B 1 391 ? -12.711 13.766 17.672 1 97 391 VAL B CA 1
ATOM 6062 C C . VAL B 1 391 ? -13.469 14.711 18.594 1 97 391 VAL B C 1
ATOM 6064 O O . VAL B 1 391 ? -13.969 14.297 19.641 1 97 391 VAL B O 1
ATOM 6067 N N . SER B 1 392 ? -13.406 16.031 18.266 1 96.5 392 SER B N 1
ATOM 6068 C CA . SER B 1 392 ? -14.062 16.969 19.172 1 96.5 392 SER B CA 1
ATOM 6069 C C . SER B 1 392 ? -14.617 18.172 18.422 1 96.5 392 SER B C 1
ATOM 6071 O O . SER B 1 392 ? -14.32 18.359 17.25 1 96.5 392 SER B O 1
ATOM 6073 N N . TYR B 1 393 ? -15.484 18.859 19.062 1 95.31 393 TYR B N 1
ATOM 6074 C CA . TYR B 1 393 ? -15.984 20.109 18.516 1 95.31 393 TYR B CA 1
ATOM 6075 C C . TYR B 1 393 ? -16.141 21.156 19.609 1 95.31 393 TYR B C 1
ATOM 6077 O O . TYR B 1 393 ? -16.219 20.812 20.797 1 95.31 393 TYR B O 1
ATOM 6085 N N . LEU B 1 394 ? -16.062 22.375 19.234 1 96.5 394 LEU B N 1
ATOM 6086 C CA . LEU B 1 394 ? -16.219 23.562 20.094 1 96.5 394 LEU B CA 1
ATOM 6087 C C . LEU B 1 394 ? -17.141 24.578 19.438 1 96.5 394 LEU B C 1
ATOM 6089 O O . LEU B 1 394 ? -16.969 24.906 18.266 1 96.5 394 LEU B O 1
ATOM 6093 N N . ASP B 1 395 ? -18.125 25.047 20.203 1 94.75 395 ASP B N 1
ATOM 6094 C CA . ASP B 1 395 ? -18.953 26.156 19.703 1 94.75 395 ASP B CA 1
ATOM 6095 C C . ASP B 1 395 ? -18.219 27.484 19.828 1 94.75 395 ASP B C 1
ATOM 6097 O O . ASP B 1 395 ? -17.797 27.875 20.922 1 94.75 395 ASP B O 1
ATOM 6101 N N . LEU B 1 396 ? -18.125 28.141 18.75 1 95.44 396 LEU B N 1
ATOM 6102 C CA . LEU B 1 396 ? -17.359 29.391 18.75 1 95.44 396 LEU B CA 1
ATOM 6103 C C . LEU B 1 396 ? -18 30.422 19.656 1 95.44 396 LEU B C 1
ATOM 6105 O O . LEU B 1 396 ? -17.312 31.312 20.156 1 95.44 396 LEU B O 1
ATOM 6109 N N . LYS B 1 397 ? -19.25 30.328 19.922 1 93.38 397 LYS B N 1
ATOM 6110 C CA . LYS B 1 397 ? -19.922 31.25 20.828 1 93.38 397 LYS B CA 1
ATOM 6111 C C . LYS B 1 397 ? -19.406 31.078 22.25 1 93.38 397 LYS B C 1
ATOM 6113 O O . LYS B 1 397 ? -19.562 31.969 23.094 1 93.38 397 LYS B O 1
ATOM 6118 N N . ASP B 1 398 ? -18.781 29.984 22.484 1 89.5 398 ASP B N 1
ATOM 6119 C CA . ASP B 1 398 ? -18.266 29.688 23.812 1 89.5 398 ASP B CA 1
ATOM 6120 C C . ASP B 1 398 ? -16.812 30.141 23.953 1 89.5 398 ASP B C 1
ATOM 6122 O O . ASP B 1 398 ? -16.156 29.828 24.953 1 89.5 398 ASP B O 1
ATOM 6126 N N . VAL B 1 399 ? -16.281 30.734 23 1 88.81 399 VAL B N 1
ATOM 6127 C CA . VAL B 1 399 ? -14.875 31.125 22.969 1 88.81 399 VAL B CA 1
ATOM 6128 C C . VAL B 1 399 ? -14.734 32.594 23.391 1 88.81 399 VAL B C 1
ATOM 6130 O O . VAL B 1 399 ? -15.586 33.406 23.078 1 88.81 399 VAL B O 1
#

Organism: Chlamydomonas reinhardtii (NCBI:txid3055)

Sequence (798 aa):
MRGVIVVALLSACAYYLPGTLNPTLPYPAQRFGFAHIDPATLPLDNSPLEGVYARNEVLRKAHKLFDGVIASSETVAVSPEGNLTLVDKHGFVYEAEPATKVPGAVFTGEWALDLPATYYLGPGRPLGFHHDAAGNLVIADTLKGLIRLDRTTGAVELLTARVSADSALAPDTPLAYVNDLDIDHDTGVIYFTDSQSIPVYPDRETGTFYDTFQSYLLGFIGGDVAGRLCRYDPATLRTDVLLTGLWFANGVALAADKSYVAVVETNRLRVHRYWLSGPKAGTSDLLIERLPGFPDGMSRAPDGNMWLAIVAPVTGLPKLLKSKVTRFLLAYLPAWARPRIPRWGAALKISPTGQPLQLLMDPDGSHIAFVSSVTEVAGRLYFGNVRMNYVSYLDLKDVMRGVIVVALLSACAYYLPGTLNPTLPYPAQRFGFAHIDPATLPLDNSPLEGVYARNEVLRKAHKLFDGVIASSETVAVSPEGNLTLVDKHGFVYEAEPATKVPGAVFTGEWALDLPATYYLGPGRPLGFHHDAAGNLVIADTLKGLIRLDRTTGAVELLTARVSADSALAPDTPLAYVNDLDIDHDTGVIYFTDSQSIPVYPDRETGTFYDTFQSYLLGFIGGDVAGRLCRYDPATLRTDVLLTGLWFANGVALAADKSYVAVVETNRLRVHRYWLSGPKAGTSDLLIERLPGFPDGMSRAPDGNMWLAIVAPVTGLPKLLKSKVTRFLLAYLPAWARPRIPRWGAALKISPTGQPLQLLMDPDGSHIAFVSSVTEVAGRLYFGNVRMNYVSYLDLKDV

Nearest PDB structures (foldseek):
  6zea-assembly1_A  TM=8.173E-01  e=1.227E-20  Catharanthus roseus
  8kg3-assembly9_I  TM=7.787E-01  e=2.607E-21  Oryza sativa Japonica Group
  6n5v-assembly1_A  TM=8.340E-01  e=1.005E-19  Rauvolfia serpentina
  6s5q-assembly1_A  TM=8.171E-01  e=3.922E-20  Ophiorrhiza pumila
  2fpb-assembly2_B  TM=8.233E-01  e=1.186E-19  Rauvolfia serpentina

Radius of gyration: 27.96 Å; Cα contacts (8 Å, |Δi|>4): 2199; chains: 2; bounding box: 70×80×74 Å

pLDDT: mean 91.92, std 13.0, range [39.62, 99.0]

Solvent-accessible surface area (backbone atoms only — not comparable to full-atom values): 39846 Å² total; per-residue (Å²): 107,70,64,56,49,52,50,49,52,50,48,52,48,52,67,70,31,49,87,90,36,88,59,50,40,54,83,90,42,47,72,38,52,67,47,85,60,63,67,88,60,49,55,76,69,48,40,69,64,47,78,65,48,31,82,50,58,58,39,59,71,40,44,78,38,59,71,81,66,42,45,15,19,20,30,52,35,70,44,93,88,63,28,40,38,36,38,20,37,68,20,36,30,32,45,25,40,47,13,79,75,38,89,84,52,81,55,67,92,36,65,46,68,50,79,72,62,74,44,73,74,39,73,37,25,45,38,22,55,44,64,49,81,87,58,27,40,36,34,16,18,26,51,53,13,34,33,36,35,38,76,87,80,63,46,35,33,50,70,41,34,48,33,30,71,81,25,92,42,71,45,58,34,73,47,28,22,21,32,15,47,32,68,43,66,88,78,57,34,32,39,31,16,28,15,26,71,62,49,54,45,55,30,85,80,67,53,79,39,46,29,58,63,61,31,48,49,51,32,60,58,21,41,44,48,51,1,24,38,32,39,35,34,74,91,75,69,42,28,35,51,74,44,72,62,25,39,34,17,28,10,21,27,58,40,79,85,56,43,30,36,36,38,25,21,25,56,53,16,31,29,34,31,38,28,65,43,74,96,53,42,79,39,70,52,78,39,37,63,40,34,64,26,33,44,34,23,35,23,57,33,91,87,44,29,32,32,33,8,26,31,31,68,69,68,72,67,62,68,45,55,64,36,72,66,53,24,52,53,60,66,68,47,54,78,92,72,47,86,81,81,68,54,15,16,29,40,36,34,26,41,84,79,34,47,77,67,41,50,38,17,16,75,64,19,84,76,37,45,33,20,26,18,43,34,60,55,96,63,27,38,32,30,9,5,61,73,46,34,27,36,33,37,34,55,52,86,78,102,107,69,64,54,50,52,50,48,53,49,47,52,47,51,65,70,32,47,88,90,36,87,60,49,42,54,85,92,42,47,73,38,51,67,48,84,60,62,68,86,60,49,56,77,68,48,40,68,64,48,76,63,48,31,81,51,56,59,40,58,70,40,43,80,38,60,70,81,68,42,45,14,18,20,29,52,34,69,44,92,89,63,26,40,38,39,38,19,36,68,21,37,29,30,44,24,39,46,13,78,75,37,88,85,53,82,54,67,91,36,66,45,69,51,79,71,62,74,46,71,73,41,70,38,24,44,37,23,55,45,65,49,81,87,56,27,40,37,33,17,18,25,50,53,13,37,32,35,36,37,75,87,78,65,46,35,34,52,71,44,35,49,32,28,70,81,25,93,42,71,44,60,34,74,48,28,22,21,31,14,46,33,68,44,66,90,79,55,33,32,39,30,16,28,16,27,71,62,49,55,47,56,32,86,82,65,53,80,40,47,29,57,64,62,30,47,50,52,32,62,60,22,40,43,49,50,0,24,39,31,38,38,34,75,89,75,68,42,27,36,51,75,45,72,62,25,40,33,16,29,9,19,27,59,40,79,85,56,43,29,36,36,37,26,21,24,56,54,16,31,30,35,31,38,26,66,44,74,96,52,42,78,38,70,52,76,38,37,64,41,34,63,26,32,43,35,23,34,24,56,32,91,87,45,29,31,30,33,8,26,30,31,66,68,68,70,66,63,68,46,56,66,37,71,65,52,24,52,52,58,65,68,46,54,78,91,73,48,83,79,81,68,54,16,16,28,38,34,34,25,41,83,79,35,48,78,66,42,51,39,16,16,76,63,20,84,76,37,45,34,19,26,18,42,35,58,55,95,63,27,38,33,29,8,5,62,75,46,35,27,36,33,37,35,55,52,86,78,103

InterPro domains:
  IPR011042 Six-bladed beta-propeller, TolB-like [G3DSA:2.120.10.30] (120-398)
  IPR018119 Strictosidine synthase, conserved region [PF03088] (179-278)

Secondary structure (DSSP, 8-state):
-HHHHHHHHHHHHHHHSTTTS--BPPTT-TT-B-----GGGSS--PPPS-GGG----GGGGPEEESTTTS---S-EEE-TTS-EEEE-TTSEEEEEEEGGGSTT---TT-EEE-SS-SEE--SS-EEEEEE-TTSPEEEEETTTEEEEE-TTT--EEEEESB--TT-SSSTT-B---EEEEEE-TTT--EEEEE--SSPP-B-TTT-SSB-HHHHHHHHHHHT---EEEEEEETTTTEEEEEEEEESSEEEEEE-TTSSEEEEEEGGGTEEEEEE-SSTTTT-EEEEE-S-SEEEEEEEE-TTS-EEEEEEEE--SGGGGGG-HHHHHHHHHS-GGGSPPPPP-EEEEEE-TTS-EEEEEEETT-SSS--EEEEEEETTEEEEEESSSS-EEEEEGGG-/-HHHHHHHHHHHHHHHSTTT---BPPTT-TT-B-----GGGSS--PPPS-GGG----GGGG-EEESTTTS---S-EEE-TTS-EEEE-TTSEEEEEEEGGGSTT-S-TT-EEE-SS-SEE--SS-EEEEEE-TTSPEEEEETTTEEEEE-TTT--EEEEESB--TT-SSSTT-B---EEEEEE-TTT--EEEEE--SSPP-B-TTT-SSB-HHHHHHHHHHHT---EEEEEEETTTTEEEEEEEEESSEEEEEE-TTSSEEEEEEGGGTEEEEEE-SSTTTT-EEEEE-S-SEEEEEEEE-TTS-EEEEEEEE--SGGGGGG-HHHHHHHHHS-GGGSPPPPP-EEEEEE-TTS-EEEEEEETT-SSS--EEEEEEETTEEEEEESSSS-EEEEEGGG-